Protein 2DSJ (pdb70)

Organism: Thermus thermophilus (strain ATCC 27634 / DSM 579 / HB8) (NCBI:txid300852)

Secondary structure (DSSP, 8-state):
--HHHHHHHHHTTPPPPHHHHHHHHHHHHTT-S-HHHHHHHHHHHHHH---HHHHHHHHHHHHTSSB----TTSSSBEEEEEESSS--STHHHHHHHHHTTT-BEEEE----BTTB--HHHHHTTSTT------HHHHHHHHHHTSEEEES-GGGBSHHHHHHHHHHHTTT----HHHHHHHHHHHHHHHT-SEEEEEEEESSSTT-B-HHHHHHHHHHHHHHHHHTT-EEEEEEEE-SS-SSSEEESHHHHHHHHHHHTT-S-HHHHHHHHHHHHHHHHHTT--THHHHHHHHTSHHHHHHHHHHHHTT--GGGGT-GGGS---EEEEEE-SS-EEEEEE-HHHHHHHHHHHTSS-SSTT----TT-EEEES--TT-EE-TTSEEEEEEE-SSSHHHHHHHHHHHEEEES---PPPSEEEE-/--HHHHHHHHHTTPPPPHHHHHHHHHHHHTT-S-HHHHHHHHHHHHHH---HHHHHHHHHHHHTSSB----TTSSSEEEEEEESSS--SHHHHHHHHHHTTT-EEEEEE----TT---HHHHHTTSTT------HHHHHHHHHHTSEEEEE--TTBSHHHHHHHHHHTTTT----HHHHHHHHHHHHHHHT-SEEEEEEE--SS-HHHHHHHHHHHHHHHHHHHHHHT-EEEEEEE--SS-SSSEEESHHHHHHHHHHHTT-S-HHHHHHHHHHHHHHHHHTT--THHHHHHHHHTHHHHHHHHHHHHTT--GGGGT-GGGS---EEEEEE-SS-EEEEEE-HHHHHHHHHHHTSS-SSTT----TT-EEEES--TT-EE-TT-EEEEEEESSSSHHHHHHHHHHHEEEES---PPPSEEEE-

Structure (mmCIF, N/CA/C/O backbone):
data_2DSJ
#
_entry.id   2DSJ
#
_cell.length_a   58.828
_cell.length_b   76.234
_cell.length_c   103.862
_cell.angle_alpha   90.00
_cell.angle_beta   91.26
_cell.angle_gamma   90.00
#
_symmetry.space_group_name_H-M   'P 1 21 1'
#
loop_
_entity.id
_entity.type
_entity.pdbx_description
1 polymer 'Pyrimidine-nucleoside (Thymidine) phosphorylase'
2 non-polymer 'CHLORIDE ION'
3 water water
#
loop_
_atom_site.group_PDB
_atom_site.id
_atom_site.type_symbol
_atom_site.label_atom_id
_atom_site.label_alt_id
_atom_site.label_comp_id
_atom_site.label_asym_id
_atom_site.label_entity_id
_atom_site.label_seq_id
_atom_site.pdbx_PDB_ins_code
_atom_site.Cartn_x
_atom_site.Cartn_y
_atom_site.Cartn_z
_atom_site.occupancy
_atom_site.B_iso_or_equiv
_atom_site.auth_seq_id
_atom_site.auth_comp_id
_atom_site.auth_asym_id
_atom_site.auth_atom_id
_atom_site.pdbx_PDB_model_num
ATOM 1 N N . MET A 1 1 ? 22.559 45.416 71.427 1.00 40.14 1 MET A N 1
ATOM 2 C CA . MET A 1 1 ? 23.288 44.562 72.405 1.00 39.02 1 MET A CA 1
ATOM 3 C C . MET A 1 1 ? 24.449 45.323 73.032 1.00 38.41 1 MET A C 1
ATOM 4 O O . MET A 1 1 ? 25.169 46.055 72.352 1.00 37.99 1 MET A O 1
ATOM 9 N N . ASN A 1 2 ? 24.618 45.146 74.339 1.00 36.31 2 ASN A N 1
ATOM 10 C CA . ASN A 1 2 ? 25.686 45.799 75.085 1.00 36.17 2 ASN A CA 1
ATOM 11 C C . ASN A 1 2 ? 27.035 45.230 74.634 1.00 33.17 2 ASN A C 1
ATOM 12 O O . ASN A 1 2 ? 27.139 44.041 74.342 1.00 32.60 2 ASN A O 1
ATOM 17 N N . PRO A 1 3 ? 28.077 46.077 74.558 1.00 31.30 3 PRO A N 1
ATOM 18 C CA . PRO A 1 3 ? 29.412 45.630 74.139 1.00 30.22 3 PRO A CA 1
ATOM 19 C C . PRO A 1 3 ? 29.937 44.447 74.956 1.00 29.24 3 PRO A C 1
ATOM 20 O O . PRO A 1 3 ? 30.483 43.497 74.401 1.00 27.22 3 PRO A O 1
ATOM 24 N N . VAL A 1 4 ? 29.772 44.506 76.274 1.00 27.10 4 VAL A N 1
ATOM 25 C CA . VAL A 1 4 ? 30.231 43.415 77.125 1.00 26.33 4 VAL A CA 1
ATOM 26 C C . VAL A 1 4 ? 29.461 42.141 76.783 1.00 25.54 4 VAL A C 1
ATOM 27 O O . VAL A 1 4 ? 30.017 41.042 76.805 1.00 23.39 4 VAL A O 1
ATOM 31 N N . ALA A 1 5 ? 28.180 42.294 76.460 1.00 25.09 5 ALA A N 1
ATOM 32 C CA . ALA A 1 5 ? 27.349 41.153 76.098 1.00 24.36 5 ALA A CA 1
ATOM 33 C C . ALA A 1 5 ? 27.804 40.584 74.757 1.00 24.45 5 ALA A C 1
ATOM 34 O O . ALA A 1 5 ? 27.781 39.373 74.544 1.00 24.45 5 ALA A O 1
ATOM 36 N N . PHE A 1 6 ? 28.216 41.468 73.854 1.00 23.81 6 PHE A N 1
ATOM 37 C CA . PHE A 1 6 ? 28.681 41.043 72.538 1.00 22.83 6 PHE A CA 1
ATOM 38 C C . PHE A 1 6 ? 29.963 40.217 72.695 1.00 20.04 6 PHE A C 1
ATOM 39 O O . PHE A 1 6 ? 30.096 39.137 72.110 1.00 20.68 6 PHE A O 1
ATOM 47 N N . ILE A 1 7 ? 30.900 40.727 73.490 1.00 20.48 7 ILE A N 1
ATOM 48 C CA . ILE A 1 7 ? 32.159 40.023 73.738 1.00 19.28 7 ILE A CA 1
ATOM 49 C C . ILE A 1 7 ? 31.862 38.652 74.358 1.00 20.16 7 ILE A C 1
ATOM 50 O O . ILE A 1 7 ? 32.368 37.626 73.898 1.00 18.12 7 ILE A O 1
ATOM 55 N N . ARG A 1 8 ? 31.034 38.638 75.401 1.00 21.26 8 ARG A N 1
ATOM 56 C CA . ARG A 1 8 ? 30.692 37.387 76.079 1.00 21.73 8 ARG A CA 1
ATOM 57 C C . ARG A 1 8 ? 30.083 36.359 75.143 1.00 22.61 8 ARG A C 1
ATOM 58 O O . ARG A 1 8 ? 30.380 35.169 75.237 1.00 23.24 8 ARG A O 1
ATOM 66 N N . GLU A 1 9 ? 29.221 36.817 74.242 1.00 23.15 9 GLU A N 1
ATOM 67 C CA . GLU A 1 9 ? 28.579 35.923 73.292 1.00 23.31 9 GLU A CA 1
ATOM 68 C C . GLU A 1 9 ? 29.629 35.124 72.519 1.00 21.75 9 GLU A C 1
ATOM 69 O O . GLU A 1 9 ? 29.522 33.909 72.386 1.00 21.16 9 GLU A O 1
ATOM 75 N N . LYS A 1 10 ? 30.655 35.804 72.020 1.00 21.25 10 LYS A N 1
ATOM 76 C CA . LYS A 1 10 ? 31.695 35.111 71.264 1.00 21.45 10 LYS A CA 1
ATOM 77 C C . LYS A 1 10 ? 32.595 34.297 72.198 1.00 19.39 10 LYS A C 1
ATOM 78 O O . LYS A 1 10 ? 33.022 33.202 71.849 1.00 21.01 10 LYS A O 1
ATOM 84 N N . ARG A 1 11 ? 32.859 34.824 73.391 1.00 20.29 11 ARG A N 1
ATOM 85 C CA . ARG A 1 11 ? 33.693 34.128 74.370 1.00 20.29 11 ARG A CA 1
ATOM 86 C C . ARG A 1 11 ? 33.135 32.729 74.607 1.00 21.52 11 ARG A C 1
ATOM 87 O O . ARG A 1 11 ? 33.886 31.767 74.801 1.00 21.27 11 ARG A O 1
ATOM 95 N N . GLU A 1 12 ? 31.809 32.622 74.586 1.00 24.46 12 GLU A N 1
ATOM 96 C CA . GLU A 1 12 ? 31.141 31.346 74.798 1.00 25.75 12 GLU A CA 1
ATOM 97 C C . GLU A 1 12 ? 30.978 30.522 73.525 1.00 27.16 12 GLU A C 1
ATOM 98 O O . GLU A 1 12 ? 30.309 29.487 73.526 1.00 28.78 12 GLU A O 1
ATOM 104 N N . GLY A 1 13 ? 31.597 30.985 72.442 1.00 25.11 13 GLY A N 1
ATOM 105 C CA . GLY A 1 13 ? 31.536 30.262 71.181 1.00 26.03 13 GLY A CA 1
ATOM 106 C C . GLY A 1 13 ? 30.221 30.325 70.429 1.00 27.11 13 GLY A C 1
ATOM 107 O O . GLY A 1 13 ? 29.937 29.456 69.605 1.00 26.47 13 GLY A O 1
ATOM 108 N N . LYS A 1 14 ? 29.417 31.345 70.699 1.00 26.00 14 LYS A N 1
ATOM 109 C CA . LYS A 1 14 ? 28.141 31.488 70.011 1.00 26.66 14 LYS A CA 1
ATOM 110 C C . LYS A 1 14 ? 28.326 32.275 68.719 1.00 27.08 14 LYS A C 1
ATOM 111 O O . LYS A 1 14 ? 29.312 32.991 68.550 1.00 25.28 14 LYS A O 1
ATOM 117 N N . LYS A 1 15 ? 27.374 32.125 67.808 1.00 26.95 15 LYS A N 1
ATOM 118 C CA . LYS A 1 15 ? 27.407 32.826 66.534 1.00 27.00 15 LYS A CA 1
ATOM 119 C C . LYS A 1 15 ? 26.675 34.153 66.706 1.00 27.25 15 LYS A C 1
ATOM 120 O O . LYS A 1 15 ? 25.599 34.199 67.302 1.00 29.65 15 LYS A O 1
ATOM 126 N N . HIS A 1 16 ? 27.266 35.231 66.197 1.00 27.28 16 HIS A N 1
ATOM 127 C CA . HIS A 1 16 ? 26.662 36.558 66.296 1.00 26.12 16 HIS A CA 1
ATOM 128 C C . HIS A 1 16 ? 25.562 36.758 65.264 1.00 28.43 16 HIS A C 1
ATOM 129 O O . HIS A 1 16 ? 25.467 36.019 64.280 1.00 27.88 16 HIS A O 1
ATOM 136 N N . ARG A 1 17 ? 24.743 37.776 65.508 1.00 30.44 17 ARG A N 1
ATOM 137 C CA . ARG A 1 17 ? 23.681 38.180 64.596 1.00 32.08 17 ARG A CA 1
ATOM 138 C C . ARG A 1 17 ? 24.384 39.273 63.804 1.00 31.47 17 ARG A C 1
ATOM 139 O O . ARG A 1 17 ? 25.105 40.087 64.384 1.00 30.06 17 ARG A O 1
ATOM 147 N N . ARG A 1 18 ? 24.196 39.303 62.490 1.00 31.97 18 ARG A N 1
ATOM 148 C CA . ARG A 1 18 ? 24.876 40.317 61.696 1.00 33.59 18 ARG A CA 1
ATOM 149 C C . ARG A 1 18 ? 24.562 41.733 62.178 1.00 32.37 18 ARG A C 1
ATOM 150 O O . ARG A 1 18 ? 25.419 42.613 62.124 1.00 32.41 18 ARG A O 1
ATOM 158 N N . GLU A 1 19 ? 23.342 41.947 62.663 1.00 34.03 19 GLU A N 1
ATOM 159 C CA . GLU A 1 19 ? 22.934 43.262 63.153 1.00 34.05 19 GLU A CA 1
ATOM 160 C C . GLU A 1 19 ? 23.805 43.717 64.326 1.00 32.49 19 GLU A C 1
ATOM 161 O O . GLU A 1 19 ? 24.217 44.878 64.395 1.00 31.78 19 GLU A O 1
ATOM 167 N N . ASP A 1 20 ? 24.081 42.802 65.249 1.00 30.02 20 ASP A N 1
ATOM 168 C CA . ASP A 1 20 ? 24.898 43.125 66.411 1.00 29.33 20 ASP A CA 1
ATOM 169 C C . ASP A 1 20 ? 26.371 43.275 66.051 1.00 27.31 20 ASP A C 1
ATOM 170 O O . ASP A 1 20 ? 27.063 44.131 66.594 1.00 24.23 20 ASP A O 1
ATOM 175 N N . LEU A 1 21 ? 26.845 42.435 65.136 1.00 27.42 21 LEU A N 1
ATOM 176 C CA . LEU A 1 21 ? 28.235 42.490 64.691 1.00 27.26 21 LEU A CA 1
ATOM 177 C C . LEU A 1 21 ? 28.538 43.852 64.070 1.00 27.45 21 LEU A C 1
ATOM 178 O O . LEU A 1 21 ? 29.541 44.487 64.391 1.00 28.31 21 LEU A O 1
ATOM 183 N N . GLU A 1 22 ? 27.657 44.309 63.188 1.00 29.85 22 GLU A N 1
ATOM 184 C CA . GLU A 1 22 ? 27.857 45.596 62.533 1.00 31.52 22 GLU A CA 1
ATOM 185 C C . GLU A 1 22 ? 27.810 46.757 63.524 1.00 29.15 22 GLU A C 1
ATOM 186 O O . GLU A 1 22 ? 28.628 47.676 63.459 1.00 30.61 22 GLU A O 1
ATOM 192 N N . ALA A 1 23 ? 26.861 46.708 64.448 1.00 29.53 23 ALA A N 1
ATOM 193 C CA . ALA A 1 23 ? 26.717 47.765 65.446 1.00 29.00 23 ALA A CA 1
ATOM 194 C C . ALA A 1 23 ? 27.976 47.903 66.300 1.00 29.38 23 ALA A C 1
ATOM 195 O O . ALA A 1 23 ? 28.444 49.013 66.568 1.00 28.69 23 ALA A O 1
ATOM 197 N N . PHE A 1 24 ? 28.516 46.764 66.725 1.00 27.83 24 PHE A N 1
ATOM 198 C CA . PHE A 1 24 ? 29.717 46.732 67.554 1.00 28.61 24 PHE A CA 1
ATOM 199 C C . PHE A 1 24 ? 30.917 47.330 66.824 1.00 28.81 24 PHE A C 1
ATOM 200 O O . PHE A 1 24 ? 31.583 48.229 67.335 1.00 28.69 24 PHE A O 1
ATOM 208 N N . LEU A 1 25 ? 31.181 46.825 65.623 1.00 30.06 25 LEU A N 1
ATOM 209 C CA . LEU A 1 25 ? 32.308 47.278 64.820 1.00 30.61 25 LEU A CA 1
ATOM 210 C C . LEU A 1 25 ? 32.211 48.732 64.376 1.00 29.27 25 LEU A C 1
ATOM 211 O O . LEU A 1 25 ? 33.210 49.447 64.376 1.00 31.06 25 LEU A O 1
ATOM 216 N N . LEU A 1 26 ? 31.019 49.168 63.994 1.00 29.91 26 LEU A N 1
ATOM 217 C CA . LEU A 1 26 ? 30.844 50.552 63.571 1.00 32.61 26 LEU A CA 1
ATOM 218 C C . LEU A 1 26 ? 30.943 51.477 64.786 1.00 32.24 26 LEU A C 1
ATOM 219 O O . LEU A 1 26 ? 31.317 52.644 64.659 1.00 34.68 26 LEU A O 1
ATOM 224 N N . GLY A 1 27 ? 30.617 50.952 65.963 1.00 32.11 27 GLY A N 1
ATOM 225 C CA . GLY A 1 27 ? 30.716 51.751 67.172 1.00 30.43 27 GLY A CA 1
ATOM 226 C C . GLY A 1 27 ? 32.186 52.022 67.405 1.00 30.22 27 GLY A C 1
ATOM 227 O O . GLY A 1 27 ? 32.588 53.101 67.834 1.00 30.51 27 GLY A O 1
ATOM 228 N N . TYR A 1 28 ? 32.998 51.017 67.108 1.00 28.57 28 TYR A N 1
ATOM 229 C CA . TYR A 1 28 ? 34.435 51.126 67.251 1.00 29.21 28 TYR A CA 1
ATOM 230 C C . TYR A 1 28 ? 34.957 52.149 66.245 1.00 29.33 28 TYR A C 1
ATOM 231 O O . TYR A 1 28 ? 35.838 52.951 66.552 1.00 29.51 28 TYR A O 1
ATOM 240 N N . LEU A 1 29 ? 34.399 52.116 65.041 1.00 31.52 29 LEU A N 1
ATOM 241 C CA . LEU A 1 29 ? 34.807 53.035 63.983 1.00 32.82 29 LEU A CA 1
ATOM 242 C C . LEU A 1 29 ? 34.604 54.492 64.391 1.00 34.10 29 LEU A C 1
ATOM 243 O O . LEU A 1 29 ? 35.449 55.344 64.116 1.00 34.22 29 LEU A O 1
ATOM 248 N N . ARG A 1 30 ? 33.482 54.767 65.051 1.00 36.97 30 ARG A N 1
ATOM 249 C CA . ARG A 1 30 ? 33.155 56.121 65.499 1.00 40.37 30 ARG A CA 1
ATOM 250 C C . ARG A 1 30 ? 33.731 56.427 66.881 1.00 41.05 30 ARG A C 1
ATOM 251 O O . ARG A 1 30 ? 33.428 57.463 67.476 1.00 41.08 30 ARG A O 1
ATOM 259 N N . ASP A 1 31 ? 34.559 55.518 67.386 1.00 41.89 31 ASP A N 1
ATOM 260 C CA . ASP A 1 31 ? 35.179 55.675 68.697 1.00 42.40 31 ASP A CA 1
ATOM 261 C C . ASP A 1 31 ? 34.157 55.728 69.829 1.00 41.21 31 ASP A C 1
ATOM 262 O O . ASP A 1 31 ? 34.317 56.480 70.792 1.00 41.84 31 ASP A O 1
ATOM 267 N N . GLU A 1 32 ? 33.107 54.922 69.704 1.00 39.91 32 GLU A N 1
ATOM 268 C CA . GLU A 1 32 ? 32.070 54.843 70.720 1.00 38.39 32 GLU A CA 1
ATOM 269 C C . GLU A 1 32 ? 32.380 53.623 71.586 1.00 36.84 32 GLU A C 1
ATOM 270 O O . GLU A 1 32 ? 31.951 53.533 72.735 1.00 35.81 32 GLU A O 1
ATOM 276 N N . VAL A 1 33 ? 33.127 52.684 71.010 1.00 34.25 33 VAL A N 1
ATOM 277 C CA . VAL A 1 33 ? 33.532 51.462 71.702 1.00 31.03 33 VAL A CA 1
ATOM 278 C C . VAL A 1 33 ? 35.047 51.532 71.892 1.00 30.70 33 VAL A C 1
ATOM 279 O O . VAL A 1 33 ? 35.796 51.727 70.928 1.00 29.97 33 VAL A O 1
ATOM 283 N N . PRO A 1 34 ? 35.520 51.376 73.141 1.00 29.08 34 PRO A N 1
ATOM 284 C CA . PRO A 1 34 ? 36.944 51.426 73.487 1.00 27.79 34 PRO A CA 1
ATOM 285 C C . PRO A 1 34 ? 37.773 50.319 72.852 1.00 25.88 34 PRO A C 1
ATOM 286 O O . PRO A 1 34 ? 37.274 49.218 72.622 1.00 24.56 34 PRO A O 1
ATOM 290 N N . ASP A 1 35 ? 39.044 50.610 72.590 1.00 25.23 35 ASP A N 1
ATOM 291 C CA . ASP A 1 35 ? 39.936 49.620 72.004 1.00 24.92 35 ASP A CA 1
ATOM 292 C C . ASP A 1 35 ? 40.064 48.366 72.868 1.00 24.81 35 ASP A C 1
ATOM 293 O O . ASP A 1 35 ? 40.275 47.274 72.343 1.00 22.44 35 ASP A O 1
ATOM 301 N N . TYR A 1 36 ? 39.945 48.509 74.188 1.00 23.81 36 TYR A N 1
ATOM 302 C CA . TYR A 1 36 ? 40.082 47.339 75.054 1.00 23.99 36 TYR A CA 1
ATOM 303 C C . TYR A 1 36 ? 38.898 46.371 74.977 1.00 22.10 36 TYR A C 1
ATOM 304 O O . TYR A 1 36 ? 39.037 45.186 75.290 1.00 22.81 36 TYR A O 1
ATOM 313 N N . GLN A 1 37 ? 37.732 46.851 74.562 1.00 21.21 37 GLN A N 1
ATOM 314 C CA . GLN A 1 37 ? 36.598 45.946 74.430 1.00 20.91 37 GLN A CA 1
ATOM 315 C C . GLN A 1 37 ? 36.704 45.256 73.074 1.00 20.50 37 GLN A C 1
ATOM 316 O O . GLN A 1 37 ? 36.337 44.094 72.925 1.00 19.67 37 GLN A O 1
ATOM 322 N N . VAL A 1 38 ? 37.222 45.971 72.083 1.00 20.22 38 VAL A N 1
ATOM 323 C CA . VAL A 1 38 ? 37.370 45.378 70.759 1.00 19.81 38 VAL A CA 1
ATOM 324 C C . VAL A 1 38 ? 38.488 44.337 70.768 1.00 17.84 38 VAL A C 1
ATOM 325 O O . VAL A 1 38 ? 38.381 43.310 70.103 1.00 19.59 38 VAL A O 1
ATOM 329 N N . SER A 1 39 ? 39.557 44.593 71.518 1.00 17.80 39 SER A N 1
ATOM 330 C CA . SER A 1 39 ? 40.662 43.635 71.575 1.00 18.52 39 SER A CA 1
ATOM 331 C C . SER A 1 39 ? 40.218 42.363 72.295 1.00 18.79 39 SER A C 1
ATOM 332 O O . SER A 1 39 ? 40.662 41.266 71.960 1.00 17.36 39 SER A O 1
ATOM 335 N N . ALA A 1 40 ? 39.352 42.514 73.292 1.00 18.84 40 ALA A N 1
ATOM 336 C CA . ALA A 1 40 ? 38.842 41.360 74.017 1.00 18.59 40 ALA A CA 1
ATOM 337 C C . ALA A 1 40 ? 37.998 40.543 73.045 1.00 18.85 40 ALA A C 1
ATOM 338 O O . ALA A 1 40 ? 38.085 39.313 73.020 1.00 17.38 40 ALA A O 1
ATOM 340 N N . TRP A 1 41 ? 37.177 41.221 72.243 1.00 18.02 41 TRP A N 1
ATOM 341 C CA . TRP A 1 41 ? 36.350 40.510 71.274 1.00 18.42 41 TRP A CA 1
ATOM 342 C C . TRP A 1 41 ? 37.222 39.833 70.218 1.00 18.16 41 TRP A C 1
ATOM 343 O O . TRP A 1 41 ? 36.957 38.698 69.822 1.00 18.48 41 TRP A O 1
ATOM 354 N N . LEU A 1 42 ? 38.253 40.531 69.755 1.00 18.00 42 LEU A N 1
ATOM 355 C CA . LEU A 1 42 ? 39.150 39.960 68.746 1.00 19.66 42 LEU A CA 1
ATOM 356 C C . LEU A 1 42 ? 39.808 38.678 69.248 1.00 17.93 42 LEU A C 1
ATOM 357 O O . LEU A 1 42 ? 39.961 37.719 68.495 1.00 16.68 42 LEU A O 1
ATOM 362 N N . MET A 1 43 ? 40.200 38.658 70.520 1.00 17.79 43 MET A N 1
ATOM 363 C CA . MET A 1 43 ? 40.834 37.470 71.079 1.00 16.80 43 MET A CA 1
ATOM 364 C C . MET A 1 43 ? 39.827 36.325 71.160 1.00 15.71 43 MET A C 1
ATOM 365 O O . MET A 1 43 ? 40.177 35.168 70.935 1.00 16.71 43 MET A O 1
ATOM 370 N N . ALA A 1 44 ? 38.580 36.649 71.489 1.00 15.89 44 ALA A N 1
ATOM 371 C CA . ALA A 1 44 ? 37.535 35.634 71.572 1.00 16.98 44 ALA A CA 1
ATOM 372 C C . ALA A 1 44 ? 37.240 35.104 70.165 1.00 18.84 44 ALA A C 1
ATOM 373 O O . ALA A 1 44 ? 37.075 33.902 69.968 1.00 19.02 44 ALA A O 1
ATOM 375 N N . ALA A 1 45 ? 37.181 36.004 69.186 1.00 17.35 45 ALA A N 1
ATOM 376 C CA . ALA A 1 45 ? 36.918 35.592 67.811 1.00 18.27 45 ALA A CA 1
ATOM 377 C C . ALA A 1 45 ? 38.071 34.724 67.310 1.00 18.00 45 ALA A C 1
ATOM 378 O O . ALA A 1 45 ? 37.864 33.736 66.608 1.00 18.83 45 ALA A O 1
ATOM 380 N N . PHE A 1 46 ? 39.287 35.103 67.682 1.00 17.95 46 PHE A N 1
ATOM 381 C CA . PHE A 1 46 ? 40.482 34.369 67.282 1.00 18.29 46 PHE A CA 1
ATOM 382 C C . PHE A 1 46 ? 40.437 32.948 67.841 1.00 19.46 46 PHE A C 1
ATOM 383 O O . PHE A 1 46 ? 40.692 31.978 67.125 1.00 18.65 46 PHE A O 1
ATOM 391 N N . LEU A 1 47 ? 40.093 32.831 69.120 1.00 18.54 47 LEU A N 1
ATOM 392 C CA . LEU A 1 47 ? 40.053 31.534 69.789 1.00 19.52 47 LEU A CA 1
ATOM 393 C C . LEU A 1 47 ? 38.791 30.687 69.632 1.00 21.22 47 LEU A C 1
ATOM 394 O O . LEU A 1 47 ? 38.877 29.458 69.618 1.00 20.80 47 LEU A O 1
ATOM 399 N N . ARG A 1 48 ? 37.626 31.323 69.531 1.00 18.79 48 ARG A N 1
ATOM 400 C CA . ARG A 1 48 ? 36.386 30.569 69.381 1.00 20.95 48 ARG A CA 1
ATOM 401 C C . ARG A 1 48 ? 35.959 30.515 67.920 1.00 22.09 48 ARG A C 1
ATOM 402 O O . ARG A 1 48 ? 35.064 29.758 67.558 1.00 22.97 48 ARG A O 1
ATOM 410 N N . GLY A 1 49 ? 36.603 31.333 67.091 1.00 22.23 49 GLY A N 1
ATOM 411 C CA . GLY A 1 49 ? 36.321 31.340 65.665 1.00 23.62 49 GLY A CA 1
ATOM 412 C C . GLY A 1 49 ? 35.092 32.067 65.153 1.00 23.42 49 GLY A C 1
ATOM 413 O O . GLY A 1 49 ? 34.202 32.455 65.912 1.00 22.42 49 GLY A O 1
ATOM 414 N N . LEU A 1 50 ? 35.065 32.255 63.837 1.00 22.08 50 LEU A N 1
ATOM 415 C CA . LEU A 1 50 ? 33.950 32.898 63.149 1.00 22.43 50 LEU A CA 1
ATOM 416 C C . LEU A 1 50 ? 33.597 31.933 62.022 1.00 23.00 50 LEU A C 1
ATOM 417 O O . LEU A 1 50 ? 34.497 31.431 61.347 1.00 23.53 50 LEU A O 1
ATOM 422 N N . ASP A 1 51 ? 32.313 31.655 61.816 1.00 24.45 51 ASP A N 1
ATOM 423 C CA . ASP A 1 51 ? 31.937 30.735 60.746 1.00 26.20 51 ASP A CA 1
ATOM 424 C C . ASP A 1 51 ? 31.870 31.474 59.407 1.00 26.18 51 ASP A C 1
ATOM 425 O O . ASP A 1 51 ? 32.044 32.692 59.361 1.00 24.46 51 ASP A O 1
ATOM 430 N N . PRO A 1 52 ? 31.645 30.746 58.296 1.00 27.73 52 PRO A N 1
ATOM 431 C CA . PRO A 1 52 ? 31.575 31.380 56.974 1.00 28.92 52 PRO A CA 1
ATOM 432 C C . PRO A 1 52 ? 30.667 32.604 56.883 1.00 27.80 52 PRO A C 1
ATOM 433 O O . PRO A 1 52 ? 31.029 33.608 56.270 1.00 28.83 52 PRO A O 1
ATOM 437 N N . GLU A 1 53 ? 29.481 32.517 57.475 1.00 27.65 53 GLU A N 1
ATOM 438 C CA . GLU A 1 53 ? 28.548 33.636 57.448 1.00 27.63 53 GLU A CA 1
ATOM 439 C C . GLU A 1 53 ? 29.097 34.827 58.223 1.00 25.32 53 GLU A C 1
ATOM 440 O O . GLU A 1 53 ? 29.126 35.940 57.710 1.00 24.74 53 GLU A O 1
ATOM 446 N N . GLU A 1 54 ? 29.533 34.595 59.459 1.00 23.04 54 GLU A N 1
ATOM 447 C CA . GLU A 1 54 ? 30.093 35.670 60.274 1.00 22.26 54 GLU A CA 1
ATOM 448 C C . GLU A 1 54 ? 31.281 36.322 59.574 1.00 21.45 54 GLU A C 1
ATOM 449 O O . GLU A 1 54 ? 31.447 37.540 59.617 1.00 19.94 54 GLU A O 1
ATOM 455 N N . THR A 1 55 ? 32.110 35.499 58.938 1.00 21.87 55 THR A N 1
ATOM 456 C CA . THR A 1 55 ? 33.289 35.991 58.235 1.00 22.25 55 THR A CA 1
ATOM 457 C C . THR A 1 55 ? 32.882 36.898 57.074 1.00 21.97 55 THR A C 1
ATOM 458 O O . THR A 1 55 ? 33.517 37.928 56.820 1.00 21.58 55 THR A O 1
ATOM 462 N N . LEU A 1 56 ? 31.819 36.517 56.376 1.00 22.28 56 LEU A N 1
ATOM 463 C CA . LEU A 1 56 ? 31.326 37.312 55.256 1.00 23.22 56 LEU A CA 1
ATOM 464 C C . LEU A 1 56 ? 30.760 38.642 55.755 1.00 22.65 56 LEU A C 1
ATOM 465 O O . LEU A 1 56 ? 31.027 39.696 55.181 1.00 23.23 56 LEU A O 1
ATOM 470 N N . TRP A 1 57 ? 29.980 38.595 56.831 1.00 23.90 57 TRP A N 1
ATOM 471 C CA . TRP A 1 57 ? 29.388 39.814 57.378 1.00 23.19 57 TRP A CA 1
ATOM 472 C C . TRP A 1 57 ? 30.462 40.782 57.834 1.00 23.36 57 TRP A C 1
ATOM 473 O O . TRP A 1 57 ? 30.352 41.992 57.625 1.00 24.65 57 TRP A O 1
ATOM 484 N N . LEU A 1 58 ? 31.503 40.250 58.465 1.00 21.29 58 LEU A N 1
ATOM 485 C CA . LEU A 1 58 ? 32.611 41.078 58.921 1.00 20.70 58 LEU A CA 1
ATOM 486 C C . LEU A 1 58 ? 33.259 41.751 57.711 1.00 20.31 58 LEU A C 1
ATOM 487 O O . LEU A 1 58 ? 33.533 42.954 57.723 1.00 19.60 58 LEU A O 1
ATOM 492 N N . THR A 1 59 ? 33.490 40.971 56.660 1.00 21.02 59 THR A N 1
ATOM 493 C CA . THR A 1 59 ? 34.107 41.501 55.446 1.00 21.47 59 THR A CA 1
ATOM 494 C C . THR A 1 59 ? 33.291 42.651 54.859 1.00 22.79 59 THR A C 1
ATOM 495 O O . THR A 1 59 ? 33.833 43.711 54.545 1.00 22.27 59 THR A O 1
ATOM 499 N N . GLU A 1 60 ? 31.989 42.435 54.711 1.00 24.68 60 GLU A N 1
ATOM 500 C CA . GLU A 1 60 ? 31.114 43.453 54.145 1.00 26.74 60 GLU A CA 1
ATOM 501 C C . GLU A 1 60 ? 31.013 44.715 54.995 1.00 27.79 60 GLU A C 1
ATOM 502 O O . GLU A 1 60 ? 31.036 45.823 54.461 1.00 25.59 60 GLU A O 1
ATOM 508 N N . THR A 1 61 ? 30.909 44.559 56.314 1.00 26.57 61 THR A N 1
ATOM 509 C CA . THR A 1 61 ? 30.827 45.727 57.183 1.00 27.37 61 THR A CA 1
ATOM 510 C C . THR A 1 61 ? 32.080 46.583 57.018 1.00 27.30 61 THR A C 1
ATOM 511 O O . THR A 1 61 ? 31.999 47.812 56.958 1.00 27.41 61 THR A O 1
ATOM 515 N N . MET A 1 62 ? 33.242 45.941 56.945 1.00 24.40 62 MET A N 1
ATOM 516 C CA . MET A 1 62 ? 34.483 46.686 56.775 1.00 24.62 62 MET A CA 1
ATOM 517 C C . MET A 1 62 ? 34.582 47.281 55.366 1.00 23.91 62 MET A C 1
ATOM 518 O O . MET A 1 62 ? 35.074 48.395 55.182 1.00 22.80 62 MET A O 1
ATOM 523 N N . ALA A 1 63 ? 34.109 46.536 54.375 1.00 24.84 63 ALA A N 1
ATOM 524 C CA . ALA A 1 63 ? 34.161 47.003 52.991 1.00 27.36 63 ALA A CA 1
ATOM 525 C C . ALA A 1 63 ? 33.374 48.301 52.780 1.00 29.45 63 ALA A C 1
ATOM 526 O O . ALA A 1 63 ? 33.760 49.141 51.969 1.00 30.76 63 ALA A O 1
ATOM 528 N N . ARG A 1 64 ? 32.282 48.464 53.518 1.00 32.33 64 ARG A N 1
ATOM 529 C CA . ARG A 1 64 ? 31.431 49.647 53.384 1.00 36.27 64 ARG A CA 1
ATOM 530 C C . ARG A 1 64 ? 31.741 50.790 54.348 1.00 37.26 64 ARG A C 1
ATOM 531 O O . ARG A 1 64 ? 31.045 51.806 54.351 1.00 37.73 64 ARG A O 1
ATOM 539 N N . SER A 1 65 ? 32.789 50.636 55.150 1.00 37.69 65 SER A N 1
ATOM 540 C CA . SER A 1 65 ? 33.153 51.656 56.131 1.00 37.19 65 SER A CA 1
ATOM 541 C C . SER A 1 65 ? 33.834 52.911 55.579 1.00 38.26 65 SER A C 1
ATOM 542 O O . SER A 1 65 ? 34.033 53.882 56.310 1.00 37.73 65 SER A O 1
ATOM 545 N N . GLY A 1 66 ? 34.196 52.905 54.300 1.00 37.88 66 GLY A N 1
ATOM 546 C CA . GLY A 1 66 ? 34.852 54.075 53.741 1.00 37.82 66 GLY A CA 1
ATOM 547 C C . GLY A 1 66 ? 34.587 54.299 52.266 1.00 37.41 66 GLY A C 1
ATOM 548 O O . GLY A 1 66 ? 33.437 54.319 51.825 1.00 35.18 66 GLY A O 1
ATOM 549 N N . LYS A 1 67 ? 35.663 54.476 51.504 1.00 37.82 67 LYS A N 1
ATOM 550 C CA . LYS A 1 67 ? 35.559 54.697 50.066 1.00 39.59 67 LYS A CA 1
ATOM 551 C C . LYS A 1 67 ? 35.209 53.393 49.347 1.00 39.00 67 LYS A C 1
ATOM 552 O O . LYS A 1 67 ? 35.778 52.338 49.636 1.00 38.89 67 LYS A O 1
ATOM 558 N N . VAL A 1 68 ? 34.267 53.473 48.412 1.00 38.57 68 VAL A N 1
ATOM 559 C CA . VAL A 1 68 ? 33.841 52.308 47.645 1.00 37.00 68 VAL A CA 1
ATOM 560 C C . VAL A 1 68 ? 33.793 52.667 46.160 1.00 36.83 68 VAL A C 1
ATOM 561 O O . VAL A 1 68 ? 33.196 53.670 45.769 1.00 35.20 68 VAL A O 1
ATOM 565 N N . LEU A 1 69 ? 34.430 51.843 45.337 1.00 33.52 69 LEU A N 1
ATOM 566 C CA . LEU A 1 69 ? 34.477 52.098 43.906 1.00 32.15 69 LEU A CA 1
ATOM 567 C C . LEU A 1 69 ? 33.492 51.253 43.110 1.00 31.17 69 LEU A C 1
ATOM 568 O O . LEU A 1 69 ? 33.263 50.082 43.417 1.00 30.06 69 LEU A O 1
ATOM 573 N N . ASP A 1 70 ? 32.911 51.859 42.080 1.00 29.96 70 ASP A N 1
ATOM 574 C CA . ASP A 1 70 ? 31.967 51.168 41.216 1.00 29.87 70 ASP A CA 1
ATOM 575 C C . ASP A 1 70 ? 32.596 51.087 39.824 1.00 28.85 70 ASP A C 1
ATOM 576 O O . ASP A 1 70 ? 32.677 52.088 39.109 1.00 27.90 70 ASP A O 1
ATOM 581 N N . LEU A 1 71 ? 33.057 49.896 39.457 1.00 27.62 71 LEU A N 1
ATOM 582 C CA . LEU A 1 71 ? 33.701 49.679 38.164 1.00 27.32 71 LEU A CA 1
ATOM 583 C C . LEU A 1 71 ? 32.802 48.902 37.207 1.00 28.28 71 LEU A C 1
ATOM 584 O O . LEU A 1 71 ? 33.272 48.372 36.200 1.00 29.45 71 LEU A O 1
ATOM 589 N N . SER A 1 72 ? 31.513 48.839 37.525 1.00 30.08 72 SER A N 1
ATOM 590 C CA . SER A 1 72 ? 30.545 48.105 36.715 1.00 32.75 72 SER A CA 1
ATOM 591 C C . SER A 1 72 ? 30.448 48.569 35.264 1.00 33.37 72 SER A C 1
ATOM 592 O O . SER A 1 72 ? 30.009 47.812 34.400 1.00 35.15 72 SER A O 1
ATOM 595 N N . GLY A 1 73 ? 30.857 49.803 34.991 1.00 33.54 73 GLY A N 1
ATOM 596 C CA . GLY A 1 73 ? 30.785 50.304 33.628 1.00 34.64 73 GLY A CA 1
ATOM 597 C C . GLY A 1 73 ? 32.047 50.069 32.819 1.00 33.64 73 GLY A C 1
ATOM 598 O O . GLY A 1 73 ? 32.126 50.457 31.653 1.00 34.34 73 GLY A O 1
ATOM 599 N N . LEU A 1 74 ? 33.033 49.426 33.437 1.00 30.72 74 LEU A N 1
ATOM 600 C CA . LEU A 1 74 ? 34.306 49.149 32.785 1.00 27.24 74 LEU A CA 1
ATOM 601 C C . LEU A 1 74 ? 34.427 47.683 32.382 1.00 25.86 74 LEU A C 1
ATOM 602 O O . LEU A 1 74 ? 33.873 46.796 33.036 1.00 24.77 74 LEU A O 1
ATOM 607 N N . PRO A 1 75 ? 35.163 47.410 31.295 1.00 24.43 75 PRO A N 1
ATOM 608 C CA . PRO A 1 75 ? 35.349 46.041 30.808 1.00 23.89 75 PRO A CA 1
ATOM 609 C C . PRO A 1 75 ? 36.247 45.161 31.668 1.00 22.82 75 PRO A C 1
ATOM 610 O O . PRO A 1 75 ? 37.352 45.557 32.042 1.00 22.55 75 PRO A O 1
ATOM 614 N N . HIS A 1 76 ? 35.748 43.966 31.970 1.00 21.65 76 HIS A N 1
ATOM 615 C CA . HIS A 1 76 ? 36.465 42.955 32.748 1.00 20.44 76 HIS A CA 1
ATOM 616 C C . HIS A 1 76 ? 37.381 43.505 33.843 1.00 18.35 76 HIS A C 1
ATOM 617 O O . HIS A 1 76 ? 38.601 43.366 33.758 1.00 18.45 76 HIS A O 1
ATOM 624 N N . PRO A 1 77 ? 36.808 44.132 34.882 1.00 19.97 77 PRO A N 1
ATOM 625 C CA . PRO A 1 77 ? 37.632 44.679 35.968 1.00 20.58 77 PRO A CA 1
ATOM 626 C C . PRO A 1 77 ? 38.186 43.577 36.872 1.00 20.38 77 PRO A C 1
ATOM 627 O O . PRO A 1 77 ? 37.428 42.834 37.503 1.00 19.95 77 PRO A O 1
ATOM 631 N N . VAL A 1 78 ? 39.512 43.479 36.924 1.00 19.48 78 VAL A N 1
ATOM 632 C CA . VAL A 1 78 ? 40.183 42.460 37.722 1.00 19.41 78 VAL A CA 1
ATOM 633 C C . VAL A 1 78 ? 41.163 43.082 38.713 1.00 19.48 78 VAL A C 1
ATOM 634 O O . VAL A 1 78 ? 41.504 44.258 38.618 1.00 17.34 78 VAL A O 1
ATOM 638 N N . ASP A 1 79 ? 41.611 42.277 39.668 1.00 21.83 79 ASP A N 1
ATOM 639 C CA . ASP A 1 79 ? 42.546 42.751 40.678 1.00 23.18 79 ASP A CA 1
ATOM 640 C C . ASP A 1 79 ? 43.392 41.559 41.130 1.00 23.22 79 ASP A C 1
ATOM 641 O O . ASP A 1 79 ? 43.012 40.408 40.930 1.00 20.27 79 ASP A O 1
ATOM 646 N N . LYS A 1 80 ? 44.545 41.844 41.721 1.00 24.98 80 LYS A N 1
ATOM 647 C CA . LYS A 1 80 ? 45.431 40.803 42.227 1.00 25.54 80 LYS A CA 1
ATOM 648 C C . LYS A 1 80 ? 45.887 41.275 43.594 1.00 27.55 80 LYS A C 1
ATOM 649 O O . LYS A 1 80 ? 46.163 42.462 43.783 1.00 28.35 80 LYS A O 1
ATOM 655 N N . HIS A 1 81 ? 45.957 40.356 44.548 1.00 26.88 81 HIS A N 1
ATOM 656 C CA . HIS A 1 81 ? 46.400 40.709 45.886 1.00 27.11 81 HIS A CA 1
ATOM 657 C C . HIS A 1 81 ? 47.308 39.614 46.423 1.00 26.89 81 HIS A C 1
ATOM 658 O O . HIS A 1 81 ? 47.119 38.438 46.121 1.00 22.21 81 HIS A O 1
ATOM 665 N N . SER A 1 82 ? 48.303 40.006 47.210 1.00 27.50 82 SER A N 1
ATOM 666 C CA . SER A 1 82 ? 49.242 39.042 47.770 1.00 31.19 82 SER A CA 1
ATOM 667 C C . SER A 1 82 ? 48.998 38.761 49.244 1.00 31.77 82 SER A C 1
ATOM 668 O O . SER A 1 82 ? 48.833 39.680 50.044 1.00 32.64 82 SER A O 1
ATOM 671 N N . SER A 1 83 ? 48.974 37.478 49.588 1.00 32.01 83 SER A N 1
ATOM 672 C CA . SER A 1 83 ? 48.790 37.040 50.966 1.00 33.76 83 SER A CA 1
ATOM 673 C C . SER A 1 83 ? 50.140 36.507 51.426 1.00 33.00 83 SER A C 1
ATOM 674 O O . SER A 1 83 ? 50.622 35.491 50.919 1.00 31.70 83 SER A O 1
ATOM 677 N N . GLY A 1 84 ? 50.750 37.194 52.383 1.00 32.73 84 GLY A N 1
ATOM 678 C CA . GLY A 1 84 ? 52.050 36.774 52.866 1.00 33.68 84 GLY A CA 1
ATOM 679 C C . GLY A 1 84 ? 53.140 37.388 52.009 1.00 33.60 84 GLY A C 1
ATOM 680 O O . GLY A 1 84 ? 52.856 38.218 51.143 1.00 32.64 84 GLY A O 1
ATOM 681 N N . GLY A 1 85 ? 54.385 36.987 52.243 1.00 33.35 85 GLY A N 1
ATOM 682 C CA . GLY A 1 85 ? 55.487 37.528 51.468 1.00 34.54 85 GLY A CA 1
ATOM 683 C C . GLY A 1 85 ? 55.960 38.875 51.981 1.00 35.57 85 GLY A C 1
ATOM 684 O O . GLY A 1 85 ? 55.505 39.347 53.025 1.00 34.09 85 GLY A O 1
ATOM 685 N N . VAL A 1 86 ? 56.868 39.500 51.239 1.00 36.85 86 VAL A N 1
ATOM 686 C CA . VAL A 1 86 ? 57.419 40.792 51.631 1.00 39.07 86 VAL A CA 1
ATOM 687 C C . VAL A 1 86 ? 57.153 41.898 50.614 1.00 39.78 86 VAL A C 1
ATOM 688 O O . VAL A 1 86 ? 57.908 42.870 50.532 1.00 40.01 86 VAL A O 1
ATOM 692 N N . GLY A 1 87 ? 56.077 41.745 49.845 1.00 40.10 87 GLY A N 1
ATOM 693 C CA . GLY A 1 87 ? 55.718 42.742 48.849 1.00 41.06 87 GLY A CA 1
ATOM 694 C C . GLY A 1 87 ? 56.607 42.733 47.620 1.00 41.84 87 GLY A C 1
ATOM 695 O O . GLY A 1 87 ? 57.523 43.551 47.508 1.00 42.41 87 GLY A O 1
ATOM 696 N N . ASP A 1 88 ? 56.331 41.819 46.691 1.00 40.53 88 ASP A N 1
ATOM 697 C CA . ASP A 1 88 ? 57.122 41.706 45.471 1.00 40.46 88 ASP A CA 1
ATOM 698 C C . ASP A 1 88 ? 56.617 42.585 44.328 1.00 37.93 88 ASP A C 1
ATOM 699 O O . ASP A 1 88 ? 55.581 43.241 44.439 1.00 38.82 88 ASP A O 1
ATOM 704 N N . LYS A 1 89 ? 57.361 42.580 43.227 1.00 35.49 89 LYS A N 1
ATOM 705 C CA . LYS A 1 89 ? 57.056 43.394 42.052 1.00 34.23 89 LYS A CA 1
ATOM 706 C C . LYS A 1 89 ? 56.164 42.729 41.003 1.00 34.12 89 LYS A C 1
ATOM 707 O O . LYS A 1 89 ? 55.920 43.315 39.947 1.00 33.85 89 LYS A O 1
ATOM 713 N N . VAL A 1 90 ? 55.676 41.523 41.280 1.00 32.08 90 VAL A N 1
ATOM 714 C CA . VAL A 1 90 ? 54.859 40.814 40.298 1.00 30.05 90 VAL A CA 1
ATOM 715 C C . VAL A 1 90 ? 53.709 41.633 39.704 1.00 28.10 90 VAL A C 1
ATOM 716 O O . VAL A 1 90 ? 53.377 41.473 38.528 1.00 25.71 90 VAL A O 1
ATOM 720 N N . SER A 1 91 ? 53.107 42.517 40.496 1.00 25.90 91 SER A N 1
ATOM 721 C CA . SER A 1 91 ? 52.003 43.330 39.992 1.00 26.66 91 SER A CA 1
ATOM 722 C C . SER A 1 91 ? 52.429 44.306 38.900 1.00 24.72 91 SER A C 1
ATOM 723 O O . SER A 1 91 ? 51.616 44.689 38.060 1.00 25.36 91 SER A O 1
ATOM 727 N N . LEU A 1 92 ? 53.694 44.713 38.916 1.00 24.08 92 LEU A N 1
ATOM 728 C CA . LEU A 1 92 ? 54.195 45.641 37.906 1.00 23.69 92 LEU A CA 1
ATOM 729 C C . LEU A 1 92 ? 54.242 44.974 36.537 1.00 22.66 92 LEU A C 1
ATOM 730 O O . LEU A 1 92 ? 54.418 45.642 35.520 1.00 22.39 92 LEU A O 1
ATOM 735 N N . VAL A 1 93 ? 54.092 43.652 36.520 1.00 21.07 93 VAL A N 1
ATOM 736 C CA . VAL A 1 93 ? 54.100 42.888 35.276 1.00 20.60 93 VAL A CA 1
ATOM 737 C C . VAL A 1 93 ? 52.699 42.349 34.994 1.00 19.59 93 VAL A C 1
ATOM 738 O O . VAL A 1 93 ? 52.231 42.380 33.855 1.00 18.68 93 VAL A O 1
ATOM 742 N N . VAL A 1 94 ? 52.025 41.867 36.038 1.00 18.17 94 VAL A N 1
ATOM 743 C CA . VAL A 1 94 ? 50.676 41.323 35.895 1.00 17.46 94 VAL A CA 1
ATOM 744 C C . VAL A 1 94 ? 49.685 42.395 35.444 1.00 16.48 94 VAL A C 1
ATOM 745 O O . VAL A 1 94 ? 48.845 42.142 34.583 1.00 17.39 94 VAL A O 1
ATOM 749 N N . GLY A 1 95 ? 49.787 43.587 36.025 1.00 16.95 95 GLY A N 1
ATOM 750 C CA . GLY A 1 95 ? 48.880 44.663 35.666 1.00 17.44 95 GLY A CA 1
ATOM 751 C C . GLY A 1 95 ? 48.898 44.931 34.168 1.00 17.93 95 GLY A C 1
ATOM 752 O O . GLY A 1 95 ? 47.857 44.906 33.518 1.00 18.17 95 GLY A O 1
ATOM 753 N N . PRO A 1 96 ? 50.076 45.215 33.601 1.00 18.23 96 PRO A N 1
ATOM 754 C CA . PRO A 1 96 ? 50.244 45.489 32.170 1.00 18.85 96 PRO A CA 1
ATOM 755 C C . PRO A 1 96 ? 49.754 44.335 31.300 1.00 18.64 96 PRO A C 1
ATOM 756 O O . PRO A 1 96 ? 49.112 44.547 30.275 1.00 18.67 96 PRO A O 1
ATOM 760 N N . ILE A 1 97 ? 50.054 43.108 31.709 1.00 18.10 97 ILE A N 1
ATOM 761 C CA . ILE A 1 97 ? 49.623 41.951 30.936 1.00 19.16 97 ILE A CA 1
ATOM 762 C C . ILE A 1 97 ? 48.099 41.863 30.859 1.00 18.97 97 ILE A C 1
ATOM 763 O O . ILE A 1 97 ? 47.538 41.660 29.782 1.00 18.95 97 ILE A O 1
ATOM 768 N N . LEU A 1 98 ? 47.425 42.023 31.994 1.00 18.72 98 LEU A N 1
ATOM 769 C CA . LEU A 1 98 ? 45.968 41.950 32.009 1.00 18.45 98 LEU A CA 1
ATOM 770 C C . LEU A 1 98 ? 45.320 43.110 31.259 1.00 20.10 98 LEU A C 1
ATOM 771 O O . LEU A 1 98 ? 44.363 42.909 30.516 1.00 20.21 98 LEU A O 1
ATOM 776 N N . ALA A 1 99 ? 45.839 44.321 31.444 1.00 19.98 99 ALA A N 1
ATOM 777 C CA . ALA A 1 99 ? 45.288 45.481 30.751 1.00 20.87 99 ALA A CA 1
ATOM 778 C C . ALA A 1 99 ? 45.438 45.305 29.237 1.00 22.86 99 ALA A C 1
ATOM 779 O O . ALA A 1 99 ? 44.591 45.744 28.463 1.00 23.98 99 ALA A O 1
ATOM 781 N N . ALA A 1 100 ? 46.522 44.661 28.821 1.00 22.80 100 ALA A N 1
ATOM 782 C CA . ALA A 1 100 ? 46.765 44.439 27.400 1.00 24.37 100 ALA A CA 1
ATOM 783 C C . ALA A 1 100 ? 46.001 43.217 26.899 1.00 25.61 100 ALA A C 1
ATOM 784 O O . ALA A 1 100 ? 46.081 42.859 25.722 1.00 25.64 100 ALA A O 1
ATOM 786 N N . SER A 1 101 ? 45.254 42.580 27.796 1.00 25.70 101 SER A N 1
ATOM 787 C CA . SER A 1 101 ? 44.482 41.396 27.442 1.00 26.01 101 SER A CA 1
ATOM 788 C C . SER A 1 101 ? 42.983 41.672 27.448 1.00 25.64 101 SER A C 1
ATOM 789 O O . SER A 1 101 ? 42.175 40.744 27.449 1.00 26.56 101 SER A O 1
ATOM 792 N N . GLY A 1 102 ? 42.613 42.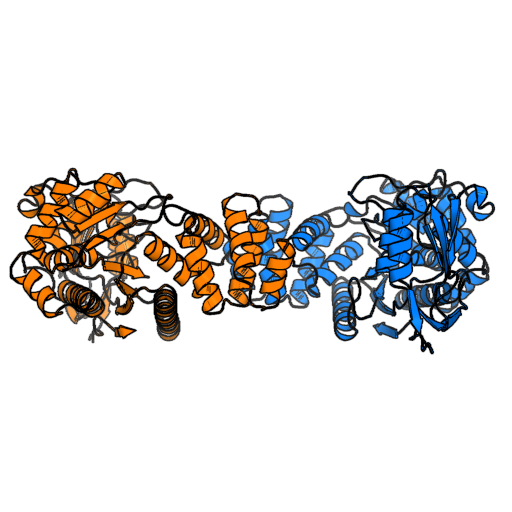948 27.470 1.00 24.80 102 GLY A N 1
ATOM 793 C CA . GLY A 1 102 ? 41.206 43.301 27.453 1.00 24.90 102 GLY A CA 1
ATOM 794 C C . GLY A 1 102 ? 40.566 43.521 28.810 1.00 25.72 102 GLY A C 1
ATOM 795 O O . GLY A 1 102 ? 39.361 43.746 28.901 1.00 27.12 102 GLY A O 1
ATOM 796 N N . CYS A 1 103 ? 41.363 43.455 29.869 1.00 23.91 103 CYS A N 1
ATOM 797 C CA . CYS A 1 103 ? 40.843 43.661 31.214 1.00 21.95 103 CYS A CA 1
ATOM 798 C C . CYS A 1 103 ? 41.144 45.068 31.704 1.00 21.39 103 CYS A C 1
ATOM 799 O O . CYS A 1 103 ? 41.985 45.774 31.147 1.00 22.45 103 CYS A O 1
ATOM 802 N N . THR A 1 104 ? 40.443 45.469 32.754 1.00 19.59 104 THR A N 1
ATOM 803 C CA . THR A 1 104 ? 40.672 46.761 33.374 1.00 19.67 104 THR A CA 1
ATOM 804 C C . THR A 1 104 ? 41.378 46.416 34.684 1.00 21.17 104 THR A C 1
ATOM 805 O O . THR A 1 104 ? 40.828 45.684 35.507 1.00 18.67 104 THR A O 1
ATOM 809 N N . PHE A 1 105 ? 42.604 46.904 34.850 1.00 19.82 105 PHE A N 1
ATOM 810 C CA . PHE A 1 105 ? 43.374 46.659 36.068 1.00 19.56 105 PHE A CA 1
ATOM 811 C C . PHE A 1 105 ? 43.508 48.013 36.750 1.00 19.60 105 PHE A C 1
ATOM 812 O O . PHE A 1 105 ? 44.494 48.719 36.565 1.00 20.06 105 PHE A O 1
ATOM 820 N N . ALA A 1 106 ? 42.489 48.381 37.516 1.00 22.16 106 ALA A N 1
ATOM 821 C CA . ALA A 1 106 ? 42.475 49.655 38.216 1.00 22.89 106 ALA A CA 1
A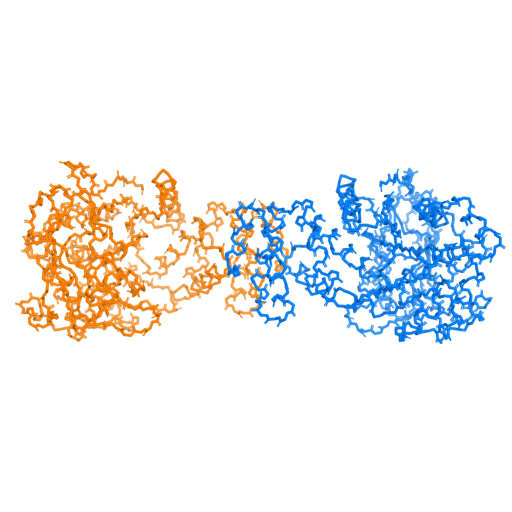TOM 822 C C . ALA A 1 106 ? 42.423 49.352 39.697 1.00 23.72 106 ALA A C 1
ATOM 823 O O . ALA A 1 106 ? 41.395 48.925 40.214 1.00 23.34 106 ALA A O 1
ATOM 825 N N . LYS A 1 107 ? 43.533 49.575 40.383 1.00 25.96 107 LYS A N 1
ATOM 826 C CA . LYS A 1 107 ? 43.576 49.276 41.802 1.00 28.60 107 LYS A CA 1
ATOM 827 C C . LYS A 1 107 ? 44.374 50.287 42.594 1.00 27.58 107 LYS A C 1
ATOM 828 O O . LYS A 1 107 ? 45.036 51.157 42.038 1.00 25.65 107 LYS A O 1
ATOM 834 N N . MET A 1 108 ? 44.300 50.148 43.910 1.00 28.80 108 MET A N 1
ATOM 835 C CA . MET A 1 108 ? 45.018 51.019 44.815 1.00 31.09 108 MET A CA 1
ATOM 836 C C . MET A 1 108 ? 46.049 50.157 45.533 1.00 30.69 108 MET A C 1
ATOM 837 O O . MET A 1 108 ? 45.724 49.093 46.060 1.00 30.24 108 MET A O 1
ATOM 842 N N . SER A 1 109 ? 47.297 50.608 45.525 1.00 30.51 109 SER A N 1
ATOM 843 C CA . SER A 1 109 ? 48.375 49.867 46.163 1.00 31.05 109 SER A CA 1
ATOM 844 C C . SER A 1 109 ? 48.862 50.564 47.422 1.00 30.60 109 SER A C 1
ATOM 845 O O . SER A 1 109 ? 48.623 51.755 47.619 1.00 28.97 109 SER A O 1
ATOM 848 N N . GLY A 1 110 ? 49.551 49.810 48.269 1.00 30.88 110 GLY A N 1
ATOM 849 C CA . GLY A 1 110 ? 50.052 50.372 49.506 1.00 31.79 110 GLY A CA 1
ATOM 850 C C . GLY A 1 110 ? 51.545 50.622 49.503 1.00 31.12 110 GLY A C 1
ATOM 851 O O . GLY A 1 110 ? 52.238 50.375 48.514 1.00 30.36 110 GLY A O 1
ATOM 852 N N . ARG A 1 111 ? 52.035 51.131 50.626 1.00 31.09 111 ARG A N 1
ATOM 853 C CA . ARG A 1 111 ? 53.450 51.420 50.785 1.00 30.68 111 ARG A CA 1
ATOM 854 C C . ARG A 1 111 ? 54.060 50.395 51.723 1.00 29.87 111 ARG A C 1
ATOM 855 O O . ARG A 1 111 ? 53.361 49.781 52.532 1.00 30.17 111 ARG A O 1
ATOM 863 N N . GLY A 1 112 ? 55.369 50.210 51.610 1.00 28.18 112 GLY A N 1
ATOM 864 C CA . GLY A 1 112 ? 56.039 49.251 52.462 1.00 28.12 112 GLY A CA 1
ATOM 865 C C . GLY A 1 112 ? 56.315 49.794 53.849 1.00 27.41 112 GLY A C 1
ATOM 866 O O . GLY A 1 112 ? 56.140 50.986 54.122 1.00 25.78 112 GLY A O 1
ATOM 867 N N . LEU A 1 113 ? 56.734 48.900 54.733 1.00 27.45 113 LEU A N 1
ATOM 868 C CA . LEU A 1 113 ? 57.072 49.259 56.101 1.00 27.69 113 LEU A CA 1
ATOM 869 C C . LEU A 1 113 ? 58.120 48.253 56.548 1.00 28.28 113 LEU A C 1
ATOM 870 O O . LEU A 1 113 ? 57.935 47.045 56.401 1.00 27.46 113 LEU A O 1
ATOM 875 N N . ALA A 1 114 ? 59.233 48.756 57.069 1.00 28.70 114 ALA A N 1
ATOM 876 C CA . ALA A 1 114 ? 60.313 47.894 57.523 1.00 29.45 114 ALA A CA 1
ATOM 877 C C . ALA A 1 114 ? 60.805 46.987 56.393 1.00 28.70 114 ALA A C 1
ATOM 878 O O . ALA A 1 114 ? 61.177 47.461 55.317 1.00 30.03 114 ALA A O 1
ATOM 880 N N . HIS A 1 115 ? 60.785 45.682 56.646 1.00 28.77 115 HIS A N 1
ATOM 881 C CA . HIS A 1 115 ? 61.245 44.678 55.690 1.00 29.21 115 HIS A CA 1
ATOM 882 C C . HIS A 1 115 ? 60.354 44.469 54.466 1.00 28.55 115 HIS A C 1
ATOM 883 O O . HIS A 1 115 ? 60.744 43.759 53.537 1.00 27.65 115 HIS A O 1
ATOM 890 N N . THR A 1 116 ? 59.163 45.059 54.460 1.00 28.18 116 THR A N 1
ATOM 891 C CA . THR A 1 116 ? 58.264 44.886 53.322 1.00 29.32 116 THR A CA 1
ATOM 892 C C . THR A 1 116 ? 58.306 46.069 52.362 1.00 29.05 116 THR A C 1
ATOM 893 O O . THR A 1 116 ? 58.466 47.217 52.778 1.00 30.15 116 THR A O 1
ATOM 897 N N . GLY A 1 117 ? 58.166 45.775 51.074 1.00 25.80 117 GLY A N 1
ATOM 898 C CA . GLY A 1 117 ? 58.175 46.819 50.067 1.00 25.25 117 GLY A CA 1
ATOM 899 C C . GLY A 1 117 ? 56.744 47.152 49.695 1.00 25.19 117 GLY A C 1
ATOM 900 O O . GLY A 1 117 ? 55.810 46.543 50.213 1.00 24.48 117 GLY A O 1
ATOM 901 N N . GLY A 1 118 ? 56.568 48.125 48.811 1.00 25.25 118 GLY A N 1
ATOM 902 C CA 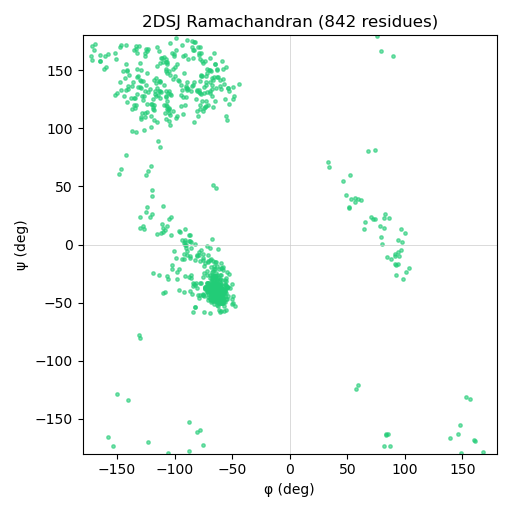. GLY A 1 118 ? 55.234 48.510 48.386 1.00 25.58 118 GLY A CA 1
ATOM 903 C C . GLY A 1 118 ? 55.279 48.973 46.947 1.00 24.10 118 GLY A C 1
ATOM 904 O O . GLY A 1 118 ? 56.213 49.665 46.555 1.00 23.42 118 GLY A O 1
ATOM 905 N N . THR A 1 119 ? 54.277 48.601 46.156 1.00 23.71 119 THR A N 1
ATOM 906 C CA . THR A 1 119 ? 54.250 48.992 44.751 1.00 22.96 119 THR A CA 1
ATOM 907 C C . THR A 1 119 ? 54.247 50.510 44.552 1.00 21.64 119 THR A C 1
ATOM 908 O O . THR A 1 119 ? 54.834 51.012 43.596 1.00 20.10 119 THR A O 1
ATOM 912 N N . ILE A 1 120 ? 53.598 51.243 45.450 1.00 20.04 120 ILE A N 1
ATOM 913 C CA . ILE A 1 120 ? 53.562 52.700 45.324 1.00 21.55 120 ILE A CA 1
ATOM 914 C C . ILE A 1 120 ? 54.964 53.285 45.486 1.00 20.32 120 ILE A C 1
ATOM 915 O O . ILE A 1 120 ? 55.347 54.215 44.776 1.00 21.07 120 ILE A O 1
ATOM 920 N N . ASP A 1 121 ? 55.725 52.737 46.425 1.00 21.24 121 ASP A N 1
ATOM 921 C CA . ASP A 1 121 ? 57.082 53.207 46.657 1.00 19.63 121 ASP A CA 1
ATOM 922 C C . ASP A 1 121 ? 57.954 52.913 45.445 1.00 20.59 121 ASP A C 1
ATOM 923 O O . ASP A 1 121 ? 58.755 53.746 45.024 1.00 20.36 121 ASP A O 1
ATOM 928 N N . LYS A 1 122 ? 57.785 51.724 44.877 1.00 18.61 122 LYS A N 1
ATOM 929 C CA . LYS A 1 122 ? 58.566 51.334 43.716 1.00 19.09 122 LYS A CA 1
ATOM 930 C C . LYS A 1 122 ? 58.299 52.284 42.553 1.00 18.99 122 LYS A C 1
ATOM 931 O O . LYS A 1 122 ? 59.229 52.771 41.915 1.00 18.84 122 LYS A O 1
ATOM 937 N N . LEU A 1 123 ? 57.028 52.567 42.298 1.00 18.61 123 LEU A N 1
ATOM 938 C CA . LEU A 1 123 ? 56.654 53.453 41.203 1.00 19.01 123 LEU A CA 1
ATOM 939 C C . LEU A 1 123 ? 57.070 54.913 41.399 1.00 19.68 123 LEU A C 1
ATOM 940 O O . LEU A 1 123 ? 57.263 55.639 40.424 1.00 19.49 123 LEU A O 1
ATOM 945 N N . GLU A 1 124 ? 57.211 55.354 42.643 1.00 20.63 124 GLU A N 1
ATOM 946 C CA . GLU A 1 124 ? 57.628 56.734 42.870 1.00 23.76 124 GLU A CA 1
ATOM 947 C C . GLU A 1 124 ? 59.103 56.909 42.510 1.00 25.69 124 GLU A C 1
ATOM 948 O O . GLU A 1 124 ? 59.647 58.012 42.591 1.00 25.73 124 GLU A O 1
ATOM 954 N N . SER A 1 125 ? 59.741 55.812 42.099 1.00 24.26 125 SER A N 1
ATOM 955 C CA . SER A 1 125 ? 61.1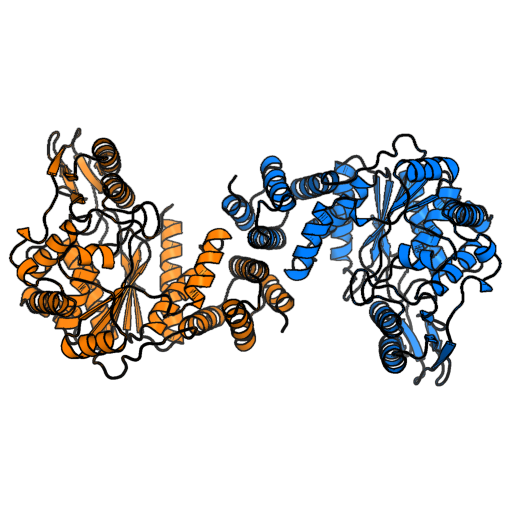40 55.838 41.672 1.00 25.61 125 SER A CA 1
ATOM 956 C C . SER A 1 125 ? 61.175 56.479 40.286 1.00 25.50 125 SER A C 1
ATOM 957 O O . SER A 1 125 ? 62.193 57.020 39.858 1.00 23.64 125 SER A O 1
ATOM 960 N N . VAL A 1 126 ? 60.044 56.398 39.590 1.00 27.29 126 VAL A N 1
ATOM 961 C CA . VAL A 1 126 ? 59.904 56.958 38.250 1.00 27.19 126 VAL A CA 1
ATOM 962 C C . VAL A 1 126 ? 59.704 58.466 38.350 1.00 29.78 126 VAL A C 1
ATOM 963 O O . VAL A 1 126 ? 58.739 58.936 38.954 1.00 29.09 126 VAL A O 1
ATOM 967 N N . PRO A 1 127 ? 60.617 59.247 37.753 1.00 30.98 127 PRO A N 1
ATOM 968 C CA . PRO A 1 127 ? 60.504 60.705 37.802 1.00 31.51 127 PRO A CA 1
ATOM 969 C C . PRO A 1 127 ? 59.173 61.230 37.265 1.00 30.34 127 PRO A C 1
ATOM 970 O O . PRO A 1 127 ? 58.773 60.920 36.141 1.00 29.98 127 PRO A O 1
ATOM 974 N N . GLY A 1 128 ? 58.484 62.010 38.091 1.00 30.70 128 GLY A N 1
ATOM 975 C CA . GLY A 1 128 ? 57.213 62.584 37.688 1.00 31.76 128 GLY A CA 1
ATOM 976 C C . GLY A 1 128 ? 55.978 61.773 38.039 1.00 31.37 128 GLY A C 1
ATOM 977 O O . GLY A 1 128 ? 54.897 62.336 38.192 1.00 31.14 128 GLY A O 1
ATOM 978 N N . TRP A 1 129 ? 56.130 60.458 38.173 1.00 30.73 129 TRP A N 1
ATOM 979 C CA . TRP A 1 129 ? 55.000 59.580 38.489 1.00 29.14 129 TRP A CA 1
ATOM 980 C C . TRP A 1 129 ? 54.321 59.911 39.817 1.00 30.09 129 TRP A C 1
ATOM 981 O O . TRP A 1 129 ? 54.985 60.149 40.825 1.00 29.76 129 TRP A O 1
ATOM 992 N N . ARG A 1 130 ? 52.992 59.904 39.815 1.00 29.93 130 ARG A N 1
ATOM 993 C CA . ARG A 1 130 ? 52.227 60.201 41.019 1.00 31.94 130 ARG A CA 1
ATOM 994 C C . ARG A 1 130 ? 51.056 59.237 41.199 1.00 31.32 130 ARG A C 1
ATOM 995 O O . ARG A 1 130 ? 50.339 58.928 40.246 1.00 30.43 130 ARG A O 1
ATOM 1003 N N . GLY A 1 131 ? 50.862 58.776 42.430 1.00 30.09 131 GLY A N 1
ATOM 1004 C CA . GLY A 1 131 ? 49.777 57.858 42.719 1.00 32.03 131 GLY A CA 1
ATOM 1005 C C . GLY A 1 131 ? 48.526 58.580 43.182 1.00 32.71 131 GLY A C 1
ATOM 1006 O O . GLY A 1 131 ? 47.450 57.987 43.262 1.00 30.99 131 GLY A O 1
ATOM 1007 N N . GLU A 1 132 ? 48.670 59.865 43.495 1.00 32.61 132 GLU A N 1
ATOM 1008 C CA . GLU A 1 132 ? 47.545 60.671 43.948 1.00 32.55 132 GLU A CA 1
ATOM 1009 C C . GLU A 1 132 ? 46.715 61.128 42.757 1.00 31.24 132 GLU A C 1
ATOM 1010 O O . GLU A 1 132 ? 47.255 61.605 41.758 1.00 30.27 132 GLU A O 1
ATOM 1016 N N . MET A 1 133 ? 45.400 60.969 42.867 1.00 31.13 133 MET A N 1
ATOM 1017 C CA . MET A 1 133 ? 44.485 61.381 41.813 1.00 30.91 133 MET A CA 1
ATOM 1018 C C . MET A 1 133 ? 43.065 61.422 42.362 1.00 31.63 133 MET A C 1
ATOM 1019 O O . MET A 1 133 ? 42.762 60.788 43.375 1.00 33.09 133 MET A O 1
ATOM 1024 N N . THR A 1 134 ? 42.199 62.181 41.699 1.00 32.23 134 THR A N 1
ATOM 1025 C CA . THR A 1 134 ? 40.812 62.292 42.130 1.00 33.56 134 THR A CA 1
ATOM 1026 C C . THR A 1 134 ? 40.035 61.059 41.685 1.00 33.72 134 THR A C 1
ATOM 1027 O O . THR A 1 134 ? 40.498 60.297 40.835 1.00 32.09 134 THR A O 1
ATOM 1031 N N . GLU A 1 135 ? 38.853 60.870 42.262 1.00 34.49 135 GLU A N 1
ATOM 1032 C CA . GLU A 1 135 ? 38.007 59.738 41.912 1.00 34.64 135 GLU A CA 1
ATOM 1033 C C . GLU A 1 135 ? 37.711 59.783 40.415 1.00 33.35 135 GLU A C 1
ATOM 1034 O O . GLU A 1 135 ? 37.681 58.752 39.745 1.00 32.21 135 GLU A O 1
ATOM 1040 N N . ALA A 1 136 ? 37.505 60.989 39.896 1.00 31.57 136 ALA A N 1
ATOM 1041 C CA . ALA A 1 136 ? 37.207 61.176 38.480 1.00 30.43 136 ALA A CA 1
ATOM 1042 C C . ALA A 1 136 ? 38.389 60.790 37.592 1.00 29.34 136 ALA A C 1
ATOM 1043 O O . ALA A 1 136 ? 38.213 60.134 36.565 1.00 29.19 136 ALA A O 1
ATOM 1045 N N . GLU A 1 137 ? 39.591 61.205 37.982 1.00 27.17 137 GLU A N 1
ATOM 1046 C CA . GLU A 1 137 ? 40.788 60.892 37.208 1.00 26.84 137 GLU A CA 1
ATOM 1047 C C . GLU A 1 137 ? 41.050 59.387 37.204 1.00 25.05 137 GLU A C 1
ATOM 1048 O O . GLU A 1 137 ? 41.486 58.827 36.199 1.00 25.05 137 GLU A O 1
ATOM 1054 N N . PHE A 1 138 ? 40.792 58.745 38.339 1.00 23.74 138 PHE A N 1
ATOM 1055 C CA . PHE A 1 138 ? 40.986 57.300 38.483 1.00 24.34 138 PHE A CA 1
ATOM 1056 C C . PHE A 1 138 ? 40.101 56.546 37.486 1.00 23.83 138 PHE A C 1
ATOM 1057 O O . PHE A 1 138 ? 40.568 55.665 36.765 1.00 22.94 138 PHE A O 1
ATOM 1065 N N . LEU A 1 139 ? 38.822 56.905 37.440 1.00 24.45 139 LEU A N 1
ATOM 1066 C CA . LEU A 1 139 ? 37.887 56.247 36.531 1.00 25.00 139 LEU A CA 1
ATOM 1067 C C . LEU A 1 139 ? 38.173 56.589 35.069 1.00 25.76 139 LEU A C 1
ATOM 1068 O O . LEU A 1 139 ? 38.000 55.748 34.182 1.00 24.04 139 LEU A O 1
ATOM 1073 N N . GLU A 1 140 ? 38.618 57.821 34.825 1.00 25.50 140 GLU A N 1
ATOM 1074 C CA . GLU A 1 140 ? 38.933 58.284 33.473 1.00 26.75 140 GLU A CA 1
ATOM 1075 C C . GLU A 1 140 ? 40.114 57.513 32.890 1.00 25.59 140 GLU A C 1
ATOM 1076 O O . GLU A 1 140 ? 40.081 57.084 31.735 1.00 24.59 140 GLU A O 1
ATOM 1082 N N . ARG A 1 141 ? 41.162 57.336 33.691 1.00 24.62 141 ARG A N 1
ATOM 1083 C CA . ARG A 1 141 ? 42.342 56.600 33.244 1.00 23.81 141 ARG A CA 1
ATOM 1084 C C . ARG A 1 141 ? 42.042 55.106 33.144 1.00 22.65 141 ARG A C 1
ATOM 1085 O O . ARG A 1 141 ? 42.588 54.406 32.287 1.00 21.83 141 ARG A O 1
ATOM 1093 N N . ALA A 1 142 ? 41.174 54.615 34.020 1.00 22.54 142 ALA A N 1
ATOM 1094 C CA . ALA A 1 142 ? 40.802 53.207 33.991 1.00 23.37 142 ALA A CA 1
ATOM 1095 C C . ALA A 1 142 ? 40.150 52.906 32.645 1.00 24.43 142 ALA A C 1
ATOM 1096 O O . ALA A 1 142 ? 40.400 51.869 32.033 1.00 24.48 142 ALA A O 1
ATOM 1098 N N . ARG A 1 143 ? 39.322 53.837 32.186 1.00 25.13 143 ARG A N 1
ATOM 1099 C CA . ARG A 1 143 ? 38.622 53.685 30.919 1.00 27.80 143 ARG A CA 1
ATOM 1100 C C . ARG A 1 143 ? 39.538 53.885 29.716 1.00 26.12 143 ARG A C 1
ATOM 1101 O O . ARG A 1 143 ? 39.499 53.106 28.765 1.00 26.53 143 ARG A O 1
ATOM 1109 N N . ARG A 1 144 ? 40.375 54.916 29.764 1.00 27.67 144 ARG A N 1
ATOM 1110 C CA . ARG A 1 144 ? 41.268 55.210 28.645 1.00 28.65 144 ARG A CA 1
ATOM 1111 C C . ARG A 1 144 ? 42.518 54.338 28.548 1.00 28.67 144 ARG A C 1
ATOM 1112 O O . ARG A 1 144 ? 42.863 53.856 27.466 1.00 27.83 144 ARG A O 1
ATOM 1120 N N . VAL A 1 145 ? 43.194 54.137 29.674 1.00 26.81 145 VAL A N 1
ATOM 1121 C CA . VAL A 1 145 ? 44.417 53.346 29.699 1.00 25.84 145 VAL A CA 1
ATOM 1122 C C . VAL A 1 145 ? 44.158 51.875 29.996 1.00 25.64 145 VAL A C 1
ATOM 1123 O O . VAL A 1 145 ? 44.770 50.997 29.384 1.00 25.90 145 VAL A O 1
ATOM 1127 N N . GLY A 1 146 ? 43.254 51.609 30.934 1.00 22.58 146 GLY A N 1
ATOM 1128 C CA . GLY A 1 146 ? 42.946 50.231 31.284 1.00 23.50 146 GLY A CA 1
ATOM 1129 C C . GLY A 1 146 ? 43.821 49.738 32.419 1.00 21.57 146 GLY A C 1
ATOM 1130 O O . GLY A 1 146 ? 43.610 48.650 32.957 1.00 21.00 146 GLY A O 1
ATOM 1131 N N . LEU A 1 147 ? 44.811 50.548 32.775 1.00 19.66 147 LEU A N 1
ATOM 1132 C CA . LEU A 1 147 ? 45.737 50.230 33.854 1.00 19.83 147 LEU A CA 1
ATOM 1133 C C . LEU A 1 147 ? 45.951 51.481 34.698 1.00 22.09 147 LEU A C 1
ATOM 1134 O O . LEU A 1 147 ? 46.464 52.488 34.202 1.00 21.54 147 LEU A O 1
ATOM 1139 N N . VAL A 1 148 ? 45.553 51.411 35.965 1.00 20.32 148 VAL A N 1
ATOM 1140 C CA . VAL A 1 148 ? 45.704 52.531 36.888 1.00 22.94 148 VAL A CA 1
ATOM 1141 C C . VAL A 1 148 ? 46.108 52.004 38.256 1.00 22.93 148 VAL A C 1
ATOM 1142 O O . VAL A 1 148 ? 45.535 51.032 38.750 1.00 24.07 148 VAL A O 1
ATOM 1146 N N . ILE A 1 149 ? 47.110 52.636 38.857 1.00 23.82 149 ILE A N 1
ATOM 1147 C CA . ILE A 1 149 ? 47.578 52.243 40.180 1.00 24.06 149 ILE A CA 1
ATOM 1148 C C . ILE A 1 149 ? 47.612 53.518 41.003 1.00 24.59 149 ILE A C 1
ATOM 1149 O O . ILE A 1 149 ? 48.461 54.385 40.792 1.00 23.93 149 ILE A O 1
ATOM 1154 N N . ALA A 1 150 ? 46.666 53.632 41.928 1.00 24.56 150 ALA A N 1
ATOM 1155 C CA . ALA A 1 150 ? 46.554 54.812 42.767 1.00 25.23 150 ALA A CA 1
ATOM 1156 C C . ALA A 1 150 ? 47.020 54.549 44.188 1.00 26.85 150 ALA A C 1
ATOM 1157 O O . ALA A 1 150 ? 47.018 53.412 44.659 1.00 24.75 150 ALA A O 1
ATOM 1159 N N . ALA A 1 151 ? 47.426 55.617 44.863 1.00 29.72 151 ALA A N 1
ATOM 1160 C CA . ALA A 1 151 ? 47.883 55.521 46.239 1.00 33.44 151 ALA A CA 1
ATOM 1161 C C . ALA A 1 151 ? 46.661 55.654 47.132 1.00 36.65 151 ALA A C 1
ATOM 1162 O O . ALA A 1 151 ? 45.546 55.326 46.721 1.00 36.98 151 ALA A O 1
ATOM 1164 N N . GLN A 1 152 ? 46.870 56.142 48.349 1.00 38.66 152 GLN A N 1
ATOM 1165 C CA . GLN A 1 152 ? 45.778 56.325 49.298 1.00 40.63 152 GLN A CA 1
ATOM 1166 C C . GLN A 1 152 ? 44.943 55.055 49.454 1.00 40.39 152 GLN A C 1
ATOM 1167 O O . GLN A 1 152 ? 43.735 55.116 49.678 1.00 38.47 152 GLN A O 1
ATOM 1173 N N . SER A 1 153 ? 45.596 53.905 49.324 1.00 40.87 153 SER A N 1
ATOM 1174 C CA . SER A 1 153 ? 44.918 52.627 49.476 1.00 41.57 153 SER A CA 1
ATOM 1175 C C . SER A 1 153 ? 44.137 52.581 50.793 1.00 42.63 153 SER A C 1
ATOM 1176 O O . SER A 1 153 ? 43.044 52.018 50.852 1.00 43.42 153 SER A O 1
ATOM 1179 N N . PRO A 1 154 ? 44.690 53.172 51.869 1.00 43.27 154 PRO A N 1
ATOM 1180 C CA . PRO A 1 154 ? 44.014 53.180 53.173 1.00 43.38 154 PRO A CA 1
ATOM 1181 C C . PRO A 1 154 ? 42.591 53.748 53.168 1.00 43.73 154 PRO A C 1
ATOM 1182 O O . PRO A 1 154 ? 41.792 53.433 54.054 1.00 43.51 154 PRO A O 1
ATOM 1186 N N . ASP A 1 155 ? 42.276 54.584 52.180 1.00 42.58 155 ASP A N 1
ATOM 1187 C CA . ASP A 1 155 ? 40.944 55.171 52.094 1.00 41.59 155 ASP A CA 1
ATOM 1188 C C . ASP A 1 155 ? 39.888 54.102 51.856 1.00 39.60 155 ASP A C 1
ATOM 1189 O O . ASP A 1 155 ? 38.690 54.345 52.015 1.00 37.51 155 ASP A O 1
ATOM 1194 N N . LEU A 1 156 ? 40.337 52.915 51.469 1.00 37.69 156 LEU A N 1
ATOM 1195 C CA . LEU A 1 156 ? 39.426 51.807 51.235 1.00 37.07 156 LEU A CA 1
ATOM 1196 C C . LEU A 1 156 ? 39.293 50.991 52.516 1.00 35.65 156 LEU A C 1
ATOM 1197 O O . LEU A 1 156 ? 40.295 50.567 53.099 1.00 36.65 156 LEU A O 1
ATOM 1202 N N . ALA A 1 157 ? 38.057 50.779 52.951 1.00 34.34 157 ALA A N 1
ATOM 1203 C CA . ALA A 1 157 ? 37.789 49.995 54.152 1.00 32.65 157 ALA A CA 1
ATOM 1204 C C . ALA A 1 157 ? 38.590 50.495 55.353 1.00 31.61 157 ALA A C 1
ATOM 1205 O O . ALA A 1 157 ? 39.388 49.758 55.938 1.00 31.55 157 ALA A O 1
ATOM 1207 N N . PRO A 1 158 ? 38.383 51.762 55.741 1.00 31.95 158 PRO A N 1
ATOM 1208 C CA . PRO A 1 158 ? 39.109 52.318 56.884 1.00 31.66 158 PRO A CA 1
ATOM 1209 C C . PRO A 1 158 ? 38.908 51.495 58.160 1.00 30.73 158 PRO A C 1
ATOM 1210 O O . PRO A 1 158 ? 39.799 51.429 59.007 1.00 32.24 158 PRO A O 1
ATOM 1214 N N . LEU A 1 159 ? 37.744 50.866 58.297 1.00 29.91 159 LEU A N 1
ATOM 1215 C CA . LEU A 1 159 ? 37.486 50.047 59.477 1.00 29.37 159 LEU A CA 1
ATOM 1216 C C . LEU A 1 159 ? 38.496 48.905 59.544 1.00 29.20 159 LEU A C 1
ATOM 1217 O O . LEU A 1 159 ? 38.927 48.510 60.627 1.00 27.40 159 LEU A O 1
ATOM 1222 N N . ASP A 1 160 ? 38.874 48.373 58.383 1.00 29.17 160 ASP A N 1
ATOM 1223 C CA . ASP A 1 160 ? 39.854 47.293 58.337 1.00 29.99 160 ASP A CA 1
ATOM 1224 C C . ASP A 1 160 ? 41.207 47.823 58.795 1.00 29.65 160 ASP A C 1
ATOM 1225 O O . ASP A 1 160 ? 41.914 47.169 59.558 1.00 30.28 160 ASP A O 1
ATOM 1230 N N . GLY A 1 161 ? 41.570 49.009 58.318 1.00 29.08 161 GLY A N 1
ATOM 1231 C CA . GLY A 1 161 ? 42.839 49.588 58.714 1.00 28.38 161 GLY A CA 1
ATOM 1232 C C . GLY A 1 161 ? 42.890 49.765 60.221 1.00 26.85 161 GLY A C 1
ATOM 1233 O O . GLY A 1 161 ? 43.903 49.485 60.856 1.00 28.22 161 GLY A O 1
ATOM 1234 N N . LYS A 1 162 ? 41.781 50.222 60.790 1.00 27.04 162 LYS A N 1
ATOM 1235 C CA . LYS A 1 162 ? 41.681 50.449 62.226 1.00 27.79 162 LYS A CA 1
ATOM 1236 C C . LYS A 1 162 ? 41.757 49.124 62.981 1.00 26.85 162 LYS A C 1
ATOM 1237 O O . LYS A 1 162 ? 42.505 48.994 63.952 1.00 25.77 162 LYS A O 1
ATOM 1243 N N . LEU A 1 163 ? 40.990 48.140 62.523 1.00 26.02 163 LEU A N 1
ATOM 1244 C CA . LEU A 1 163 ? 40.979 46.833 63.168 1.00 25.61 163 LEU A CA 1
ATOM 1245 C C . LEU A 1 163 ? 42.321 46.124 63.007 1.00 25.47 163 LEU A C 1
ATOM 1246 O O . LEU A 1 163 ? 42.774 45.431 63.922 1.00 23.93 163 LEU A O 1
ATOM 1251 N N . TYR A 1 164 ? 42.965 46.288 61.851 1.00 23.41 164 TYR A N 1
ATOM 1252 C CA . TYR A 1 164 ? 44.259 45.649 61.644 1.00 23.27 164 TYR A CA 1
ATOM 1253 C C . TYR A 1 164 ? 45.306 46.222 62.588 1.00 22.32 164 TYR A C 1
ATOM 1254 O O . TYR A 1 164 ? 46.116 45.486 63.145 1.00 22.28 164 TYR A O 1
ATOM 1263 N N . ALA A 1 165 ? 45.297 47.540 62.759 1.00 22.45 165 ALA A N 1
ATOM 1264 C CA . ALA A 1 165 ? 46.267 48.180 63.636 1.00 24.63 165 ALA A CA 1
ATOM 1265 C C . ALA A 1 165 ? 46.140 47.615 65.047 1.00 23.03 165 ALA A C 1
ATOM 1266 O O . ALA A 1 165 ? 47.143 47.414 65.732 1.00 23.57 165 ALA A O 1
ATOM 1268 N N . LEU A 1 166 ? 44.905 47.357 65.468 1.00 22.81 166 LEU A N 1
ATOM 1269 C CA . LEU A 1 166 ? 44.649 46.809 66.798 1.00 23.61 166 LEU A CA 1
ATOM 1270 C C . LEU A 1 166 ? 45.098 45.354 66.865 1.00 21.98 166 LEU A C 1
ATOM 1271 O O . LEU A 1 166 ? 45.748 44.945 67.820 1.00 22.11 166 LEU A O 1
ATOM 1276 N N . ARG A 1 167 ? 44.754 44.571 65.847 1.00 23.53 167 ARG A N 1
ATOM 1277 C CA . ARG A 1 167 ? 45.163 43.171 65.811 1.00 23.92 167 ARG A CA 1
ATOM 1278 C C . ARG A 1 167 ? 46.684 43.062 65.895 1.00 23.50 167 ARG A C 1
ATOM 1279 O O . ARG A 1 167 ? 47.218 42.181 66.564 1.00 23.83 167 ARG A O 1
ATOM 1287 N N . ASP A 1 168 ? 47.382 43.977 65.228 1.00 23.20 168 ASP A N 1
ATOM 1288 C CA . ASP A 1 168 ? 48.836 43.951 65.207 1.00 25.75 168 ASP A CA 1
ATOM 1289 C C . ASP A 1 168 ? 49.500 44.161 66.569 1.00 24.74 168 ASP A C 1
ATOM 1290 O O . ASP A 1 168 ? 50.627 43.720 66.779 1.00 27.11 168 ASP A O 1
ATOM 1295 N N . VAL A 1 169 ? 48.811 44.825 67.494 1.00 24.30 169 VAL A N 1
ATOM 1296 C CA . VAL A 1 169 ? 49.382 45.050 68.818 1.00 24.22 169 VAL A CA 1
ATOM 1297 C C . VAL A 1 169 ? 48.687 44.239 69.914 1.00 24.82 169 VAL A C 1
ATOM 1298 O O . VAL A 1 169 ? 48.925 44.460 71.102 1.00 24.35 169 VAL A O 1
ATOM 1302 N N . THR A 1 170 ? 47.840 43.293 69.516 1.00 24.40 170 THR A N 1
ATOM 1303 C CA . THR A 1 170 ? 47.133 42.454 70.488 1.00 24.34 170 THR A CA 1
ATOM 1304 C C . THR A 1 170 ? 47.256 40.970 70.150 1.00 23.24 170 THR A C 1
ATOM 1305 O O . THR A 1 170 ? 46.524 40.131 70.685 1.00 21.95 170 THR A O 1
ATOM 1309 N N . ALA A 1 171 ? 48.188 40.654 69.255 1.00 20.07 171 ALA A N 1
ATOM 1310 C CA . ALA A 1 171 ? 48.430 39.282 68.844 1.00 18.88 171 ALA A CA 1
ATOM 1311 C C . ALA A 1 171 ? 47.185 38.597 68.287 1.00 17.43 171 ALA A C 1
ATOM 1312 O O . ALA A 1 171 ? 46.931 37.427 68.577 1.00 19.73 171 ALA A O 1
ATOM 1314 N N . THR A 1 172 ? 46.394 39.322 67.504 1.00 19.26 172 THR A N 1
ATOM 1315 C CA . THR A 1 172 ? 45.206 38.729 66.899 1.00 18.67 172 THR A CA 1
ATOM 1316 C C . THR A 1 172 ? 45.238 38.893 65.384 1.00 21.04 172 THR A C 1
ATOM 1317 O O . THR A 1 172 ? 44.202 39.037 64.739 1.00 20.91 172 THR A O 1
ATOM 1321 N N . VAL A 1 173 ? 46.441 38.869 64.822 1.00 20.99 173 VAL A N 1
ATOM 1322 C CA . VAL A 1 173 ? 46.595 38.989 63.376 1.00 23.55 173 VAL A CA 1
ATOM 1323 C C . VAL A 1 173 ? 46.409 37.633 62.698 1.00 23.87 173 VAL A C 1
ATOM 1324 O O . VAL A 1 173 ? 45.526 37.461 61.859 1.00 24.73 173 VAL A O 1
ATOM 1328 N N . GLU A 1 174 ? 47.232 36.669 63.097 1.00 25.12 174 GLU A N 1
ATOM 1329 C CA . GLU A 1 174 ? 47.238 35.342 62.488 1.00 26.35 174 GLU A CA 1
ATOM 1330 C C . GLU A 1 174 ? 46.035 34.419 62.648 1.00 23.33 174 GLU A C 1
ATOM 1331 O O . GLU A 1 174 ? 46.182 33.260 63.022 1.00 23.96 174 GLU A O 1
ATOM 1337 N N . SER A 1 175 ? 44.853 34.932 62.340 1.00 22.52 175 SER A N 1
ATOM 1338 C CA . SER A 1 175 ? 43.622 34.152 62.399 1.00 22.13 175 SER A CA 1
ATOM 1339 C C . SER A 1 175 ? 43.067 34.132 60.979 1.00 21.06 175 SER A C 1
ATOM 1340 O O . SER A 1 175 ? 42.868 35.188 60.387 1.00 20.73 175 SER A O 1
ATOM 1343 N N . VAL A 1 176 ? 42.818 32.943 60.436 1.00 20.63 176 VAL A N 1
ATOM 1344 C CA . VAL A 1 176 ? 42.305 32.826 59.068 1.00 21.37 176 VAL A CA 1
ATOM 1345 C C . VAL A 1 176 ? 41.082 33.695 58.765 1.00 21.24 176 VAL A C 1
ATOM 1346 O O . VAL A 1 176 ? 41.071 34.419 57.768 1.00 19.65 176 VAL A O 1
ATOM 1350 N N . PRO A 1 177 ? 40.031 33.630 59.603 1.00 20.16 177 PRO A N 1
ATOM 1351 C CA . PRO A 1 177 ? 38.859 34.466 59.316 1.00 21.06 177 PRO A CA 1
ATOM 1352 C C . PRO A 1 177 ? 39.173 35.969 59.326 1.00 19.95 177 PRO A C 1
ATOM 1353 O O . PRO A 1 177 ? 38.624 36.733 58.529 1.00 20.09 177 PRO A O 1
ATOM 1357 N N . LEU A 1 178 ? 40.050 36.391 60.232 1.00 18.52 178 LEU A N 1
ATOM 1358 C CA . LEU A 1 178 ? 40.406 37.803 60.333 1.00 18.69 178 LEU A CA 1
ATOM 1359 C C . LEU A 1 178 ? 41.295 38.245 59.173 1.00 18.21 178 LEU A C 1
ATOM 1360 O O . LEU A 1 178 ? 41.162 39.365 58.666 1.00 19.60 178 LEU A O 1
ATOM 1365 N N . ILE A 1 179 ? 42.199 37.367 58.756 1.00 18.13 179 ILE A N 1
ATOM 1366 C CA . ILE A 1 179 ? 43.084 37.669 57.630 1.00 19.69 179 ILE A CA 1
ATOM 1367 C C . ILE A 1 179 ? 42.233 37.720 56.361 1.00 17.70 179 ILE A C 1
ATOM 1368 O O . ILE A 1 179 ? 42.319 38.665 55.578 1.00 19.47 179 ILE A O 1
ATOM 1373 N N . ALA A 1 180 ? 41.410 36.693 56.168 1.00 18.47 180 ALA A N 1
ATOM 1374 C CA . ALA A 1 180 ? 40.549 36.601 54.993 1.00 18.42 180 ALA A CA 1
ATOM 1375 C C . ALA A 1 180 ? 39.615 37.795 54.846 1.00 18.81 180 ALA A C 1
ATOM 1376 O O . ALA A 1 180 ? 39.532 38.398 53.776 1.00 17.69 180 ALA A O 1
ATOM 1378 N N . SER A 1 181 ? 38.900 38.132 55.916 1.00 18.54 181 SER A N 1
ATOM 1379 C CA . SER A 1 181 ? 37.981 39.260 55.861 1.00 20.08 181 SER A CA 1
ATOM 1380 C C . SER A 1 181 ? 38.723 40.578 55.625 1.00 20.52 181 SER A C 1
ATOM 1381 O O . SER A 1 181 ? 38.231 41.451 54.908 1.00 21.52 181 SER A O 1
ATOM 1384 N N . SER A 1 182 ? 39.910 40.718 56.207 1.00 20.47 182 SER A N 1
ATOM 1385 C CA . SER A 1 182 ? 40.706 41.936 56.031 1.00 21.49 182 SER A CA 1
ATOM 1386 C C . SER A 1 182 ? 41.055 42.123 54.547 1.00 21.84 182 SER A C 1
ATOM 1387 O O . SER A 1 182 ? 40.753 43.156 53.943 1.00 21.56 182 SER A O 1
ATOM 1390 N N . ILE A 1 183 ? 41.690 41.114 53.964 1.00 21.43 183 ILE A N 1
ATOM 1391 C CA . ILE A 1 183 ? 42.063 41.172 52.554 1.00 20.44 183 ILE A CA 1
ATOM 1392 C C . ILE A 1 183 ? 40.845 41.402 51.664 1.00 19.54 183 ILE A C 1
ATOM 1393 O O . ILE A 1 183 ? 40.820 42.329 50.851 1.00 19.59 183 ILE A O 1
ATOM 1398 N N . MET A 1 184 ? 39.824 40.567 51.822 1.00 17.79 184 MET A N 1
ATOM 1399 C CA . MET A 1 184 ? 38.643 40.688 50.982 1.00 18.39 184 MET A CA 1
ATOM 1400 C C . MET A 1 184 ? 37.845 41.971 51.171 1.00 19.57 184 MET A C 1
ATOM 1401 O O . MET A 1 184 ? 37.188 42.424 50.232 1.00 19.40 184 MET A O 1
ATOM 1406 N N . SER A 1 185 ? 37.902 42.575 52.361 1.00 19.16 185 SER A N 1
ATOM 1407 C CA . SER A 1 185 ? 37.161 43.816 52.580 1.00 21.08 185 SER A CA 1
ATOM 1408 C C . SER A 1 185 ? 37.704 44.904 51.653 1.00 21.31 185 SER A C 1
ATOM 1409 O O . SER A 1 185 ? 36.943 45.697 51.097 1.00 20.80 185 SER A O 1
ATOM 1412 N N . LYS A 1 186 ? 39.022 44.938 51.484 1.00 21.10 186 LYS A N 1
ATOM 1413 C CA . LYS A 1 186 ? 39.635 45.928 50.613 1.00 21.62 186 LYS A CA 1
ATOM 1414 C C . LYS A 1 186 ? 39.342 45.625 49.143 1.00 21.61 186 LYS A C 1
ATOM 1415 O O . LYS A 1 186 ? 39.183 46.541 48.336 1.00 21.65 186 LYS A O 1
ATOM 1421 N N . LYS A 1 187 ? 39.248 44.345 48.800 1.00 20.12 187 LYS A N 1
ATOM 1422 C CA . LYS A 1 187 ? 38.958 43.961 47.420 1.00 21.78 187 LYS A CA 1
ATOM 1423 C C . LYS A 1 187 ? 37.499 44.244 47.079 1.00 22.35 187 LYS A C 1
ATOM 1424 O O . LYS A 1 187 ? 37.183 44.646 45.955 1.00 20.16 187 LYS A O 1
ATOM 1430 N N . LEU A 1 188 ? 36.600 44.037 48.038 1.00 20.94 188 LEU A N 1
ATOM 1431 C CA . LEU A 1 188 ? 35.189 44.301 47.779 1.00 21.26 188 LEU A CA 1
ATOM 1432 C C . LEU A 1 188 ? 34.983 45.797 47.592 1.00 21.74 188 LEU A C 1
ATOM 1433 O O . LEU A 1 188 ? 34.211 46.222 46.733 1.00 22.12 188 LEU A O 1
ATOM 1438 N N . ALA A 1 189 ? 35.686 46.594 48.392 1.00 19.58 189 ALA A N 1
ATOM 1439 C CA . ALA A 1 189 ? 35.579 48.043 48.309 1.00 21.33 189 ALA A CA 1
ATOM 1440 C C . ALA A 1 189 ? 36.156 48.580 47.000 1.00 21.15 189 ALA A C 1
ATOM 1441 O O . ALA A 1 189 ? 35.649 49.558 46.458 1.00 24.10 189 ALA A O 1
ATOM 1443 N N . ALA A 1 190 ? 37.212 47.937 46.509 1.00 20.50 190 ALA A N 1
ATOM 1444 C CA . ALA A 1 190 ? 37.884 48.351 45.280 1.00 21.81 190 ALA A CA 1
ATOM 1445 C C . ALA A 1 190 ? 37.070 48.097 44.011 1.00 21.91 190 ALA A C 1
ATOM 1446 O O . ALA A 1 190 ? 37.412 48.602 42.943 1.00 24.31 190 ALA A O 1
ATOM 1448 N N . GLY A 1 191 ? 36.024 47.285 44.119 1.00 20.24 191 GLY A N 1
ATOM 1449 C CA . GLY A 1 191 ? 35.145 47.048 42.984 1.00 22.30 191 GLY A CA 1
ATOM 1450 C C . GLY A 1 191 ? 35.450 46.084 41.847 1.00 21.46 191 GLY A C 1
ATOM 1451 O O . GLY A 1 191 ? 34.636 45.976 40.927 1.00 22.22 191 GLY A O 1
ATOM 1452 N N . ALA A 1 192 ? 36.581 45.386 41.874 1.00 19.91 192 ALA A N 1
ATOM 1453 C CA . ALA A 1 192 ? 36.881 44.446 40.791 1.00 21.20 192 ALA A CA 1
ATOM 1454 C C . ALA A 1 192 ? 35.911 43.268 40.846 1.00 21.96 192 ALA A C 1
ATOM 1455 O O . ALA A 1 192 ? 35.440 42.898 41.920 1.00 21.11 192 ALA A O 1
ATOM 1457 N N . ARG A 1 193 ? 35.606 42.685 39.690 1.00 21.47 193 ARG A N 1
ATOM 1458 C CA . ARG A 1 193 ? 34.704 41.540 39.646 1.00 21.55 193 ARG A CA 1
ATOM 1459 C C . ARG A 1 193 ? 35.460 40.239 39.900 1.00 20.08 193 ARG A C 1
ATOM 1460 O O . ARG A 1 193 ? 34.977 39.363 40.619 1.00 21.54 193 ARG A O 1
ATOM 1468 N N . SER A 1 194 ? 36.638 40.110 39.296 1.00 19.44 194 SER A N 1
ATOM 1469 C CA . SER A 1 194 ? 37.457 38.914 39.466 1.00 18.75 194 SER A CA 1
ATOM 1470 C C . SER A 1 194 ? 38.728 39.263 40.219 1.00 19.61 194 SER A C 1
ATOM 1471 O O . SER A 1 194 ? 39.424 40.219 39.879 1.00 18.74 194 SER A O 1
ATOM 1474 N N . ILE A 1 195 ? 39.043 38.465 41.230 1.00 18.39 195 ILE A N 1
ATOM 1475 C CA . ILE A 1 195 ? 40.216 38.721 42.048 1.00 17.87 195 ILE A CA 1
ATOM 1476 C C . ILE A 1 195 ? 41.099 37.486 42.151 1.00 16.90 195 ILE A C 1
ATOM 1477 O O . ILE A 1 195 ? 40.620 36.406 42.480 1.00 16.39 195 ILE A O 1
ATOM 1482 N N . VAL A 1 196 ? 42.381 37.648 41.844 1.00 15.06 196 VAL A N 1
ATOM 1483 C CA . VAL A 1 196 ? 43.320 36.543 41.958 1.00 15.54 196 VAL A CA 1
ATOM 1484 C C . VAL A 1 196 ? 44.206 36.813 43.169 1.00 17.46 196 VAL A C 1
ATOM 1485 O O . VAL A 1 196 ? 44.729 37.917 43.346 1.00 17.98 196 VAL A O 1
ATOM 1491 N N . LEU A 1 197 ? 44.361 35.802 44.016 1.00 19.58 197 LEU A N 1
ATOM 1492 C CA . LEU A 1 197 ? 45.166 35.948 45.219 1.00 20.06 197 LEU A CA 1
ATOM 1493 C C . LEU A 1 197 ? 46.424 35.094 45.147 1.00 20.33 197 LEU A C 1
ATOM 1494 O O . LEU A 1 197 ? 46.370 33.918 44.795 1.00 20.80 197 LEU A O 1
ATOM 1499 N N . ASP A 1 198 ? 47.561 35.697 45.466 1.00 20.66 198 ASP A N 1
ATOM 1500 C CA . ASP A 1 198 ? 48.821 34.969 45.464 1.00 22.69 198 ASP A CA 1
ATOM 1501 C C . ASP A 1 198 ? 49.154 34.703 46.927 1.00 22.01 198 ASP A C 1
ATOM 1502 O O . ASP A 1 198 ? 49.450 35.633 47.676 1.00 20.98 198 ASP A O 1
ATOM 1507 N N . VAL A 1 199 ? 49.091 33.436 47.323 1.00 21.54 199 VAL A N 1
ATOM 1508 C CA . VAL A 1 199 ? 49.349 33.029 48.704 1.00 21.70 199 VAL A CA 1
ATOM 1509 C C . VAL A 1 199 ? 50.704 32.323 48.814 1.00 22.53 199 VAL A C 1
ATOM 1510 O O . VAL A 1 199 ? 50.906 31.262 48.218 1.00 22.27 199 VAL A O 1
ATOM 1514 N N . LYS A 1 200 ? 51.631 32.916 49.567 1.00 20.37 200 LYS A N 1
ATOM 1515 C CA . LYS A 1 200 ? 52.968 32.338 49.738 1.00 21.35 200 LYS A CA 1
ATOM 1516 C C . LYS A 1 200 ? 52.938 31.194 50.739 1.00 21.19 200 LYS A C 1
ATOM 1517 O O . LYS A 1 200 ? 52.425 31.346 51.851 1.00 20.13 200 LYS A O 1
ATOM 1523 N N . VAL A 1 201 ? 53.514 30.060 50.349 1.00 21.30 201 VAL A N 1
ATOM 1524 C CA . VAL A 1 201 ? 53.526 28.871 51.194 1.00 21.80 201 VAL A CA 1
ATOM 1525 C C . VAL A 1 201 ? 54.923 28.454 51.628 1.00 24.60 201 VAL A C 1
ATOM 1526 O O . VAL A 1 201 ? 55.848 28.399 50.817 1.00 23.86 201 VAL A O 1
ATOM 1530 N N . GLY A 1 202 ? 55.066 28.146 52.913 1.00 25.40 202 GLY A N 1
ATOM 1531 C CA . GLY A 1 202 ? 56.357 27.734 53.427 1.00 28.03 202 GLY A CA 1
ATOM 1532 C C . GLY A 1 202 ? 56.386 27.705 54.940 1.00 29.60 202 GLY A C 1
ATOM 1533 O O . GLY A 1 202 ? 55.380 27.982 55.594 1.00 28.09 202 GLY A O 1
ATOM 1534 N N . ARG A 1 203 ? 57.545 27.367 55.493 1.00 32.76 203 ARG A N 1
ATOM 1535 C CA . ARG A 1 203 ? 57.724 27.293 56.937 1.00 36.18 203 ARG A CA 1
ATOM 1536 C C . ARG A 1 203 ? 58.522 28.490 57.434 1.00 38.61 203 ARG A C 1
ATOM 1537 O O . ARG A 1 203 ? 59.732 28.576 57.222 1.00 39.34 203 ARG A O 1
ATOM 1545 N N . GLY A 1 204 ? 57.832 29.413 58.095 1.00 39.48 204 GLY A N 1
ATOM 1546 C CA . GLY A 1 204 ? 58.486 30.601 58.609 1.00 41.05 204 GLY A CA 1
ATOM 1547 C C . GLY A 1 204 ? 57.547 31.788 58.615 1.00 41.22 204 GLY A C 1
ATOM 1548 O O . GLY A 1 204 ? 56.382 31.672 58.230 1.00 42.54 204 GLY A O 1
ATOM 1549 N N . ALA A 1 205 ? 58.050 32.935 59.056 1.00 40.76 205 ALA A N 1
ATOM 1550 C CA . ALA A 1 205 ? 57.246 34.148 59.112 1.00 40.28 205 ALA A CA 1
ATOM 1551 C C . ALA A 1 205 ? 56.929 34.663 57.710 1.00 39.11 205 ALA A C 1
ATOM 1552 O O . ALA A 1 205 ? 57.701 34.459 56.771 1.00 38.74 205 ALA A O 1
ATOM 1554 N N . PHE A 1 206 ? 55.783 35.327 57.582 1.00 38.67 206 PHE A N 1
ATOM 1555 C CA . PHE A 1 206 ? 55.337 35.889 56.311 1.00 38.63 206 PHE A CA 1
ATOM 1556 C C . PHE A 1 206 ? 55.052 34.797 55.294 1.00 37.57 206 PHE A C 1
ATOM 1557 O O . PHE A 1 206 ? 55.002 35.038 54.086 1.00 38.13 206 PHE A O 1
ATOM 1565 N N . MET A 1 207 ? 54.865 33.590 55.814 1.00 35.86 207 MET A N 1
ATOM 1566 C CA . MET A 1 207 ? 54.548 32.418 55.014 1.00 35.47 207 MET A CA 1
ATOM 1567 C C . MET A 1 207 ? 53.538 31.584 55.784 1.00 32.23 207 MET A C 1
ATOM 1568 O O . MET A 1 207 ? 53.512 31.603 57.012 1.00 32.54 207 MET A O 1
ATOM 1573 N N . LYS A 1 208 ? 52.699 30.862 55.056 1.00 30.25 208 LYS A N 1
ATOM 1574 C CA . LYS A 1 208 ? 51.705 30.004 55.679 1.00 28.98 208 LYS A CA 1
ATOM 1575 C C . LYS A 1 208 ? 52.022 28.569 55.292 1.00 26.46 208 LYS A C 1
ATOM 1576 O O . LYS A 1 208 ? 52.473 28.313 54.177 1.00 26.49 208 LYS A O 1
ATOM 1582 N N . THR A 1 209 ? 51.809 27.635 56.211 1.00 25.20 209 THR A N 1
ATOM 1583 C CA . THR A 1 209 ? 52.051 26.233 55.897 1.00 25.72 209 THR A CA 1
ATOM 1584 C C . THR A 1 209 ? 51.015 25.873 54.835 1.00 24.41 209 THR A C 1
ATOM 1585 O O . THR A 1 209 ? 50.051 26.611 54.633 1.00 22.60 209 THR A O 1
ATOM 1589 N N . LEU A 1 210 ? 51.206 24.748 54.156 1.00 23.95 210 LEU A N 1
ATOM 1590 C CA . LEU A 1 210 ? 50.260 24.336 53.127 1.00 22.82 210 LEU A CA 1
ATOM 1591 C C . LEU A 1 210 ? 48.843 24.255 53.693 1.00 23.30 210 LEU A C 1
ATOM 1592 O O . LEU A 1 210 ? 47.899 24.764 53.094 1.00 20.57 210 LEU A O 1
ATOM 1597 N N . GLU A 1 211 ? 48.696 23.618 54.853 1.00 22.63 211 GLU A N 1
ATOM 1598 C CA . GLU A 1 211 ? 47.386 23.480 55.470 1.00 23.21 211 GLU A CA 1
ATOM 1599 C C . GLU A 1 211 ? 46.734 24.835 55.734 1.00 22.41 211 GLU A C 1
ATOM 1600 O O . GLU A 1 211 ? 45.555 25.027 55.444 1.00 20.81 211 GLU A O 1
ATOM 1606 N N . GLU A 1 212 ? 47.509 25.773 56.271 1.00 21.92 212 GLU A N 1
ATOM 1607 C CA . GLU A 1 212 ? 46.989 27.102 56.581 1.00 22.11 212 GLU A CA 1
ATOM 1608 C C . GLU A 1 212 ? 46.631 27.857 55.311 1.00 19.63 212 GLU A C 1
ATOM 1609 O O . GLU A 1 212 ? 45.592 28.507 55.244 1.00 19.68 212 GLU A O 1
ATOM 1615 N N . ALA A 1 213 ? 47.508 27.774 54.316 1.00 18.85 213 ALA A N 1
ATOM 1616 C CA . ALA A 1 213 ? 47.303 28.462 53.048 1.00 18.84 213 ALA A CA 1
ATOM 1617 C C . ALA A 1 213 ? 46.048 27.964 52.343 1.00 17.38 213 ALA A C 1
ATOM 1618 O O . ALA A 1 213 ? 45.297 28.753 51.790 1.00 14.84 213 ALA A O 1
ATOM 1620 N N . ARG A 1 214 ? 45.819 26.654 52.365 1.00 17.67 214 ARG A N 1
ATOM 1621 C CA . ARG A 1 214 ? 44.639 26.099 51.719 1.00 19.32 214 ARG A CA 1
ATOM 1622 C C . ARG A 1 214 ? 43.370 26.550 52.431 1.00 19.68 214 ARG A C 1
ATOM 1623 O O . ARG A 1 214 ? 42.350 26.827 51.793 1.00 18.98 214 ARG A O 1
ATOM 1631 N N . LEU A 1 215 ? 43.435 26.630 53.755 1.00 19.17 215 LEU A N 1
ATOM 1632 C CA . LEU A 1 215 ? 42.285 27.056 54.537 1.00 21.23 215 LEU A CA 1
ATOM 1633 C C . LEU A 1 215 ? 42.015 28.532 54.248 1.00 19.02 215 LEU A C 1
ATOM 1634 O O . LEU A 1 215 ? 40.870 28.944 54.068 1.00 19.52 215 LEU A O 1
ATOM 1639 N N . LEU A 1 216 ? 43.081 29.323 54.196 1.00 18.58 216 LEU A N 1
ATOM 1640 C CA . LEU A 1 216 ? 42.946 30.749 53.918 1.00 19.38 216 LEU A CA 1
ATOM 1641 C C . LEU A 1 216 ? 42.371 30.956 52.518 1.00 18.40 216 LEU A C 1
ATOM 1642 O O . LEU A 1 216 ? 41.465 31.772 52.324 1.00 16.55 216 LEU A O 1
ATOM 1647 N N . ALA A 1 217 ? 42.903 30.217 51.545 1.00 18.21 217 ALA A N 1
ATOM 1648 C CA . ALA A 1 217 ? 42.430 30.326 50.166 1.00 18.72 217 ALA A CA 1
ATOM 1649 C C . ALA A 1 217 ? 40.954 29.952 50.063 1.00 19.68 217 ALA A C 1
ATOM 1650 O O . ALA A 1 217 ? 40.168 30.650 49.427 1.00 18.91 217 ALA A O 1
ATOM 1652 N N . LYS A 1 218 ? 40.574 28.849 50.695 1.00 18.29 218 LYS A N 1
ATOM 1653 C CA . LYS A 1 218 ? 39.188 28.412 50.652 1.00 20.91 218 LYS A CA 1
ATOM 1654 C C . LYS A 1 218 ? 38.262 29.459 51.268 1.00 20.73 218 LYS A C 1
ATOM 1655 O O . LYS A 1 218 ? 37.164 29.701 50.770 1.00 19.88 218 LYS A O 1
ATOM 1661 N N . THR A 1 219 ? 38.715 30.074 52.355 1.00 20.22 219 THR A N 1
ATOM 1662 C CA . THR A 1 219 ? 37.927 31.081 53.053 1.00 19.62 219 THR A CA 1
ATOM 1663 C C . THR A 1 219 ? 37.729 32.358 52.240 1.00 20.03 219 THR A C 1
ATOM 1664 O O . THR A 1 219 ? 36.627 32.909 52.202 1.00 19.86 219 THR A O 1
ATOM 1668 N N . MET A 1 220 ? 38.787 32.831 51.591 1.00 18.12 220 MET A N 1
ATOM 1669 C CA . MET A 1 220 ? 38.679 34.047 50.791 1.00 19.29 220 MET A CA 1
ATOM 1670 C C . MET A 1 220 ? 37.809 33.806 49.562 1.00 19.87 220 MET A C 1
ATOM 1671 O O . MET A 1 220 ? 37.058 34.692 49.138 1.00 18.76 220 MET A O 1
ATOM 1676 N N . VAL A 1 221 ? 37.891 32.607 48.993 1.00 18.53 221 VAL A N 1
ATOM 1677 C CA . VAL A 1 221 ? 37.078 32.283 47.827 1.00 19.95 221 VAL A CA 1
ATOM 1678 C C . VAL A 1 221 ? 35.598 32.280 48.214 1.00 20.90 221 VAL A C 1
ATOM 1679 O O . VAL A 1 221 ? 34.750 32.802 47.483 1.00 21.12 221 VAL A O 1
ATOM 1683 N N . ALA A 1 222 ? 35.297 31.697 49.371 1.00 20.56 222 ALA A N 1
ATOM 1684 C CA . ALA A 1 222 ? 33.927 31.632 49.864 1.00 21.00 222 ALA A CA 1
ATOM 1685 C C . ALA A 1 222 ? 33.378 33.038 50.108 1.00 19.86 222 ALA A C 1
ATOM 1686 O O . ALA A 1 222 ? 32.224 33.319 49.785 1.00 20.69 222 ALA A O 1
ATOM 1688 N N . ILE A 1 223 ? 34.200 33.917 50.682 1.00 20.12 223 ILE A N 1
ATOM 1689 C CA . ILE A 1 223 ? 33.779 35.291 50.942 1.00 19.96 223 ILE A CA 1
ATOM 1690 C C . ILE A 1 223 ? 33.464 35.982 49.617 1.00 22.20 223 ILE A C 1
ATOM 1691 O O . ILE A 1 223 ? 32.412 36.599 49.467 1.00 20.38 223 ILE A O 1
ATOM 1696 N N . GLY A 1 224 ? 34.387 35.877 48.663 1.00 20.14 224 GLY A N 1
ATOM 1697 C CA . GLY A 1 224 ? 34.179 36.496 47.363 1.00 20.97 224 GLY A CA 1
ATOM 1698 C C . GLY A 1 224 ? 32.891 36.013 46.725 1.00 22.15 224 GLY A C 1
ATOM 1699 O O . GLY A 1 224 ? 32.069 36.816 46.274 1.00 20.97 224 GLY A O 1
ATOM 1700 N N . GLN A 1 225 ? 32.707 34.697 46.693 1.00 22.81 225 GLN A N 1
ATOM 1701 C CA . GLN A 1 225 ? 31.503 34.110 46.116 1.00 25.26 225 GLN A CA 1
ATOM 1702 C C . GLN A 1 225 ? 30.240 34.611 46.815 1.00 24.83 225 GLN A C 1
ATOM 1703 O O . GLN A 1 225 ? 29.236 34.906 46.167 1.00 25.47 225 GLN A O 1
ATOM 1709 N N . GLY A 1 226 ? 30.293 34.697 48.141 1.00 25.17 226 GLY A N 1
ATOM 1710 C CA . GLY A 1 226 ? 29.147 35.167 48.897 1.00 23.87 226 GLY A CA 1
ATOM 1711 C C . GLY A 1 226 ? 28.798 36.617 48.604 1.00 24.15 226 GLY A C 1
ATOM 1712 O O . GLY A 1 226 ? 27.667 37.043 48.841 1.00 24.01 226 GLY A O 1
ATOM 1713 N N . ALA A 1 227 ? 29.764 37.376 48.089 1.00 22.53 227 ALA A N 1
ATOM 1714 C CA . ALA A 1 227 ? 29.546 38.786 47.773 1.00 21.80 227 ALA A CA 1
ATOM 1715 C C . ALA A 1 227 ? 29.351 39.018 46.279 1.00 22.19 227 ALA A C 1
ATOM 1716 O O . ALA A 1 227 ? 29.306 40.161 45.822 1.00 22.13 227 ALA A O 1
ATOM 1718 N N . GLY A 1 228 ? 29.237 37.932 45.524 1.00 22.49 228 GLY A N 1
ATOM 1719 C CA . GLY A 1 228 ? 29.034 38.041 44.092 1.00 23.55 228 GLY A CA 1
ATOM 1720 C C . GLY A 1 228 ? 30.292 38.280 43.276 1.00 24.09 228 GLY A C 1
ATOM 1721 O O . GLY A 1 228 ? 30.207 38.660 42.106 1.00 24.82 228 GLY A O 1
ATOM 1722 N N . ARG A 1 229 ? 31.455 38.069 43.886 1.00 21.48 229 ARG A N 1
ATOM 1723 C CA . ARG A 1 229 ? 32.728 38.247 43.196 1.00 21.94 229 ARG A CA 1
ATOM 1724 C C . ARG A 1 229 ? 33.282 36.900 42.754 1.00 22.38 229 ARG A C 1
ATOM 1725 O O . ARG A 1 229 ? 32.867 35.860 43.253 1.00 23.90 229 ARG A O 1
ATOM 1733 N N . ARG A 1 230 ? 34.218 36.928 41.811 1.00 20.51 230 ARG A N 1
ATOM 1734 C CA . ARG A 1 230 ? 34.857 35.709 41.326 1.00 21.54 230 ARG A CA 1
ATOM 1735 C C . ARG A 1 230 ? 36.269 35.704 41.901 1.00 19.57 230 ARG A C 1
ATOM 1736 O O . ARG A 1 230 ? 37.032 36.645 41.693 1.00 19.36 230 ARG A O 1
ATOM 1744 N N . VAL A 1 231 ? 36.625 34.651 42.627 1.00 20.40 231 VAL A N 1
ATOM 1745 C CA . VAL A 1 231 ? 37.948 34.594 43.248 1.00 19.84 231 VAL A CA 1
ATOM 1746 C C . VAL A 1 231 ? 38.695 33.299 42.984 1.00 18.21 231 VAL A C 1
ATOM 1747 O O . VAL A 1 231 ? 38.108 32.221 42.980 1.00 18.86 231 VAL A O 1
ATOM 1751 N N . ARG A 1 232 ? 40.000 33.415 42.773 1.00 17.93 232 ARG A N 1
ATOM 1752 C CA . ARG A 1 232 ? 40.845 32.255 42.536 1.00 19.38 232 ARG A CA 1
ATOM 1753 C C . ARG A 1 232 ? 42.147 32.498 43.286 1.00 19.59 232 ARG A C 1
ATOM 1754 O O . ARG A 1 232 ? 42.689 33.598 43.258 1.00 19.64 232 ARG A O 1
ATOM 1762 N N . ALA A 1 233 ? 42.645 31.482 43.976 1.00 18.56 233 ALA A N 1
ATOM 1763 C CA . ALA A 1 233 ? 43.896 31.647 44.700 1.00 20.40 233 ALA A CA 1
ATOM 1764 C C . ALA A 1 233 ? 44.967 30.775 44.082 1.00 19.42 233 ALA A C 1
ATOM 1765 O O . ALA A 1 233 ? 44.703 29.648 43.667 1.00 22.51 233 ALA A O 1
ATOM 1767 N N . LEU A 1 234 ? 46.176 31.313 44.012 1.00 18.90 234 LEU A N 1
ATOM 1768 C CA . LEU A 1 234 ? 47.308 30.583 43.479 1.00 20.92 234 LEU A CA 1
ATOM 1769 C C . LEU A 1 234 ? 48.326 30.484 44.606 1.00 21.39 234 LEU A C 1
ATOM 1770 O O . LEU A 1 234 ? 48.809 31.507 45.104 1.00 20.79 234 LEU A O 1
ATOM 1775 N N . LEU A 1 235 ? 48.633 29.259 45.020 1.00 20.06 235 LEU A N 1
ATOM 1776 C CA . LEU A 1 235 ? 49.606 29.034 46.076 1.00 19.99 235 LEU A CA 1
ATOM 1777 C C . LEU A 1 235 ? 50.988 28.882 45.450 1.00 20.86 235 LEU A C 1
ATOM 1778 O O . LEU A 1 235 ? 51.182 28.080 44.536 1.00 21.30 235 LEU A O 1
ATOM 1783 N N . THR A 1 236 ? 51.944 29.669 45.933 1.00 20.88 236 THR A N 1
ATOM 1784 C CA . THR A 1 236 ? 53.305 29.622 45.413 1.00 22.50 236 THR A CA 1
ATOM 1785 C C . THR A 1 236 ? 54.341 29.493 46.532 1.00 22.60 236 THR A C 1
ATOM 1786 O O . THR A 1 236 ? 54.083 29.863 47.680 1.00 23.56 236 THR A O 1
ATOM 1790 N N . SER A 1 237 ? 55.512 28.962 46.194 1.00 22.51 237 SER A N 1
ATOM 1791 C CA . SER A 1 237 ? 56.584 28.799 47.172 1.00 23.69 237 SER A CA 1
ATOM 1792 C C . SER A 1 237 ? 57.380 30.096 47.281 1.00 24.99 237 SER A C 1
ATOM 1793 O O . SER A 1 237 ? 57.198 31.014 46.482 1.00 24.67 237 SER A O 1
ATOM 1797 N N . MET A 1 238 ? 58.260 30.174 48.272 1.00 25.38 238 MET A N 1
ATOM 1798 C CA . MET A 1 238 ? 59.076 31.364 48.451 1.00 27.49 238 MET A CA 1
ATOM 1799 C C . MET A 1 238 ? 60.438 31.004 49.038 1.00 26.70 238 MET A C 1
ATOM 1800 O O . MET A 1 238 ? 60.799 31.460 50.123 1.00 26.64 238 MET A O 1
ATOM 1805 N N . GLU A 1 239 ? 61.188 30.178 48.318 1.00 25.97 239 GLU A N 1
ATOM 1806 C CA . GLU A 1 239 ? 62.511 29.768 48.774 1.00 26.62 239 GLU A CA 1
ATOM 1807 C C . GLU A 1 239 ? 63.512 30.878 48.488 1.00 25.71 239 GLU A C 1
ATOM 1808 O O . GLU A 1 239 ? 64.674 30.804 48.887 1.00 25.43 239 GLU A O 1
ATOM 1814 N N . ALA A 1 240 ? 63.039 31.902 47.785 1.00 23.72 240 ALA A N 1
ATOM 1815 C CA . ALA A 1 240 ? 63.845 33.060 47.423 1.00 23.23 240 ALA A CA 1
ATOM 1816 C C . ALA A 1 240 ? 62.915 34.092 46.798 1.00 23.56 240 ALA A C 1
ATOM 1817 O O . ALA A 1 240 ? 61.799 33.768 46.395 1.00 23.50 240 ALA A O 1
ATOM 1819 N N . PRO A 1 241 ? 63.352 35.356 46.725 1.00 25.46 241 PRO A N 1
ATOM 1820 C CA . PRO A 1 241 ? 62.486 36.375 46.121 1.00 24.88 241 PRO A CA 1
ATOM 1821 C C . PRO A 1 241 ? 62.291 36.035 44.643 1.00 25.76 241 PRO A C 1
ATOM 1822 O O . PRO A 1 241 ? 63.124 35.349 44.058 1.00 22.88 241 PRO A O 1
ATOM 1826 N N . LEU A 1 242 ? 61.190 36.487 44.045 1.00 25.97 242 LEU A N 1
ATOM 1827 C CA . LEU A 1 242 ? 60.961 36.233 42.621 1.00 27.60 242 LEU A CA 1
ATOM 1828 C C . LEU A 1 242 ? 61.814 37.228 41.851 1.00 26.75 242 LEU A C 1
ATOM 1829 O O . LEU A 1 242 ? 61.790 38.424 42.134 1.00 27.94 242 LEU A O 1
ATOM 1834 N N . GLY A 1 243 ? 62.563 36.743 40.874 1.00 26.39 243 GLY A N 1
ATOM 1835 C CA . GLY A 1 243 ? 63.405 37.647 40.120 1.00 25.00 243 GLY A CA 1
ATOM 1836 C C . GLY A 1 243 ? 64.703 37.859 40.872 1.00 25.07 243 GLY A C 1
ATOM 1837 O O . GLY A 1 243 ? 65.026 37.101 41.789 1.00 25.57 243 GLY A O 1
ATOM 1838 N N . ARG A 1 244 ? 65.440 38.899 40.507 1.00 21.17 244 ARG A N 1
ATOM 1839 C CA . ARG A 1 244 ? 66.721 39.159 41.141 1.00 20.66 244 ARG A CA 1
ATOM 1840 C C . ARG A 1 244 ? 66.785 40.489 41.866 1.00 20.96 244 ARG A C 1
ATOM 1841 O O . ARG A 1 244 ? 67.576 40.657 42.792 1.00 20.13 244 ARG A O 1
ATOM 1849 N N . ALA A 1 245 ? 65.951 41.432 41.449 1.00 20.03 245 ALA A N 1
ATOM 1850 C CA . ALA A 1 245 ? 65.973 42.759 42.050 1.00 20.22 245 ALA A CA 1
ATOM 1851 C C . ALA A 1 245 ? 65.086 42.933 43.274 1.00 19.01 245 ALA A C 1
ATOM 1852 O O . ALA A 1 245 ? 63.925 42.520 43.283 1.00 17.41 245 ALA A O 1
ATOM 1854 N N . VAL A 1 246 ? 65.650 43.545 44.314 1.00 19.39 246 VAL A N 1
ATOM 1855 C CA . VAL A 1 246 ? 64.899 43.830 45.532 1.00 18.73 246 VAL A CA 1
ATOM 1856 C C . VAL A 1 246 ? 65.208 45.275 45.895 1.00 19.05 246 VAL A C 1
ATOM 1857 O O . VAL A 1 246 ? 66.363 45.645 46.112 1.00 18.13 246 VAL A O 1
ATOM 1861 N N . GLY A 1 247 ? 64.170 46.099 45.935 1.00 18.40 247 GLY A N 1
ATOM 1862 C CA . GLY A 1 247 ? 64.362 47.499 46.253 1.00 19.82 247 GLY A CA 1
ATOM 1863 C C . GLY A 1 247 ? 63.257 48.312 45.609 1.00 19.25 247 GLY A C 1
ATOM 1864 O O . GLY A 1 247 ? 62.085 47.962 45.713 1.00 20.06 247 GLY A O 1
ATOM 1865 N N . ASN A 1 248 ? 63.619 49.384 44.919 1.00 19.94 248 ASN A N 1
ATOM 1866 C CA . ASN A 1 248 ? 62.602 50.212 44.296 1.00 20.01 248 ASN A CA 1
ATOM 1867 C C . ASN A 1 248 ? 62.907 50.504 42.835 1.00 20.68 248 ASN A C 1
ATOM 1868 O O . ASN A 1 248 ? 62.345 49.849 41.955 1.00 21.02 248 ASN A O 1
ATOM 1873 N N . ALA A 1 249 ? 63.782 51.466 42.560 1.00 19.68 249 ALA A N 1
ATOM 1874 C CA . ALA A 1 249 ? 64.129 51.766 41.177 1.00 19.42 249 ALA A CA 1
ATOM 1875 C C . ALA A 1 249 ? 64.667 50.502 40.505 1.00 19.66 249 ALA A C 1
ATOM 1876 O O . ALA A 1 249 ? 64.402 50.249 39.331 1.00 21.82 249 ALA A O 1
ATOM 1878 N N . ILE A 1 250 ? 65.417 49.705 41.258 1.00 19.89 250 ILE A N 1
ATOM 1879 C CA . ILE A 1 250 ? 65.998 48.484 40.713 1.00 18.38 250 ILE A CA 1
ATOM 1880 C C . ILE A 1 250 ? 64.915 47.468 40.342 1.00 19.05 250 ILE A C 1
ATOM 1881 O O . ILE A 1 250 ? 65.083 46.688 39.399 1.00 18.96 250 ILE A O 1
ATOM 1886 N N . GLU A 1 251 ? 63.796 47.490 41.062 1.00 17.79 251 GLU A N 1
ATOM 1887 C CA . GLU A 1 251 ? 62.695 46.577 40.760 1.00 18.32 251 GLU A CA 1
ATOM 1888 C C . GLU A 1 251 ? 61.883 47.057 39.555 1.00 18.02 251 GLU A C 1
ATOM 1889 O O . GLU A 1 251 ? 61.353 46.246 38.795 1.00 18.27 251 GLU A O 1
ATOM 1895 N N . VAL A 1 252 ? 61.776 48.372 39.383 1.00 17.95 252 VAL A N 1
ATOM 1896 C CA . VAL A 1 252 ? 61.051 48.912 38.237 1.00 18.70 252 VAL A CA 1
ATOM 1897 C C . VAL A 1 252 ? 61.864 48.542 36.996 1.00 18.64 252 VAL A C 1
ATOM 1898 O O . VAL A 1 252 ? 61.305 48.156 35.973 1.00 20.64 252 VAL A O 1
ATOM 1902 N N . ARG A 1 253 ? 63.188 48.640 37.102 1.00 19.81 253 ARG A N 1
ATOM 1903 C CA . ARG A 1 253 ? 64.067 48.273 35.993 1.00 20.18 253 ARG A CA 1
ATOM 1904 C C . ARG A 1 253 ? 63.801 46.826 35.593 1.00 21.03 253 ARG A C 1
ATOM 1905 O O . ARG A 1 253 ? 63.640 46.513 34.411 1.00 21.57 253 ARG A O 1
ATOM 1913 N N . GLU A 1 254 ? 63.766 45.937 36.581 1.00 20.15 254 GLU A N 1
ATOM 1914 C CA . GLU A 1 254 ? 63.529 44.529 36.298 1.00 21.11 254 GLU A CA 1
ATOM 1915 C C . GLU A 1 254 ? 62.157 44.269 35.682 1.00 19.96 254 GLU A C 1
ATOM 1916 O O . GLU A 1 254 ? 62.034 43.453 34.770 1.00 21.80 254 GLU A O 1
ATOM 1922 N N . ALA A 1 255 ? 61.126 44.944 36.178 1.00 20.06 255 ALA A N 1
ATOM 1923 C CA . ALA A 1 255 ? 59.783 44.754 35.634 1.00 20.56 255 ALA A CA 1
ATOM 1924 C C . ALA A 1 255 ? 59.754 45.169 34.160 1.00 21.09 255 ALA A C 1
ATOM 1925 O O . ALA A 1 255 ? 59.101 44.527 33.333 1.00 21.14 255 ALA A O 1
ATOM 1927 N N . ILE A 1 256 ? 60.463 46.244 33.831 1.00 21.16 256 ILE A N 1
ATOM 1928 C CA . ILE A 1 256 ? 60.515 46.712 32.447 1.00 21.69 256 ILE A CA 1
ATOM 1929 C C . ILE A 1 256 ? 61.233 45.682 31.576 1.00 23.19 256 ILE A C 1
ATOM 1930 O O . ILE A 1 256 ? 60.787 45.369 30.472 1.00 24.04 256 ILE A O 1
ATOM 1935 N N . GLU A 1 257 ? 62.343 45.147 32.075 1.00 25.26 257 GLU A N 1
ATOM 1936 C CA . GLU A 1 257 ? 63.083 44.140 31.321 1.00 27.42 257 GLU A CA 1
ATOM 1937 C C . GLU A 1 257 ? 62.182 42.931 31.080 1.00 26.88 257 GLU A C 1
ATOM 1938 O O . GLU A 1 257 ? 62.206 42.331 30.005 1.00 25.65 257 GLU A O 1
ATOM 1944 N N . ALA A 1 258 ? 61.382 42.582 32.083 1.00 25.23 258 ALA A N 1
ATOM 1945 C CA . ALA A 1 258 ? 60.464 41.454 31.959 1.00 24.62 258 ALA A CA 1
ATOM 1946 C C . ALA A 1 258 ? 59.444 41.718 30.857 1.00 24.68 258 ALA A C 1
ATOM 1947 O O . ALA A 1 258 ? 59.143 40.835 30.057 1.00 26.10 258 ALA A O 1
ATOM 1949 N N . LEU A 1 259 ? 58.910 42.934 30.821 1.00 23.96 259 LEU A N 1
ATOM 1950 C CA . LEU A 1 259 ? 57.924 43.301 29.812 1.00 24.86 259 LEU A CA 1
ATOM 1951 C C . LEU A 1 259 ? 58.544 43.376 28.414 1.00 26.75 259 LEU A C 1
ATOM 1952 O O . LEU A 1 259 ? 57.835 43.322 27.409 1.00 26.62 259 LEU A O 1
ATOM 1957 N N . LYS A 1 260 ? 59.868 43.497 28.360 1.00 29.02 260 LYS A N 1
ATOM 1958 C CA . LYS A 1 260 ? 60.588 43.560 27.089 1.00 32.76 260 LYS A CA 1
ATOM 1959 C C . LYS A 1 260 ? 60.979 42.159 26.632 1.00 34.81 260 LYS A C 1
ATOM 1960 O O . LYS A 1 260 ? 61.548 41.986 25.554 1.00 36.27 260 LYS A O 1
ATOM 1966 N N . GLY A 1 261 ? 60.675 41.164 27.460 1.00 36.32 261 GLY A N 1
ATOM 1967 C CA . GLY A 1 261 ? 61.011 39.792 27.122 1.00 38.79 261 GLY A CA 1
ATOM 1968 C C . GLY A 1 261 ? 62.451 39.464 27.466 1.00 39.86 261 GLY A C 1
ATOM 1969 O O . GLY A 1 261 ? 63.060 38.584 26.860 1.00 40.83 261 GLY A O 1
ATOM 1970 N N . GLU A 1 262 ? 62.995 40.177 28.448 1.00 40.45 262 GLU A N 1
ATOM 1971 C CA . GLU A 1 262 ? 64.372 39.980 28.886 1.00 41.81 262 GLU A CA 1
ATOM 1972 C C . GLU A 1 262 ? 64.423 39.838 30.404 1.00 41.45 262 GLU A C 1
ATOM 1973 O O . GLU A 1 262 ? 65.455 40.091 31.024 1.00 42.30 262 GLU A O 1
ATOM 1979 N N . GLY A 1 263 ? 63.306 39.430 30.998 1.00 40.11 263 GLY A N 1
ATOM 1980 C CA . GLY A 1 263 ? 63.251 39.288 32.441 1.00 37.67 263 GLY A CA 1
ATOM 1981 C C . GLY A 1 263 ? 63.562 37.892 32.936 1.00 36.30 263 GLY A C 1
ATOM 1982 O O . GLY A 1 263 ? 63.690 36.959 32.139 1.00 37.06 263 GLY A O 1
ATOM 1983 N N . PRO A 1 264 ? 63.693 37.716 34.260 1.00 33.47 264 PRO A N 1
ATOM 1984 C CA . PRO A 1 264 ? 63.992 36.405 34.841 1.00 31.48 264 PRO A CA 1
ATOM 1985 C C . PRO A 1 264 ? 62.842 35.424 34.626 1.00 30.63 264 PRO A C 1
ATOM 1986 O O . PRO A 1 264 ? 61.669 35.804 34.665 1.00 27.96 264 PRO A O 1
ATOM 1990 N N . GLY A 1 265 ? 63.190 34.160 34.400 1.00 29.37 265 GLY A N 1
ATOM 1991 C CA . GLY A 1 265 ? 62.189 33.139 34.154 1.00 28.97 265 GLY A CA 1
ATOM 1992 C C . GLY A 1 265 ? 61.176 32.879 35.256 1.00 28.78 265 GLY A C 1
ATOM 1993 O O . GLY A 1 265 ? 59.996 32.656 34.968 1.00 27.85 265 GLY A O 1
ATOM 1994 N N . ASP A 1 266 ? 61.618 32.893 36.511 1.00 27.01 266 ASP A N 1
ATOM 1995 C CA . ASP A 1 266 ? 60.704 32.639 37.618 1.00 26.70 266 ASP A CA 1
ATOM 1996 C C . ASP A 1 266 ? 59.648 33.736 37.735 1.00 26.65 266 ASP A C 1
ATOM 1997 O O . ASP A 1 266 ? 58.462 33.445 37.907 1.00 25.54 266 ASP A O 1
ATOM 2002 N N . LEU A 1 267 ? 60.070 34.993 37.620 1.00 24.74 267 LEU A N 1
ATOM 2003 C CA . LEU A 1 267 ? 59.131 36.110 37.706 1.00 24.80 267 LEU A CA 1
ATOM 2004 C C . LEU A 1 267 ? 58.082 35.986 36.608 1.00 23.97 267 LEU A C 1
ATOM 2005 O O . LEU A 1 267 ? 56.887 36.152 36.847 1.00 23.14 267 LEU A O 1
ATOM 2010 N N . LEU A 1 268 ? 58.541 35.686 35.400 1.00 23.62 268 LEU A N 1
ATOM 2011 C CA . LEU A 1 268 ? 57.647 35.546 34.260 1.00 25.25 268 LEU A CA 1
ATOM 2012 C C . LEU A 1 268 ? 56.645 34.412 34.468 1.00 22.94 268 LEU A C 1
ATOM 2013 O O . LEU A 1 268 ? 55.459 34.560 34.178 1.00 21.68 268 LEU A O 1
ATOM 2018 N N . GLU A 1 269 ? 57.129 33.280 34.969 1.00 22.21 269 GLU A N 1
ATOM 2019 C CA . GLU A 1 269 ? 56.280 32.115 35.197 1.00 22.14 269 GLU A CA 1
ATOM 2020 C C . GLU A 1 269 ? 55.121 32.407 36.142 1.00 20.81 269 GLU A C 1
ATOM 2021 O O . GLU A 1 269 ? 53.978 32.049 35.861 1.00 18.20 269 GLU A O 1
ATOM 2027 N N . VAL A 1 270 ? 55.416 33.056 37.263 1.00 18.55 270 VAL A N 1
ATOM 2028 C CA . VAL A 1 270 ? 54.382 33.368 38.237 1.00 18.09 270 VAL A CA 1
ATOM 2029 C C . VAL A 1 270 ? 53.449 34.462 37.739 1.00 17.78 270 VAL A C 1
ATOM 2030 O O . VAL A 1 270 ? 52.235 34.391 37.942 1.00 16.26 270 VAL A O 1
ATOM 2034 N N . ALA A 1 271 ? 54.006 35.469 37.075 1.00 17.60 271 ALA A N 1
ATOM 2035 C CA . ALA A 1 271 ? 53.178 36.549 36.556 1.00 16.77 271 ALA A CA 1
ATOM 2036 C C . ALA A 1 271 ? 52.155 35.997 35.561 1.00 18.51 271 ALA A C 1
ATOM 2037 O O . ALA A 1 271 ? 50.978 36.343 35.625 1.00 19.27 271 ALA A O 1
ATOM 2039 N N . LEU A 1 272 ? 52.598 35.136 34.647 1.00 19.76 272 LEU A N 1
ATOM 2040 C CA . LEU A 1 272 ? 51.687 34.555 33.662 1.00 19.11 272 LEU A CA 1
ATOM 2041 C C . LEU A 1 272 ? 50.668 33.630 34.319 1.00 18.41 272 LEU A C 1
ATOM 2042 O O . LEU A 1 272 ? 49.507 33.596 33.924 1.00 17.39 272 LEU A O 1
ATOM 2047 N N . ALA A 1 273 ? 51.099 32.882 35.328 1.00 17.97 273 ALA A N 1
ATOM 2048 C CA . ALA A 1 273 ? 50.187 31.978 36.019 1.00 17.15 273 ALA A CA 1
ATOM 2049 C C . ALA A 1 273 ? 49.060 32.767 36.684 1.00 17.56 273 ALA A C 1
ATOM 2050 O O . ALA A 1 273 ? 47.894 32.368 36.629 1.00 17.81 273 ALA A O 1
ATOM 2052 N N . LEU A 1 274 ? 49.407 33.889 37.308 1.00 16.34 274 LEU A N 1
ATOM 2053 C CA . LEU A 1 274 ? 48.406 34.727 37.967 1.00 16.13 274 LEU A CA 1
ATOM 2054 C C . LEU A 1 274 ? 47.502 35.390 36.925 1.00 15.29 274 LEU A C 1
ATOM 2055 O O . LEU A 1 274 ? 46.280 35.414 37.071 1.00 15.09 274 LEU A O 1
ATOM 2060 N N . ALA A 1 275 ? 48.102 35.929 35.869 1.00 14.49 275 ALA A N 1
ATOM 2061 C CA . ALA A 1 275 ? 47.312 36.590 34.829 1.00 14.97 275 ALA A CA 1
ATOM 2062 C C . ALA A 1 275 ? 46.347 35.601 34.191 1.00 14.22 275 ALA A C 1
ATOM 2063 O O . ALA A 1 275 ? 45.194 35.926 33.943 1.00 15.16 275 ALA A O 1
ATOM 2065 N N . GLU A 1 276 ? 46.827 34.393 33.923 1.00 16.32 276 GLU A N 1
ATOM 2066 C CA . GLU A 1 276 ? 45.990 33.374 33.305 1.00 18.46 276 GLU A CA 1
ATOM 2067 C C . GLU A 1 276 ? 44.784 33.024 34.170 1.00 19.32 276 GLU A C 1
ATOM 2068 O O . GLU A 1 276 ? 43.692 32.806 33.651 1.00 16.79 276 GLU A O 1
ATOM 2074 N N . GLU A 1 277 ? 44.970 32.986 35.489 1.00 18.00 277 GLU A N 1
ATOM 2075 C CA . GLU A 1 277 ? 43.858 32.684 36.385 1.00 17.67 277 GLU A CA 1
ATOM 2076 C C . GLU A 1 277 ? 42.816 33.804 36.351 1.00 16.64 277 GLU A C 1
ATOM 2077 O O . GLU A 1 277 ? 41.615 33.543 36.424 1.00 18.02 277 GLU A O 1
ATOM 2083 N N . ALA A 1 278 ? 43.282 35.047 36.251 1.00 16.04 278 ALA A N 1
ATOM 2084 C CA . ALA A 1 278 ? 42.390 36.198 36.199 1.00 15.95 278 ALA A CA 1
ATOM 2085 C C . ALA A 1 278 ? 41.555 36.118 34.930 1.00 17.00 278 ALA A C 1
ATOM 2086 O O . ALA A 1 278 ? 40.341 36.343 34.948 1.00 16.66 278 ALA A O 1
ATOM 2088 N N . LEU A 1 279 ? 42.215 35.795 33.822 1.00 18.09 279 LEU A N 1
ATOM 2089 C CA . LEU A 1 279 ? 41.528 35.685 32.543 1.00 18.08 279 LEU A CA 1
ATOM 2090 C C . LEU A 1 279 ? 40.465 34.588 32.597 1.00 19.09 279 LEU A C 1
ATOM 2091 O O . LEU A 1 279 ? 39.340 34.787 32.146 1.00 18.70 279 LEU A O 1
ATOM 2096 N N . ARG A 1 280 ? 40.812 33.437 33.167 1.00 19.28 280 ARG A N 1
ATOM 2097 C CA . ARG A 1 280 ? 39.847 32.347 33.270 1.00 20.34 280 ARG A CA 1
ATOM 2098 C C . ARG A 1 280 ? 38.615 32.771 34.064 1.00 20.86 280 ARG A C 1
ATOM 2099 O O . ARG A 1 280 ? 37.499 32.411 33.706 1.00 20.97 280 ARG A O 1
ATOM 2107 N N . LEU A 1 281 ? 38.813 33.532 35.141 1.00 19.25 281 LEU A N 1
ATOM 2108 C CA . LEU A 1 281 ? 37.687 33.986 35.957 1.00 20.60 281 LEU A CA 1
ATOM 2109 C C . LEU A 1 281 ? 36.738 34.855 35.142 1.00 20.34 281 LEU A C 1
ATOM 2110 O O . LEU A 1 281 ? 35.520 34.808 35.324 1.00 20.12 281 LEU A O 1
ATOM 2115 N N . GLU A 1 282 ? 37.309 35.650 34.244 1.00 21.17 282 GLU A N 1
ATOM 2116 C CA . GLU A 1 282 ? 36.529 36.537 33.390 1.00 22.47 282 GLU A CA 1
ATOM 2117 C C . GLU A 1 282 ? 36.036 35.847 32.118 1.00 23.57 282 GLU A C 1
ATOM 2118 O O . GLU A 1 282 ? 35.407 36.477 31.268 1.00 25.62 282 GLU A O 1
ATOM 2124 N N . GLY A 1 283 ? 36.322 34.556 31.994 1.00 22.93 283 GLY A N 1
ATOM 2125 C CA . GLY A 1 283 ? 35.892 33.812 30.823 1.00 23.97 283 GLY A CA 1
ATOM 2126 C C . GLY A 1 283 ? 36.670 34.173 29.571 1.00 24.37 283 GLY A C 1
ATOM 2127 O O . GLY A 1 283 ? 36.192 33.964 28.452 1.00 25.09 283 GLY A O 1
ATOM 2128 N N . LEU A 1 284 ? 37.868 34.716 29.755 1.00 22.76 284 LEU A N 1
ATOM 2129 C CA . LEU A 1 284 ? 38.722 35.102 28.635 1.00 24.00 284 LEU A CA 1
ATOM 2130 C C . LEU A 1 284 ? 39.751 34.013 28.356 1.00 24.74 284 LEU A C 1
ATOM 2131 O O . LEU A 1 284 ? 40.091 33.228 29.245 1.00 23.06 284 LEU A O 1
ATOM 2136 N N . ASP A 1 285 ? 40.242 33.954 27.121 1.00 23.48 285 ASP A N 1
ATOM 2137 C CA . ASP A 1 285 ? 41.228 32.935 26.766 1.00 24.21 285 ASP A CA 1
ATOM 2138 C C . ASP A 1 285 ? 42.527 33.199 27.512 1.00 23.37 285 ASP A C 1
ATOM 2139 O O . ASP A 1 285 ? 43.156 34.239 27.330 1.00 20.77 285 ASP A O 1
ATOM 2144 N N . PRO A 1 286 ? 42.955 32.253 28.360 1.00 23.04 286 PRO A N 1
ATOM 2145 C CA . PRO A 1 286 ? 44.202 32.474 29.096 1.00 22.44 286 PRO A CA 1
ATOM 2146 C C . PRO A 1 286 ? 45.415 32.667 28.190 1.00 22.55 286 PRO A C 1
ATOM 2147 O O . PRO A 1 286 ? 46.427 33.224 28.609 1.00 21.19 286 PRO A O 1
ATOM 2151 N N . ALA A 1 287 ? 45.311 32.210 26.943 1.00 22.27 287 ALA A N 1
ATOM 2152 C CA . ALA A 1 287 ? 46.415 32.351 25.997 1.00 22.31 287 ALA A CA 1
ATOM 2153 C C . ALA A 1 287 ? 46.760 33.817 25.739 1.00 21.04 287 ALA A C 1
ATOM 2154 O O . ALA A 1 287 ? 47.864 34.129 25.295 1.00 24.44 287 ALA A O 1
ATOM 2156 N N . LEU A 1 288 ? 45.816 34.712 26.015 1.00 21.79 288 LEU A N 1
ATOM 2157 C CA . LEU A 1 288 ? 46.018 36.145 25.801 1.00 22.04 288 LEU A CA 1
ATOM 2158 C C . LEU A 1 288 ? 47.179 36.721 26.611 1.00 23.21 288 LEU A C 1
ATOM 2159 O O . LEU A 1 288 ? 47.831 37.677 26.185 1.00 23.15 288 LEU A O 1
ATOM 2164 N N . ALA A 1 289 ? 47.432 36.144 27.781 1.00 22.43 289 ALA A N 1
ATOM 2165 C CA . ALA A 1 289 ? 48.498 36.625 28.654 1.00 23.05 289 ALA A CA 1
ATOM 2166 C C . ALA A 1 289 ? 49.886 36.568 28.019 1.00 22.38 289 ALA A C 1
ATOM 2167 O O . ALA A 1 289 ? 50.570 37.584 27.917 1.00 22.19 289 ALA A O 1
ATOM 2169 N N . ARG A 1 290 ? 50.305 35.378 27.601 1.00 24.59 290 ARG A N 1
ATOM 2170 C CA . ARG A 1 290 ? 51.621 35.219 26.998 1.00 26.89 290 ARG A CA 1
ATOM 2171 C C . ARG A 1 290 ? 51.701 36.036 25.715 1.00 26.68 290 ARG A C 1
ATOM 2172 O O . ARG A 1 290 ? 52.751 36.578 25.383 1.00 27.13 290 ARG A O 1
ATOM 2180 N N . LYS A 1 291 ? 50.575 36.128 25.013 1.00 27.25 291 LYS A N 1
ATOM 2181 C CA . LYS A 1 291 ? 50.476 36.888 23.766 1.00 28.88 291 LYS A CA 1
ATOM 2182 C C . LYS A 1 291 ? 50.766 38.364 24.030 1.00 28.05 291 LYS A C 1
ATOM 2183 O O . LYS A 1 291 ? 51.567 38.986 23.330 1.00 26.44 291 LYS A O 1
ATOM 2189 N N . ALA A 1 292 ? 50.109 38.920 25.046 1.00 26.45 292 ALA A N 1
ATOM 2190 C CA . ALA A 1 292 ? 50.293 40.323 25.401 1.00 26.11 292 ALA A CA 1
ATOM 2191 C C . ALA A 1 292 ? 51.724 40.612 25.842 1.00 26.51 292 ALA A C 1
ATOM 2192 O O . ALA A 1 292 ? 52.263 41.684 25.569 1.00 26.06 292 ALA A O 1
ATOM 2194 N N . LEU A 1 293 ? 52.339 39.651 26.522 1.00 26.96 293 LEU A N 1
ATOM 2195 C CA . LEU A 1 293 ? 53.701 39.820 27.009 1.00 28.21 293 LEU A CA 1
ATOM 2196 C C . LEU A 1 293 ? 54.764 39.726 25.916 1.00 30.25 293 LEU A C 1
ATOM 2197 O O . LEU A 1 293 ? 55.544 40.657 25.717 1.00 30.14 293 LEU A O 1
ATOM 2202 N N . GLU A 1 294 ? 54.793 38.598 25.214 1.00 32.02 294 GLU A N 1
ATOM 2203 C CA . GLU A 1 294 ? 55.780 38.373 24.161 1.00 33.95 294 GLU A CA 1
ATOM 2204 C C . GLU A 1 294 ? 55.611 39.286 22.946 1.00 34.81 294 GLU A C 1
ATOM 2205 O O . GLU A 1 294 ? 56.566 39.517 22.202 1.00 35.04 294 GLU A O 1
ATOM 2211 N N . GLY A 1 295 ? 54.404 39.811 22.751 1.00 33.56 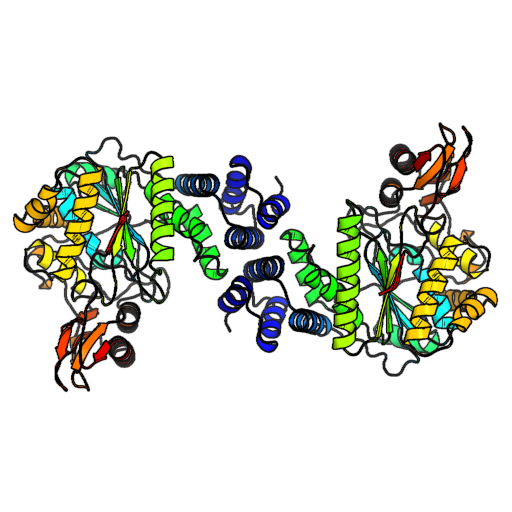295 GLY A N 1
ATOM 2212 C CA . GLY A 1 295 ? 54.149 40.682 21.616 1.00 32.65 295 GLY A CA 1
ATOM 2213 C C . GLY A 1 295 ? 54.465 42.148 21.846 1.00 31.44 295 GLY A C 1
ATOM 2214 O O . GLY A 1 295 ? 54.485 42.944 20.901 1.00 31.30 295 GLY A O 1
ATOM 2215 N N . GLY A 1 296 ? 54.703 42.516 23.101 1.00 28.72 296 GLY A N 1
ATOM 2216 C CA . GLY A 1 296 ? 55.023 43.896 23.417 1.00 26.13 296 GLY A CA 1
ATOM 2217 C C . GLY A 1 296 ? 53.832 44.748 23.813 1.00 24.14 296 GLY A C 1
ATOM 2218 O O . GLY A 1 296 ? 54.000 45.893 24.228 1.00 24.52 296 GLY A O 1
ATOM 2219 N N . ALA A 1 297 ? 52.628 44.200 23.697 1.00 23.41 297 ALA A N 1
ATOM 2220 C CA . ALA A 1 297 ? 51.431 44.952 24.050 1.00 22.41 297 ALA A CA 1
ATOM 2221 C C . ALA A 1 297 ? 51.427 45.310 25.537 1.00 21.39 297 ALA A C 1
ATOM 2222 O O . ALA A 1 297 ? 50.969 46.384 25.924 1.00 19.72 297 ALA A O 1
ATOM 2224 N N . ALA A 1 298 ? 51.946 44.412 26.370 1.00 21.60 298 ALA A N 1
ATOM 2225 C CA . ALA A 1 298 ? 51.984 44.667 27.812 1.00 20.98 298 ALA A CA 1
ATOM 2226 C C . ALA A 1 298 ? 52.922 45.833 28.124 1.00 21.30 298 ALA A C 1
ATOM 2227 O O . ALA A 1 298 ? 52.595 46.709 28.923 1.00 21.52 298 ALA A O 1
ATOM 2229 N N . LEU A 1 299 ? 54.089 45.843 27.487 1.00 22.79 299 LEU A N 1
ATOM 2230 C CA . LEU A 1 299 ? 55.054 46.918 27.698 1.00 23.47 299 LEU A CA 1
ATOM 2231 C C . LEU A 1 299 ? 54.425 48.244 27.283 1.00 24.22 299 LEU A C 1
ATOM 2232 O O . LEU A 1 299 ? 54.625 49.267 27.928 1.00 23.24 299 LEU A O 1
ATOM 2237 N N . GLU A 1 300 ? 53.656 48.212 26.198 1.00 26.61 300 GLU A N 1
ATOM 2238 C CA . GLU A 1 300 ? 52.992 49.404 25.686 1.00 26.50 300 GLU A CA 1
ATOM 2239 C C . GLU A 1 300 ? 52.008 49.946 26.720 1.00 27.04 300 GLU A C 1
ATOM 2240 O O . GLU A 1 300 ? 51.910 51.158 26.931 1.00 27.23 300 GLU A O 1
ATOM 2246 N N . LYS A 1 301 ? 51.281 49.045 27.374 1.00 24.51 301 LYS A N 1
ATOM 2247 C CA . LYS A 1 301 ? 50.320 49.451 28.392 1.00 24.29 301 LYS A CA 1
ATOM 2248 C C . LYS A 1 301 ? 51.034 50.054 29.594 1.00 22.20 301 LYS A C 1
ATOM 2249 O O . LYS A 1 301 ? 50.582 51.050 30.153 1.00 22.38 301 LYS A O 1
ATOM 2255 N N . PHE A 1 302 ? 52.149 49.448 29.988 1.00 21.39 302 PHE A N 1
ATOM 2256 C CA . PHE A 1 302 ? 52.914 49.942 31.125 1.00 22.61 302 PHE A CA 1
ATOM 2257 C C . PHE A 1 302 ? 53.402 51.361 30.853 1.00 23.61 302 PHE A C 1
ATOM 2258 O O . PHE A 1 302 ? 53.317 52.235 31.712 1.00 22.88 302 PHE A O 1
ATOM 2266 N N . ARG A 1 303 ? 53.918 51.576 29.647 1.00 24.97 303 ARG A N 1
ATOM 2267 C CA . ARG A 1 303 ? 54.428 52.882 29.247 1.00 27.25 303 ARG A CA 1
ATOM 2268 C C . ARG A 1 303 ? 53.324 53.944 29.265 1.00 26.97 303 ARG A C 1
ATOM 2269 O O . ARG A 1 303 ? 53.531 55.048 29.765 1.00 28.29 303 ARG A O 1
ATOM 2277 N N . ALA A 1 304 ? 52.155 53.603 28.726 1.00 25.97 304 ALA A N 1
ATOM 2278 C CA . ALA A 1 304 ? 51.019 54.527 28.685 1.00 25.49 304 ALA A CA 1
ATOM 2279 C C . ALA A 1 304 ? 50.520 54.850 30.090 1.00 24.88 304 ALA A C 1
ATOM 2280 O O . ALA A 1 304 ? 50.061 55.958 30.367 1.00 24.75 304 ALA A O 1
ATOM 2282 N N . PHE A 1 305 ? 50.598 53.859 30.969 1.00 23.01 305 PHE A N 1
ATOM 2283 C CA . PHE A 1 305 ? 50.183 54.008 32.360 1.00 22.99 305 PHE A CA 1
ATOM 2284 C C . PHE A 1 305 ? 51.112 54.980 33.087 1.00 22.59 305 PHE A C 1
ATOM 2285 O O . PHE A 1 305 ? 50.659 55.861 33.819 1.00 24.42 305 PHE A O 1
ATOM 2293 N N . LEU A 1 306 ? 52.415 54.816 32.889 1.00 24.68 306 LEU A N 1
ATOM 2294 C CA . LEU A 1 306 ? 53.387 55.703 33.527 1.00 26.48 306 LEU A CA 1
ATOM 2295 C C . LEU A 1 306 ? 53.166 57.138 33.066 1.00 27.44 306 LEU A C 1
ATOM 2296 O O . LEU A 1 306 ? 53.122 58.068 33.872 1.00 27.87 306 LEU A O 1
ATOM 2301 N N . GLU A 1 307 ? 53.027 57.299 31.756 1.00 27.71 307 GLU A N 1
ATOM 2302 C CA . GLU A 1 307 ? 52.827 58.605 31.146 1.00 30.84 307 GLU A CA 1
ATOM 2303 C C . GLU A 1 307 ? 51.539 59.262 31.624 1.00 29.53 307 GLU A C 1
ATOM 2304 O O . GLU A 1 307 ? 51.515 60.456 31.916 1.00 29.99 307 GLU A O 1
ATOM 2310 N N . ALA A 1 308 ? 50.471 58.476 31.718 1.00 28.03 308 ALA A N 1
ATOM 2311 C CA . ALA A 1 308 ? 49.180 58.990 32.161 1.00 28.33 308 ALA A CA 1
ATOM 2312 C C . ALA A 1 308 ? 49.204 59.501 33.598 1.00 27.53 308 ALA A C 1
ATOM 2313 O O . ALA A 1 308 ? 48.409 60.366 33.965 1.00 26.19 308 ALA A O 1
ATOM 2315 N N . GLN A 1 309 ? 50.109 58.979 34.417 1.00 27.20 309 GLN A N 1
ATOM 2316 C CA . GLN A 1 309 ? 50.162 59.426 35.802 1.00 28.17 309 GLN A CA 1
ATOM 2317 C C . GLN A 1 309 ? 51.331 60.369 36.104 1.00 28.52 309 GLN A C 1
ATOM 2318 O O . GLN A 1 309 ? 51.741 60.521 37.254 1.00 29.07 309 GLN A O 1
ATOM 2324 N N . GLY A 1 310 ? 51.854 61.010 35.061 1.00 31.22 310 GLY A N 1
ATOM 2325 C CA . GLY A 1 310 ? 52.937 61.966 35.236 1.00 32.55 310 GLY A CA 1
ATOM 2326 C C . GLY A 1 310 ? 54.355 61.454 35.068 1.00 34.44 310 GLY A C 1
ATOM 2327 O O . GLY A 1 310 ? 55.290 62.242 34.898 1.00 33.92 310 GLY A O 1
ATOM 2328 N N . GLY A 1 311 ? 54.525 60.139 35.118 1.00 34.17 311 GLY A N 1
ATOM 2329 C CA . GLY A 1 311 ? 55.851 59.569 34.974 1.00 34.94 311 GLY A CA 1
ATOM 2330 C C . GLY A 1 311 ? 56.479 59.833 33.620 1.00 35.46 311 GLY A C 1
ATOM 2331 O O . GLY A 1 311 ? 55.783 59.987 32.616 1.00 34.92 311 GLY A O 1
ATOM 2332 N N . ASP A 1 312 ? 57.805 59.889 33.593 1.00 36.58 312 ASP A N 1
ATOM 2333 C CA . ASP A 1 312 ? 58.535 60.119 32.356 1.00 38.08 312 ASP A CA 1
ATOM 2334 C C . ASP A 1 312 ? 58.608 58.806 31.581 1.00 39.02 312 ASP A C 1
ATOM 2335 O O . ASP A 1 312 ? 59.299 57.874 31.991 1.00 39.25 312 ASP A O 1
ATOM 2340 N N . PRO A 1 313 ? 57.900 58.717 30.445 1.00 40.33 313 PRO A N 1
ATOM 2341 C CA . PRO A 1 313 ? 57.908 57.493 29.636 1.00 40.70 313 PRO A CA 1
ATOM 2342 C C . PRO A 1 313 ? 59.294 57.098 29.129 1.00 40.72 313 PRO A C 1
ATOM 2343 O O . PRO A 1 313 ? 59.502 55.965 28.698 1.00 41.52 313 PRO A O 1
ATOM 2347 N N . ARG A 1 314 ? 60.233 58.038 29.183 1.00 41.22 314 ARG A N 1
ATOM 2348 C CA . ARG A 1 314 ? 61.602 57.793 28.736 1.00 41.19 314 ARG A CA 1
ATOM 2349 C C . ARG A 1 314 ? 62.280 56.740 29.615 1.00 39.65 314 ARG A C 1
ATOM 2350 O O . ARG A 1 314 ? 63.190 56.041 29.168 1.00 40.04 314 ARG A O 1
ATOM 2358 N N . ALA A 1 315 ? 61.835 56.634 30.865 1.00 38.65 315 ALA A N 1
ATOM 2359 C CA . ALA A 1 315 ? 62.402 55.673 31.807 1.00 37.05 315 ALA A CA 1
ATOM 2360 C C . ALA A 1 315 ? 62.349 54.251 31.260 1.00 36.97 315 ALA A C 1
ATOM 2361 O O . ALA A 1 315 ? 63.189 53.412 31.592 1.00 36.78 315 ALA A O 1
ATOM 2363 N N . VAL A 1 316 ? 61.357 53.980 30.419 1.00 37.45 316 VAL A N 1
ATOM 2364 C CA . VAL A 1 316 ? 61.204 52.660 29.829 1.00 38.24 316 VAL A CA 1
ATOM 2365 C C . VAL A 1 316 ? 62.386 52.306 28.930 1.00 39.26 316 VAL A C 1
ATOM 2366 O O . VAL A 1 316 ? 62.815 51.156 28.885 1.00 38.69 316 VAL A O 1
ATOM 2370 N N . GLU A 1 317 ? 62.916 53.298 28.221 1.00 40.61 317 GLU A N 1
ATOM 2371 C CA . GLU A 1 317 ? 64.042 53.064 27.321 1.00 42.08 317 GLU A CA 1
ATOM 2372 C C . GLU A 1 317 ? 65.400 53.420 27.925 1.00 41.36 317 GLU A C 1
ATOM 2373 O O . GLU A 1 317 ? 66.414 52.817 27.577 1.00 42.53 317 GLU A O 1
ATOM 2379 N N . ASP A 1 318 ? 65.418 54.396 28.827 1.00 40.36 318 ASP A N 1
ATOM 2380 C CA . ASP A 1 318 ? 66.665 54.836 29.443 1.00 39.16 318 ASP A CA 1
ATOM 2381 C C . ASP A 1 318 ? 66.691 54.699 30.964 1.00 36.81 318 ASP A C 1
ATOM 2382 O O . ASP A 1 318 ? 66.145 55.534 31.683 1.00 34.38 318 ASP A O 1
ATOM 2387 N N . PHE A 1 319 ? 67.349 53.648 31.446 1.00 35.70 319 PHE A N 1
ATOM 2388 C CA . PHE A 1 319 ? 67.441 53.395 32.879 1.00 35.56 319 PHE A CA 1
ATOM 2389 C C . PHE A 1 319 ? 68.265 54.436 33.624 1.00 36.10 319 PHE A C 1
ATOM 2390 O O . PHE A 1 319 ? 68.500 54.319 34.827 1.00 35.92 319 PHE A O 1
ATOM 2398 N N . SER A 1 320 ? 68.701 55.458 32.899 1.00 36.60 320 SER A N 1
ATOM 2399 C CA . SER A 1 320 ? 69.457 56.546 33.497 1.00 36.86 320 SER A CA 1
ATOM 2400 C C . SER A 1 320 ? 68.488 57.321 34.388 1.00 35.72 320 SER A C 1
ATOM 2401 O O . SER A 1 320 ? 68.889 57.962 35.357 1.00 35.13 320 SER A O 1
ATOM 2404 N N . LEU A 1 321 ? 67.204 57.242 34.046 1.00 35.67 321 LEU A N 1
ATOM 2405 C CA . LEU A 1 321 ? 66.148 57.923 34.791 1.00 34.58 321 LEU A CA 1
ATOM 2406 C C . LEU A 1 321 ? 65.735 57.153 36.048 1.00 32.37 321 LEU A C 1
ATOM 2407 O O . LEU A 1 321 ? 64.979 57.661 36.877 1.00 30.72 321 LEU A O 1
ATOM 2412 N N . LEU A 1 322 ? 66.237 55.926 36.176 1.00 30.68 322 LEU A N 1
ATOM 2413 C CA . LEU A 1 322 ? 65.965 55.070 37.335 1.00 28.42 322 LEU A CA 1
ATOM 2414 C C . LEU A 1 322 ? 67.339 54.715 37.911 1.00 27.80 322 LEU A C 1
ATOM 2415 O O . LEU A 1 322 ? 67.737 53.549 37.936 1.00 25.89 322 LEU A O 1
ATOM 2420 N N . PRO A 1 323 ? 68.079 55.729 38.388 1.00 28.06 323 PRO A N 1
ATOM 2421 C CA . PRO A 1 323 ? 69.420 55.569 38.960 1.00 27.03 323 PRO A CA 1
ATOM 2422 C C . PRO A 1 323 ? 69.550 54.722 40.218 1.00 27.33 323 PRO A C 1
ATOM 2423 O O . PRO A 1 323 ? 68.686 54.743 41.096 1.00 27.42 323 PRO A O 1
ATOM 2427 N N . LEU A 1 324 ? 70.657 53.991 40.294 1.00 26.92 324 LEU A N 1
ATOM 2428 C CA . LEU A 1 324 ? 70.957 53.146 41.439 1.00 27.73 324 LEU A CA 1
ATOM 2429 C C . LEU A 1 324 ? 72.154 53.748 42.179 1.00 28.05 324 LEU A C 1
ATOM 2430 O O . LEU A 1 324 ? 72.901 54.549 41.612 1.00 28.83 324 LEU A O 1
ATOM 2435 N N . ALA A 1 325 ? 72.331 53.360 43.438 1.00 27.29 325 ALA A N 1
ATOM 2436 C CA . ALA A 1 325 ? 73.429 53.864 44.258 1.00 28.57 325 ALA A CA 1
ATOM 2437 C C . ALA A 1 325 ? 74.765 53.190 43.931 1.00 28.50 325 ALA A C 1
ATOM 2438 O O . ALA A 1 325 ? 74.937 52.631 42.850 1.00 29.07 325 ALA A O 1
ATOM 2440 N N . GLU A 1 326 ? 75.704 53.255 44.871 1.00 30.21 326 GLU A N 1
ATOM 2441 C CA . GLU A 1 326 ? 77.030 52.664 44.697 1.00 33.02 326 GLU A CA 1
ATOM 2442 C C . GLU A 1 326 ? 76.988 51.146 44.820 1.00 31.94 326 GLU A C 1
ATOM 2443 O O . GLU A 1 326 ? 76.449 50.608 45.785 1.00 30.42 326 GLU A O 1
ATOM 2449 N N . GLU A 1 327 ? 77.593 50.469 43.851 1.00 32.82 327 GLU A N 1
ATOM 2450 C CA . GLU A 1 327 ? 77.615 49.010 43.809 1.00 33.11 327 GLU A CA 1
ATOM 2451 C C . GLU A 1 327 ? 78.741 48.356 44.613 1.00 33.30 327 GLU A C 1
ATOM 2452 O O . GLU A 1 327 ? 79.905 48.742 44.506 1.00 33.89 327 GLU A O 1
ATOM 2458 N N . HIS A 1 328 ? 78.378 47.356 45.414 1.00 32.65 328 HIS A N 1
ATOM 2459 C CA . HIS A 1 328 ? 79.329 46.614 46.240 1.00 32.10 328 HIS A CA 1
ATOM 2460 C C . HIS A 1 328 ? 79.030 45.122 46.113 1.00 31.81 328 HIS A C 1
ATOM 2461 O O . HIS A 1 328 ? 77.899 44.688 46.336 1.00 30.33 328 HIS A O 1
ATOM 2468 N N . PRO A 1 329 ? 80.041 44.313 45.761 1.00 30.84 329 PRO A N 1
ATOM 2469 C CA . PRO A 1 329 ? 79.828 42.870 45.613 1.00 29.85 329 PRO A CA 1
ATOM 2470 C C . PRO A 1 329 ? 79.787 42.082 46.920 1.00 28.72 329 PRO A C 1
ATOM 2471 O O . PRO A 1 329 ? 80.635 42.261 47.791 1.00 28.64 329 PRO A O 1
ATOM 2475 N N . LEU A 1 330 ? 78.788 41.213 47.051 1.00 28.23 330 LEU A N 1
ATOM 2476 C CA . LEU A 1 330 ? 78.670 40.349 48.220 1.00 28.37 330 LEU A CA 1
ATOM 2477 C C . LEU A 1 330 ? 79.280 39.032 47.759 1.00 28.70 330 LEU A C 1
ATOM 2478 O O . LEU A 1 330 ? 78.700 38.336 46.924 1.00 28.46 330 LEU A O 1
ATOM 2483 N N . ARG A 1 331 ? 80.441 38.690 48.299 1.00 27.80 331 ARG A N 1
ATOM 2484 C CA . ARG A 1 331 ? 81.122 37.467 47.895 1.00 28.91 331 ARG A CA 1
ATOM 2485 C C . ARG A 1 331 ? 80.873 36.271 48.798 1.00 28.84 331 ARG A C 1
ATOM 2486 O O . ARG A 1 331 ? 80.828 36.395 50.020 1.00 30.19 331 ARG A O 1
ATOM 2494 N N . ALA A 1 332 ? 80.720 35.107 48.176 1.00 31.21 332 ALA A N 1
ATOM 2495 C CA . ALA A 1 332 ? 80.485 33.873 48.909 1.00 32.95 332 ALA A CA 1
ATOM 2496 C C . ALA A 1 332 ? 81.749 33.497 49.662 1.00 35.86 332 ALA A C 1
ATOM 2497 O O . ALA A 1 332 ? 82.856 33.648 49.146 1.00 33.78 332 ALA A O 1
ATOM 2499 N N . GLU A 1 333 ? 81.580 33.013 50.887 1.00 38.85 333 GLU A N 1
ATOM 2500 C CA . GLU A 1 333 ? 82.714 32.615 51.707 1.00 43.00 333 GLU A CA 1
ATOM 2501 C C . GLU A 1 333 ? 82.694 31.105 51.869 1.00 45.44 333 GLU A C 1
ATOM 2502 O O . GLU A 1 333 ? 83.336 30.555 52.764 1.00 45.54 333 GLU A O 1
ATOM 2508 N N . ARG A 1 334 ? 81.952 30.440 50.989 1.00 48.56 334 ARG A N 1
ATOM 2509 C CA . ARG A 1 334 ? 81.823 28.991 51.036 1.00 51.15 334 ARG A CA 1
ATOM 2510 C C . ARG A 1 334 ? 81.665 28.406 49.639 1.00 51.94 334 ARG A C 1
ATOM 2511 O O . ARG A 1 334 ? 81.477 29.133 48.661 1.00 52.37 334 ARG A O 1
ATOM 2519 N N . GLU A 1 335 ? 81.749 27.083 49.558 1.00 52.36 335 GLU A N 1
ATOM 2520 C CA . GLU A 1 335 ? 81.588 26.375 48.297 1.00 52.51 335 GLU A CA 1
ATOM 2521 C C . GLU A 1 335 ? 80.231 25.694 48.411 1.00 50.95 335 GLU A C 1
ATOM 2522 O O . GLU A 1 335 ? 79.791 25.371 49.518 1.00 50.76 335 GLU A O 1
ATOM 2528 N N . GLY A 1 336 ? 79.562 25.477 47.284 1.00 49.06 336 GLY A N 1
ATOM 2529 C CA . GLY A 1 336 ? 78.276 24.810 47.346 1.00 46.73 336 GLY A CA 1
ATOM 2530 C C . GLY A 1 336 ? 77.237 25.239 46.331 1.00 44.84 336 GLY A C 1
ATOM 2531 O O . GLY A 1 336 ? 77.547 25.864 45.316 1.00 44.48 336 GLY A O 1
ATOM 2532 N N . VAL A 1 337 ? 75.991 24.882 46.621 1.00 42.68 337 VAL A N 1
ATOM 2533 C CA . VAL A 1 337 ? 74.860 25.208 45.762 1.00 40.73 337 VAL A CA 1
ATOM 2534 C C . VAL A 1 337 ? 73.846 25.987 46.590 1.00 39.07 337 VAL A C 1
ATOM 2535 O O . VAL A 1 337 ? 73.500 25.578 47.700 1.00 39.90 337 VAL A O 1
ATOM 2539 N N . VAL A 1 338 ? 73.370 27.106 46.056 1.00 37.75 338 VAL A N 1
ATOM 2540 C CA . VAL A 1 338 ? 72.385 27.909 46.771 1.00 36.96 338 VAL A CA 1
ATOM 2541 C C . VAL A 1 338 ? 71.089 27.117 46.921 1.00 36.56 338 VAL A C 1
ATOM 2542 O O . VAL A 1 338 ? 70.517 26.650 45.936 1.00 37.85 338 VAL A O 1
ATOM 2546 N N . ARG A 1 339 ? 70.636 26.953 48.158 1.00 35.52 339 ARG A N 1
ATOM 2547 C CA . ARG A 1 339 ? 69.403 26.225 48.423 1.00 35.72 339 ARG A CA 1
ATOM 2548 C C . ARG A 1 339 ? 68.282 27.183 48.806 1.00 34.53 339 ARG A C 1
ATOM 2549 O O . ARG A 1 339 ? 67.104 26.894 48.589 1.00 32.60 339 ARG A O 1
ATOM 2557 N N . GLU A 1 340 ? 68.650 28.332 49.363 1.00 32.55 340 GLU A N 1
ATOM 2558 C CA . GLU A 1 340 ? 67.651 29.303 49.781 1.00 31.70 340 GLU A CA 1
ATOM 2559 C C . GLU A 1 340 ? 68.191 30.719 49.924 1.00 29.14 340 GLU A C 1
ATOM 2560 O O . GLU A 1 340 ? 69.375 30.921 50.162 1.00 27.86 340 GLU A O 1
ATOM 2566 N N . VAL A 1 341 ? 67.303 31.692 49.743 1.00 26.66 341 VAL A N 1
ATOM 2567 C CA . VAL A 1 341 ? 67.630 33.102 49.909 1.00 24.46 341 VAL A CA 1
ATOM 2568 C C . VAL A 1 341 ? 66.429 33.662 50.663 1.00 24.00 341 VAL A C 1
ATOM 2569 O O . VAL A 1 341 ? 65.386 33.954 50.078 1.00 23.14 341 VAL A O 1
ATOM 2573 N N . ASP A 1 342 ? 66.579 33.764 51.977 1.00 23.54 342 ASP A N 1
ATOM 2574 C CA . ASP A 1 342 ? 65.527 34.253 52.859 1.00 24.58 342 ASP A CA 1
ATOM 2575 C C . ASP A 1 342 ? 65.041 35.635 52.421 1.00 22.31 342 ASP A C 1
ATOM 2576 O O . ASP A 1 342 ? 65.765 36.617 52.557 1.00 22.05 342 ASP A O 1
ATOM 2581 N N . ALA A 1 343 ? 63.812 35.710 51.911 1.00 22.14 343 ALA A N 1
ATOM 2582 C CA . ALA A 1 343 ? 63.250 36.981 51.448 1.00 21.55 343 ALA A CA 1
ATOM 2583 C C . ALA A 1 343 ? 63.137 38.007 52.572 1.00 21.56 343 ALA A C 1
ATOM 2584 O O . ALA A 1 343 ? 63.360 39.205 52.367 1.00 21.30 343 ALA A O 1
ATOM 2586 N N . TYR A 1 344 ? 62.782 37.533 53.758 1.00 21.81 344 TYR A N 1
ATOM 2587 C CA . TYR A 1 344 ? 62.658 38.394 54.925 1.00 23.09 344 TYR A CA 1
ATOM 2588 C C . TYR A 1 344 ? 63.984 39.095 55.207 1.00 22.00 344 TYR A C 1
ATOM 2589 O O . TYR A 1 344 ? 64.030 40.313 55.390 1.00 20.82 344 TYR A O 1
ATOM 2598 N N . LYS A 1 345 ? 65.066 38.320 55.233 1.00 21.73 345 LYS A N 1
ATOM 2599 C CA . LYS A 1 345 ? 66.389 38.874 55.495 1.00 21.83 345 LYS A CA 1
ATOM 2600 C C . LYS A 1 345 ? 66.859 39.823 54.388 1.00 21.76 345 LYS A C 1
ATOM 2601 O O . LYS A 1 345 ? 67.556 40.802 54.666 1.00 23.23 345 LYS A O 1
ATOM 2607 N N . VAL A 1 346 ? 66.496 39.543 53.138 1.00 19.18 346 VAL A N 1
ATOM 2608 C CA . VAL A 1 346 ? 66.886 40.441 52.055 1.00 18.13 346 VAL A CA 1
ATOM 2609 C C . VAL A 1 346 ? 66.157 41.773 52.275 1.00 19.11 346 VAL A C 1
ATOM 2610 O O . VAL A 1 346 ? 66.712 42.847 52.031 1.00 18.49 346 VAL A O 1
ATOM 2614 N N . GLY A 1 347 ? 64.920 41.691 52.754 1.00 18.92 347 GLY A N 1
ATOM 2615 C CA . GLY A 1 347 ? 64.148 42.894 53.026 1.00 21.68 347 GLY A CA 1
ATOM 2616 C C . GLY A 1 347 ? 64.770 43.693 54.160 1.00 21.96 347 GLY A C 1
ATOM 2617 O O . GLY A 1 347 ? 64.770 44.928 54.138 1.00 20.99 347 GLY A O 1
ATOM 2618 N N . LEU A 1 348 ? 65.301 42.991 55.157 1.00 21.99 348 LEU A N 1
ATOM 2619 C CA . LEU A 1 348 ? 65.946 43.654 56.285 1.00 21.97 348 LEU A CA 1
ATOM 2620 C C . LEU A 1 348 ? 67.200 44.358 55.791 1.00 22.80 348 LEU A C 1
ATOM 2621 O O . LEU A 1 348 ? 67.582 45.408 56.310 1.00 21.74 348 LEU A O 1
ATOM 2626 N N . ALA A 1 349 ? 67.846 43.770 54.787 1.00 22.33 349 ALA A N 1
ATOM 2627 C CA . ALA A 1 349 ? 69.049 44.363 54.215 1.00 22.40 349 ALA A CA 1
ATOM 2628 C C . ALA A 1 349 ? 68.671 45.657 53.501 1.00 22.05 349 ALA A C 1
ATOM 2629 O O . ALA A 1 349 ? 69.295 46.700 53.709 1.00 22.03 349 ALA A O 1
ATOM 2631 N N . VAL A 1 350 ? 67.639 45.591 52.666 1.00 19.63 350 VAL A N 1
ATOM 2632 C CA . VAL A 1 350 ? 67.187 46.772 51.936 1.00 21.15 350 VAL A CA 1
ATOM 2633 C C . VAL A 1 350 ? 66.799 47.879 52.914 1.00 20.79 350 VAL A C 1
ATOM 2634 O O . VAL A 1 350 ? 67.099 49.049 52.692 1.00 22.69 350 VAL A O 1
ATOM 2638 N N . LEU A 1 351 ? 66.143 47.498 54.003 1.00 21.89 351 LEU A N 1
ATOM 2639 C CA . LEU A 1 351 ? 65.729 48.456 55.024 1.00 22.75 351 LEU A CA 1
ATOM 2640 C C . LEU A 1 351 ? 66.954 49.155 55.616 1.00 22.56 351 LEU A C 1
ATOM 2641 O O . LEU A 1 351 ? 66.980 50.376 55.751 1.00 22.83 351 LEU A O 1
ATOM 2646 N N . ALA A 1 352 ? 67.971 48.373 55.959 1.00 22.32 352 ALA A N 1
ATOM 2647 C CA . ALA A 1 352 ? 69.193 48.926 56.532 1.00 23.22 352 ALA A CA 1
ATOM 2648 C C . ALA A 1 352 ? 69.858 49.914 55.577 1.00 23.54 352 ALA A C 1
ATOM 2649 O O . ALA A 1 352 ? 70.451 50.901 56.012 1.00 26.25 352 ALA A O 1
ATOM 2651 N N . LEU A 1 353 ? 69.751 49.656 54.277 1.00 21.79 353 LEU A N 1
ATOM 2652 C CA . LEU A 1 353 ? 70.351 50.528 53.273 1.00 22.80 353 LEU A CA 1
ATOM 2653 C C . LEU A 1 353 ? 69.567 51.823 53.086 1.00 22.51 353 LEU A C 1
ATOM 2654 O O . LEU A 1 353 ? 70.044 52.750 52.433 1.00 24.24 353 LEU A O 1
ATOM 2659 N N . GLY A 1 354 ? 68.366 51.876 53.652 1.00 24.52 354 GLY A N 1
ATOM 2660 C CA . GLY A 1 354 ? 67.537 53.064 53.526 1.00 23.84 354 GLY A CA 1
ATOM 2661 C C . GLY A 1 354 ? 66.513 52.954 52.410 1.00 25.04 354 GLY A C 1
ATOM 2662 O O . GLY A 1 354 ? 65.903 53.955 52.017 1.00 25.02 354 GLY A O 1
ATOM 2663 N N . GLY A 1 355 ? 66.324 51.738 51.902 1.00 23.75 355 GLY A N 1
ATOM 2664 C CA . GLY A 1 355 ? 65.365 51.509 50.835 1.00 22.39 355 GLY A CA 1
ATOM 2665 C C . GLY A 1 355 ? 63.995 51.157 51.384 1.00 22.35 355 GLY A C 1
ATOM 2666 O O . GLY A 1 355 ? 63.052 50.913 50.629 1.00 23.47 355 GLY A O 1
ATOM 2667 N N . GLY A 1 356 ? 63.899 51.113 52.708 1.00 22.53 356 GLY A N 1
ATOM 2668 C CA . GLY A 1 356 ? 62.644 50.814 53.375 1.00 22.96 356 GLY A CA 1
ATOM 2669 C C . GLY A 1 356 ? 62.425 51.869 54.445 1.00 25.47 356 GLY A C 1
ATOM 2670 O O . GLY A 1 356 ? 63.328 52.661 54.715 1.00 24.79 356 GLY A O 1
ATOM 2671 N N . ARG A 1 357 ? 61.241 51.902 55.050 1.00 26.07 357 ARG A N 1
ATOM 2672 C CA . ARG A 1 357 ? 60.976 52.894 56.091 1.00 27.23 357 ARG A CA 1
ATOM 2673 C C . ARG A 1 357 ? 60.724 52.231 57.437 1.00 28.04 357 ARG A C 1
ATOM 2674 O O . ARG A 1 357 ? 60.051 51.206 57.518 1.00 28.70 357 ARG A O 1
ATOM 2682 N N . LYS A 1 358 ? 61.281 52.813 58.494 1.00 30.51 358 LYS A N 1
ATOM 2683 C CA . LYS A 1 358 ? 61.091 52.276 59.838 1.00 32.63 358 LYS A CA 1
ATOM 2684 C C . LYS A 1 358 ? 59.806 52.812 60.461 1.00 33.14 358 LYS A C 1
ATOM 2685 O O . LYS A 1 358 ? 59.202 52.165 61.317 1.00 32.98 358 LYS A O 1
ATOM 2691 N N . ARG A 1 359 ? 59.385 53.993 60.017 1.00 32.68 359 ARG A N 1
ATOM 2692 C CA . ARG A 1 359 ? 58.166 54.617 60.529 1.00 32.76 359 ARG A CA 1
ATOM 2693 C C . ARG A 1 359 ? 57.232 54.998 59.386 1.00 31.31 359 ARG A C 1
ATOM 2694 O O . ARG A 1 359 ? 57.680 55.472 58.341 1.00 29.66 359 ARG A O 1
ATOM 2702 N N . LYS A 1 360 ? 55.932 54.798 59.584 1.00 32.03 360 LYS A N 1
ATOM 2703 C CA . LYS A 1 360 ? 54.961 55.152 58.554 1.00 33.57 360 LYS A CA 1
ATOM 2704 C C . LYS A 1 360 ? 55.095 56.623 58.192 1.00 33.00 360 LYS A C 1
ATOM 2705 O O . LYS A 1 360 ? 55.270 57.471 59.069 1.00 33.03 360 LYS A O 1
ATOM 2711 N N . GLY A 1 361 ? 55.023 56.923 56.899 1.00 30.78 361 GLY A N 1
ATOM 2712 C CA . GLY A 1 361 ? 55.117 58.304 56.461 1.00 30.28 361 GLY A CA 1
ATOM 2713 C C . GLY A 1 361 ? 56.499 58.816 56.102 1.00 29.49 361 GLY A C 1
ATOM 2714 O O . GLY A 1 361 ? 56.618 59.842 55.432 1.00 30.07 361 GLY A O 1
ATOM 2715 N N . GLU A 1 362 ? 57.547 58.127 56.545 1.00 27.19 362 GLU A N 1
ATOM 2716 C CA . GLU A 1 362 ? 58.912 58.552 56.236 1.00 27.56 362 GLU A CA 1
ATOM 2717 C C . GLU A 1 362 ? 59.251 58.281 54.778 1.00 26.14 362 GLU A C 1
ATOM 2718 O O . GLU A 1 362 ? 58.810 57.282 54.205 1.00 25.08 362 GLU A O 1
ATOM 2724 N N . PRO A 1 363 ? 60.048 59.164 54.157 1.00 24.41 363 PRO A N 1
ATOM 2725 C CA . PRO A 1 363 ? 60.414 58.939 52.758 1.00 23.38 363 PRO A CA 1
ATOM 2726 C C . PRO A 1 363 ? 61.516 57.882 52.732 1.00 23.49 363 PRO A C 1
ATOM 2727 O O . PRO A 1 363 ? 62.057 57.521 53.783 1.00 22.47 363 PRO A O 1
ATOM 2731 N N . ILE A 1 364 ? 61.845 57.387 51.544 1.00 22.25 364 ILE A N 1
ATOM 2732 C CA . ILE A 1 364 ? 62.890 56.378 51.411 1.00 22.44 364 ILE A CA 1
ATOM 2733 C C . ILE A 1 364 ? 63.820 56.699 50.250 1.00 21.52 364 ILE A C 1
ATOM 2734 O O . ILE A 1 364 ? 63.525 57.566 49.422 1.00 21.75 364 ILE A O 1
ATOM 2739 N N . ASP A 1 365 ? 64.947 55.995 50.203 1.00 20.16 365 ASP A N 1
ATOM 2740 C CA . ASP A 1 365 ? 65.934 56.160 49.140 1.00 21.82 365 ASP A CA 1
ATOM 2741 C C . ASP A 1 365 ? 65.573 55.117 48.082 1.00 21.85 365 ASP A C 1
ATOM 2742 O O . ASP A 1 365 ? 65.710 53.916 48.323 1.00 22.13 365 ASP A O 1
ATOM 2747 N N . HIS A 1 366 ? 65.126 55.570 46.915 1.00 20.92 366 HIS A N 1
ATOM 2748 C CA . HIS A 1 366 ? 64.716 54.654 45.855 1.00 22.17 366 HIS A CA 1
ATOM 2749 C C . HIS A 1 366 ? 65.860 54.037 45.051 1.00 21.87 366 HIS A C 1
ATOM 2750 O O . HIS A 1 366 ? 65.638 53.123 44.257 1.00 21.65 366 HIS A O 1
ATOM 2757 N N . GLY A 1 367 ? 67.080 54.521 45.269 1.00 22.01 367 GLY A N 1
ATOM 2758 C CA . GLY A 1 367 ? 68.218 54.024 44.514 1.00 22.48 367 GLY A CA 1
ATOM 2759 C C . GLY A 1 367 ? 69.009 52.867 45.099 1.00 22.40 367 GLY A C 1
ATOM 2760 O O . GLY A 1 367 ? 69.839 52.281 44.399 1.00 21.96 367 GLY A O 1
ATOM 2761 N N . VAL A 1 368 ? 68.773 52.543 46.366 1.00 21.15 368 VAL A N 1
ATOM 2762 C CA . VAL A 1 368 ? 69.487 51.444 47.011 1.00 20.69 368 VAL A CA 1
ATOM 2763 C C . VAL A 1 368 ? 68.726 50.133 46.852 1.00 20.90 368 VAL A C 1
ATOM 2764 O O . VAL A 1 368 ? 67.540 50.127 46.539 1.00 20.00 368 VAL A O 1
ATOM 2768 N N . GLY A 1 369 ? 69.414 49.020 47.074 1.00 20.36 369 GLY A N 1
ATOM 2769 C CA . GLY A 1 369 ? 68.765 47.733 46.930 1.00 20.81 369 GLY A CA 1
ATOM 2770 C C . GLY A 1 369 ? 69.751 46.601 46.739 1.00 20.92 369 GLY A C 1
ATOM 2771 O O . GLY A 1 369 ? 70.958 46.776 46.914 1.00 18.61 369 GLY A O 1
ATOM 2772 N N . VAL A 1 370 ? 69.229 45.440 46.364 1.00 20.97 370 VAL A N 1
ATOM 2773 C CA . VAL A 1 370 ? 70.048 44.254 46.165 1.00 20.39 370 VAL A CA 1
ATOM 2774 C C . VAL A 1 370 ? 69.709 43.595 44.841 1.00 21.21 370 VAL A C 1
ATOM 2775 O O . VAL A 1 370 ? 68.559 43.620 44.411 1.00 20.13 370 VAL A O 1
ATOM 2779 N N . TYR A 1 371 ? 70.716 43.021 44.189 1.00 21.99 371 TYR A N 1
ATOM 2780 C CA . TYR A 1 371 ? 70.502 42.305 42.938 1.00 20.65 371 TYR A CA 1
ATOM 2781 C C . TYR A 1 371 ? 71.105 40.935 43.180 1.00 21.81 371 TYR A C 1
ATOM 2782 O O . TYR A 1 371 ? 72.322 40.804 43.365 1.00 21.53 371 TYR A O 1
ATOM 2791 N N . LEU A 1 372 ? 70.250 39.919 43.201 1.00 19.83 372 LEU A N 1
ATOM 2792 C CA . LEU A 1 372 ? 70.688 38.553 43.458 1.00 23.20 372 LEU A CA 1
ATOM 2793 C C . LEU A 1 372 ? 71.262 37.909 42.206 1.00 24.44 372 LEU A C 1
ATOM 2794 O O . LEU A 1 372 ? 70.547 37.688 41.232 1.00 25.01 372 LEU A O 1
ATOM 2799 N N . LEU A 1 373 ? 72.554 37.602 42.242 1.00 26.30 373 LEU A N 1
ATOM 2800 C CA . LEU A 1 373 ? 73.218 36.982 41.101 1.00 27.89 373 LEU A CA 1
ATOM 2801 C C . LEU A 1 373 ? 73.098 35.462 41.160 1.00 28.81 373 LEU A C 1
ATOM 2802 O O . LEU A 1 373 ? 73.109 34.788 40.129 1.00 30.28 373 LEU A O 1
ATOM 2807 N N . LYS A 1 374 ? 72.978 34.931 42.372 1.00 29.95 374 LYS A N 1
ATOM 2808 C CA . LYS A 1 374 ? 72.852 33.494 42.576 1.00 31.46 374 LYS A CA 1
ATOM 2809 C C . LYS A 1 374 ? 71.530 33.172 43.267 1.00 32.01 374 LYS A C 1
ATOM 2810 O O . LYS A 1 374 ? 71.259 33.659 44.366 1.00 31.21 374 LYS A O 1
ATOM 2816 N N . LYS A 1 375 ? 70.712 32.355 42.607 1.00 31.99 375 LYS A N 1
ATOM 2817 C CA . LYS A 1 375 ? 69.412 31.948 43.131 1.00 32.98 375 LYS A CA 1
ATOM 2818 C C . LYS A 1 375 ? 69.454 30.448 43.426 1.00 34.02 375 LYS A C 1
ATOM 2819 O O . LYS A 1 375 ? 70.374 29.752 42.993 1.00 33.60 375 LYS A O 1
ATOM 2825 N N . PRO A 1 376 ? 68.463 29.932 44.172 1.00 34.62 376 PRO A N 1
ATOM 2826 C CA . PRO A 1 376 ? 68.448 28.501 44.485 1.00 34.69 376 PRO A CA 1
ATOM 2827 C C . PRO A 1 376 ? 68.773 27.644 43.263 1.00 35.95 376 PRO A C 1
ATOM 2828 O O . PRO A 1 376 ? 68.306 27.918 42.156 1.00 34.54 376 PRO A O 1
ATOM 2832 N N . GLY A 1 377 ? 69.591 26.618 43.473 1.00 37.44 377 GLY A N 1
ATOM 2833 C CA . GLY A 1 377 ? 69.974 25.742 42.383 1.00 39.88 377 GLY A CA 1
ATOM 2834 C C . GLY A 1 377 ? 71.333 26.087 41.800 1.00 40.78 377 GLY A C 1
ATOM 2835 O O . GLY A 1 377 ? 72.036 25.208 41.303 1.00 41.09 377 GLY A O 1
ATOM 2836 N N . ASP A 1 378 ? 71.710 27.361 41.867 1.00 41.06 378 ASP A N 1
ATOM 2837 C CA . ASP A 1 378 ? 72.991 27.808 41.325 1.00 41.78 378 ASP A CA 1
ATOM 2838 C C . ASP A 1 378 ? 74.196 27.371 42.145 1.00 41.48 378 ASP A C 1
ATOM 2839 O O . ASP A 1 378 ? 74.166 27.377 43.377 1.00 40.09 378 ASP A O 1
ATOM 2844 N N . ARG A 1 379 ? 75.256 26.987 41.442 1.00 42.38 379 ARG A N 1
ATOM 2845 C CA . ARG A 1 379 ? 76.490 26.570 42.089 1.00 43.68 379 ARG A CA 1
ATOM 2846 C C . ARG A 1 379 ? 77.336 27.821 42.257 1.00 43.40 379 ARG A C 1
ATOM 2847 O O . ARG A 1 379 ? 77.430 28.642 41.343 1.00 41.57 379 ARG A O 1
ATOM 2855 N N . VAL A 1 380 ? 77.944 27.971 43.425 1.00 42.92 380 VAL A N 1
ATOM 2856 C CA . VAL A 1 380 ? 78.774 29.138 43.673 1.00 45.02 380 VAL A CA 1
ATOM 2857 C C . VAL A 1 380 ? 80.118 28.743 44.271 1.00 45.29 380 VAL A C 1
ATOM 2858 O O . VAL A 1 380 ? 80.196 27.901 45.171 1.00 45.18 380 VAL A O 1
ATOM 2862 N N . GLU A 1 381 ? 81.178 29.352 43.755 1.00 45.24 381 GLU A N 1
ATOM 2863 C CA . GLU A 1 381 ? 82.519 29.076 44.242 1.00 45.32 381 GLU A CA 1
ATOM 2864 C C . GLU A 1 381 ? 82.935 30.182 45.207 1.00 43.19 381 GLU A C 1
ATOM 2865 O O . GLU A 1 381 ? 82.463 31.314 45.111 1.00 42.57 381 GLU A O 1
ATOM 2871 N N . ARG A 1 382 ? 83.816 29.845 46.138 1.00 40.48 382 ARG A N 1
ATOM 2872 C CA . ARG A 1 382 ? 84.290 30.804 47.125 1.00 38.25 382 ARG A CA 1
ATOM 2873 C C . ARG A 1 382 ? 84.844 32.062 46.450 1.00 36.47 382 ARG A C 1
ATOM 2874 O O . ARG A 1 382 ? 85.591 31.977 45.474 1.00 36.52 382 ARG A O 1
ATOM 2882 N N . GLY A 1 383 ? 84.458 33.226 46.965 1.00 33.84 383 GLY A N 1
ATOM 2883 C CA . GLY A 1 383 ? 84.928 34.481 46.403 1.00 32.09 383 GLY A CA 1
ATOM 2884 C C . GLY A 1 383 ? 84.071 35.008 45.267 1.00 32.06 383 GLY A C 1
ATOM 2885 O O . GLY A 1 383 ? 84.217 36.159 44.848 1.00 30.98 383 GLY A O 1
ATOM 2886 N N . GLU A 1 384 ? 83.176 34.165 44.763 1.00 32.34 384 GLU A N 1
ATOM 2887 C CA . GLU A 1 384 ? 82.290 34.551 43.672 1.00 32.69 384 GLU A CA 1
ATOM 2888 C C . GLU A 1 384 ? 81.174 35.437 44.226 1.00 30.33 384 GLU A C 1
ATOM 2889 O O . GLU A 1 384 ? 80.732 35.258 45.360 1.00 29.33 384 GLU A O 1
ATOM 2895 N N . ALA A 1 385 ? 80.733 36.400 43.425 1.00 28.57 385 ALA A N 1
ATOM 2896 C CA . ALA A 1 385 ? 79.686 37.321 43.852 1.00 28.70 385 ALA A CA 1
ATOM 2897 C C . ALA A 1 385 ? 78.315 36.661 43.944 1.00 26.59 385 ALA A C 1
ATOM 2898 O O . ALA A 1 385 ? 77.799 36.148 42.956 1.00 28.79 385 ALA A O 1
ATOM 2900 N N . LEU A 1 386 ? 77.741 36.676 45.143 1.00 25.93 386 LEU A N 1
ATOM 2901 C CA . LEU A 1 386 ? 76.410 36.116 45.373 1.00 25.26 386 LEU A CA 1
ATOM 2902 C C . LEU A 1 386 ? 75.362 37.117 44.926 1.00 25.32 386 LEU A C 1
ATOM 2903 O O . LEU A 1 386 ? 74.299 36.793 44.420 1.00 24.57 386 LEU A O 1
ATOM 2908 N N . ALA A 1 387 ? 75.694 38.396 45.198 1.00 25.55 387 ALA A N 1
ATOM 2909 C CA . ALA A 1 387 ? 74.764 39.478 44.937 1.00 25.07 387 ALA A CA 1
ATOM 2910 C C . ALA A 1 387 ? 75.508 40.799 44.790 1.00 25.87 387 ALA A C 1
ATOM 2911 O O . ALA A 1 387 ? 76.678 40.931 45.122 1.00 25.07 387 ALA A O 1
ATOM 2913 N N . LEU A 1 388 ? 74.800 41.783 44.220 1.00 25.14 388 LEU A N 1
ATOM 2914 C CA . LEU A 1 388 ? 75.331 43.130 44.200 1.00 25.49 388 LEU A CA 1
ATOM 2915 C C . LEU A 1 388 ? 74.493 44.012 45.102 1.00 26.25 388 LEU A C 1
ATOM 2916 O O . LEU A 1 388 ? 73.272 43.989 45.048 1.00 24.30 388 LEU A O 1
ATOM 2921 N N . VAL A 1 389 ? 75.155 44.762 45.972 1.00 25.02 389 VAL A N 1
ATOM 2922 C CA . VAL A 1 389 ? 74.469 45.632 46.910 1.00 25.28 389 VAL A CA 1
ATOM 2923 C C . VAL A 1 389 ? 74.659 47.082 46.489 1.00 26.63 389 VAL A C 1
ATOM 2924 O O . VAL A 1 389 ? 75.783 47.531 46.277 1.00 27.16 389 VAL A O 1
ATOM 2928 N N . TYR A 1 390 ? 73.553 47.805 46.351 1.00 24.78 390 TYR A N 1
ATOM 2929 C CA . TYR A 1 390 ? 73.604 49.210 45.966 1.00 24.76 390 TYR A CA 1
ATOM 2930 C C . TYR A 1 390 ? 73.318 50.003 47.228 1.00 24.32 390 TYR A C 1
ATOM 2931 O O . TYR A 1 390 ? 72.214 49.953 47.776 1.00 23.56 390 TYR A O 1
ATOM 2940 N N . HIS A 1 391 ? 74.331 50.732 47.686 1.00 24.46 391 HIS A N 1
ATOM 2941 C CA . HIS A 1 391 ? 74.243 51.492 48.923 1.00 25.07 391 HIS A CA 1
ATOM 2942 C C . HIS A 1 391 ? 74.589 52.970 48.774 1.00 25.34 391 HIS A C 1
ATOM 2943 O O . HIS A 1 391 ? 75.184 53.398 47.782 1.00 23.69 391 HIS A O 1
ATOM 2950 N N . ARG A 1 392 ? 74.213 53.730 49.794 1.00 27.30 392 ARG A N 1
ATOM 2951 C CA . ARG A 1 392 ? 74.461 55.165 49.853 1.00 30.45 392 ARG A CA 1
ATOM 2952 C C . ARG A 1 392 ? 75.330 55.387 51.093 1.00 33.73 392 ARG A C 1
ATOM 2953 O O . ARG A 1 392 ? 75.122 56.327 51.859 1.00 34.07 392 ARG A O 1
ATOM 2961 N N . ARG A 1 393 ? 76.299 54.494 51.283 1.00 35.23 393 ARG A N 1
ATOM 2962 C CA . ARG A 1 393 ? 77.208 54.555 52.421 1.00 38.01 393 ARG A CA 1
ATOM 2963 C C . ARG A 1 393 ? 76.468 54.734 53.740 1.00 38.87 393 ARG A C 1
ATOM 2964 O O . ARG A 1 393 ? 76.877 55.512 54.601 1.00 40.39 393 ARG A O 1
ATOM 2972 N N . ARG A 1 394 ? 75.368 54.002 53.881 1.00 38.80 394 ARG A N 1
ATOM 2973 C CA . ARG A 1 394 ? 74.552 54.031 55.087 1.00 39.21 394 ARG A CA 1
ATOM 2974 C C . ARG A 1 394 ? 74.146 52.597 55.431 1.00 37.60 394 ARG A C 1
ATOM 2975 O O . ARG A 1 394 ? 73.598 51.885 54.592 1.00 37.12 394 ARG A O 1
ATOM 2983 N N . GLY A 1 395 ? 74.436 52.177 56.658 1.00 36.43 395 GLY A N 1
ATOM 2984 C CA . GLY A 1 395 ? 74.087 50.835 57.101 1.00 35.12 395 GLY A CA 1
ATOM 2985 C C . GLY A 1 395 ? 74.527 49.683 56.212 1.00 33.93 395 GLY A C 1
ATOM 2986 O O . GLY A 1 395 ? 73.852 48.656 56.155 1.00 33.81 395 GLY A O 1
ATOM 2987 N N . LEU A 1 396 ? 75.656 49.835 55.526 1.00 33.82 396 LEU A N 1
ATOM 2988 C CA . LEU A 1 396 ? 76.150 48.780 54.646 1.00 34.41 396 LEU A CA 1
ATOM 2989 C C . LEU A 1 396 ? 76.578 47.533 55.418 1.00 35.74 396 LEU A C 1
ATOM 2990 O O . LEU A 1 396 ? 76.336 46.406 54.975 1.00 33.60 396 LEU A O 1
ATOM 2995 N N . GLU A 1 397 ? 77.212 47.731 56.570 1.00 36.48 397 GLU A N 1
ATOM 2996 C CA . GLU A 1 397 ? 77.661 46.604 57.381 1.00 38.02 397 GLU A CA 1
ATOM 2997 C C . GLU A 1 397 ? 76.481 45.750 57.832 1.00 37.58 397 GLU A C 1
ATOM 2998 O O . GLU A 1 397 ? 76.528 44.521 57.746 1.00 37.41 397 GLU A O 1
ATOM 3004 N N . GLU A 1 398 ? 75.424 46.395 58.313 1.00 36.57 398 GLU A N 1
ATOM 3005 C CA . GLU A 1 398 ? 74.251 45.656 58.757 1.00 36.57 398 GLU A CA 1
ATOM 3006 C C . GLU A 1 398 ? 73.606 44.941 57.574 1.00 34.12 398 GLU A C 1
ATOM 3007 O O . GLU A 1 398 ? 73.213 43.782 57.682 1.00 34.15 398 GLU A O 1
ATOM 3013 N N . ALA A 1 399 ? 73.503 45.639 56.447 1.00 31.87 399 ALA A N 1
ATOM 3014 C CA . ALA A 1 399 ? 72.901 45.074 55.242 1.00 31.11 399 ALA A CA 1
ATOM 3015 C C . ALA A 1 399 ? 73.632 43.813 54.778 1.00 31.80 399 ALA A C 1
ATOM 3016 O O . ALA A 1 399 ? 73.002 42.806 54.450 1.00 29.28 399 ALA A O 1
ATOM 3018 N N . LEU A 1 400 ? 74.960 43.875 54.748 1.00 31.63 400 LEU A N 1
ATOM 3019 C CA . LEU A 1 400 ? 75.768 42.734 54.332 1.00 31.40 400 LEU A CA 1
ATOM 3020 C C . LEU A 1 400 ? 75.574 41.588 55.319 1.00 30.58 400 LEU A C 1
ATOM 3021 O O . LEU A 1 400 ? 75.583 40.420 54.933 1.00 30.20 400 LEU A O 1
ATOM 3026 N N . GLY A 1 401 ? 75.393 41.928 56.592 1.00 29.61 401 GLY A N 1
ATOM 3027 C CA . GLY A 1 401 ? 75.174 40.910 57.604 1.00 28.53 401 GLY A CA 1
ATOM 3028 C C . GLY A 1 401 ? 73.877 40.160 57.336 1.00 28.10 401 GLY A C 1
ATOM 3029 O O . GLY A 1 401 ? 73.841 38.928 57.352 1.00 25.36 401 GLY A O 1
ATOM 3030 N N . HIS A 1 402 ? 72.805 40.906 57.087 1.00 26.57 402 HIS A N 1
ATOM 3031 C CA . HIS A 1 402 ? 71.506 40.301 56.801 1.00 26.31 402 HIS A CA 1
ATOM 3032 C C . HIS A 1 402 ? 71.539 39.497 55.501 1.00 24.34 402 HIS A C 1
ATOM 3033 O O . HIS A 1 402 ? 70.992 38.398 55.426 1.00 24.61 402 HIS A O 1
ATOM 3040 N N . LEU A 1 403 ? 72.182 40.042 54.478 1.00 24.32 403 LEU A N 1
ATOM 3041 C CA . LEU A 1 403 ? 72.230 39.361 53.191 1.00 26.05 403 LEU A CA 1
ATOM 3042 C C . LEU A 1 403 ? 72.980 38.034 53.294 1.00 27.83 403 LEU A C 1
ATOM 3043 O O . LEU A 1 403 ? 72.571 37.036 52.703 1.00 26.36 403 LEU A O 1
ATOM 3048 N N . ARG A 1 404 ? 74.071 38.016 54.053 1.00 28.05 404 ARG A N 1
ATOM 3049 C CA . ARG A 1 404 ? 74.827 36.781 54.231 1.00 31.01 404 ARG A CA 1
ATOM 3050 C C . ARG A 1 404 ? 73.970 35.751 54.958 1.00 30.33 404 ARG A C 1
ATOM 3051 O O . ARG A 1 404 ? 73.968 34.576 54.593 1.00 31.09 404 ARG A O 1
ATOM 3059 N N . GLU A 1 405 ? 73.242 36.194 55.980 1.00 29.54 405 GLU A N 1
ATOM 3060 C CA . GLU A 1 405 ? 72.371 35.302 56.746 1.00 31.05 405 GLU A CA 1
ATOM 3061 C C . GLU A 1 405 ? 71.248 34.753 55.868 1.00 29.81 405 GLU A C 1
ATOM 3062 O O . GLU A 1 405 ? 70.804 33.619 56.048 1.00 28.59 405 GLU A O 1
ATOM 3068 N N . ALA A 1 406 ? 70.786 35.567 54.925 1.00 27.89 406 ALA A N 1
ATOM 3069 C CA . ALA A 1 406 ? 69.711 35.155 54.028 1.00 26.54 406 ALA A CA 1
ATOM 3070 C C . ALA A 1 406 ? 70.111 33.967 53.157 1.00 25.94 406 ALA A C 1
ATOM 3071 O O . ALA A 1 406 ? 69.293 33.091 52.879 1.00 24.68 406 ALA A O 1
ATOM 3073 N N . TYR A 1 407 ? 71.368 33.939 52.726 1.00 25.63 407 TYR A N 1
ATOM 3074 C CA . TYR A 1 407 ? 71.851 32.858 51.873 1.00 27.40 407 TYR A CA 1
ATOM 3075 C C . TYR A 1 407 ? 72.136 31.553 52.601 1.00 30.00 407 TYR A C 1
ATOM 3076 O O . TYR A 1 407 ? 72.837 31.527 53.612 1.00 29.16 407 TYR A O 1
ATOM 3085 N N . ALA A 1 408 ? 71.581 30.469 52.066 1.00 32.18 408 ALA A N 1
ATOM 3086 C CA . ALA A 1 408 ? 71.770 29.136 52.622 1.00 35.63 408 ALA A CA 1
ATOM 3087 C C . ALA A 1 408 ? 72.325 28.252 51.514 1.00 38.55 408 ALA A C 1
ATOM 3088 O O . ALA A 1 408 ? 71.650 28.000 50.516 1.00 37.14 408 ALA A O 1
ATOM 3090 N N . LEU A 1 409 ? 73.561 27.795 51.687 1.00 41.93 409 LEU A N 1
ATOM 3091 C CA . LEU A 1 409 ? 74.286 26.970 50.729 1.00 45.00 409 LEU A CA 1
ATOM 3092 C C . LEU A 1 409 ? 74.379 25.516 51.196 1.00 46.51 409 LEU A C 1
ATOM 3093 O O . LEU A 1 409 ? 74.326 25.213 52.381 1.00 47.12 409 LEU A O 1
ATOM 3098 N N . GLY A 1 410 ? 74.584 24.599 50.257 1.00 48.40 410 GLY A N 1
ATOM 3099 C CA . GLY A 1 410 ? 74.760 23.201 50.603 1.00 50.43 410 GLY A CA 1
ATOM 3100 C C . GLY A 1 410 ? 75.495 22.465 49.502 1.00 50.75 410 GLY A C 1
ATOM 3101 O O . GLY A 1 410 ? 76.084 23.091 48.622 1.00 50.47 410 GLY A O 1
ATOM 3102 N N . GLU A 1 411 ? 75.461 21.136 49.547 1.00 51.47 411 GLU A N 1
ATOM 3103 C CA . GLU A 1 411 ? 76.132 20.323 48.538 1.00 52.49 411 GLU A CA 1
ATOM 3104 C C . GLU A 1 411 ? 75.208 20.120 47.342 1.00 52.34 411 GLU A C 1
ATOM 3105 O O . GLU A 1 411 ? 75.662 19.961 46.208 1.00 52.25 411 GLU A O 1
ATOM 3111 N N . GLU A 1 412 ? 73.905 20.139 47.604 1.00 52.73 412 GLU A N 1
ATOM 3112 C CA . GLU A 1 412 ? 72.911 19.922 46.559 1.00 52.59 412 GLU A CA 1
ATOM 3113 C C . GLU A 1 412 ? 71.682 20.812 46.743 1.00 51.19 412 GLU A C 1
ATOM 3114 O O . GLU A 1 412 ? 71.379 21.247 47.855 1.00 49.69 412 GLU A O 1
ATOM 3120 N N . ALA A 1 413 ? 70.976 21.079 45.647 1.00 49.88 413 ALA A N 1
ATOM 3121 C CA . ALA A 1 413 ? 69.778 21.910 45.696 1.00 49.54 413 ALA A CA 1
ATOM 3122 C C . ALA A 1 413 ? 68.624 21.296 44.909 1.00 48.92 413 ALA A C 1
ATOM 3123 O O . ALA A 1 413 ? 68.763 20.969 43.729 1.00 48.61 413 ALA A O 1
ATOM 3125 N N . HIS A 1 414 ? 67.484 21.145 45.578 1.00 49.06 414 HIS A N 1
ATOM 3126 C CA . HIS A 1 414 ? 66.286 20.580 44.964 1.00 48.67 414 HIS A CA 1
ATOM 3127 C C . HIS A 1 414 ? 65.185 21.636 45.054 1.00 46.43 414 HIS A C 1
ATOM 3128 O O . HIS A 1 414 ? 64.197 21.459 45.772 1.00 45.94 414 HIS A O 1
ATOM 3135 N N . PRO A 1 415 ? 65.346 22.753 44.322 1.00 44.48 415 PRO A N 1
ATOM 3136 C CA . PRO A 1 415 ? 64.357 23.838 44.334 1.00 42.85 415 PRO A CA 1
ATOM 3137 C C . PRO A 1 415 ? 62.931 23.355 44.109 1.00 41.19 415 PRO A C 1
ATOM 3138 O O . PRO A 1 415 ? 62.638 22.676 43.124 1.00 41.35 415 PRO A O 1
ATOM 3142 N N . ALA A 1 416 ? 62.052 23.708 45.039 1.00 38.44 416 ALA A N 1
ATOM 3143 C CA . ALA A 1 416 ? 60.650 23.321 44.973 1.00 36.58 416 ALA A CA 1
ATOM 3144 C C . ALA A 1 416 ? 59.927 24.036 43.838 1.00 34.10 416 ALA A C 1
ATOM 3145 O O . ALA A 1 416 ? 60.392 25.063 43.338 1.00 33.04 416 ALA A O 1
ATOM 3147 N N . PRO A 1 417 ? 58.777 23.492 43.408 1.00 32.84 417 PRO A N 1
ATOM 3148 C CA . PRO A 1 417 ? 58.012 24.115 42.326 1.00 31.45 417 PRO A CA 1
ATOM 3149 C C . PRO A 1 417 ? 57.639 25.543 42.717 1.00 30.55 417 PRO A C 1
ATOM 3150 O O . PRO A 1 417 ? 57.327 25.819 43.879 1.00 28.94 417 PRO A O 1
ATOM 3154 N N . LEU A 1 418 ? 57.678 26.448 41.750 1.00 29.92 418 LEU A N 1
ATOM 3155 C CA . LEU A 1 418 ? 57.341 27.839 42.008 1.00 30.33 418 LEU A CA 1
ATOM 3156 C C . LEU A 1 418 ? 55.839 27.968 42.262 1.00 28.98 418 LEU A C 1
ATOM 3157 O O . LEU A 1 418 ? 55.416 28.617 43.222 1.00 28.75 418 LEU A O 1
ATOM 3162 N N . VAL A 1 419 ? 55.038 27.349 41.398 1.00 28.24 419 VAL A N 1
ATOM 3163 C CA . VAL A 1 419 ? 53.584 27.377 41.538 1.00 27.43 419 VAL A CA 1
ATOM 3164 C C . VAL A 1 419 ? 53.126 26.012 42.053 1.00 26.52 419 VAL A C 1
ATOM 3165 O O . VAL A 1 419 ? 53.313 24.992 41.390 1.00 26.70 419 VAL A O 1
ATOM 3169 N N . LEU A 1 420 ? 52.525 25.996 43.236 1.00 24.02 420 LEU A N 1
ATOM 3170 C CA . LEU A 1 420 ? 52.073 24.747 43.841 1.00 24.53 420 LEU A CA 1
ATOM 3171 C C . LEU A 1 420 ? 50.722 24.253 43.352 1.00 25.46 420 LEU A C 1
ATOM 3172 O O . LEU A 1 420 ? 50.597 23.107 42.914 1.00 25.38 420 LEU A O 1
ATOM 3177 N N . GLU A 1 421 ? 49.712 25.112 43.434 1.00 24.59 421 GLU A N 1
ATOM 3178 C CA . GLU A 1 421 ? 48.366 24.739 43.016 1.00 25.59 421 GLU A CA 1
ATOM 3179 C C . GLU A 1 421 ? 47.447 25.952 42.969 1.00 25.69 421 GLU A C 1
ATOM 3180 O O . GLU A 1 421 ? 47.786 27.025 43.475 1.00 23.57 421 GLU A O 1
ATOM 3186 N N . ALA A 1 422 ? 46.280 25.770 42.358 1.00 25.60 422 ALA A N 1
ATOM 3187 C CA . ALA A 1 422 ? 45.284 26.832 42.252 1.00 25.66 422 ALA A CA 1
ATOM 3188 C C . ALA A 1 422 ? 44.018 26.390 42.989 1.00 26.50 422 ALA A C 1
ATOM 3189 O O . ALA A 1 422 ? 43.638 25.222 42.935 1.00 27.59 422 ALA A O 1
ATOM 3191 N N . ILE A 1 423 ? 43.370 27.321 43.681 1.00 26.33 423 ILE A N 1
ATOM 3192 C CA . ILE A 1 423 ? 42.157 27.008 44.429 1.00 28.99 423 ILE A CA 1
ATOM 3193 C C . ILE A 1 423 ? 41.041 28.020 44.157 1.00 29.88 423 ILE A C 1
ATOM 3194 O O . ILE A 1 423 ? 41.328 29.233 44.181 1.00 28.42 423 ILE A O 1
ATOM 3200 N N . MET B 1 1 ? 60.071 39.917 77.870 1.00 37.72 1 MET B N 1
ATOM 3201 C CA . MET B 1 1 ? 59.555 39.831 76.477 1.00 36.94 1 MET B CA 1
ATOM 3202 C C . MET B 1 1 ? 58.557 40.959 76.245 1.00 35.91 1 MET B C 1
ATOM 3203 O O . MET B 1 1 ? 57.960 41.472 77.194 1.00 34.83 1 MET B O 1
ATOM 3208 N N . ASN B 1 2 ? 58.387 41.355 74.988 1.00 35.39 2 ASN B N 1
ATOM 3209 C CA . ASN B 1 2 ? 57.457 42.426 74.657 1.00 34.54 2 ASN B CA 1
ATOM 3210 C C . ASN B 1 2 ? 56.030 41.988 74.973 1.00 32.25 2 ASN B C 1
ATOM 3211 O O . ASN B 1 2 ? 55.732 40.795 75.009 1.00 31.24 2 ASN B O 1
ATOM 3216 N N . PRO B 1 3 ? 55.133 42.955 75.216 1.00 30.48 3 PRO B N 1
ATOM 3217 C CA . PRO B 1 3 ? 53.726 42.699 75.537 1.00 29.77 3 PRO B CA 1
ATOM 3218 C C . PRO B 1 3 ? 52.983 41.845 74.516 1.00 28.09 3 PRO B C 1
ATOM 3219 O O . PRO B 1 3 ? 52.198 40.973 74.888 1.00 25.51 3 PRO B O 1
ATOM 3223 N N . VAL B 1 4 ? 53.224 42.096 73.232 1.00 25.62 4 VAL B N 1
ATOM 3224 C CA . VAL B 1 4 ? 52.554 41.334 72.181 1.00 25.21 4 VAL B CA 1
ATOM 3225 C C . VAL B 1 4 ? 52.938 39.854 72.220 1.00 23.53 4 VAL B C 1
ATOM 3226 O O . VAL B 1 4 ? 52.099 38.982 71.984 1.00 23.54 4 VAL B O 1
ATOM 3230 N N . ALA B 1 5 ? 54.202 39.575 72.527 1.00 22.14 5 ALA B N 1
ATOM 3231 C CA . ALA B 1 5 ? 54.692 38.201 72.607 1.00 22.62 5 ALA B CA 1
ATOM 3232 C C . ALA B 1 5 ? 54.119 37.516 73.845 1.00 22.40 5 ALA B C 1
ATOM 3233 O O . ALA B 1 5 ? 53.882 36.306 73.846 1.00 21.49 5 ALA B O 1
ATOM 3235 N N . PHE B 1 6 ? 53.911 38.294 74.904 1.00 22.08 6 PHE B N 1
ATOM 3236 C CA . PHE B 1 6 ? 53.348 37.750 76.136 1.00 20.54 6 PHE B CA 1
ATOM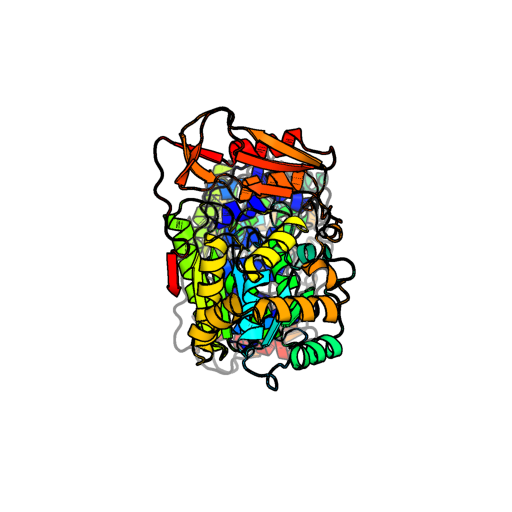 3237 C C . PHE B 1 6 ? 51.913 37.312 75.855 1.00 18.82 6 PHE B C 1
ATOM 3238 O O . PHE B 1 6 ? 51.512 36.204 76.218 1.00 20.12 6 PHE B O 1
ATOM 3246 N N . ILE B 1 7 ? 51.139 38.188 75.218 1.00 18.24 7 ILE B N 1
ATOM 3247 C CA . ILE B 1 7 ? 49.756 37.871 74.872 1.00 18.69 7 ILE B CA 1
ATOM 3248 C C . ILE B 1 7 ? 49.733 36.637 73.966 1.00 18.73 7 ILE B C 1
ATOM 3249 O O . ILE B 1 7 ? 48.989 35.688 74.207 1.00 16.57 7 ILE B O 1
ATOM 3254 N N . ARG B 1 8 ? 50.545 36.661 72.911 1.00 18.93 8 ARG B N 1
ATOM 3255 C CA . ARG B 1 8 ? 50.589 35.541 71.974 1.00 19.95 8 ARG B CA 1
ATOM 3256 C C . ARG B 1 8 ? 50.889 34.223 72.679 1.00 19.86 8 ARG B C 1
ATOM 3257 O O . ARG B 1 8 ? 50.332 33.180 72.335 1.00 20.04 8 ARG B O 1
ATOM 3265 N N . GLU B 1 9 ? 51.770 34.278 73.670 1.00 21.41 9 GLU B N 1
ATOM 3266 C CA . GLU B 1 9 ? 52.149 33.097 74.432 1.00 23.30 9 GLU B CA 1
ATOM 3267 C C . GLU B 1 9 ? 50.940 32.436 75.106 1.00 22.17 9 GLU B C 1
ATOM 3268 O O . GLU B 1 9 ? 50.782 31.219 75.044 1.00 22.03 9 GLU B O 1
ATOM 3274 N N . LYS B 1 10 ? 50.087 33.235 75.744 1.00 20.82 10 LYS B N 1
ATOM 3275 C CA . LYS B 1 10 ? 48.905 32.682 76.406 1.00 19.95 10 LYS B CA 1
ATOM 3276 C C . LYS B 1 10 ? 47.869 32.265 75.361 1.00 19.13 10 LYS B C 1
ATOM 3277 O O . LYS B 1 10 ? 47.184 31.256 75.517 1.00 19.53 10 LYS B O 1
ATOM 3283 N N . ARG B 1 11 ? 47.763 33.048 74.293 1.00 18.84 11 ARG B N 1
ATOM 3284 C CA . ARG B 1 11 ? 46.837 32.750 73.206 1.00 19.91 11 ARG B CA 1
ATOM 3285 C C . ARG B 1 11 ? 47.109 31.341 72.670 1.00 21.88 11 ARG B C 1
ATOM 3286 O O . ARG B 1 11 ? 46.192 30.630 72.257 1.00 19.06 11 ARG B O 1
ATOM 3294 N N . GLU B 1 12 ? 48.378 30.945 72.673 1.00 22.88 12 GLU B N 1
ATOM 3295 C CA . GLU B 1 12 ? 48.757 29.627 72.173 1.00 24.22 12 GLU B CA 1
ATOM 3296 C C . GLU B 1 12 ? 48.641 28.524 73.219 1.00 24.37 12 GLU B C 1
ATOM 3297 O O . GLU B 1 12 ? 48.956 27.364 72.947 1.00 24.89 12 GLU B O 1
ATOM 3303 N N . GLY B 1 13 ? 48.178 28.890 74.410 1.00 23.01 13 GLY B N 1
ATOM 3304 C CA . GLY B 1 13 ? 48.007 27.915 75.474 1.00 23.11 13 GLY B CA 1
ATOM 3305 C C . GLY B 1 13 ? 49.284 27.533 76.191 1.00 23.55 13 GLY B C 1
ATOM 3306 O O . GLY B 1 13 ? 49.331 26.526 76.895 1.00 25.26 13 GLY B O 1
ATOM 3307 N N . LYS B 1 14 ? 50.324 28.337 76.020 1.00 23.06 14 LYS B N 1
ATOM 3308 C CA . LYS B 1 14 ? 51.598 28.073 76.671 1.00 24.63 14 LYS B CA 1
ATOM 3309 C C . LYS B 1 14 ? 51.605 28.622 78.095 1.00 24.65 14 LYS B C 1
ATOM 3310 O O . LYS B 1 14 ? 50.796 29.480 78.446 1.00 23.62 14 LYS B O 1
ATOM 3316 N N . LYS B 1 15 ? 52.519 28.112 78.911 1.00 24.59 15 LYS B N 1
ATOM 3317 C CA . LYS B 1 15 ? 52.644 28.543 80.297 1.00 25.27 15 LYS B CA 1
ATOM 3318 C C . LYS B 1 15 ? 53.677 29.663 80.409 1.00 24.94 15 LYS B C 1
ATOM 3319 O O . LYS B 1 15 ? 54.767 29.565 79.849 1.00 27.52 15 LYS B O 1
ATOM 3325 N N . HIS B 1 16 ? 53.331 30.726 81.129 1.00 22.45 16 HIS B N 1
ATOM 3326 C CA . HIS B 1 16 ? 54.233 31.866 81.298 1.00 22.49 16 HIS B CA 1
ATOM 3327 C C . HIS B 1 16 ? 55.365 31.596 82.277 1.00 21.90 16 HIS B C 1
ATOM 3328 O O . HIS B 1 16 ? 55.256 30.737 83.145 1.00 22.17 16 HIS B O 1
ATOM 3335 N N . ARG B 1 17 ? 56.451 32.346 82.129 1.00 25.07 17 ARG B N 1
ATOM 3336 C CA . ARG B 1 17 ? 57.574 32.250 83.050 1.00 27.20 17 ARG B CA 1
ATOM 3337 C C . ARG B 1 17 ? 57.177 33.274 84.108 1.00 25.72 17 ARG B C 1
ATOM 3338 O O . ARG B 1 17 ? 56.659 34.335 83.771 1.00 24.59 17 ARG B O 1
ATOM 3346 N N . ARG B 1 18 ? 57.400 32.962 85.379 1.00 25.50 18 ARG B N 1
ATOM 3347 C CA . ARG B 1 18 ? 57.018 33.882 86.447 1.00 26.04 18 ARG B CA 1
ATOM 3348 C C . ARG B 1 18 ? 57.447 35.330 86.205 1.00 27.20 18 ARG B C 1
ATOM 3349 O O . ARG B 1 18 ? 56.628 36.253 86.272 1.00 25.20 18 ARG B O 1
ATOM 3357 N N . GLU B 1 19 ? 58.731 35.526 85.922 1.00 27.73 19 GLU B N 1
ATOM 3358 C CA . GLU B 1 19 ? 59.269 36.860 85.682 1.00 29.09 19 GLU B CA 1
ATOM 3359 C C . GLU B 1 19 ? 58.545 37.641 84.588 1.00 27.04 19 GLU B C 1
ATOM 3360 O O . GLU B 1 19 ? 58.376 38.857 84.702 1.00 26.38 19 GLU B O 1
ATOM 3366 N N . ASP B 1 20 ? 58.115 36.959 83.530 1.00 26.60 20 ASP B N 1
ATOM 3367 C CA . ASP B 1 20 ? 57.411 37.643 82.447 1.00 26.55 20 ASP B CA 1
ATOM 3368 C C . ASP B 1 20 ? 56.000 38.061 82.863 1.00 25.24 20 ASP B C 1
ATOM 3369 O O . ASP B 1 20 ? 55.524 39.129 82.486 1.00 24.48 20 ASP B O 1
ATOM 3374 N N . LEU B 1 21 ? 55.332 37.214 83.635 1.00 25.40 21 LEU B N 1
ATOM 3375 C CA . LEU B 1 21 ? 53.986 37.529 84.105 1.00 25.23 21 LEU B CA 1
ATOM 3376 C C . LEU B 1 21 ? 54.050 38.739 85.038 1.00 24.65 21 LEU B C 1
ATOM 3377 O O . LEU B 1 21 ? 53.204 39.627 84.982 1.00 22.34 21 LEU B O 1
ATOM 3382 N N . GLU B 1 22 ? 55.065 38.771 85.896 1.00 25.93 22 GLU B N 1
ATOM 3383 C CA . GLU B 1 22 ? 55.230 39.885 86.823 1.00 28.34 22 GLU B CA 1
ATOM 3384 C C . GLU B 1 22 ? 55.524 41.172 86.049 1.00 27.23 22 GLU B C 1
ATOM 3385 O O . GLU B 1 22 ? 54.926 42.212 86.313 1.00 28.04 22 GLU B O 1
ATOM 3391 N N . ALA B 1 23 ? 56.430 41.091 85.079 1.00 26.87 23 ALA B N 1
ATOM 3392 C CA . ALA B 1 23 ? 56.808 42.258 84.281 1.00 26.41 23 ALA B CA 1
ATOM 3393 C C . ALA B 1 23 ? 55.633 42.850 83.508 1.00 25.20 23 ALA B C 1
ATOM 3394 O O . ALA B 1 23 ? 55.471 44.067 83.446 1.00 24.28 23 ALA B O 1
ATOM 3396 N N . PHE B 1 24 ? 54.817 41.982 82.919 1.00 24.35 24 PHE B N 1
ATOM 3397 C CA . PHE B 1 24 ? 53.654 42.412 82.149 1.00 23.50 24 PHE B CA 1
ATOM 3398 C C . PHE B 1 24 ? 52.632 43.132 83.028 1.00 24.04 24 PHE B C 1
ATOM 3399 O O . PHE B 1 24 ? 52.151 44.214 82.684 1.00 23.62 24 PHE B O 1
ATOM 3407 N N . LEU B 1 25 ? 52.297 42.523 84.162 1.00 23.90 25 LEU B N 1
ATOM 3408 C CA . LEU B 1 25 ? 51.318 43.099 85.076 1.00 25.55 25 LEU B CA 1
ATOM 3409 C C . LEU B 1 25 ? 51.810 44.343 85.811 1.00 25.60 25 LEU B C 1
ATOM 3410 O O . LEU B 1 25 ? 51.066 45.313 85.956 1.00 25.23 25 LEU B O 1
ATOM 3415 N N . LEU B 1 26 ? 53.048 44.319 86.292 1.00 27.50 26 LEU B N 1
ATOM 3416 C CA . LEU B 1 26 ? 53.573 45.487 86.986 1.00 30.16 26 LEU B CA 1
ATOM 3417 C C . LEU B 1 26 ? 53.671 46.626 85.976 1.00 30.48 26 LEU B C 1
ATOM 3418 O O . LEU B 1 26 ? 53.502 47.799 86.321 1.00 30.78 26 LEU B O 1
ATOM 3423 N N . GLY B 1 27 ? 53.919 46.265 84.719 1.00 29.47 27 GLY B N 1
ATOM 3424 C CA . GLY B 1 27 ? 54.000 47.260 83.666 1.00 28.01 27 GLY B CA 1
ATOM 3425 C C . GLY B 1 27 ? 52.634 47.886 83.472 1.00 27.21 27 GLY B C 1
ATOM 3426 O O . GLY B 1 27 ? 52.518 49.073 83.181 1.00 27.66 27 GLY B O 1
ATOM 3427 N N . TYR B 1 28 ? 51.589 47.082 83.646 1.00 26.38 28 TYR B N 1
ATOM 3428 C CA . TYR B 1 28 ? 50.218 47.557 83.501 1.00 24.58 28 TYR B CA 1
ATOM 3429 C C . TYR B 1 28 ? 49.847 48.465 84.674 1.00 25.67 28 TYR B C 1
ATOM 3430 O O . TYR B 1 28 ? 49.188 49.488 84.498 1.00 25.44 28 TYR B O 1
ATOM 3439 N N . LEU B 1 29 ? 50.271 48.079 85.872 1.00 24.83 29 LEU B N 1
ATOM 3440 C CA . LEU B 1 29 ? 49.983 48.869 87.062 1.00 27.13 29 LEU B CA 1
ATOM 3441 C C . LEU B 1 29 ? 50.604 50.260 86.930 1.00 28.23 29 LEU B C 1
ATOM 3442 O O . LEU B 1 29 ? 50.038 51.248 87.399 1.00 29.60 29 LEU B O 1
ATOM 3447 N N . ARG B 1 30 ? 51.765 50.329 86.290 1.00 29.87 30 ARG B N 1
ATOM 3448 C CA . ARG B 1 30 ? 52.464 51.599 86.111 1.00 33.02 30 ARG B CA 1
ATOM 3449 C C . ARG B 1 30 ? 52.082 52.316 84.821 1.00 34.25 30 ARG B C 1
ATOM 3450 O O . ARG B 1 30 ? 52.749 53.267 84.414 1.00 33.48 30 ARG B O 1
ATOM 3458 N N . ASP B 1 31 ? 51.003 51.860 84.191 1.00 34.98 31 ASP B N 1
ATOM 3459 C CA . ASP B 1 31 ? 50.511 52.439 82.942 1.00 36.77 31 ASP B CA 1
ATOM 3460 C C . ASP B 1 31 ? 51.539 52.454 81.816 1.00 36.38 31 ASP B C 1
ATOM 3461 O O . ASP B 1 31 ? 51.592 53.394 81.027 1.00 38.18 31 ASP B O 1
ATOM 3466 N N . GLU B 1 32 ? 52.353 51.410 81.742 1.00 36.07 32 GLU B N 1
ATOM 3467 C CA . GLU B 1 32 ? 53.354 51.304 80.691 1.00 34.90 32 GLU B CA 1
ATOM 3468 C C . GLU B 1 32 ? 52.819 50.325 79.645 1.00 34.58 32 GLU B C 1
ATOM 3469 O O . GLU B 1 32 ? 53.294 50.278 78.509 1.00 33.94 32 GLU B O 1
ATOM 3475 N N . VAL B 1 33 ? 51.820 49.544 80.048 1.00 32.18 33 VAL B N 1
ATOM 3476 C CA . VAL B 1 33 ? 51.173 48.573 79.167 1.00 29.18 33 VAL B CA 1
ATOM 3477 C C . VAL B 1 33 ? 49.711 48.997 79.043 1.00 28.39 33 VAL B C 1
ATOM 3478 O O . VAL B 1 33 ? 48.991 49.072 80.039 1.00 27.50 33 VAL B O 1
ATOM 3482 N N . PRO B 1 34 ? 49.257 49.287 77.813 1.00 28.42 34 PRO B N 1
ATOM 3483 C CA . PRO B 1 34 ? 47.886 49.718 77.509 1.00 28.21 34 PRO B CA 1
ATOM 3484 C C . PRO B 1 34 ? 46.796 48.737 77.945 1.00 27.56 34 PRO B C 1
ATOM 3485 O O . PRO B 1 34 ? 47.016 47.527 77.985 1.00 25.25 34 PRO B O 1
ATOM 3489 N N . ASP B 1 35 ? 45.617 49.269 78.257 1.00 27.39 35 ASP B N 1
ATOM 3490 C CA . ASP B 1 35 ? 44.498 48.435 78.674 1.00 27.07 35 ASP B CA 1
ATOM 3491 C C . ASP B 1 35 ? 44.076 47.429 77.608 1.00 26.06 35 ASP B C 1
ATOM 3492 O O . ASP B 1 35 ? 43.711 46.300 77.939 1.00 21.90 35 ASP B O 1
ATOM 3497 N N . TYR B 1 36 ? 44.122 47.825 76.336 1.00 22.48 36 TYR B N 1
ATOM 3498 C CA . TYR B 1 36 ? 43.722 46.909 75.271 1.00 22.23 36 TYR B CA 1
ATOM 3499 C C . TYR B 1 36 ? 44.648 45.697 75.121 1.00 21.03 36 TYR B C 1
ATOM 3500 O O . TYR B 1 36 ? 44.244 44.675 74.566 1.00 21.62 36 TYR B O 1
ATOM 3509 N N . GLN B 1 37 ? 45.883 45.794 75.606 1.00 20.09 37 GLN B N 1
ATOM 3510 C CA . GLN B 1 37 ? 46.779 44.645 75.525 1.00 20.13 37 GLN B CA 1
ATOM 3511 C C . GLN B 1 37 ? 46.496 43.730 76.713 1.00 19.80 37 GLN B C 1
ATOM 3512 O O . GLN B 1 37 ? 46.555 42.507 76.601 1.00 19.41 37 GLN B O 1
ATOM 3518 N N . VAL B 1 38 ? 46.176 44.332 77.853 1.00 19.50 38 VAL B N 1
ATOM 3519 C CA . VAL B 1 38 ? 45.868 43.552 79.047 1.00 18.18 38 VAL B CA 1
ATOM 3520 C C . VAL B 1 38 ? 44.530 42.818 78.904 1.00 17.09 38 VAL B C 1
ATOM 3521 O O . VAL B 1 38 ? 44.380 41.695 79.397 1.00 17.55 38 VAL B O 1
ATOM 3525 N N . SER B 1 39 ? 43.559 43.431 78.232 1.00 17.48 39 SER B N 1
ATOM 3526 C CA . SER B 1 39 ? 42.268 42.773 78.050 1.00 17.48 39 SER B CA 1
ATOM 3527 C C . SER B 1 39 ? 42.401 41.624 77.057 1.00 18.44 39 SER B C 1
ATOM 3528 O O . SER B 1 39 ? 41.709 40.607 77.170 1.00 17.54 39 SER B O 1
ATOM 3531 N N . ALA B 1 40 ? 43.290 41.790 76.081 1.00 17.97 40 ALA B N 1
ATOM 3532 C CA . ALA B 1 40 ? 43.523 40.741 75.095 1.00 17.10 40 ALA B CA 1
ATOM 3533 C C . ALA B 1 40 ? 44.121 39.553 75.842 1.00 17.68 40 ALA B C 1
ATOM 3534 O O . ALA B 1 40 ? 43.739 38.405 75.614 1.00 15.89 40 ALA B O 1
ATOM 3536 N N . TRP B 1 41 ? 45.056 39.832 76.747 1.00 16.35 41 TRP B N 1
ATOM 3537 C CA . TRP B 1 41 ? 45.672 38.770 77.538 1.00 16.55 41 TRP B CA 1
ATOM 3538 C C . TRP B 1 41 ? 44.636 38.143 78.477 1.00 17.60 41 TRP B C 1
ATOM 3539 O O . TRP B 1 41 ? 44.596 36.929 78.635 1.00 16.55 41 TRP B O 1
ATOM 3550 N N . LEU B 1 42 ? 43.804 38.974 79.104 1.00 17.21 42 LEU B N 1
ATOM 3551 C CA . LEU B 1 42 ? 42.779 38.461 80.015 1.00 18.73 42 LEU B CA 1
ATOM 3552 C C . LEU B 1 42 ? 41.867 37.467 79.304 1.00 18.28 42 LEU B C 1
ATOM 3553 O O . LEU B 1 42 ? 41.520 36.424 79.859 1.00 18.19 42 LEU B O 1
ATOM 3558 N N . MET B 1 43 ? 41.491 37.782 78.070 1.00 16.85 43 MET B N 1
ATOM 3559 C CA . MET B 1 43 ? 40.624 36.891 77.311 1.00 15.90 43 MET B CA 1
ATOM 3560 C C . MET B 1 43 ? 41.362 35.600 76.957 1.00 16.15 43 MET B C 1
ATOM 3561 O O . MET B 1 43 ? 40.769 34.513 76.953 1.00 16.07 43 MET B O 1
ATOM 3566 N N . ALA B 1 44 ? 42.650 35.712 76.653 1.00 14.64 44 ALA B N 1
ATOM 3567 C CA . ALA B 1 44 ? 43.446 34.527 76.336 1.00 17.34 44 ALA B CA 1
ATOM 3568 C C . ALA B 1 44 ? 43.544 33.645 77.585 1.00 17.82 44 ALA B C 1
ATOM 3569 O O . ALA B 1 44 ? 43.400 32.423 77.504 1.00 18.25 44 ALA B O 1
ATOM 3571 N N . ALA B 1 45 ? 43.781 34.264 78.741 1.00 16.54 45 ALA B N 1
ATOM 3572 C CA . ALA B 1 45 ? 43.885 33.503 79.989 1.00 16.51 45 ALA B CA 1
ATOM 3573 C C . ALA B 1 45 ? 42.546 32.845 80.316 1.00 17.11 45 ALA B C 1
ATOM 3574 O O . ALA B 1 45 ? 42.495 31.714 80.804 1.00 16.19 45 ALA B O 1
ATOM 3576 N N . PHE B 1 46 ? 41.465 33.567 80.046 1.00 14.98 46 PHE B N 1
ATOM 3577 C CA . PHE B 1 46 ? 40.121 33.074 80.307 1.00 17.03 46 PHE B CA 1
ATOM 3578 C C . PHE B 1 46 ? 39.853 31.816 79.484 1.00 19.38 46 PHE B C 1
ATOM 3579 O O . PHE B 1 46 ? 39.416 30.797 80.019 1.00 19.20 46 PHE B O 1
ATOM 3587 N N . LEU B 1 47 ? 40.135 31.890 78.185 1.00 16.95 47 LEU B N 1
ATOM 3588 C CA . LEU B 1 47 ? 39.884 30.771 77.281 1.00 18.94 47 LEU B CA 1
ATOM 3589 C C . LEU B 1 47 ? 40.931 29.657 77.241 1.00 19.77 47 LEU B C 1
ATOM 3590 O O . LEU B 1 47 ? 40.575 28.498 77.031 1.00 21.65 47 LEU B O 1
ATOM 3595 N N . ARG B 1 48 ? 42.208 29.989 77.425 1.00 18.67 48 ARG B N 1
ATOM 3596 C CA . ARG B 1 48 ? 43.254 28.963 77.390 1.00 20.19 48 ARG B CA 1
ATOM 3597 C C . ARG B 1 48 ? 43.620 28.472 78.786 1.00 21.08 48 ARG B C 1
ATOM 3598 O O . ARG B 1 48 ? 44.183 27.388 78.943 1.00 21.59 48 ARG B O 1
ATOM 3606 N N . GLY B 1 49 ? 43.311 29.278 79.796 1.00 21.51 49 GLY B N 1
ATOM 3607 C CA . GLY B 1 49 ? 43.585 28.880 81.166 1.00 20.74 49 GLY B CA 1
ATOM 3608 C C . GLY B 1 49 ? 44.925 29.236 81.780 1.00 20.34 49 GLY B C 1
ATOM 3609 O O . GLY B 1 49 ? 45.895 29.575 81.099 1.00 21.12 49 GLY B O 1
ATOM 3610 N N . LEU B 1 50 ? 44.953 29.169 83.106 1.00 20.66 50 LEU B N 1
ATOM 3611 C CA . LEU B 1 50 ? 46.144 29.433 83.891 1.00 19.70 50 LEU B CA 1
ATOM 3612 C C . LEU B 1 50 ? 46.297 28.193 84.751 1.00 20.78 50 LEU B C 1
ATOM 3613 O O . LEU B 1 50 ? 45.324 27.741 85.348 1.00 21.93 50 LEU B O 1
ATOM 3618 N N . ASP B 1 51 ? 47.499 27.633 84.811 1.00 21.14 51 ASP B N 1
ATOM 3619 C CA . ASP B 1 51 ? 47.702 26.437 85.618 1.00 23.07 51 ASP B CA 1
ATOM 3620 C C . ASP B 1 51 ? 47.905 26.840 87.082 1.00 22.04 51 ASP B C 1
ATOM 3621 O O . ASP B 1 51 ? 47.965 28.028 87.397 1.00 22.30 51 ASP B O 1
ATOM 3626 N N . PRO B 1 52 ? 47.988 25.863 87.999 1.00 23.38 52 PRO B N 1
ATOM 3627 C CA . PRO B 1 52 ? 48.176 26.191 89.418 1.00 22.41 52 PRO B CA 1
ATOM 3628 C C . PRO B 1 52 ? 49.307 27.172 89.750 1.00 21.91 52 PRO B C 1
ATOM 3629 O O . PRO B 1 52 ? 49.100 28.106 90.519 1.00 21.56 52 PRO B O 1
ATOM 3633 N N . GLU B 1 53 ? 50.497 26.970 89.189 1.00 22.00 53 GLU B N 1
ATOM 3634 C CA . GLU B 1 53 ? 51.601 27.889 89.462 1.00 22.46 53 GLU B CA 1
ATOM 3635 C C . GLU B 1 53 ? 51.316 29.288 88.918 1.00 19.48 53 GLU B C 1
ATOM 3636 O O . GLU B 1 53 ? 51.551 30.278 89.604 1.00 20.83 53 GLU B O 1
ATOM 3642 N N . GLU B 1 54 ? 50.818 29.375 87.687 1.00 19.31 54 GLU B N 1
ATOM 3643 C CA . GLU B 1 54 ? 50.494 30.679 87.100 1.00 19.83 54 GLU B CA 1
ATOM 3644 C C . GLU B 1 54 ? 49.465 31.394 87.970 1.00 18.21 54 GLU B C 1
ATOM 3645 O O . GLU B 1 54 ? 49.570 32.590 88.217 1.00 18.20 54 GLU B O 1
ATOM 3651 N N . THR B 1 55 ? 48.467 30.649 88.431 1.00 16.52 55 THR B N 1
ATOM 3652 C CA . THR B 1 55 ? 47.430 31.218 89.281 1.00 18.51 55 THR B CA 1
ATOM 3653 C C . THR B 1 55 ? 48.069 31.744 90.566 1.00 17.52 55 THR B C 1
ATOM 3654 O O . THR B 1 55 ? 47.729 32.822 91.047 1.00 17.51 55 THR B O 1
ATOM 3658 N N . LEU B 1 56 ? 49.015 30.989 91.109 1.00 18.07 56 LEU B N 1
ATOM 3659 C CA . LEU B 1 56 ? 49.696 31.404 92.332 1.00 19.15 56 LEU B CA 1
ATOM 3660 C C . LEU B 1 56 ? 50.517 32.668 92.093 1.00 19.48 56 LEU B C 1
ATOM 3661 O O . LEU B 1 56 ? 50.456 33.625 92.870 1.00 17.92 56 LEU B O 1
ATOM 3666 N N . TRP B 1 57 ? 51.286 32.670 91.010 1.00 18.91 57 TRP B N 1
ATOM 3667 C CA . TRP B 1 57 ? 52.122 33.819 90.689 1.00 19.11 57 TRP B CA 1
ATOM 3668 C C . TRP B 1 57 ? 51.285 35.071 90.452 1.00 17.85 57 TRP B C 1
ATOM 3669 O O . TRP B 1 57 ? 51.688 36.167 90.834 1.00 16.74 57 TRP B O 1
ATOM 3680 N N . LEU B 1 58 ? 50.127 34.908 89.821 1.00 17.55 58 LEU B N 1
ATOM 3681 C CA . LEU B 1 58 ? 49.245 36.041 89.564 1.00 17.62 58 LEU B CA 1
ATOM 3682 C C . LEU B 1 58 ? 48.785 36.593 90.908 1.00 17.80 58 LEU B C 1
ATOM 3683 O O . LEU B 1 58 ? 48.785 37.806 91.136 1.00 17.08 58 LEU B O 1
ATOM 3688 N N . THR B 1 59 ? 48.401 35.687 91.799 1.00 16.82 59 THR B N 1
ATOM 3689 C CA . THR B 1 59 ? 47.949 36.076 93.129 1.00 17.35 59 THR B CA 1
ATOM 3690 C C . THR B 1 59 ? 49.047 36.833 93.869 1.00 17.28 59 THR B C 1
ATOM 3691 O O . THR B 1 59 ? 48.801 37.909 94.418 1.00 17.74 59 THR B O 1
ATOM 3695 N N . GLU B 1 60 ? 50.252 36.263 93.889 1.00 18.67 60 GLU B N 1
ATOM 3696 C CA . GLU B 1 60 ? 51.388 36.870 94.586 1.00 20.04 60 GLU B CA 1
ATOM 3697 C C . GLU B 1 60 ? 51.755 38.237 94.024 1.00 21.35 60 GLU B C 1
ATOM 3698 O O . GLU B 1 60 ? 52.098 39.149 94.776 1.00 20.85 60 GLU B O 1
ATOM 3704 N N . THR B 1 61 ? 51.691 38.368 92.702 1.00 21.50 61 THR B N 1
ATOM 3705 C CA . THR B 1 61 ? 52.012 39.622 92.028 1.00 22.10 61 THR B CA 1
ATOM 3706 C C . THR B 1 61 ? 51.042 40.724 92.424 1.00 21.07 61 THR B C 1
ATOM 3707 O O . THR B 1 61 ? 51.448 41.862 92.675 1.00 21.40 61 THR B O 1
ATOM 3711 N N . MET B 1 62 ? 49.757 40.396 92.475 1.00 19.24 62 MET B N 1
ATOM 3712 C CA . MET B 1 62 ? 48.765 41.386 92.857 1.00 19.74 62 MET B CA 1
ATOM 3713 C C . MET B 1 62 ? 48.852 41.678 94.352 1.00 19.93 62 MET B C 1
ATOM 3714 O O . MET B 1 62 ? 48.686 42.819 94.777 1.00 20.07 62 MET B O 1
ATOM 3719 N N . ALA B 1 63 ? 49.143 40.650 95.143 1.00 20.67 63 ALA B N 1
ATOM 3720 C CA . ALA B 1 63 ? 49.240 40.805 96.595 1.00 22.14 63 ALA B CA 1
ATOM 3721 C C . ALA B 1 63 ? 50.323 41.790 97.028 1.00 24.09 63 ALA B C 1
ATOM 3722 O O . ALA B 1 63 ? 50.122 42.575 97.958 1.00 24.10 63 ALA B O 1
ATOM 3724 N N . ARG B 1 64 ? 51.473 41.752 96.364 1.00 23.66 64 ARG B N 1
ATOM 3725 C CA . ARG B 1 64 ? 52.558 42.649 96.733 1.00 25.82 64 ARG B CA 1
ATOM 3726 C C . ARG B 1 64 ? 52.641 43.920 95.893 1.00 25.89 64 ARG B C 1
ATOM 3727 O O . ARG B 1 64 ? 53.631 44.649 95.977 1.00 24.56 64 ARG B O 1
ATOM 3735 N N . SER B 1 65 ? 51.610 44.203 95.102 1.00 23.80 65 SER B N 1
ATOM 3736 C CA . SER B 1 65 ? 51.625 45.397 94.259 1.00 24.42 65 SER B CA 1
ATOM 3737 C C . SER B 1 65 ? 51.487 46.697 95.057 1.00 24.74 65 SER B C 1
ATOM 3738 O O . SER B 1 65 ? 51.743 47.782 94.534 1.00 23.00 65 SER B O 1
ATOM 3741 N N . GLY B 1 66 ? 51.093 46.580 96.322 1.00 22.63 66 GLY B N 1
ATOM 3742 C CA . GLY B 1 66 ? 50.943 47.754 97.168 1.00 24.99 66 GLY B CA 1
ATOM 3743 C C . GLY B 1 66 ? 51.435 47.489 98.581 1.00 26.13 66 GLY B C 1
ATOM 3744 O O . GLY B 1 66 ? 52.510 46.929 98.777 1.00 27.14 66 GLY B O 1
ATOM 3745 N N . LYS B 1 67 ? 50.645 47.897 99.568 1.00 28.31 67 LYS B N 1
ATOM 3746 C CA . LYS B 1 67 ? 50.991 47.688 100.969 1.00 29.95 67 LYS B CA 1
ATOM 3747 C C . LYS B 1 67 ? 50.723 46.243 101.383 1.00 29.04 67 LYS B C 1
ATOM 3748 O O . LYS B 1 67 ? 49.772 45.616 100.911 1.00 27.61 67 LYS B O 1
ATOM 3754 N N . VAL B 1 68 ? 51.568 45.723 102.265 1.00 27.54 68 VAL B N 1
ATOM 3755 C CA . VAL B 1 68 ? 51.418 44.367 102.772 1.00 28.50 68 VAL B CA 1
ATOM 3756 C C . VAL B 1 68 ? 51.480 44.428 104.294 1.00 29.51 68 VAL B C 1
ATOM 3757 O O . VAL B 1 68 ? 52.533 44.699 104.869 1.00 30.85 68 VAL B O 1
ATOM 3761 N N . LEU B 1 69 ? 50.344 44.184 104.937 1.00 27.79 69 LEU B N 1
ATOM 3762 C CA . LEU B 1 69 ? 50.256 44.233 106.391 1.00 27.97 69 LEU B CA 1
ATOM 3763 C C . LEU B 1 69 ? 51.041 43.126 107.073 1.00 28.15 69 LEU B C 1
ATOM 3764 O O . LEU B 1 69 ? 51.003 41.973 106.653 1.00 26.64 69 LEU B O 1
ATOM 3769 N N . ASP B 1 70 ? 51.749 43.487 108.135 1.00 28.18 70 ASP B N 1
ATOM 3770 C CA . ASP B 1 70 ? 52.539 42.524 108.887 1.00 28.48 70 ASP B CA 1
ATOM 3771 C C . ASP B 1 70 ? 51.884 42.219 110.231 1.00 27.52 70 ASP B C 1
ATOM 3772 O O . ASP B 1 70 ? 51.881 43.056 111.129 1.00 26.15 70 ASP B O 1
ATOM 3777 N N . LEU B 1 71 ? 51.327 41.017 110.355 1.00 26.86 71 LEU B N 1
ATOM 3778 C CA . LEU B 1 71 ? 50.664 40.595 111.589 1.00 28.63 71 LEU B CA 1
ATOM 3779 C C . LEU B 1 71 ? 51.450 39.482 112.287 1.00 29.68 71 LEU B C 1
ATOM 3780 O O . LEU B 1 71 ? 50.965 38.880 113.246 1.00 30.02 71 LEU B O 1
ATOM 3785 N N . SER B 1 72 ? 52.661 39.218 111.807 1.00 31.28 72 SER B N 1
ATOM 3786 C CA . SER B 1 72 ? 53.499 38.152 112.361 1.00 30.97 72 SER B CA 1
ATOM 3787 C C . SER B 1 72 ? 53.731 38.179 113.878 1.00 31.82 72 SER B C 1
ATOM 3788 O O . SER B 1 72 ? 53.983 37.132 114.487 1.00 32.32 72 SER B O 1
ATOM 3791 N N . GLY B 1 73 ? 53.640 39.355 114.491 1.00 30.31 73 GLY B N 1
ATOM 3792 C CA . GLY B 1 73 ? 53.859 39.447 115.925 1.00 31.24 73 GLY B CA 1
ATOM 3793 C C . GLY B 1 73 ? 52.616 39.249 116.777 1.00 31.06 73 GLY B C 1
ATOM 3794 O O . GLY B 1 73 ? 52.703 39.133 118.002 1.00 33.30 73 GLY B O 1
ATOM 3795 N N . LEU B 1 74 ? 51.458 39.202 116.128 1.00 29.04 74 LEU B N 1
ATOM 3796 C CA . LEU B 1 74 ? 50.186 39.030 116.820 1.00 26.18 74 LEU B CA 1
ATOM 3797 C C . LEU B 1 74 ? 49.806 37.557 116.929 1.00 24.86 74 LEU B C 1
ATOM 3798 O O . LEU B 1 74 ? 50.113 36.759 116.044 1.00 23.57 74 LEU B O 1
ATOM 3803 N N . PRO B 1 75 ? 49.117 37.180 118.015 1.00 24.05 75 PRO B N 1
ATOM 3804 C CA . PRO B 1 75 ? 48.713 35.786 118.206 1.00 23.67 75 PRO B CA 1
ATOM 3805 C C . PRO B 1 75 ? 47.632 35.290 117.248 1.00 21.86 75 PRO B C 1
ATOM 3806 O O . PRO B 1 75 ? 46.628 35.960 117.034 1.00 22.18 75 PRO B O 1
ATOM 3810 N N . HIS B 1 76 ? 47.872 34.116 116.673 1.00 21.63 76 HIS B N 1
ATOM 3811 C CA . HIS B 1 76 ? 46.943 33.446 115.768 1.00 20.82 76 HIS B CA 1
ATOM 3812 C C . HIS B 1 76 ? 46.086 34.363 114.882 1.00 19.70 76 HIS B C 1
ATOM 3813 O O . HIS B 1 76 ? 44.879 34.468 115.085 1.00 18.17 76 HIS B O 1
ATOM 3820 N N . PRO B 1 77 ? 46.699 35.028 113.887 1.00 19.87 77 PRO B N 1
ATOM 3821 C CA . PRO B 1 77 ? 45.947 35.923 112.996 1.00 19.23 77 PRO B CA 1
ATOM 3822 C C . PRO B 1 77 ? 45.075 35.113 112.044 1.00 18.49 77 PRO B C 1
ATOM 3823 O O . PRO B 1 77 ? 45.578 34.269 111.302 1.00 18.16 77 PRO B O 1
ATOM 3827 N N . VAL B 1 78 ? 43.773 35.382 112.051 1.00 16.89 78 VAL B N 1
ATOM 3828 C CA . VAL B 1 78 ? 42.856 34.652 111.187 1.00 16.43 78 VAL B CA 1
ATOM 3829 C C . VAL B 1 78 ? 41.916 35.602 110.470 1.00 17.21 78 VAL B C 1
ATOM 3830 O O . VAL B 1 78 ? 41.881 36.792 110.759 1.00 17.15 78 VAL B O 1
ATOM 3834 N N . ASP B 1 79 ? 41.165 35.062 109.521 1.00 18.34 79 ASP B N 1
ATOM 3835 C CA . ASP B 1 79 ? 40.186 35.852 108.798 1.00 20.99 79 ASP B CA 1
ATOM 3836 C C . ASP B 1 79 ? 39.172 34.932 108.139 1.00 21.59 79 ASP B C 1
ATOM 3837 O O . ASP B 1 79 ? 39.405 33.730 107.998 1.00 20.14 79 ASP B O 1
ATOM 3842 N N . LYS B 1 80 ? 38.037 35.510 107.766 1.00 22.62 80 LYS B N 1
ATOM 3843 C CA . LYS B 1 80 ? 36.959 34.789 107.104 1.00 24.21 80 LYS B CA 1
ATOM 3844 C C . LYS B 1 80 ? 36.589 35.602 105.875 1.00 26.20 80 LYS B C 1
ATOM 3845 O O . LYS B 1 80 ? 36.490 36.830 105.949 1.00 29.47 80 LYS B O 1
ATOM 3851 N N . HIS B 1 81 ? 36.412 34.935 104.740 1.00 25.19 81 HIS B N 1
ATOM 3852 C CA . HIS B 1 81 ? 36.012 35.633 103.530 1.00 24.24 81 HIS B CA 1
ATOM 3853 C C . HIS B 1 81 ? 34.750 34.997 102.970 1.00 24.19 81 HIS B C 1
ATOM 3854 O O . HIS B 1 81 ? 34.627 33.772 102.941 1.00 19.35 81 HIS B O 1
ATOM 3861 N N . SER B 1 82 ? 33.815 35.836 102.535 1.00 23.26 82 SER B N 1
ATOM 3862 C CA . SER B 1 82 ? 32.556 35.361 101.966 1.00 27.42 82 SER B CA 1
ATOM 3863 C C . SER B 1 82 ? 32.512 35.507 100.449 1.00 29.51 82 SER B C 1
ATOM 3864 O O . SER B 1 82 ? 32.554 36.619 99.924 1.00 30.21 82 SER B O 1
ATOM 3867 N N . SER B 1 83 ? 32.425 34.376 99.753 1.00 29.65 83 SER B N 1
ATOM 3868 C CA . SER B 1 83 ? 32.358 34.361 98.295 1.00 31.35 83 SER B CA 1
ATOM 3869 C C . SER B 1 83 ? 30.935 34.030 97.859 1.00 32.19 83 SER B C 1
ATOM 3870 O O . SER B 1 83 ? 30.346 33.059 98.332 1.00 31.25 83 SER B O 1
ATOM 3873 N N . GLY B 1 84 ? 30.389 34.832 96.951 1.00 32.37 84 GLY B N 1
ATOM 3874 C CA . GLY B 1 84 ? 29.032 34.599 96.492 1.00 33.33 84 GLY B CA 1
ATOM 3875 C C . GLY B 1 84 ? 28.055 35.055 97.560 1.00 33.46 84 GLY B C 1
ATOM 3876 O O . GLY B 1 84 ? 28.472 35.532 98.616 1.00 33.32 84 GLY B O 1
ATOM 3877 N N . GLY B 1 85 ? 26.761 34.915 97.296 1.00 31.92 85 GLY B N 1
ATOM 3878 C CA . GLY B 1 85 ? 25.774 35.335 98.274 1.00 32.74 85 GLY B CA 1
ATOM 3879 C C . GLY B 1 85 ? 25.432 36.813 98.189 1.00 32.96 85 GLY B C 1
ATOM 3880 O O . GLY B 1 85 ? 25.729 37.473 97.192 1.00 32.50 85 GLY B O 1
ATOM 3881 N N . VAL B 1 86 ? 24.823 37.342 99.248 1.00 31.47 86 VAL B N 1
ATOM 3882 C CA . VAL B 1 86 ? 24.416 38.741 99.268 1.00 32.02 86 VAL B CA 1
ATOM 3883 C C . VAL B 1 86 ? 25.029 39.557 100.402 1.00 32.61 86 VAL B C 1
ATOM 3884 O O . VAL B 1 86 ? 24.482 40.592 100.792 1.00 30.79 86 VAL B O 1
ATOM 3888 N N . GLY B 1 87 ? 26.166 39.096 100.917 1.00 33.29 87 GLY B N 1
ATOM 3889 C CA . GLY B 1 87 ? 26.837 39.797 102.002 1.00 33.40 87 GLY B CA 1
ATOM 3890 C C . GLY B 1 87 ? 26.073 39.756 103.316 1.00 33.94 87 GLY B C 1
ATOM 3891 O O . GLY B 1 87 ? 25.403 40.733 103.671 1.00 33.52 87 GLY B O 1
ATOM 3892 N N . ASP B 1 88 ? 26.178 38.642 104.045 1.00 32.08 88 ASP B N 1
ATOM 3893 C CA . ASP B 1 88 ? 25.470 38.498 105.321 1.00 32.07 88 ASP B CA 1
ATOM 3894 C C . ASP B 1 88 ? 26.215 39.034 106.544 1.00 30.02 88 ASP B C 1
ATOM 3895 O O . ASP B 1 88 ? 27.314 39.573 106.435 1.00 29.56 88 ASP B O 1
ATOM 3900 N N . LYS B 1 89 ? 25.603 38.863 107.711 1.00 28.50 89 LYS B N 1
ATOM 3901 C CA . LYS B 1 89 ? 26.160 39.363 108.963 1.00 27.99 89 LYS B CA 1
ATOM 3902 C C . LYS B 1 89 ? 26.986 38.351 109.758 1.00 26.95 89 LYS B C 1
ATOM 3903 O O . LYS B 1 89 ? 27.331 38.624 110.907 1.00 27.78 89 LYS B O 1
ATOM 3909 N N . VAL B 1 90 ? 27.315 37.200 109.172 1.00 26.20 90 VAL B N 1
ATOM 3910 C CA . VAL B 1 90 ? 28.071 36.196 109.925 1.00 24.17 90 VAL B CA 1
ATOM 3911 C C . VAL B 1 90 ? 29.354 36.734 110.546 1.00 22.55 90 VAL B C 1
ATOM 3912 O O . VAL B 1 90 ? 29.714 36.332 111.646 1.00 19.73 90 VAL B O 1
ATOM 3916 N N . SER B 1 91 ? 30.042 37.642 109.856 1.00 22.40 91 SER B N 1
ATOM 3917 C CA . SER B 1 91 ? 31.280 38.194 110.395 1.00 24.66 91 SER B CA 1
ATOM 3918 C C . SER B 1 91 ? 31.080 38.976 111.685 1.00 22.71 91 SER B C 1
ATOM 3919 O O . SER B 1 91 ? 31.977 39.014 112.527 1.00 25.12 91 SER B O 1
ATOM 3922 N N . LEU B 1 92 ? 29.916 39.602 111.837 1.00 20.41 92 LEU B N 1
ATOM 3923 C CA . LEU B 1 92 ? 29.622 40.365 113.047 1.00 20.74 92 LEU B CA 1
ATOM 3924 C C . LEU B 1 92 ? 29.602 39.446 114.259 1.00 20.44 92 LEU B C 1
ATOM 3925 O O . LEU B 1 92 ? 29.706 39.904 115.397 1.00 20.68 92 LEU B O 1
ATOM 3930 N N . VAL B 1 93 ? 29.465 38.147 114.011 1.00 18.97 93 VAL B N 1
ATOM 3931 C CA . VAL B 1 93 ? 29.435 37.167 115.089 1.00 17.48 93 VAL B CA 1
ATOM 3932 C C . VAL B 1 93 ? 30.719 36.334 115.113 1.00 18.11 93 VAL B C 1
ATOM 3933 O O . VAL B 1 93 ? 31.273 36.068 116.181 1.00 15.78 93 VAL B O 1
ATOM 3937 N N . VAL B 1 94 ? 31.210 35.950 113.936 1.00 16.57 94 VAL B N 1
ATOM 3938 C CA . VAL B 1 94 ? 32.423 35.142 113.858 1.00 15.79 94 VAL B CA 1
ATOM 3939 C C . VAL B 1 94 ? 33.649 35.891 114.380 1.00 16.19 94 VAL B C 1
ATOM 3940 O O . VAL B 1 94 ? 34.479 35.312 115.080 1.00 16.63 94 VAL B O 1
ATOM 3944 N N . GLY B 1 95 ? 33.760 37.171 114.035 1.00 15.74 95 GLY B N 1
ATOM 3945 C CA . GLY B 1 95 ? 34.901 37.963 114.472 1.00 15.83 95 GLY B CA 1
ATOM 3946 C C . GLY B 1 95 ? 35.035 37.980 115.984 1.00 16.07 95 GLY B C 1
ATOM 3947 O O . GLY B 1 95 ? 36.077 37.611 116.523 1.00 16.12 95 GLY B O 1
ATOM 3948 N N . PRO B 1 96 ? 33.988 38.421 116.694 1.00 16.09 96 PRO B N 1
ATOM 3949 C CA . PRO B 1 96 ? 33.963 38.492 118.159 1.00 15.40 96 PRO B CA 1
ATOM 3950 C C . PRO B 1 96 ? 34.244 37.131 118.802 1.00 17.45 96 PRO B C 1
ATOM 3951 O O . PRO B 1 96 ? 34.946 37.045 119.811 1.00 17.94 96 PRO B O 1
ATOM 3955 N N . ILE B 1 97 ? 33.685 36.073 118.223 1.00 16.43 97 ILE B N 1
ATOM 3956 C CA . ILE B 1 97 ? 33.899 34.727 118.753 1.00 16.98 97 ILE B CA 1
ATOM 3957 C C . ILE B 1 97 ? 35.371 34.335 118.684 1.00 16.19 97 ILE B C 1
ATOM 3958 O O . ILE B 1 97 ? 35.957 33.888 119.679 1.00 16.55 97 ILE B O 1
ATOM 3963 N N . LEU B 1 98 ? 35.979 34.512 117.517 1.00 15.42 98 LEU B N 1
ATOM 3964 C CA . LEU B 1 98 ? 37.387 34.164 117.350 1.00 16.36 98 LEU B CA 1
ATOM 3965 C C . LEU B 1 98 ? 38.313 35.051 118.175 1.00 17.89 98 LEU B C 1
ATOM 3966 O O . LEU B 1 98 ? 39.287 34.569 118.754 1.00 20.07 98 LEU B O 1
ATOM 3971 N N . ALA B 1 99 ? 38.021 36.348 118.222 1.00 17.33 99 ALA B N 1
ATOM 3972 C CA . ALA B 1 99 ? 38.849 37.265 119.000 1.00 18.18 99 ALA B CA 1
ATOM 3973 C C . ALA B 1 99 ? 38.765 36.897 120.486 1.00 20.21 99 ALA B C 1
ATOM 3974 O O . ALA B 1 99 ? 39.704 37.138 121.251 1.00 20.64 99 ALA B O 1
ATOM 3976 N N . ALA B 1 100 ? 37.647 36.297 120.885 1.00 19.73 100 ALA B N 1
ATOM 3977 C CA . ALA B 1 100 ? 37.455 35.897 122.276 1.00 21.36 100 ALA B CA 1
ATOM 3978 C C . ALA B 1 100 ? 37.955 34.476 122.530 1.00 23.83 100 ALA B C 1
ATOM 3979 O O . ALA B 1 100 ? 37.874 33.977 123.654 1.00 27.23 100 ALA B O 1
ATOM 3981 N N . SER B 1 101 ? 38.468 33.826 121.488 1.00 23.74 101 SER B N 1
ATOM 3982 C CA . SER B 1 101 ? 38.996 32.470 121.605 1.00 26.13 101 SER B CA 1
ATOM 3983 C C . SER B 1 101 ? 40.521 32.470 121.505 1.00 27.11 101 SER B C 1
ATOM 3984 O O . SER B 1 101 ? 41.137 31.417 121.332 1.00 30.76 101 SER B O 1
ATOM 3987 N N . GLY B 1 102 ? 41.123 33.653 121.591 1.00 25.62 102 GLY B N 1
ATOM 3988 C CA . GLY B 1 102 ? 42.571 33.752 121.531 1.00 26.34 102 GLY B CA 1
ATOM 3989 C C . GLY B 1 102 ? 43.177 34.097 120.179 1.00 26.68 102 GLY B C 1
ATOM 3990 O O . GLY B 1 102 ? 44.402 34.159 120.049 1.00 27.30 102 GLY B O 1
ATOM 3991 N N . CYS B 1 103 ? 42.338 34.320 119.173 1.00 23.44 103 CYS B N 1
ATOM 3992 C CA . CYS B 1 103 ? 42.835 34.661 117.843 1.00 21.40 103 CYS B CA 1
ATOM 3993 C C . CYS B 1 103 ? 42.780 36.162 117.623 1.00 20.78 103 CYS B C 1
ATOM 3994 O O . CYS B 1 103 ? 42.152 36.893 118.380 1.00 22.08 103 CYS B O 1
ATOM 3997 N N . THR B 1 104 ? 43.446 36.610 116.568 1.00 19.95 104 THR B N 1
ATOM 3998 C CA . THR B 1 104 ? 43.422 38.011 116.191 1.00 18.78 104 THR B CA 1
ATOM 3999 C C . THR B 1 104 ? 42.596 38.046 114.906 1.00 17.77 104 THR B C 1
ATOM 4000 O O . THR B 1 104 ? 42.945 37.390 113.928 1.00 16.80 104 THR B O 1
ATOM 4004 N N . PHE B 1 105 ? 41.491 38.787 114.924 1.00 14.66 105 PHE B N 1
ATOM 4005 C CA . PHE B 1 105 ? 40.632 38.899 113.750 1.00 16.27 105 PHE B CA 1
ATOM 4006 C C . PHE B 1 105 ? 40.734 40.360 113.326 1.00 15.09 105 PHE B C 1
ATOM 4007 O O . PHE B 1 105 ? 39.972 41.206 113.788 1.00 15.31 105 PHE B O 1
ATOM 4015 N N . ALA B 1 106 ? 41.719 40.643 112.480 1.00 17.01 106 ALA B N 1
ATOM 4016 C CA . ALA B 1 106 ? 41.977 41.991 111.977 1.00 17.69 106 ALA B CA 1
ATOM 4017 C C . ALA B 1 106 ? 41.852 41.916 110.464 1.00 19.16 106 ALA B C 1
ATOM 4018 O O . ALA B 1 106 ? 42.699 41.319 109.807 1.00 20.50 106 ALA B O 1
ATOM 4020 N N . LYS B 1 107 ? 40.809 42.529 109.907 1.00 18.55 107 LYS B N 1
ATOM 4021 C CA . LYS B 1 107 ? 40.595 42.438 108.467 1.00 20.40 107 LYS B CA 1
ATOM 4022 C C . LYS B 1 107 ? 39.977 43.675 107.833 1.00 20.61 107 LYS B C 1
ATOM 4023 O O . LYS B 1 107 ? 39.536 44.591 108.529 1.00 17.07 107 LYS B O 1
ATOM 4029 N N . MET B 1 108 ? 39.934 43.665 106.500 1.00 19.46 108 MET B N 1
ATOM 4030 C CA . MET B 1 108 ? 39.368 44.756 105.714 1.00 22.41 108 MET B CA 1
ATOM 4031 C C . MET B 1 108 ? 38.034 44.301 105.140 1.00 22.82 108 MET B C 1
ATOM 4032 O O . MET B 1 108 ? 37.955 43.252 104.502 1.00 22.22 108 MET B O 1
ATOM 4037 N N . SER B 1 109 ? 36.985 45.084 105.361 1.00 21.32 109 SER B N 1
ATOM 4038 C CA . SER B 1 109 ? 35.671 44.721 104.845 1.00 22.34 109 SER B CA 1
ATOM 4039 C C . SER B 1 109 ? 35.224 45.741 103.814 1.00 22.18 109 SER B C 1
ATOM 4040 O O . SER B 1 109 ? 35.846 46.792 103.660 1.00 22.14 109 SER B O 1
ATOM 4043 N N . GLY B 1 110 ? 34.140 45.437 103.113 1.00 22.52 110 GLY B N 1
ATOM 4044 C CA . GLY B 1 110 ? 33.683 46.348 102.085 1.00 23.54 110 GLY B CA 1
ATOM 4045 C C . GLY B 1 110 ? 32.264 46.838 102.238 1.00 23.33 110 GLY B C 1
ATOM 4046 O O . GLY B 1 110 ? 31.614 46.644 103.267 1.00 20.31 110 GLY B O 1
ATOM 4047 N N . ARG B 1 111 ? 31.782 47.494 101.191 1.00 24.28 111 ARG B N 1
ATOM 4048 C CA . ARG B 1 111 ? 30.431 48.019 101.196 1.00 23.68 111 ARG B CA 1
ATOM 4049 C C . ARG B 1 111 ? 29.556 47.259 100.228 1.00 23.21 111 ARG B C 1
ATOM 4050 O O . ARG B 1 111 ? 30.047 46.581 99.320 1.00 22.95 111 ARG B O 1
ATOM 4058 N N . GLY B 1 112 ? 28.251 47.363 100.430 1.00 21.78 112 GLY B N 1
ATOM 4059 C CA . GLY B 1 112 ? 27.335 46.669 99.556 1.00 21.41 112 GLY B CA 1
ATOM 4060 C C . GLY B 1 112 ? 27.083 47.471 98.299 1.00 21.72 112 GLY B C 1
ATOM 4061 O O . GLY B 1 112 ? 27.457 48.642 98.200 1.00 19.72 112 GLY B O 1
ATOM 4062 N N . LEU B 1 113 ? 26.465 46.815 97.329 1.00 21.88 113 LEU B N 1
ATOM 4063 C CA . LEU B 1 113 ? 26.112 47.445 96.070 1.00 22.12 113 LEU B CA 1
ATOM 4064 C C . LEU B 1 113 ? 24.862 46.738 95.575 1.00 22.29 113 LEU B C 1
ATOM 4065 O O . LEU B 1 113 ? 24.804 45.505 95.554 1.00 22.49 113 LEU B O 1
ATOM 4070 N N . ALA B 1 114 ? 23.856 47.525 95.211 1.00 21.91 114 ALA B N 1
ATOM 4071 C CA . ALA B 1 114 ? 22.589 46.991 94.724 1.00 23.72 114 ALA B CA 1
ATOM 4072 C C . ALA B 1 114 ? 21.920 46.092 95.767 1.00 22.92 114 ALA B C 1
ATOM 4073 O O . ALA B 1 114 ? 21.636 46.526 96.887 1.00 24.07 114 ALA B O 1
ATOM 4075 N N . HIS B 1 115 ? 21.685 44.837 95.397 1.00 21.55 115 HIS B N 1
ATOM 4076 C CA . HIS B 1 115 ? 21.036 43.872 96.279 1.00 21.98 115 HIS B CA 1
ATOM 4077 C C . HIS B 1 115 ? 21.935 43.295 97.374 1.00 20.78 115 HIS B C 1
ATOM 4078 O O . HIS B 1 115 ? 21.463 42.521 98.209 1.00 18.28 115 HIS B O 1
ATOM 4085 N N . THR B 1 116 ? 23.217 43.645 97.369 1.00 19.91 116 THR B N 1
ATOM 4086 C CA . THR B 1 116 ? 24.126 43.109 98.378 1.00 22.19 116 THR B CA 1
ATOM 4087 C C . THR B 1 116 ? 24.418 44.103 99.490 1.00 22.52 116 THR B C 1
ATOM 4088 O O . THR B 1 116 ? 24.388 45.317 99.281 1.00 24.80 116 THR B O 1
ATOM 4092 N N . GLY B 1 117 ? 24.696 43.571 100.675 1.00 20.69 117 GLY B N 1
ATOM 4093 C CA . GLY B 1 117 ? 25.011 44.411 101.817 1.00 19.87 117 GLY B CA 1
ATOM 4094 C C . GLY B 1 117 ? 26.503 44.368 102.073 1.00 18.90 117 GLY B C 1
ATOM 4095 O O . GLY B 1 117 ? 27.218 43.601 101.436 1.00 18.96 117 GLY B O 1
ATOM 4096 N N . GLY B 1 118 ? 26.977 45.192 103.003 1.00 18.29 118 GLY B N 1
ATOM 4097 C CA . GLY B 1 118 ? 28.393 45.216 103.310 1.00 17.11 118 GLY B CA 1
ATOM 4098 C C . GLY B 1 118 ? 28.598 45.437 104.792 1.00 17.93 118 GLY B C 1
ATOM 4099 O O . GLY B 1 118 ? 27.847 46.184 105.418 1.00 17.58 118 GLY B O 1
ATOM 4100 N N . THR B 1 119 ? 29.617 44.792 105.349 1.00 16.79 119 THR B N 1
ATOM 4101 C CA . THR B 1 119 ? 29.913 44.891 106.774 1.00 17.55 119 THR B CA 1
ATOM 4102 C C . THR B 1 119 ? 30.242 46.312 107.232 1.00 17.19 119 THR B C 1
ATOM 4103 O O . THR B 1 119 ? 29.840 46.723 108.323 1.00 16.20 119 THR B O 1
ATOM 4107 N N . ILE B 1 120 ? 30.950 47.070 106.398 1.00 15.47 120 ILE B N 1
ATOM 4108 C CA . ILE B 1 120 ? 31.290 48.449 106.744 1.00 15.34 120 ILE B CA 1
ATOM 4109 C C . ILE B 1 120 ? 30.001 49.275 106.872 1.00 16.03 120 ILE B C 1
ATOM 4110 O O . ILE B 1 120 ? 29.844 50.052 107.814 1.00 14.28 120 ILE B O 1
ATOM 4115 N N . ASP B 1 121 ? 29.082 49.108 105.924 1.00 14.16 121 ASP B N 1
ATOM 4116 C CA . ASP B 1 121 ? 27.814 49.835 105.975 1.00 15.82 121 ASP B CA 1
ATOM 4117 C C . ASP B 1 121 ? 27.040 49.466 107.244 1.00 14.93 121 ASP B C 1
ATOM 4118 O O . ASP B 1 121 ? 26.508 50.328 107.934 1.00 17.43 121 ASP B O 1
ATOM 4123 N N . LYS B 1 122 ? 26.973 48.176 107.543 1.00 13.61 122 LYS B N 1
ATOM 4124 C CA . LYS B 1 122 ? 26.241 47.729 108.718 1.00 14.23 122 LYS B CA 1
ATOM 4125 C C . LYS B 1 122 ? 26.784 48.329 110.007 1.00 14.88 122 LYS B C 1
ATOM 4126 O O . LYS B 1 122 ? 26.029 48.891 110.805 1.00 13.40 122 LYS B O 1
ATOM 4132 N N . LEU B 1 123 ? 28.095 48.232 110.201 1.00 13.82 123 LEU B N 1
ATOM 4133 C CA . LEU B 1 123 ? 28.712 48.745 111.423 1.00 14.44 123 LEU B CA 1
ATOM 4134 C C . LEU B 1 123 ? 28.605 50.263 111.587 1.00 15.06 123 LEU B C 1
ATOM 4135 O O . LEU B 1 123 ? 28.594 50.775 112.707 1.00 13.59 123 LEU B O 1
ATOM 4140 N N . GLU B 1 124 ? 28.513 50.989 110.479 1.00 13.65 124 GLU B N 1
ATOM 4141 C CA . GLU B 1 124 ? 28.386 52.436 110.572 1.00 14.04 124 GLU B CA 1
ATOM 4142 C C . GLU B 1 124 ? 27.051 52.828 111.207 1.00 14.04 124 GLU B C 1
ATOM 4143 O O . GLU B 1 124 ? 26.869 53.974 111.620 1.00 14.79 124 GLU B O 1
ATOM 4149 N N . SER B 1 125 ? 26.117 51.882 111.298 1.00 12.41 125 SER B N 1
ATOM 4150 C CA . SER B 1 125 ? 24.828 52.187 111.918 1.00 14.00 125 SER B CA 1
ATOM 4151 C C . SER B 1 125 ? 25.029 52.448 113.425 1.00 14.31 125 SER B C 1
ATOM 4152 O O . SER B 1 125 ? 24.222 53.125 114.058 1.00 13.94 125 SER B O 1
ATOM 4155 N N . VAL B 1 126 ? 26.114 51.916 113.988 1.00 14.68 126 VAL B N 1
ATOM 4156 C CA . VAL B 1 126 ? 26.442 52.142 115.403 1.00 14.00 126 VAL B CA 1
ATOM 4157 C C . VAL B 1 126 ? 26.985 53.576 115.415 1.00 15.69 126 VAL B C 1
ATOM 4158 O O . VAL B 1 126 ? 28.034 53.842 114.838 1.00 15.11 126 VAL B O 1
ATOM 4162 N N . PRO B 1 127 ? 26.290 54.515 116.086 1.00 15.08 127 PRO B N 1
ATOM 4163 C CA . PRO B 1 127 ? 26.782 55.897 116.093 1.00 15.65 127 PRO B CA 1
ATOM 4164 C C . PRO B 1 127 ? 28.222 56.112 116.527 1.00 15.22 127 PRO B C 1
ATOM 4165 O O . PRO B 1 127 ? 28.611 55.758 117.641 1.00 15.13 127 PRO B O 1
ATOM 4169 N N . GLY B 1 128 ? 29.004 56.697 115.619 1.00 15.47 128 GLY B N 1
ATOM 4170 C CA . GLY B 1 128 ? 30.400 56.991 115.888 1.00 15.56 128 GLY B CA 1
ATOM 4171 C C . GLY B 1 128 ? 31.391 56.011 115.285 1.00 16.32 128 GLY B C 1
ATOM 4172 O O . GLY B 1 128 ? 32.559 56.345 115.058 1.00 14.60 128 GLY B O 1
ATOM 4173 N N . TRP B 1 129 ? 30.935 54.794 115.028 1.00 15.31 129 TRP B N 1
ATOM 4174 C CA . TRP B 1 129 ? 31.812 53.770 114.476 1.00 14.59 129 TRP B CA 1
ATOM 4175 C C . TRP B 1 129 ? 32.228 54.102 113.049 1.00 15.69 129 TRP B C 1
ATOM 4176 O O . TRP B 1 129 ? 31.395 54.477 112.220 1.00 15.29 129 TRP B O 1
ATOM 4187 N N . ARG B 1 130 ? 33.524 53.963 112.775 1.00 15.15 130 ARG B N 1
ATOM 4188 C CA . ARG B 1 130 ? 34.071 54.209 111.445 1.00 15.13 130 ARG B CA 1
ATOM 4189 C C . ARG B 1 130 ? 35.141 53.160 111.173 1.00 14.90 130 ARG B C 1
ATOM 4190 O O . ARG B 1 130 ? 35.802 52.694 112.102 1.00 14.25 130 ARG B O 1
ATOM 4198 N N . GLY B 1 131 ? 35.303 52.808 109.899 1.00 14.59 131 GLY B N 1
ATOM 4199 C CA . GLY B 1 131 ? 36.290 51.818 109.495 1.00 15.25 131 GLY B CA 1
ATOM 4200 C C . GLY B 1 131 ? 37.572 52.414 108.930 1.00 16.13 131 GLY B C 1
ATOM 4201 O O . GLY B 1 131 ? 38.518 51.679 108.636 1.00 17.24 131 GLY B O 1
ATOM 4202 N N . GLU B 1 132 ? 37.616 53.736 108.764 1.00 16.62 132 GLU B N 1
ATOM 4203 C CA . GLU B 1 132 ? 38.830 54.386 108.260 1.00 16.83 132 GLU B CA 1
ATOM 4204 C C . GLU B 1 132 ? 39.791 54.533 109.434 1.00 18.10 132 GLU B C 1
ATOM 4205 O O . GLU B 1 132 ? 39.398 54.994 110.510 1.00 17.10 132 GLU B O 1
ATOM 4211 N N . MET B 1 133 ? 41.047 54.144 109.233 1.00 18.86 133 MET B N 1
ATOM 4212 C CA . MET B 1 133 ? 42.049 54.245 110.289 1.00 19.28 133 MET B CA 1
ATOM 4213 C C . MET B 1 133 ? 43.434 54.102 109.672 1.00 19.39 133 MET B C 1
ATOM 4214 O O . MET B 1 133 ? 43.574 53.559 108.579 1.00 19.72 133 MET B O 1
ATOM 4219 N N . THR B 1 134 ? 44.450 54.596 110.369 1.00 19.96 134 THR B N 1
ATOM 4220 C CA . THR B 1 134 ? 45.818 54.498 109.874 1.00 21.42 134 THR B CA 1
ATOM 4221 C C . THR B 1 134 ? 46.348 53.080 110.085 1.00 20.63 134 THR B C 1
ATOM 4222 O O . THR B 1 134 ? 45.773 52.294 110.842 1.00 19.44 134 THR B O 1
ATOM 4226 N N . GLU B 1 135 ? 47.441 52.754 109.409 1.00 20.89 135 GLU B N 1
ATOM 4227 C CA . GLU B 1 135 ? 48.033 51.432 109.567 1.00 21.83 135 GLU B CA 1
ATOM 4228 C C . GLU B 1 135 ? 48.436 51.267 111.031 1.00 20.95 135 GLU B C 1
ATOM 4229 O O . GLU B 1 135 ? 48.286 50.194 111.617 1.00 19.30 135 GLU B O 1
ATOM 4235 N N . ALA B 1 136 ? 48.941 52.340 111.629 1.00 22.02 136 ALA B N 1
ATOM 4236 C CA . ALA B 1 136 ? 49.360 52.291 113.028 1.00 21.95 136 ALA B CA 1
ATOM 4237 C C . ALA B 1 136 ? 48.188 51.998 113.963 1.00 21.26 136 ALA B C 1
ATOM 4238 O O . ALA B 1 136 ? 48.318 51.230 114.919 1.00 20.67 136 ALA B O 1
ATOM 4240 N N . GLU B 1 137 ? 47.042 52.614 113.693 1.00 21.61 137 GLU B N 1
ATOM 4241 C CA . GLU B 1 137 ? 45.863 52.393 114.520 1.00 20.78 137 GLU B CA 1
ATOM 4242 C C . GLU B 1 137 ? 45.366 50.969 114.326 1.00 18.55 137 GLU B C 1
ATOM 4243 O O . GLU B 1 137 ? 44.935 50.312 115.272 1.00 18.78 137 GLU B O 1
ATOM 4249 N N . PHE B 1 138 ? 45.440 50.493 113.090 1.00 17.23 138 PHE B N 1
ATOM 4250 C CA . PHE B 1 138 ? 44.990 49.142 112.764 1.00 16.00 138 PHE B CA 1
ATOM 4251 C C . PHE B 1 138 ? 45.765 48.117 113.600 1.00 17.72 138 PHE B C 1
ATOM 4252 O O . PHE B 1 138 ? 45.181 47.232 114.231 1.00 16.69 138 PHE B O 1
ATOM 4260 N N . LEU B 1 139 ? 47.087 48.252 113.611 1.00 18.19 139 LEU B N 1
ATOM 4261 C CA . LEU B 1 139 ? 47.938 47.325 114.352 1.00 19.58 139 LEU B CA 1
ATOM 4262 C C . LEU B 1 139 ? 47.779 47.448 115.860 1.00 19.19 139 LEU B C 1
ATOM 4263 O O . LEU B 1 139 ? 47.802 46.447 116.571 1.00 20.75 139 LEU B O 1
ATOM 4268 N N . GLU B 1 140 ? 47.612 48.675 116.343 1.00 20.46 140 GLU B N 1
ATOM 4269 C CA . GLU B 1 140 ? 47.450 48.922 117.774 1.00 21.46 140 GLU B CA 1
ATOM 4270 C C . GLU B 1 140 ? 46.154 48.279 118.275 1.00 21.55 140 GLU B C 1
ATOM 4271 O O . GLU B 1 140 ? 46.124 47.648 119.336 1.00 18.95 140 GLU B O 1
ATOM 4277 N N . ARG B 1 141 ? 45.082 48.434 117.505 1.00 19.60 141 ARG B N 1
ATOM 4278 C CA . ARG B 1 141 ? 43.803 47.853 117.885 1.00 19.18 141 ARG B CA 1
ATOM 4279 C C . ARG B 1 141 ? 43.839 46.334 117.763 1.00 17.79 141 ARG B C 1
ATOM 4280 O O . ARG B 1 141 ? 43.249 45.622 118.579 1.00 18.90 141 ARG B O 1
ATOM 4288 N N . ALA B 1 142 ? 44.532 45.836 116.745 1.00 16.56 142 ALA B N 1
ATOM 4289 C CA . ALA B 1 142 ? 44.637 44.395 116.552 1.00 17.93 142 ALA B CA 1
ATOM 4290 C C . ALA B 1 142 ? 45.325 43.764 117.768 1.00 19.87 142 ALA B C 1
ATOM 4291 O O . ALA B 1 142 ? 44.938 42.695 118.238 1.00 17.67 142 ALA B O 1
ATOM 4293 N N . ARG B 1 143 ? 46.347 44.445 118.275 1.00 20.86 143 ARG B N 1
ATOM 4294 C CA . ARG B 1 143 ? 47.103 43.954 119.422 1.00 24.33 143 ARG B CA 1
ATOM 4295 C C . ARG B 1 143 ? 46.351 44.110 120.743 1.00 23.77 143 ARG B C 1
ATOM 4296 O O . ARG B 1 143 ? 46.322 43.188 121.560 1.00 26.31 143 ARG B O 1
ATOM 4304 N N . ARG B 1 144 ? 45.727 45.264 120.942 1.00 24.23 144 ARG B N 1
ATOM 4305 C CA . ARG B 1 144 ? 45.009 45.537 122.188 1.00 25.44 144 ARG B CA 1
ATOM 4306 C C . ARG B 1 144 ? 43.615 44.927 122.300 1.00 25.89 144 ARG B C 1
ATOM 4307 O O . ARG B 1 144 ? 43.256 44.380 123.346 1.00 22.99 144 ARG B O 1
ATOM 4315 N N . VAL B 1 145 ? 42.831 45.015 121.228 1.00 23.21 145 VAL B N 1
ATOM 4316 C CA . VAL B 1 145 ? 41.470 44.485 121.236 1.00 21.62 145 VAL B CA 1
ATOM 4317 C C . VAL B 1 145 ? 41.390 43.075 120.648 1.00 20.93 145 VAL B C 1
ATOM 4318 O O . VAL B 1 145 ? 40.648 42.228 121.147 1.00 21.92 145 VAL B O 1
ATOM 4322 N N . GLY B 1 146 ? 42.143 42.825 119.581 1.00 18.19 146 GLY B N 1
ATOM 4323 C CA . GLY B 1 146 ? 42.126 41.505 118.971 1.00 19.52 146 GLY B CA 1
ATOM 4324 C C . GLY B 1 146 ? 41.097 41.393 117.863 1.00 17.45 146 GLY B C 1
ATOM 4325 O O . GLY B 1 146 ? 41.063 40.411 117.130 1.00 18.33 146 GLY B O 1
ATOM 4326 N N . LEU B 1 147 ? 40.253 42.410 117.749 1.00 16.99 147 LEU B N 1
ATOM 4327 C CA . LEU B 1 147 ? 39.223 42.449 116.720 1.00 16.01 147 LEU B CA 1
ATOM 4328 C C . LEU B 1 147 ? 39.217 43.844 116.103 1.00 15.02 147 LEU B C 1
ATOM 4329 O O . LEU B 1 147 ? 39.013 44.836 116.796 1.00 15.95 147 LEU B O 1
ATOM 4334 N N . VAL B 1 148 ? 39.470 43.907 114.800 1.00 15.20 148 VAL B N 1
ATOM 4335 C CA . VAL B 1 148 ? 39.474 45.170 114.087 1.00 16.18 148 VAL B CA 1
ATOM 4336 C C . VAL B 1 148 ? 38.960 44.944 112.669 1.00 16.43 148 VAL B C 1
ATOM 4337 O O . VAL B 1 148 ? 39.337 43.985 111.990 1.00 16.52 148 VAL B O 1
ATOM 4341 N N . ILE B 1 149 ? 38.052 45.816 112.248 1.00 14.85 149 ILE B N 1
ATOM 4342 C CA . ILE B 1 149 ? 37.461 45.738 110.920 1.00 16.32 149 ILE B CA 1
ATOM 4343 C C . ILE B 1 149 ? 37.621 47.111 110.284 1.00 17.38 149 ILE B C 1
ATOM 4344 O O . ILE B 1 149 ? 37.034 48.096 110.740 1.00 17.78 149 ILE B O 1
ATOM 4349 N N . ALA B 1 150 ? 38.436 47.176 109.234 1.00 16.04 150 ALA B N 1
ATOM 4350 C CA . ALA B 1 150 ? 38.704 48.438 108.567 1.00 16.39 150 ALA B CA 1
ATOM 4351 C C . ALA B 1 150 ? 38.131 48.487 107.156 1.00 17.91 150 ALA B C 1
ATOM 4352 O O . ALA B 1 150 ? 37.905 47.454 106.530 1.00 16.18 150 ALA B O 1
ATOM 4354 N N . ALA B 1 151 ? 37.883 49.698 106.668 1.00 18.87 151 ALA B N 1
ATOM 4355 C CA . ALA B 1 151 ? 37.349 49.869 105.323 1.00 23.18 151 ALA B CA 1
ATOM 4356 C C . ALA B 1 151 ? 38.476 49.563 104.344 1.00 26.12 151 ALA B C 1
ATOM 4357 O O . ALA B 1 151 ? 39.615 49.963 104.566 1.00 27.37 151 ALA B O 1
ATOM 4359 N N . GLN B 1 152 ? 38.169 48.837 103.276 1.00 31.28 152 GLN B N 1
ATOM 4360 C CA . GLN B 1 152 ? 39.187 48.499 102.290 1.00 36.40 152 GLN B CA 1
ATOM 4361 C C . GLN B 1 152 ? 39.718 49.769 101.635 1.00 38.59 152 GLN B C 1
ATOM 4362 O O . GLN B 1 152 ? 38.973 50.724 101.417 1.00 38.78 152 GLN B O 1
ATOM 4368 N N . SER B 1 153 ? 41.011 49.773 101.335 1.00 40.91 153 SER B N 1
ATOM 4369 C CA . SER B 1 153 ? 41.657 50.917 100.701 1.00 42.64 153 SER B CA 1
ATOM 4370 C C . SER B 1 153 ? 42.446 50.451 99.479 1.00 42.58 153 SER B C 1
ATOM 4371 O O . SER B 1 153 ? 42.945 49.325 99.443 1.00 41.27 153 SER B O 1
ATOM 4374 N N . PRO B 1 154 ? 42.577 51.318 98.463 1.00 43.82 154 PRO B N 1
ATOM 4375 C CA . PRO B 1 154 ? 43.313 50.974 97.243 1.00 43.22 154 PRO B CA 1
ATOM 4376 C C . PRO B 1 154 ? 44.785 50.680 97.519 1.00 42.42 154 PRO B C 1
ATOM 4377 O O . PRO B 1 154 ? 45.531 50.297 96.620 1.00 42.51 154 PRO B O 1
ATOM 4381 N N . ASP B 1 155 ? 45.189 50.857 98.772 1.00 40.45 155 ASP B N 1
ATOM 4382 C CA . ASP B 1 155 ? 46.565 50.623 99.189 1.00 39.90 155 ASP B CA 1
ATOM 4383 C C . ASP B 1 155 ? 46.947 49.146 99.107 1.00 35.99 155 ASP B C 1
ATOM 4384 O O . ASP B 1 155 ? 48.088 48.807 98.789 1.00 35.53 155 ASP B O 1
ATOM 4389 N N . LEU B 1 156 ? 45.993 48.269 99.401 1.00 32.63 156 LEU B N 1
ATOM 4390 C CA . LEU B 1 156 ? 46.252 46.835 99.366 1.00 30.97 156 LEU B CA 1
ATOM 4391 C C . LEU B 1 156 ? 45.877 46.219 98.030 1.00 27.75 156 LEU B C 1
ATOM 4392 O O . LEU B 1 156 ? 44.767 46.408 97.539 1.00 26.92 156 LEU B O 1
ATOM 4397 N N . ALA B 1 157 ? 46.819 45.481 97.452 1.00 25.91 157 ALA B N 1
ATOM 4398 C CA . ALA B 1 157 ? 46.614 44.816 96.169 1.00 23.92 157 ALA B CA 1
ATOM 4399 C C . ALA B 1 157 ? 45.973 45.734 95.130 1.00 22.03 157 ALA B C 1
ATOM 4400 O O . ALA B 1 157 ? 44.942 45.403 94.540 1.00 20.94 157 ALA B O 1
ATOM 4402 N N . PRO B 1 158 ? 46.579 46.907 94.888 1.00 21.80 158 PRO B N 1
ATOM 4403 C CA . PRO B 1 158 ? 46.030 47.844 93.903 1.00 22.74 158 PRO B CA 1
ATOM 4404 C C . PRO B 1 158 ? 45.970 47.256 92.489 1.00 22.11 158 PRO B C 1
ATOM 4405 O O . PRO B 1 158 ? 45.148 47.669 91.674 1.00 22.72 158 PRO B O 1
ATOM 4409 N N . LEU B 1 159 ? 46.837 46.294 92.196 1.00 20.02 159 LEU B N 1
ATOM 4410 C CA . LEU B 1 159 ? 46.823 45.678 90.873 1.00 22.02 159 LEU B CA 1
ATOM 4411 C C . LEU B 1 159 ? 45.527 44.898 90.690 1.00 23.03 159 LEU B C 1
ATOM 4412 O O . LEU B 1 159 ? 44.983 44.836 89.591 1.00 24.64 159 LEU B O 1
ATOM 4417 N N . ASP B 1 160 ? 45.031 44.305 91.772 1.00 22.31 160 ASP B N 1
ATOM 4418 C CA . ASP B 1 160 ? 43.782 43.553 91.708 1.00 22.44 160 ASP B CA 1
ATOM 4419 C C . ASP B 1 160 ? 42.603 44.462 91.375 1.00 23.31 160 ASP B C 1
ATOM 4420 O O . ASP B 1 160 ? 41.752 44.121 90.553 1.00 23.54 160 ASP B O 1
ATOM 4425 N N . GLY B 1 161 ? 42.543 45.614 92.035 1.00 22.48 161 GLY B N 1
ATOM 4426 C CA . GLY B 1 161 ? 41.454 46.533 91.778 1.00 21.54 161 GLY B CA 1
ATOM 4427 C C . GLY B 1 161 ? 41.471 47.004 90.338 1.00 20.45 161 GLY B C 1
ATOM 4428 O O . GLY B 1 161 ? 40.424 47.143 89.708 1.00 21.31 161 GLY B O 1
ATOM 4429 N N . LYS B 1 162 ? 42.665 47.243 89.811 1.00 21.60 162 LYS B N 1
ATOM 4430 C CA . LYS B 1 162 ? 42.798 47.704 88.437 1.00 22.59 162 LYS B CA 1
ATOM 4431 C C . LYS B 1 162 ? 42.385 46.588 87.478 1.00 22.35 162 LYS B C 1
ATOM 4432 O O . LYS B 1 162 ? 41.607 46.817 86.555 1.00 22.47 162 LYS B O 1
ATOM 4438 N N . LEU B 1 163 ? 42.890 45.379 87.708 1.00 21.55 163 LEU B N 1
ATOM 4439 C CA . LEU B 1 163 ? 42.543 44.249 86.852 1.00 21.10 163 LEU B CA 1
ATOM 4440 C C . LEU B 1 163 ? 41.063 43.910 86.916 1.00 21.77 163 LEU B C 1
ATOM 4441 O O . LEU B 1 163 ? 40.452 43.581 85.900 1.00 20.24 163 LEU B O 1
ATOM 4446 N N . TYR B 1 164 ? 40.480 43.978 88.109 1.00 21.43 164 TYR B N 1
ATOM 4447 C CA . TYR B 1 164 ? 39.068 43.660 88.244 1.00 21.43 164 TYR B CA 1
ATOM 4448 C C . TYR B 1 164 ? 38.195 44.624 87.467 1.00 20.40 164 TYR B C 1
ATOM 4449 O O . TYR B 1 164 ? 37.219 44.216 86.843 1.00 20.40 164 TYR B O 1
ATOM 4458 N N . ALA B 1 165 ? 38.529 45.909 87.533 1.00 21.74 165 ALA B N 1
ATOM 4459 C CA . ALA B 1 165 ? 37.754 46.924 86.831 1.00 23.91 165 ALA B CA 1
ATOM 4460 C C . ALA B 1 165 ? 37.778 46.678 85.324 1.00 23.25 165 ALA B C 1
ATOM 4461 O O . ALA B 1 165 ? 36.798 46.934 84.630 1.00 23.79 165 ALA B O 1
ATOM 4463 N N . LEU B 1 166 ? 38.903 46.177 84.826 1.00 22.21 166 LEU B N 1
ATOM 4464 C CA . LEU B 1 166 ? 39.047 45.901 83.398 1.00 20.95 166 LEU B CA 1
ATOM 4465 C C . LEU B 1 166 ? 38.279 44.635 83.038 1.00 19.71 166 LEU B C 1
ATOM 4466 O O . LEU B 1 166 ? 37.572 44.593 82.033 1.00 19.91 166 LEU B O 1
ATOM 4471 N N . ARG B 1 167 ? 38.404 43.603 83.871 1.00 20.51 167 ARG B N 1
ATOM 4472 C CA . ARG B 1 167 ? 37.696 42.348 83.632 1.00 19.73 167 ARG B CA 1
ATOM 4473 C C . ARG B 1 167 ? 36.194 42.604 83.604 1.00 20.17 167 ARG B C 1
ATOM 4474 O O . ARG B 1 167 ? 35.461 41.997 82.825 1.00 18.97 167 ARG B O 1
ATOM 4482 N N . ASP B 1 168 ? 35.741 43.517 84.459 1.00 21.27 168 ASP B N 1
ATOM 4483 C CA . ASP B 1 168 ? 34.317 43.822 84.556 1.00 24.53 168 ASP B CA 1
ATOM 4484 C C . ASP B 1 168 ? 33.728 44.467 83.302 1.00 24.25 168 ASP B C 1
ATOM 4485 O O . ASP B 1 168 ? 32.513 44.459 83.118 1.00 26.27 168 ASP B O 1
ATOM 4490 N N . VAL B 1 169 ? 34.575 45.022 82.440 1.00 24.88 169 VAL B N 1
ATOM 4491 C CA . VAL B 1 169 ? 34.082 45.640 81.210 1.00 25.07 169 VAL B CA 1
ATOM 4492 C C . VAL B 1 169 ? 34.556 44.912 79.947 1.00 24.81 169 VAL B C 1
ATOM 4493 O O . VAL B 1 169 ? 34.355 45.394 78.827 1.00 23.35 169 VAL B O 1
ATOM 4497 N N . THR B 1 170 ? 35.176 43.748 80.131 1.00 22.81 170 THR B N 1
ATOM 4498 C CA . THR B 1 170 ? 35.671 42.962 79.003 1.00 21.93 170 THR B CA 1
ATOM 4499 C C . THR B 1 170 ? 35.178 41.520 79.012 1.00 20.77 170 THR B C 1
ATOM 4500 O O . THR B 1 170 ? 35.697 40.683 78.279 1.00 19.57 170 THR B O 1
ATOM 4504 N N . ALA B 1 171 ? 34.177 41.229 79.840 1.00 20.40 171 ALA B N 1
ATOM 4505 C CA . ALA B 1 171 ? 33.632 39.879 79.934 1.00 18.55 171 ALA B CA 1
ATOM 4506 C C . ALA B 1 171 ? 34.694 38.860 80.346 1.00 17.08 171 ALA B C 1
ATOM 4507 O O . ALA B 1 171 ? 34.724 37.736 79.843 1.00 18.56 171 ALA B O 1
ATOM 4509 N N . THR B 1 172 ? 35.571 39.247 81.264 1.00 17.99 172 THR B N 1
ATOM 4510 C CA . THR B 1 172 ? 36.599 38.319 81.722 1.00 18.31 172 THR B CA 1
ATOM 4511 C C . THR B 1 172 ? 36.588 38.131 83.240 1.00 20.44 172 THR B C 1
ATOM 4512 O O . THR B 1 172 ? 37.608 37.816 83.849 1.00 20.43 172 THR B O 1
ATOM 4516 N N . VAL B 1 173 ? 35.419 38.310 83.845 1.00 20.44 173 VAL B N 1
ATOM 4517 C CA . VAL B 1 173 ? 35.286 38.127 85.286 1.00 23.82 173 VAL B CA 1
ATOM 4518 C C . VAL B 1 173 ? 35.107 36.651 85.656 1.00 24.23 173 VAL B C 1
ATOM 4519 O O . VAL B 1 173 ? 35.853 36.107 86.470 1.00 25.52 173 VAL B O 1
ATOM 4523 N N . GLU B 1 174 ? 34.120 36.015 85.033 1.00 25.79 174 GLU B N 1
ATOM 4524 C CA . GLU B 1 174 ? 33.748 34.627 85.313 1.00 26.89 174 GLU B CA 1
ATOM 4525 C C . GLU B 1 174 ? 34.748 33.507 85.025 1.00 25.75 174 GLU B C 1
ATOM 4526 O O . GLU B 1 174 ? 34.395 32.501 84.411 1.00 24.68 174 GLU B O 1
ATOM 4532 N N . SER B 1 175 ? 35.984 33.673 85.480 1.00 23.27 175 SER B N 1
ATOM 4533 C CA . SER B 1 175 ? 37.014 32.651 85.303 1.00 22.41 175 SER B CA 1
ATOM 4534 C C . SER B 1 175 ? 37.546 32.301 86.693 1.00 20.78 175 SER B C 1
ATOM 4535 O O . SER B 1 175 ? 38.041 33.170 87.403 1.00 21.05 175 SER B O 1
ATOM 4538 N N . VAL B 1 176 ? 37.442 31.032 87.082 1.00 21.65 176 VAL B N 1
ATOM 4539 C CA . VAL B 1 176 ? 37.899 30.617 88.405 1.00 21.72 176 VAL B CA 1
ATOM 4540 C C . VAL B 1 176 ? 39.310 31.092 88.772 1.00 20.34 176 VAL B C 1
ATOM 4541 O O . VAL B 1 176 ? 39.517 31.661 89.848 1.00 20.04 176 VAL B O 1
ATOM 4545 N N . PRO B 1 177 ? 40.300 30.871 87.892 1.00 18.85 177 PRO B N 1
ATOM 4546 C CA . PRO B 1 177 ? 41.647 31.329 88.247 1.00 19.27 177 PRO B CA 1
ATOM 4547 C C . PRO B 1 177 ? 41.700 32.830 88.527 1.00 17.71 177 PRO B C 1
ATOM 4548 O O . PRO B 1 177 ? 42.410 33.272 89.427 1.00 18.90 177 PRO B O 1
ATOM 4552 N N . LEU B 1 178 ? 40.948 33.615 87.759 1.00 16.89 178 LEU B N 1
ATOM 4553 C CA . LEU B 1 178 ? 40.944 35.060 87.955 1.00 17.07 178 LEU B CA 1
ATOM 4554 C C . LEU B 1 178 ? 40.178 35.459 89.216 1.00 16.98 178 LEU B C 1
ATOM 4555 O O . LEU B 1 178 ? 40.589 36.372 89.929 1.00 18.93 178 LEU B O 1
ATOM 4560 N N . ILE B 1 179 ? 39.074 34.772 89.499 1.00 16.41 179 ILE B N 1
ATOM 4561 C CA . ILE B 1 179 ? 38.285 35.077 90.696 1.00 17.16 179 ILE B CA 1
ATOM 4562 C C . ILE B 1 179 ? 39.065 34.674 91.945 1.00 16.92 179 ILE B C 1
ATOM 4563 O O . ILE B 1 179 ? 39.157 35.436 92.905 1.00 16.97 179 ILE B O 1
ATOM 4568 N N . ALA B 1 180 ? 39.623 33.467 91.924 1.00 17.49 180 ALA B N 1
ATOM 4569 C CA . ALA B 1 180 ? 40.391 32.955 93.054 1.00 16.76 180 ALA B CA 1
ATOM 4570 C C . ALA B 1 180 ? 41.628 33.799 93.361 1.00 17.26 180 ALA B C 1
ATOM 4571 O O . ALA B 1 180 ? 41.921 34.086 94.525 1.00 15.82 180 ALA B O 1
ATOM 4573 N N . SER B 1 181 ? 42.362 34.191 92.323 1.00 17.26 181 SER B N 1
ATOM 4574 C CA . SER B 1 181 ? 43.557 34.997 92.539 1.00 16.83 181 SER B CA 1
ATOM 4575 C C . SER B 1 181 ? 43.201 36.382 93.088 1.00 18.72 181 SER B C 1
ATOM 4576 O O . SER B 1 181 ? 43.940 36.949 93.898 1.00 18.06 181 SER B O 1
ATOM 4579 N N . SER B 1 182 ? 42.070 36.918 92.644 1.00 17.69 182 SER B N 1
ATOM 4580 C CA . SER B 1 182 ? 41.601 38.224 93.104 1.00 19.31 182 SER B CA 1
ATOM 4581 C C . SER B 1 182 ? 41.303 38.184 94.606 1.00 19.96 182 SER B C 1
ATOM 4582 O O . SER B 1 182 ? 41.792 39.010 95.375 1.00 17.10 182 SER B O 1
ATOM 4585 N N . ILE B 1 183 ? 40.496 37.217 95.026 1.00 18.63 183 ILE B N 1
ATOM 4586 C CA . ILE B 1 183 ? 40.160 37.094 96.440 1.00 18.38 183 ILE B CA 1
ATOM 4587 C C . ILE B 1 183 ? 41.399 36.840 97.290 1.00 17.52 183 ILE B C 1
ATOM 4588 O O . ILE B 1 183 ? 41.618 37.512 98.296 1.00 18.22 183 ILE B O 1
ATOM 4593 N N . MET B 1 184 ? 42.219 35.878 96.880 1.00 16.65 184 MET B N 1
ATOM 4594 C CA . MET B 1 184 ? 43.412 35.542 97.643 1.00 19.06 184 MET B CA 1
ATOM 4595 C C . MET B 1 184 ? 44.493 36.616 97.660 1.00 17.70 184 MET B C 1
ATOM 4596 O O . MET B 1 184 ? 45.238 36.708 98.632 1.00 18.61 184 MET B O 1
ATOM 4601 N N . SER B 1 185 ? 44.584 37.439 96.614 1.00 17.57 185 SER B N 1
ATOM 4602 C CA . SER B 1 185 ? 45.606 38.481 96.617 1.00 17.33 185 SER B CA 1
ATOM 4603 C C . SER B 1 185 ? 45.318 39.455 97.757 1.00 18.39 185 SER B C 1
ATOM 4604 O O . SER B 1 185 ? 46.237 39.924 98.435 1.00 17.45 185 SER B O 1
ATOM 4607 N N . LYS B 1 186 ? 44.040 39.753 97.973 1.00 18.25 186 LYS B N 1
ATOM 4608 C CA . LYS B 1 186 ? 43.658 40.660 99.050 1.00 19.92 186 LYS B CA 1
ATOM 4609 C C . LYS B 1 186 ? 43.910 40.012 100.410 1.00 18.70 186 LYS B C 1
ATOM 4610 O O . LYS B 1 186 ? 44.321 40.683 101.358 1.00 18.16 186 LYS B O 1
ATOM 4616 N N . LYS B 1 187 ? 43.675 38.705 100.508 1.00 17.73 187 LYS B N 1
ATOM 4617 C CA . LYS B 1 187 ? 43.918 38.007 101.769 1.00 19.10 187 LYS B CA 1
ATOM 4618 C C . LYS B 1 187 ? 45.416 37.940 102.058 1.00 18.98 187 LYS B C 1
ATOM 4619 O O . LYS B 1 187 ? 45.842 38.116 103.200 1.00 18.70 187 LYS B O 1
ATOM 4625 N N . LEU B 1 188 ? 46.225 37.704 101.030 1.00 17.13 188 LEU B N 1
ATOM 4626 C CA . LEU B 1 188 ? 47.668 37.641 101.250 1.00 17.79 188 LEU B CA 1
ATOM 4627 C C . LEU B 1 188 ? 48.192 39.008 101.693 1.00 18.55 188 LEU B C 1
ATOM 4628 O O . LEU B 1 188 ? 49.046 39.099 102.575 1.00 18.21 188 LEU B O 1
ATOM 4633 N N . ALA B 1 189 ? 47.671 40.073 101.090 1.00 18.95 189 ALA B N 1
ATOM 4634 C CA . ALA B 1 189 ? 48.111 41.421 101.437 1.00 19.75 189 ALA B CA 1
ATOM 4635 C C . ALA B 1 189 ? 47.706 41.806 102.860 1.00 20.09 189 ALA B C 1
ATOM 4636 O O . ALA B 1 189 ? 48.401 42.592 103.508 1.00 20.66 189 ALA B O 1
ATOM 4638 N N . ALA B 1 190 ? 46.594 41.244 103.335 1.00 19.11 190 ALA B N 1
ATOM 4639 C CA . ALA B 1 190 ? 46.072 41.530 104.678 1.00 20.84 190 ALA B CA 1
ATOM 4640 C C . ALA B 1 190 ? 46.811 40.809 105.810 1.00 21.02 190 ALA B C 1
ATOM 4641 O O . ALA B 1 190 ? 46.622 41.129 106.983 1.00 22.35 190 ALA B O 1
ATOM 4643 N N . GLY B 1 191 ? 47.615 39.810 105.465 1.00 20.06 191 GLY B N 1
ATOM 4644 C CA . GLY B 1 191 ? 48.427 39.129 106.464 1.00 18.41 191 GLY B CA 1
ATOM 4645 C C . GLY B 1 191 ? 47.950 38.058 107.427 1.00 18.79 191 GLY B C 1
ATOM 4646 O O . GLY B 1 191 ? 48.727 37.658 108.287 1.00 19.81 191 GLY B O 1
ATOM 4647 N N . ALA B 1 192 ? 46.720 37.572 107.315 1.00 18.60 192 ALA B N 1
ATOM 4648 C CA . ALA B 1 192 ? 46.268 36.523 108.235 1.00 19.22 192 ALA B CA 1
ATOM 4649 C C . ALA B 1 192 ? 46.971 35.204 107.889 1.00 20.86 192 ALA B C 1
ATOM 4650 O O . ALA B 1 192 ? 47.326 34.972 106.731 1.00 20.56 192 ALA B O 1
ATOM 4652 N N . ARG B 1 193 ? 47.177 34.343 108.883 1.00 21.06 193 ARG B N 1
ATOM 4653 C CA . ARG B 1 193 ? 47.826 33.060 108.624 1.00 21.96 193 ARG B CA 1
ATOM 4654 C C . ARG B 1 193 ? 46.834 31.989 108.203 1.00 20.59 193 ARG B C 1
ATOM 4655 O O . ARG B 1 193 ? 47.127 31.175 107.325 1.00 21.26 193 ARG B O 1
ATOM 4663 N N . SER B 1 194 ? 45.668 31.981 108.842 1.00 20.15 194 SER B N 1
ATOM 4664 C CA . SER B 1 194 ? 44.625 31.003 108.529 1.00 19.79 194 SER B CA 1
ATOM 4665 C C . SER B 1 194 ? 43.397 31.727 107.996 1.00 19.27 194 SER B C 1
ATOM 4666 O O . SER B 1 194 ? 42.945 32.707 108.578 1.00 17.95 194 SER B O 1
ATOM 4669 N N . ILE B 1 195 ? 42.859 31.232 106.889 1.00 18.94 195 ILE B N 1
ATOM 4670 C CA . ILE B 1 195 ? 41.703 31.859 106.262 1.00 18.08 195 ILE B CA 1
ATOM 4671 C C . ILE B 1 195 ? 40.581 30.860 106.025 1.00 17.96 195 ILE B C 1
ATOM 4672 O O . ILE B 1 195 ? 40.791 29.840 105.370 1.00 15.68 195 ILE B O 1
ATOM 4677 N N . VAL B 1 196 ? 39.396 31.157 106.552 1.00 16.29 196 VAL B N 1
ATOM 4678 C CA . VAL B 1 196 ? 38.250 30.284 106.349 1.00 17.13 196 VAL B CA 1
ATOM 4679 C C . VAL B 1 196 ? 37.363 30.934 105.292 1.00 17.20 196 VAL B C 1
ATOM 4680 O O . VAL B 1 196 ? 37.025 32.115 105.384 1.00 16.87 196 VAL B O 1
ATOM 4686 N N . LEU B 1 197 ? 37.004 30.159 104.278 1.00 15.30 197 LEU B N 1
ATOM 4687 C CA . LEU B 1 197 ? 36.183 30.675 103.196 1.00 18.07 197 LEU B CA 1
ATOM 4688 C C . LEU B 1 197 ? 34.740 30.202 103.296 1.00 18.40 197 LEU B C 1
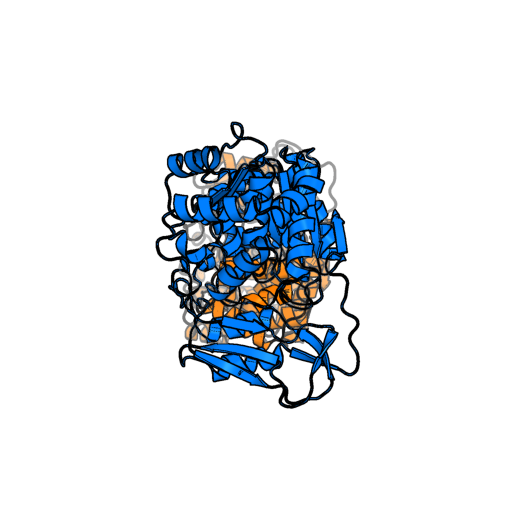ATOM 4689 O O . LEU B 1 197 ? 34.479 29.011 103.466 1.00 21.56 197 LEU B O 1
ATOM 4694 N N . ASP B 1 198 ? 33.815 31.153 103.210 1.00 18.95 198 ASP B N 1
ATOM 4695 C CA . ASP B 1 198 ? 32.380 30.876 103.242 1.00 20.31 198 ASP B CA 1
ATOM 4696 C C . ASP B 1 198 ? 31.980 31.039 101.779 1.00 20.24 198 ASP B C 1
ATOM 4697 O O . ASP B 1 198 ? 31.853 32.162 101.289 1.00 19.55 198 ASP B O 1
ATOM 4702 N N . VAL B 1 199 ? 31.790 29.921 101.088 1.00 17.63 199 VAL B N 1
ATOM 4703 C CA . VAL B 1 199 ? 31.455 29.942 99.668 1.00 18.14 199 VAL B CA 1
ATOM 4704 C C . VAL B 1 199 ? 30.008 29.559 99.371 1.00 19.70 199 VAL B C 1
ATOM 4705 O O . VAL B 1 199 ? 29.568 28.463 99.705 1.00 19.26 199 VAL B O 1
ATOM 4709 N N . LYS B 1 200 ? 29.269 30.474 98.755 1.00 21.37 200 LYS B N 1
ATOM 4710 C CA . LYS B 1 200 ? 27.886 30.202 98.383 1.00 24.82 200 LYS B CA 1
ATOM 4711 C C . LYS B 1 200 ? 27.866 30.025 96.873 1.00 25.48 200 LYS B C 1
ATOM 4712 O O . LYS B 1 200 ? 28.657 30.647 96.174 1.00 25.48 200 LYS B O 1
ATOM 4718 N N . VAL B 1 201 ? 26.972 29.178 96.371 1.00 29.10 201 VAL B N 1
ATOM 4719 C CA . VAL B 1 201 ? 26.891 28.935 94.932 1.00 31.31 201 VAL B CA 1
ATOM 4720 C C . VAL B 1 201 ? 26.344 30.149 94.187 1.00 32.64 201 VAL B C 1
ATOM 4721 O O . VAL B 1 201 ? 25.557 30.921 94.734 1.00 33.23 201 VAL B O 1
ATOM 4725 N N . GLY B 1 202 ? 26.770 30.310 92.937 1.00 34.32 202 GLY B N 1
ATOM 4726 C CA . GLY B 1 202 ? 26.307 31.428 92.135 1.00 36.06 202 GLY B CA 1
ATOM 4727 C C . GLY B 1 202 ? 24.888 31.204 91.653 1.00 37.00 202 GLY B C 1
ATOM 4728 O O . GLY B 1 202 ? 24.234 30.239 92.052 1.00 37.34 202 GLY B O 1
ATOM 4729 N N . ARG B 1 203 ? 24.411 32.086 90.780 1.00 38.68 203 ARG B N 1
ATOM 4730 C CA . ARG B 1 203 ? 23.052 31.982 90.257 1.00 39.60 203 ARG B CA 1
ATOM 4731 C C . ARG B 1 203 ? 22.992 31.115 88.998 1.00 39.54 203 ARG B C 1
ATOM 4732 O O . ARG B 1 203 ? 23.808 31.272 88.088 1.00 39.81 203 ARG B O 1
ATOM 4740 N N . GLY B 1 204 ? 22.026 30.198 88.961 1.00 39.29 204 GLY B N 1
ATOM 4741 C CA . GLY B 1 204 ? 21.865 29.310 87.819 1.00 38.04 204 GLY B CA 1
ATOM 4742 C C . GLY B 1 204 ? 21.530 27.883 88.229 1.00 37.59 204 GLY B C 1
ATOM 4743 O O . GLY B 1 204 ? 21.180 27.631 89.381 1.00 38.23 204 GLY B O 1
ATOM 4744 N N . ALA B 1 205 ? 21.628 26.946 87.288 1.00 36.36 205 ALA B N 1
ATOM 4745 C CA . ALA B 1 205 ? 21.342 25.543 87.581 1.00 34.89 205 ALA B CA 1
ATOM 4746 C C . ALA B 1 205 ? 22.297 25.073 88.680 1.00 34.02 205 ALA B C 1
ATOM 4747 O O . ALA B 1 205 ? 23.498 25.328 88.612 1.00 32.65 205 ALA B O 1
ATOM 4749 N N . PHE B 1 206 ? 21.763 24.383 89.684 1.00 32.85 206 PHE B N 1
ATOM 4750 C CA . PHE B 1 206 ? 22.577 23.918 90.806 1.00 31.67 206 PHE B CA 1
ATOM 4751 C C . PHE B 1 206 ? 23.769 23.032 90.444 1.00 31.36 206 PHE B C 1
ATOM 4752 O O . PHE B 1 206 ? 24.841 23.168 91.035 1.00 31.75 206 PHE B O 1
ATOM 4760 N N . MET B 1 207 ? 23.606 22.126 89.488 1.00 30.77 207 MET B N 1
ATOM 4761 C CA . MET B 1 207 ? 24.730 21.269 89.136 1.00 31.38 207 MET B CA 1
ATOM 4762 C C . MET B 1 207 ? 25.909 22.080 88.601 1.00 31.03 207 MET B C 1
ATOM 4763 O O . MET B 1 207 ? 27.062 21.779 88.914 1.00 29.00 207 MET B O 1
ATOM 4768 N N . LYS B 1 208 ? 25.629 23.116 87.813 1.00 29.79 208 LYS B N 1
ATOM 4769 C CA . LYS B 1 208 ? 26.712 23.927 87.267 1.00 29.87 208 LYS B CA 1
ATOM 4770 C C . LYS B 1 208 ? 27.291 24.912 88.282 1.00 27.82 208 LYS B C 1
ATOM 4771 O O . LYS B 1 208 ? 28.511 25.053 88.382 1.00 27.90 208 LYS B O 1
ATOM 4777 N N . THR B 1 209 ? 26.427 25.588 89.036 1.00 26.06 209 THR B N 1
ATOM 4778 C CA . THR B 1 209 ? 26.896 26.555 90.022 1.00 25.35 209 THR B CA 1
ATOM 4779 C C . THR B 1 209 ? 27.635 25.876 91.174 1.00 24.27 209 THR B C 1
ATOM 4780 O O . THR B 1 209 ? 28.564 26.448 91.742 1.00 23.78 209 THR B O 1
ATOM 4784 N N . LEU B 1 210 ? 27.222 24.663 91.529 1.00 21.75 210 LEU B N 1
ATOM 4785 C CA . LEU B 1 210 ? 27.903 23.946 92.601 1.00 19.52 210 LEU B CA 1
ATOM 4786 C C . LEU B 1 210 ? 29.268 23.519 92.072 1.00 19.61 210 LEU B C 1
ATOM 4787 O O . LEU B 1 210 ? 30.273 23.597 92.781 1.00 16.77 210 LEU B O 1
ATOM 4792 N N . GLU B 1 211 ? 29.300 23.066 90.819 1.00 18.87 211 GLU B N 1
ATOM 4793 C CA . GLU B 1 211 ? 30.553 22.650 90.196 1.00 21.41 211 GLU B CA 1
ATOM 4794 C C . GLU B 1 211 ? 31.551 23.798 90.260 1.00 20.63 211 GLU B C 1
ATOM 4795 O O . GLU B 1 211 ? 32.722 23.597 90.577 1.00 20.24 211 GLU B O 1
ATOM 4801 N N . GLU B 1 212 ? 31.073 24.999 89.950 1.00 20.62 212 GLU B N 1
ATOM 4802 C CA . GLU B 1 212 ? 31.923 26.184 89.952 1.00 22.55 212 GLU B CA 1
ATOM 4803 C C . GLU B 1 212 ? 32.365 26.561 91.359 1.00 21.33 212 GLU B C 1
ATOM 4804 O O . GLU B 1 212 ? 33.524 26.925 91.566 1.00 20.17 212 GLU B O 1
ATOM 4810 N N . ALA B 1 213 ? 31.449 26.482 92.324 1.00 18.09 213 ALA B N 1
ATOM 4811 C CA . ALA B 1 213 ? 31.789 26.812 93.704 1.00 16.61 213 ALA B CA 1
ATOM 4812 C C . ALA B 1 213 ? 32.845 25.836 94.229 1.00 16.54 213 ALA B C 1
ATOM 4813 O O . ALA B 1 213 ? 33.771 26.232 94.938 1.00 13.85 213 ALA B O 1
ATOM 4815 N N . ARG B 1 214 ? 32.704 24.562 93.874 1.00 15.00 214 ARG B N 1
ATOM 4816 C CA . ARG B 1 214 ? 33.653 23.545 94.310 1.00 16.25 214 ARG B CA 1
ATOM 4817 C C . ARG B 1 214 ? 35.030 23.776 93.690 1.00 17.35 214 ARG B C 1
ATOM 4818 O O . ARG B 1 214 ? 36.054 23.585 94.341 1.00 16.03 214 ARG B O 1
ATOM 4826 N N . LEU B 1 215 ? 35.049 24.171 92.421 1.00 17.04 215 LEU B N 1
ATOM 4827 C CA . LEU B 1 215 ? 36.311 24.428 91.746 1.00 17.52 215 LEU B CA 1
ATOM 4828 C C . LEU B 1 215 ? 36.959 25.675 92.339 1.00 17.01 215 LEU B C 1
ATOM 4829 O O . LEU B 1 215 ? 38.171 25.713 92.524 1.00 17.83 215 LEU B O 1
ATOM 4834 N N . LEU B 1 216 ? 36.150 26.691 92.635 1.00 16.03 216 LEU B N 1
ATOM 4835 C CA . LEU B 1 216 ? 36.671 27.922 93.220 1.00 16.92 216 LEU B CA 1
ATOM 4836 C C . LEU B 1 216 ? 37.302 27.618 94.577 1.00 17.45 216 LEU B C 1
ATOM 4837 O O . LEU B 1 216 ? 38.418 28.046 94.860 1.00 17.10 216 LEU B O 1
ATOM 4842 N N . ALA B 1 217 ? 36.592 26.867 95.416 1.00 16.82 217 ALA B N 1
ATOM 4843 C CA . ALA B 1 217 ? 37.115 26.518 96.737 1.00 16.89 217 ALA B CA 1
ATOM 4844 C C . ALA B 1 217 ? 38.439 25.763 96.611 1.00 17.32 217 ALA B C 1
ATOM 4845 O O . ALA B 1 217 ? 39.427 26.109 97.255 1.00 17.28 217 ALA B O 1
ATOM 4847 N N . LYS B 1 218 ? 38.454 24.728 95.777 1.00 17.79 218 LYS B N 1
ATOM 4848 C CA . LYS B 1 218 ? 39.659 23.931 95.570 1.00 20.13 218 LYS B CA 1
ATOM 4849 C C . LYS B 1 218 ? 40.823 24.810 95.112 1.00 19.18 218 LYS B C 1
ATOM 4850 O O . LYS B 1 218 ? 41.960 24.641 95.561 1.00 17.99 218 LYS B O 1
ATOM 4856 N N . THR B 1 219 ? 40.525 25.749 94.220 1.00 17.01 219 THR B N 1
ATOM 4857 C CA . THR B 1 219 ? 41.545 26.650 93.687 1.00 18.24 219 THR B CA 1
ATOM 4858 C C . THR B 1 219 ? 42.105 27.593 94.740 1.00 17.98 219 THR B C 1
ATOM 4859 O O . THR B 1 219 ? 43.319 27.785 94.823 1.00 18.14 219 THR B O 1
ATOM 4863 N N . MET B 1 220 ? 41.231 28.184 95.547 1.00 18.27 220 MET B N 1
ATOM 4864 C CA . MET B 1 220 ? 41.692 29.095 96.583 1.00 18.78 220 MET B CA 1
ATOM 4865 C C . MET B 1 220 ? 42.505 28.350 97.642 1.00 19.40 220 MET B C 1
ATOM 4866 O O . MET B 1 220 ? 43.476 28.886 98.173 1.00 19.51 220 MET B O 1
ATOM 4871 N N . VAL B 1 221 ? 42.113 27.115 97.946 1.00 17.29 221 VAL B N 1
ATOM 4872 C CA . VAL B 1 221 ? 42.856 26.320 98.912 1.00 17.89 221 VAL B CA 1
ATOM 4873 C C . VAL B 1 221 ? 44.244 26.023 98.340 1.00 17.79 221 VAL B C 1
ATOM 4874 O O . VAL B 1 221 ? 45.238 26.052 99.065 1.00 19.64 221 VAL B O 1
ATOM 4878 N N . ALA B 1 222 ? 44.312 25.757 97.035 1.00 17.23 222 ALA B N 1
ATOM 4879 C CA . ALA B 1 222 ? 45.590 25.470 96.378 1.00 17.57 222 ALA B CA 1
ATOM 4880 C C . ALA B 1 222 ? 46.515 26.690 96.427 1.00 18.68 222 ALA B C 1
ATOM 4881 O O . ALA B 1 222 ? 47.709 26.564 96.714 1.00 18.60 222 ALA B O 1
ATOM 4883 N N . ILE B 1 223 ? 45.965 27.867 96.139 1.00 18.39 223 ILE B N 1
ATOM 4884 C CA . ILE B 1 223 ? 46.748 29.102 96.178 1.00 18.90 223 ILE B CA 1
ATOM 4885 C C . ILE B 1 223 ? 47.294 29.293 97.588 1.00 21.22 223 ILE B C 1
ATOM 4886 O O . ILE B 1 223 ? 48.469 29.618 97.779 1.00 19.60 223 ILE B O 1
ATOM 4891 N N . GLY B 1 224 ? 46.422 29.095 98.573 1.00 22.46 224 GLY B N 1
ATOM 4892 C CA . GLY B 1 224 ? 46.824 29.231 99.961 1.00 24.39 224 GLY B CA 1
ATOM 4893 C C . GLY B 1 224 ? 47.970 28.300 100.299 1.00 26.29 224 GLY B C 1
ATOM 4894 O O . GLY B 1 224 ? 48.959 28.719 100.905 1.00 28.24 224 GLY B O 1
ATOM 4895 N N . GLN B 1 225 ? 47.842 27.034 99.912 1.00 27.55 225 GLN B N 1
ATOM 4896 C CA . GLN B 1 225 ? 48.891 26.050 100.167 1.00 29.53 225 GLN B CA 1
ATOM 4897 C C . GLN B 1 225 ? 50.195 26.523 99.534 1.00 28.44 225 GLN B C 1
ATOM 4898 O O . GLN B 1 225 ? 51.249 26.498 100.165 1.00 29.02 225 GLN B O 1
ATOM 4904 N N . GLY B 1 226 ? 50.114 26.957 98.280 1.00 27.31 226 GLY B N 1
ATOM 4905 C CA . GLY B 1 226 ? 51.299 27.420 97.580 1.00 25.06 226 GLY B CA 1
ATOM 4906 C C . GLY B 1 226 ? 51.909 28.683 98.159 1.00 23.02 226 GLY B C 1
ATOM 4907 O O . GLY B 1 226 ? 53.114 28.906 98.039 1.00 25.26 226 GLY B O 1
ATOM 4908 N N . ALA B 1 227 ? 51.081 29.514 98.785 1.00 21.23 227 ALA B N 1
ATOM 4909 C CA . ALA B 1 227 ? 51.547 30.768 99.376 1.00 20.74 227 ALA B CA 1
ATOM 4910 C C . ALA B 1 227 ? 51.998 30.627 100.824 1.00 20.53 227 ALA B C 1
ATOM 4911 O O . ALA B 1 227 ? 52.501 31.581 101.417 1.00 22.93 227 ALA B O 1
ATOM 4913 N N . GLY B 1 228 ? 51.809 29.446 101.398 1.00 19.06 228 GLY B N 1
ATOM 4914 C CA . GLY B 1 228 ? 52.207 29.240 102.779 1.00 19.69 228 GLY B CA 1
ATOM 4915 C C . GLY B 1 228 ? 51.145 29.647 103.783 1.00 19.10 228 GLY B C 1
ATOM 4916 O O . GLY B 1 228 ? 51.456 29.924 104.936 1.00 18.54 228 GLY B O 1
ATOM 4917 N N . ARG B 1 229 ? 49.887 29.689 103.350 1.00 19.32 229 ARG B N 1
ATOM 4918 C CA . ARG B 1 229 ? 48.789 30.041 104.246 1.00 20.73 229 ARG B CA 1
ATOM 4919 C C . ARG B 1 229 ? 47.865 28.833 104.411 1.00 22.91 229 ARG B C 1
ATOM 4920 O O . ARG B 1 229 ? 47.783 27.979 103.527 1.00 24.35 229 ARG B O 1
ATOM 4928 N N . ARG B 1 230 ? 47.178 28.773 105.546 1.00 21.95 230 ARG B N 1
ATOM 4929 C CA . ARG B 1 230 ? 46.262 27.680 105.853 1.00 22.82 230 ARG B CA 1
ATOM 4930 C C . ARG B 1 230 ? 44.859 28.101 105.435 1.00 21.30 230 ARG B C 1
ATOM 4931 O O . ARG B 1 230 ? 44.328 29.084 105.944 1.00 20.96 230 ARG B O 1
ATOM 4939 N N . VAL B 1 231 ? 44.262 27.355 104.512 1.00 20.83 231 VAL B N 1
ATOM 4940 C CA . VAL B 1 231 ? 42.935 27.692 104.016 1.00 20.76 231 VAL B CA 1
ATOM 4941 C C . VAL B 1 231 ? 41.979 26.510 104.065 1.00 20.52 231 VAL B C 1
ATOM 4942 O O . VAL B 1 231 ? 42.365 25.375 103.786 1.00 19.62 231 VAL B O 1
ATOM 4946 N N . ARG B 1 232 ? 40.732 26.789 104.425 1.00 18.55 232 ARG B N 1
ATOM 4947 C CA . ARG B 1 232 ? 39.696 25.763 104.480 1.00 19.34 232 ARG B CA 1
ATOM 4948 C C . ARG B 1 232 ? 38.412 26.419 103.993 1.00 19.91 232 ARG B C 1
ATOM 4949 O O . ARG B 1 232 ? 38.078 27.526 104.410 1.00 16.55 232 ARG B O 1
ATOM 4957 N N . ALA B 1 233 ? 37.701 25.748 103.097 1.00 18.35 233 ALA B N 1
ATOM 4958 C CA . ALA B 1 233 ? 36.463 26.305 102.581 1.00 18.86 233 ALA B CA 1
ATOM 4959 C C . ALA B 1 233 ? 35.240 25.507 103.019 1.00 19.18 233 ALA B C 1
ATOM 4960 O O . ALA B 1 233 ? 35.273 24.276 103.093 1.00 19.16 233 ALA B O 1
ATOM 4962 N N . LEU B 1 234 ? 34.177 26.230 103.352 1.00 18.00 234 LEU B N 1
ATOM 4963 C CA . LEU B 1 234 ? 32.912 25.619 103.725 1.00 18.51 234 LEU B CA 1
ATOM 4964 C C . LEU B 1 234 ? 31.916 26.166 102.708 1.00 19.53 234 LEU B C 1
ATOM 4965 O O . LEU B 1 234 ? 31.770 27.386 102.577 1.00 18.64 234 LEU B O 1
ATOM 4970 N N . LEU B 1 235 ? 31.269 25.273 101.962 1.00 17.36 235 LEU B N 1
ATOM 4971 C CA . LEU B 1 235 ? 30.276 25.686 100.977 1.00 17.95 235 LEU B CA 1
ATOM 4972 C C . LEU B 1 235 ? 28.942 25.699 101.709 1.00 19.36 235 LEU B C 1
ATOM 4973 O O . LEU B 1 235 ? 28.509 24.679 102.234 1.00 19.02 235 LEU B O 1
ATOM 4978 N N . THR B 1 236 ? 28.303 26.862 101.760 1.00 20.90 236 THR B N 1
ATOM 4979 C CA . THR B 1 236 ? 27.038 26.995 102.470 1.00 23.18 236 THR B CA 1
ATOM 4980 C C . THR B 1 236 ? 25.842 27.146 101.540 1.00 24.78 236 THR B C 1
ATOM 4981 O O . THR B 1 236 ? 25.963 27.679 100.436 1.00 24.56 236 THR B O 1
ATOM 4985 N N . SER B 1 237 ? 24.684 26.666 101.985 1.00 25.42 237 SER B N 1
ATOM 4986 C CA . SER B 1 237 ? 23.478 26.767 101.177 1.00 26.56 237 SER B CA 1
ATOM 4987 C C . SER B 1 237 ? 22.840 28.135 101.385 1.00 25.35 237 SER B C 1
ATOM 4988 O O . SER B 1 237 ? 23.212 28.877 102.297 1.00 25.32 237 SER B O 1
ATOM 4991 N N . MET B 1 238 ? 21.890 28.479 100.529 1.00 23.60 238 MET B N 1
ATOM 4992 C CA . MET B 1 238 ? 21.210 29.757 100.680 1.00 24.43 238 MET B CA 1
ATOM 4993 C C . MET B 1 238 ? 19.757 29.657 100.238 1.00 23.69 238 MET B C 1
ATOM 4994 O O . MET B 1 238 ? 19.345 30.273 99.254 1.00 22.51 238 MET B O 1
ATOM 4999 N N . GLU B 1 239 ? 18.986 28.857 100.969 1.00 21.42 239 GLU B N 1
ATOM 5000 C CA . GLU B 1 239 ? 17.571 28.695 100.670 1.00 22.59 239 GLU B CA 1
ATOM 5001 C C . GLU B 1 239 ? 16.810 29.879 101.259 1.00 21.91 239 GLU B C 1
ATOM 5002 O O . GLU B 1 239 ? 15.622 30.058 101.002 1.00 21.16 239 GLU B O 1
ATOM 5008 N N . ALA B 1 240 ? 17.514 30.672 102.061 1.00 21.75 240 ALA B N 1
ATOM 5009 C CA . ALA B 1 240 ? 16.961 31.864 102.693 1.00 20.71 240 ALA B CA 1
ATOM 5010 C C . ALA B 1 240 ? 18.102 32.629 103.355 1.00 22.36 240 ALA B C 1
ATOM 5011 O O . ALA B 1 240 ? 19.159 32.062 103.630 1.00 22.61 240 ALA B O 1
ATOM 5013 N N . PRO B 1 241 ? 17.914 33.934 103.601 1.00 22.55 241 PRO B N 1
ATOM 5014 C CA . PRO B 1 241 ? 18.996 34.686 104.245 1.00 23.70 241 PRO B CA 1
ATOM 5015 C C . PRO B 1 241 ? 19.313 34.047 105.594 1.00 23.90 241 PRO B C 1
ATOM 5016 O O . PRO B 1 241 ? 18.476 33.347 106.168 1.00 21.24 241 PRO B O 1
ATOM 5020 N N . LEU B 1 242 ? 20.520 34.282 106.099 1.00 23.91 242 LEU B N 1
ATOM 5021 C CA . LEU B 1 242 ? 20.919 33.725 107.382 1.00 24.85 242 LEU B CA 1
ATOM 5022 C C . LEU B 1 242 ? 20.348 34.618 108.480 1.00 24.88 242 LEU B C 1
ATOM 5023 O O . LEU B 1 242 ? 20.592 35.818 108.495 1.00 26.68 242 LEU B O 1
ATOM 5028 N N . GLY B 1 243 ? 19.595 34.036 109.403 1.00 21.82 243 GLY B N 1
ATOM 5029 C CA . GLY B 1 243 ? 19.009 34.847 110.451 1.00 22.06 243 GLY B CA 1
ATOM 5030 C C . GLY B 1 243 ? 17.720 35.453 109.926 1.00 23.03 243 GLY B C 1
ATOM 5031 O O . GLY B 1 243 ? 17.191 35.006 108.907 1.00 24.49 243 GLY B O 1
ATOM 5032 N N . ARG B 1 244 ? 17.213 36.480 110.596 1.00 20.22 244 ARG B N 1
ATOM 5033 C CA . ARG B 1 244 ? 15.964 37.094 110.164 1.00 19.58 244 ARG B CA 1
ATOM 5034 C C . ARG B 1 244 ? 16.111 38.519 109.653 1.00 18.93 244 ARG B C 1
ATOM 5035 O O . ARG B 1 244 ? 15.309 38.986 108.841 1.00 16.64 244 ARG B O 1
ATOM 5043 N N . ALA B 1 245 ? 17.138 39.213 110.125 1.00 17.72 245 ALA B N 1
ATOM 5044 C CA . ALA B 1 245 ? 17.328 40.602 109.744 1.00 16.77 245 ALA B CA 1
ATOM 5045 C C . ALA B 1 245 ? 18.149 40.839 108.489 1.00 16.12 245 ALA B C 1
ATOM 5046 O O . ALA B 1 245 ? 19.202 40.232 108.292 1.00 16.79 245 ALA B O 1
ATOM 5048 N N . VAL B 1 246 ? 17.647 41.736 107.646 1.00 14.54 246 VAL B N 1
ATOM 5049 C CA . VAL B 1 246 ? 18.333 42.123 106.424 1.00 14.16 246 VAL B CA 1
ATOM 5050 C C . VAL B 1 246 ? 18.260 43.645 106.346 1.00 14.47 246 VAL B C 1
ATOM 5051 O O . VAL B 1 246 ? 17.178 44.227 106.280 1.00 15.02 246 VAL B O 1
ATOM 5055 N N . GLY B 1 247 ? 19.425 44.278 106.369 1.00 15.03 247 GLY B N 1
ATOM 5056 C CA . GLY B 1 247 ? 19.496 45.725 106.329 1.00 14.51 247 GLY B CA 1
ATOM 5057 C C . GLY B 1 247 ? 20.813 46.150 106.947 1.00 16.33 247 GLY B C 1
ATOM 5058 O O . GLY B 1 247 ? 21.862 45.579 106.635 1.00 16.49 247 GLY B O 1
ATOM 5059 N N . ASN B 1 248 ? 20.770 47.135 107.840 1.00 16.26 248 ASN B N 1
ATOM 5060 C CA . ASN B 1 248 ? 21.985 47.609 108.480 1.00 13.77 248 ASN B CA 1
ATOM 5061 C C . ASN B 1 248 ? 21.833 47.693 109.996 1.00 14.62 248 ASN B C 1
ATOM 5062 O O . ASN B 1 248 ? 22.324 46.818 110.706 1.00 15.18 248 ASN B O 1
ATOM 5067 N N . ALA B 1 249 ? 21.162 48.723 110.504 1.00 13.05 249 ALA B N 1
ATOM 5068 C CA . ALA B 1 249 ? 20.964 48.812 111.945 1.00 14.00 249 ALA B CA 1
ATOM 5069 C C . ALA B 1 249 ? 20.265 47.539 112.428 1.00 15.02 249 ALA B C 1
ATOM 5070 O O . ALA B 1 249 ? 20.587 47.006 113.491 1.00 15.53 249 ALA B O 1
ATOM 5072 N N . ILE B 1 250 ? 19.313 47.052 111.636 1.00 14.22 250 ILE B N 1
ATOM 5073 C CA . ILE B 1 250 ? 18.556 45.863 112.015 1.00 14.64 250 ILE B CA 1
ATOM 5074 C C . ILE B 1 250 ? 19.438 44.617 112.106 1.00 15.57 250 ILE B C 1
ATOM 5075 O O . ILE B 1 250 ? 19.187 43.734 112.927 1.00 14.45 250 ILE B O 1
ATOM 5080 N N . GLU B 1 251 ? 20.487 44.562 111.289 1.00 13.93 251 GLU B N 1
ATOM 5081 C CA . GLU B 1 251 ? 21.398 43.423 111.315 1.00 13.99 251 GLU B CA 1
ATOM 5082 C C . GLU B 1 251 ? 22.354 43.499 112.503 1.00 15.44 251 GLU B C 1
ATOM 5083 O O . GLU B 1 251 ? 22.745 42.472 113.054 1.00 14.37 251 GLU B O 1
ATOM 5089 N N . VAL B 1 252 ? 22.735 44.710 112.898 1.00 14.49 252 VAL B N 1
ATOM 5090 C CA . VAL B 1 252 ? 23.622 44.854 114.051 1.00 15.58 252 VAL B CA 1
ATOM 5091 C C . VAL B 1 252 ? 22.827 44.454 115.290 1.00 15.06 252 VAL B C 1
ATOM 5092 O O . VAL B 1 252 ? 23.352 43.807 116.192 1.00 14.67 252 VAL B O 1
ATOM 5096 N N . ARG B 1 253 ? 21.550 44.828 115.325 1.00 15.57 253 ARG B N 1
ATOM 5097 C CA . ARG B 1 253 ? 20.704 44.458 116.457 1.00 16.25 253 ARG B CA 1
ATOM 5098 C C . ARG B 1 253 ? 20.663 42.943 116.610 1.00 16.97 253 ARG B C 1
ATOM 5099 O O . ARG B 1 253 ? 20.766 42.418 117.717 1.00 17.18 253 ARG B O 1
ATOM 5107 N N . GLU B 1 254 ? 20.503 42.241 115.491 1.00 15.30 254 GLU B N 1
ATOM 5108 C CA . GLU B 1 254 ? 20.435 40.786 115.525 1.00 17.60 254 GLU B CA 1
ATOM 5109 C C . GLU B 1 254 ? 21.763 40.153 115.932 1.00 17.41 254 GLU B C 1
ATOM 5110 O O . GLU B 1 254 ? 21.784 39.170 116.678 1.00 16.42 254 GLU B O 1
ATOM 5116 N N . ALA B 1 255 ? 22.868 40.712 115.444 1.00 16.85 255 ALA B N 1
ATOM 5117 C CA . ALA B 1 255 ? 24.187 40.188 115.792 1.00 19.10 255 ALA B CA 1
ATOM 5118 C C . ALA B 1 255 ? 24.367 40.292 117.309 1.00 18.60 255 ALA B C 1
ATOM 5119 O O . ALA B 1 255 ? 24.853 39.359 117.959 1.00 17.31 255 ALA B O 1
ATOM 5121 N N . ILE B 1 256 ? 23.973 41.432 117.866 1.00 17.49 256 ILE B N 1
ATOM 5122 C CA . ILE B 1 256 ? 24.078 41.645 119.305 1.00 18.28 256 ILE B CA 1
ATOM 5123 C C . ILE B 1 256 ? 23.238 40.606 120.046 1.00 20.11 256 ILE B C 1
ATOM 5124 O O . ILE B 1 256 ? 23.699 39.997 121.015 1.00 19.54 256 ILE B O 1
ATOM 5129 N N . GLU B 1 257 ? 22.014 40.387 119.576 1.00 20.80 257 GLU B N 1
ATOM 5130 C CA . GLU B 1 257 ? 21.134 39.410 120.212 1.00 24.48 257 GLU B CA 1
ATOM 5131 C C . GLU B 1 257 ? 21.734 38.012 120.144 1.00 23.33 257 GLU B C 1
ATOM 5132 O O . GLU B 1 257 ? 21.647 37.241 121.103 1.00 23.80 257 GLU B O 1
ATOM 5138 N N . ALA B 1 258 ? 22.354 37.692 119.012 1.00 22.09 258 ALA B N 1
ATOM 5139 C CA . ALA B 1 258 ? 22.993 36.393 118.823 1.00 21.08 258 ALA B CA 1
ATOM 5140 C C . ALA B 1 258 ? 24.158 36.228 119.795 1.00 20.89 258 ALA B C 1
ATOM 5141 O O . ALA B 1 258 ? 24.406 35.131 120.304 1.00 22.08 258 ALA B O 1
ATOM 5143 N N . LEU B 1 259 ? 24.880 37.318 120.036 1.00 19.14 259 LEU B N 1
ATOM 5144 C CA . LEU B 1 259 ? 26.021 37.291 120.947 1.00 21.09 259 LEU B CA 1
ATOM 5145 C C . LEU B 1 259 ? 25.562 37.228 122.403 1.00 22.56 259 LEU B C 1
ATOM 5146 O O . LEU B 1 259 ? 26.336 36.863 123.287 1.00 23.07 259 LEU B O 1
ATOM 5151 N N . LYS B 1 260 ? 24.305 37.588 122.648 1.00 24.86 260 LYS B N 1
ATOM 5152 C CA . LYS B 1 260 ? 23.759 37.530 124.005 1.00 27.34 260 LYS B CA 1
ATOM 5153 C C . LYS B 1 260 ? 23.116 36.166 124.246 1.00 29.06 260 LYS B C 1
ATOM 5154 O O . LYS B 1 260 ? 22.559 35.914 125.312 1.00 31.07 260 LYS B O 1
ATOM 5160 N N . GLY B 1 261 ? 23.192 35.294 123.246 1.00 29.67 261 GLY B N 1
ATOM 5161 C CA . GLY B 1 261 ? 22.616 33.966 123.368 1.00 32.42 261 GLY B CA 1
ATOM 5162 C C . GLY B 1 261 ? 21.120 33.915 123.107 1.00 35.39 261 GLY B C 1
ATOM 5163 O O . GLY B 1 261 ? 20.440 32.996 123.565 1.00 35.40 261 GLY B O 1
ATOM 5164 N N . GLU B 1 262 ? 20.603 34.891 122.367 1.00 35.74 262 GLU B N 1
ATOM 5165 C CA . GLU B 1 262 ? 19.174 34.946 122.062 1.00 38.00 262 GLU B CA 1
ATOM 5166 C C . GLU B 1 262 ? 18.934 35.086 120.562 1.00 37.49 262 GLU B C 1
ATOM 5167 O O . GLU B 1 262 ? 17.836 35.443 120.137 1.00 37.65 262 GLU B O 1
ATOM 5173 N N . GLY B 1 263 ? 19.960 34.812 119.765 1.00 37.01 263 GLY B N 1
ATOM 5174 C CA . GLY B 1 263 ? 19.827 34.949 118.325 1.00 35.07 263 GLY B CA 1
ATOM 5175 C C . GLY B 1 263 ? 19.231 33.741 117.634 1.00 33.94 263 GLY B C 1
ATOM 5176 O O . GLY B 1 263 ? 18.975 32.720 118.275 1.00 35.31 263 GLY B O 1
ATOM 5177 N N . PRO B 1 264 ? 18.990 33.830 116.318 1.00 30.96 264 PRO B N 1
ATOM 5178 C CA . PRO B 1 264 ? 18.419 32.728 115.540 1.00 30.04 264 PRO B CA 1
ATOM 5179 C C . PRO B 1 264 ? 19.386 31.550 115.456 1.00 28.13 264 PRO B C 1
ATOM 5180 O O . PRO B 1 264 ? 20.598 31.738 115.319 1.00 27.47 264 PRO B O 1
ATOM 5184 N N . GLY B 1 265 ? 18.841 30.340 115.533 1.00 27.51 265 GLY B N 1
ATOM 5185 C CA . GLY B 1 265 ? 19.658 29.139 115.487 1.00 25.08 265 GLY B CA 1
ATOM 5186 C C . GLY B 1 265 ? 20.530 28.937 114.257 1.00 23.84 265 GLY B C 1
ATOM 5187 O O . GLY B 1 265 ? 21.670 28.484 114.372 1.00 23.38 265 GLY B O 1
ATOM 5188 N N . ASP B 1 266 ? 20.007 29.262 113.080 1.00 23.66 266 ASP B N 1
ATOM 5189 C CA . ASP B 1 266 ? 20.766 29.080 111.845 1.00 23.84 266 ASP B CA 1
ATOM 5190 C C . ASP B 1 266 ? 22.017 29.949 111.795 1.00 22.82 266 ASP B C 1
ATOM 5191 O O . ASP B 1 266 ? 23.096 29.479 111.431 1.00 22.04 266 ASP B O 1
ATOM 5196 N N . LEU B 1 267 ? 21.870 31.215 112.162 1.00 21.44 267 LEU B N 1
ATOM 5197 C CA . LEU B 1 267 ? 22.997 32.141 112.165 1.00 21.58 267 LEU B CA 1
ATOM 5198 C C . LEU B 1 267 ? 24.090 31.605 113.084 1.00 22.45 267 LEU B C 1
ATOM 5199 O O . LEU B 1 267 ? 25.268 31.562 112.720 1.00 20.10 267 LEU B O 1
ATOM 5204 N N . LEU B 1 268 ? 23.681 31.186 114.278 1.00 22.37 268 LEU B N 1
ATOM 5205 C CA . LEU B 1 268 ? 24.602 30.656 115.272 1.00 23.95 268 LEU B CA 1
ATOM 5206 C C . LEU B 1 268 ? 25.336 29.413 114.780 1.00 22.62 268 LEU B C 1
ATOM 5207 O O . LEU B 1 268 ? 26.546 29.283 114.965 1.00 20.78 268 LEU B O 1
ATOM 5212 N N . GLU B 1 269 ? 24.601 28.497 114.160 1.00 21.14 269 GLU B N 1
ATOM 5213 C CA . GLU B 1 269 ? 25.200 27.262 113.667 1.00 21.20 269 GLU B CA 1
ATOM 5214 C C . GLU B 1 269 ? 26.294 27.530 112.640 1.00 19.88 269 GLU B C 1
ATOM 5215 O O . GLU B 1 269 ? 27.386 26.966 112.725 1.00 17.90 269 GLU B O 1
ATOM 5221 N N . VAL B 1 270 ? 26.002 28.387 111.667 1.00 18.04 270 VAL B N 1
ATOM 5222 C CA . VAL B 1 270 ? 26.982 28.705 110.635 1.00 18.05 270 VAL B CA 1
ATOM 5223 C C . VAL B 1 270 ? 28.167 29.474 111.218 1.00 17.40 270 VAL B C 1
ATOM 5224 O O . VAL B 1 270 ? 29.314 29.225 110.858 1.00 17.91 270 VAL B O 1
ATOM 5228 N N . ALA B 1 271 ? 27.895 30.405 112.123 1.00 16.20 271 ALA B N 1
ATOM 5229 C CA . ALA B 1 271 ? 28.977 31.180 112.723 1.00 17.60 271 ALA B CA 1
ATOM 5230 C C . ALA B 1 271 ? 29.931 30.249 113.472 1.00 17.31 271 ALA B C 1
ATOM 5231 O O . ALA B 1 271 ? 31.149 30.361 113.344 1.00 17.65 271 ALA B O 1
ATOM 5233 N N . LEU B 1 272 ? 29.378 29.333 114.261 1.00 17.05 272 LEU B N 1
ATOM 5234 C CA . LEU B 1 272 ? 30.222 28.402 115.005 1.00 18.57 272 LEU B CA 1
ATOM 5235 C C . LEU B 1 272 ? 30.969 27.455 114.076 1.00 17.19 272 LEU B C 1
ATOM 5236 O O . LEU B 1 272 ? 32.113 27.099 114.342 1.00 18.58 272 LEU B O 1
ATOM 5241 N N . ALA B 1 273 ? 30.331 27.044 112.984 1.00 17.74 273 ALA B N 1
ATOM 5242 C CA . ALA B 1 273 ? 30.993 26.150 112.039 1.00 17.27 273 ALA B CA 1
ATOM 5243 C C . ALA B 1 273 ? 32.240 26.827 111.465 1.00 17.63 273 ALA B C 1
ATOM 5244 O O . ALA B 1 273 ? 33.307 26.219 111.389 1.00 15.79 273 ALA B O 1
ATOM 5246 N N . LEU B 1 274 ? 32.107 28.090 111.067 1.00 17.44 274 LEU B N 1
ATOM 5247 C CA . LEU B 1 274 ? 33.237 28.826 110.503 1.00 16.13 274 LEU B CA 1
ATOM 5248 C C . LEU B 1 274 ? 34.307 29.111 111.558 1.00 16.01 274 LEU B C 1
ATOM 5249 O O . LEU B 1 274 ? 35.502 28.973 111.290 1.00 15.57 274 LEU B O 1
ATOM 5254 N N . ALA B 1 275 ? 33.880 29.497 112.760 1.00 14.37 275 ALA B N 1
ATOM 5255 C CA . ALA B 1 275 ? 34.830 29.795 113.829 1.00 16.30 275 ALA B CA 1
ATOM 5256 C C . ALA B 1 275 ? 35.611 28.533 114.186 1.00 16.34 275 ALA B C 1
ATOM 5257 O O . ALA B 1 275 ? 36.825 28.570 114.404 1.00 16.68 275 ALA B O 1
ATOM 5259 N N . GLU B 1 276 ? 34.910 27.408 114.246 1.00 18.08 276 GLU B N 1
ATOM 5260 C CA . GLU B 1 276 ? 35.566 26.158 114.588 1.00 18.98 276 GLU B CA 1
ATOM 5261 C C . GLU B 1 276 ? 36.607 25.753 113.553 1.00 20.39 276 GLU B C 1
ATOM 5262 O O . GLU B 1 276 ? 37.680 25.262 113.918 1.00 20.29 276 GLU B O 1
ATOM 5268 N N . GLU B 1 277 ? 36.314 25.965 112.271 1.00 19.95 277 GLU B N 1
ATOM 5269 C CA . GLU B 1 277 ? 37.278 25.622 111.226 1.00 22.06 277 GLU B CA 1
ATOM 5270 C C . GLU B 1 277 ? 38.536 26.473 111.386 1.00 20.77 277 GLU B C 1
ATOM 5271 O O . GLU B 1 277 ? 39.655 25.979 111.243 1.00 20.81 277 GLU B O 1
ATOM 5277 N N . ALA B 1 278 ? 38.350 27.759 111.675 1.00 19.28 278 ALA B N 1
ATOM 5278 C CA . ALA B 1 278 ? 39.481 28.666 111.854 1.00 17.91 278 ALA B CA 1
ATOM 5279 C C . ALA B 1 278 ? 40.341 28.234 113.039 1.00 17.77 278 ALA B C 1
ATOM 5280 O O . ALA B 1 278 ? 41.570 28.290 112.979 1.00 19.49 278 ALA B O 1
ATOM 5282 N N . LEU B 1 279 ? 39.694 27.820 114.125 1.00 19.14 279 LEU B N 1
ATOM 5283 C CA . LEU B 1 279 ? 40.425 27.377 115.305 1.00 20.19 279 LEU B CA 1
ATOM 5284 C C . LEU B 1 279 ? 41.237 26.134 114.972 1.00 20.65 279 LEU B C 1
ATOM 5285 O O . LEU B 1 279 ? 42.398 26.025 115.375 1.00 21.89 279 LEU B O 1
ATOM 5290 N N . ARG B 1 280 ? 40.636 25.206 114.230 1.00 20.68 280 ARG B N 1
ATOM 5291 C CA . ARG B 1 280 ? 41.332 23.983 113.828 1.00 23.24 280 ARG B CA 1
ATOM 5292 C C . ARG B 1 280 ? 42.551 24.311 112.970 1.00 22.18 280 ARG B C 1
ATOM 5293 O O . ARG B 1 280 ? 43.634 23.762 113.183 1.00 21.14 280 ARG B O 1
ATOM 5301 N N . LEU B 1 281 ? 42.375 25.198 111.993 1.00 21.02 281 LEU B N 1
ATOM 5302 C CA . LEU B 1 281 ? 43.484 25.591 111.124 1.00 23.14 281 LEU B CA 1
ATOM 5303 C C . LEU B 1 281 ? 44.652 26.136 111.941 1.00 23.81 281 LEU B C 1
ATOM 5304 O O . LEU B 1 281 ? 45.816 25.935 111.588 1.00 25.93 281 LEU B O 1
ATOM 5309 N N . GLU B 1 282 ? 44.339 26.823 113.034 1.00 22.97 282 GLU B N 1
ATOM 5310 C CA . GLU B 1 282 ? 45.362 27.400 113.899 1.00 26.15 282 GLU B CA 1
ATOM 5311 C C . GLU B 1 282 ? 45.859 26.437 114.972 1.00 27.47 282 GLU B C 1
ATOM 5312 O O . GLU B 1 282 ? 46.680 26.807 115.813 1.00 27.21 282 GLU B O 1
ATOM 5318 N N . GLY B 1 283 ? 45.359 25.205 114.937 1.00 27.78 283 GLY B N 1
ATOM 5319 C CA . GLY B 1 283 ? 45.774 24.210 115.909 1.00 28.41 283 GLY B CA 1
ATOM 5320 C C . GLY B 1 283 ? 45.254 24.468 117.311 1.00 28.89 283 GLY B C 1
ATOM 5321 O O . GLY B 1 283 ? 45.841 24.006 118.289 1.00 30.05 283 GLY B O 1
ATOM 5322 N N . LEU B 1 284 ? 44.154 25.210 117.414 1.00 26.57 284 LEU B N 1
ATOM 5323 C CA . LEU B 1 284 ? 43.552 25.516 118.703 1.00 26.68 284 LEU B CA 1
ATOM 5324 C C . LEU B 1 284 ? 42.335 24.619 118.915 1.00 27.53 284 LEU B C 1
ATOM 5325 O O . LEU B 1 284 ? 41.845 23.999 117.972 1.00 27.83 284 LEU B O 1
ATOM 5330 N N . ASP B 1 285 ? 41.853 24.549 120.151 1.00 27.39 285 ASP B N 1
ATOM 5331 C CA . ASP B 1 285 ? 40.700 23.714 120.465 1.00 28.75 285 ASP B CA 1
ATOM 5332 C C . ASP B 1 285 ? 39.401 24.336 119.962 1.00 26.74 285 ASP B C 1
ATOM 5333 O O . ASP B 1 285 ? 39.009 25.408 120.406 1.00 24.24 285 ASP B O 1
ATOM 5338 N N . PRO B 1 286 ? 38.711 23.654 119.033 1.00 27.73 286 PRO B N 1
ATOM 5339 C CA . PRO B 1 286 ? 37.449 24.139 118.460 1.00 27.28 286 PRO B CA 1
ATOM 5340 C C . PRO B 1 286 ? 36.376 24.454 119.505 1.00 27.84 286 PRO B C 1
ATOM 5341 O O . PRO B 1 286 ? 35.549 25.343 119.302 1.00 26.43 286 PRO B O 1
ATOM 5345 N N . ALA B 1 287 ? 36.396 23.724 120.621 1.00 26.29 287 ALA B N 1
ATOM 5346 C CA . ALA B 1 287 ? 35.425 23.925 121.692 1.00 24.32 287 ALA B CA 1
ATOM 5347 C C . ALA B 1 287 ? 35.438 25.340 122.265 1.00 23.60 287 ALA B C 1
ATOM 5348 O O . ALA B 1 287 ? 34.464 25.775 122.885 1.00 24.83 287 ALA B O 1
ATOM 5350 N N . LEU B 1 288 ? 36.536 26.062 122.063 1.00 23.73 288 LEU B N 1
ATOM 5351 C CA . LEU B 1 288 ? 36.643 27.421 122.577 1.00 23.29 288 LEU B CA 1
ATOM 5352 C C . LEU B 1 288 ? 35.608 28.360 121.957 1.00 21.71 288 LEU B C 1
ATOM 5353 O O . LEU B 1 288 ? 35.177 29.317 122.590 1.00 20.28 288 LEU B O 1
ATOM 5358 N N . ALA B 1 289 ? 35.212 28.082 120.720 1.00 21.80 289 ALA B N 1
ATOM 5359 C CA . ALA B 1 289 ? 34.236 28.927 120.036 1.00 21.66 289 ALA B CA 1
ATOM 5360 C C . ALA B 1 289 ? 32.909 28.986 120.790 1.00 21.68 289 ALA B C 1
ATOM 5361 O O . ALA B 1 289 ? 32.440 30.065 121.158 1.00 20.51 289 ALA B O 1
ATOM 5363 N N . ARG B 1 290 ? 32.297 27.831 121.025 1.00 22.17 290 ARG B N 1
ATOM 5364 C CA . ARG B 1 290 ? 31.025 27.806 121.733 1.00 23.83 290 ARG B CA 1
ATOM 5365 C C . ARG B 1 290 ? 31.172 28.400 123.133 1.00 23.60 290 ARG B C 1
ATOM 5366 O O . ARG B 1 290 ? 30.264 29.058 123.626 1.00 23.72 290 ARG B O 1
ATOM 5374 N N . LYS B 1 291 ? 32.320 28.172 123.764 1.00 25.43 291 LYS B N 1
ATOM 5375 C CA . LYS B 1 291 ? 32.575 28.699 125.105 1.00 26.50 291 LYS B CA 1
ATOM 5376 C C . LYS B 1 291 ? 32.609 30.221 125.108 1.00 25.98 291 LYS B C 1
ATOM 5377 O O . LYS B 1 291 ? 32.074 30.862 126.009 1.00 24.56 291 LYS B O 1
ATOM 5383 N N . ALA B 1 292 ? 33.248 30.800 124.097 1.00 23.99 292 ALA B N 1
ATOM 5384 C CA . ALA B 1 292 ? 33.344 32.251 123.998 1.00 24.28 292 ALA B CA 1
ATOM 5385 C C . ALA B 1 292 ? 31.953 32.837 123.803 1.00 23.47 292 ALA B C 1
ATOM 5386 O O . ALA B 1 292 ? 31.615 33.883 124.355 1.00 22.72 292 ALA B O 1
ATOM 5388 N N . LEU B 1 293 ? 31.139 32.143 123.019 1.00 22.37 293 LEU B N 1
ATOM 5389 C CA . LEU B 1 293 ? 29.791 32.597 122.743 1.00 23.39 293 LEU B CA 1
ATOM 5390 C C . LEU B 1 293 ? 28.864 32.510 123.956 1.00 24.75 293 LEU B C 1
ATOM 5391 O O . LEU B 1 293 ? 28.312 33.514 124.403 1.00 24.78 293 LEU B O 1
ATOM 5396 N N . GLU B 1 294 ? 28.705 31.306 124.492 1.00 27.38 294 GLU B N 1
ATOM 5397 C CA . GLU B 1 294 ? 27.808 31.090 125.622 1.00 29.20 294 GLU B CA 1
ATOM 5398 C C . GLU B 1 294 ? 28.230 31.750 126.930 1.00 29.53 294 GLU B C 1
ATOM 5399 O O . GLU B 1 294 ? 27.384 32.064 127.769 1.00 30.91 294 GLU B O 1
ATOM 5405 N N . GLY B 1 295 ? 29.529 31.963 127.102 1.00 28.40 295 GLY B N 1
ATOM 5406 C CA . GLY B 1 295 ? 30.016 32.585 128.320 1.00 29.13 295 GLY B CA 1
ATOM 5407 C C . GLY B 1 295 ? 29.924 34.100 128.308 1.00 28.24 295 GLY B C 1
ATOM 5408 O O . GLY B 1 295 ? 30.079 34.742 129.347 1.00 28.32 295 GLY B O 1
ATOM 5409 N N . GLY B 1 296 ? 29.690 34.676 127.130 1.00 26.05 296 GLY B N 1
ATOM 5410 C CA . GLY B 1 296 ? 29.574 36.121 127.023 1.00 23.55 296 GLY B CA 1
ATOM 5411 C C . GLY B 1 296 ? 30.836 36.858 126.602 1.00 21.53 296 GLY B C 1
ATOM 5412 O O . GLY B 1 296 ? 30.811 38.072 126.396 1.00 20.71 296 GLY B O 1
ATOM 5413 N N . ALA B 1 297 ? 31.944 36.137 126.467 1.00 19.93 297 ALA B N 1
ATOM 5414 C CA . ALA B 1 297 ? 33.199 36.776 126.076 1.00 20.31 297 ALA B CA 1
ATOM 5415 C C . ALA B 1 297 ? 33.115 37.405 124.679 1.00 18.74 297 ALA B C 1
ATOM 5416 O O . ALA B 1 297 ? 33.698 38.459 124.432 1.00 19.10 297 ALA B O 1
ATOM 5418 N N . ALA B 1 298 ? 32.387 36.766 123.772 1.00 19.10 298 ALA B N 1
ATOM 5419 C CA . ALA B 1 298 ? 32.262 37.300 122.414 1.00 17.62 298 ALA B CA 1
ATOM 5420 C C . ALA B 1 298 ? 31.497 38.625 122.427 1.00 17.93 298 ALA B C 1
ATOM 5421 O O . ALA B 1 298 ? 31.845 39.557 121.695 1.00 16.81 298 ALA B O 1
ATOM 5423 N N . LEU B 1 299 ? 30.464 38.720 123.265 1.00 18.19 299 LEU B N 1
ATOM 5424 C CA . LEU B 1 299 ? 29.686 39.955 123.359 1.00 19.05 299 LEU B CA 1
ATOM 5425 C C . LEU B 1 299 ? 30.559 41.084 123.905 1.00 20.23 299 LEU B C 1
ATOM 5426 O O . LEU B 1 299 ? 30.529 42.208 123.397 1.00 17.92 299 LEU B O 1
ATOM 5431 N N . GLU B 1 300 ? 31.342 40.790 124.941 1.00 20.26 300 GLU B N 1
ATOM 5432 C CA . GLU B 1 300 ? 32.225 41.803 125.513 1.00 20.85 300 GLU B CA 1
ATOM 5433 C C . GLU B 1 300 ? 33.263 42.227 124.477 1.00 19.64 300 GLU B C 1
ATOM 5434 O O . GLU B 1 300 ? 33.608 43.409 124.377 1.00 19.78 300 GLU B O 1
ATOM 5440 N N . LYS B 1 301 ? 33.756 41.264 123.703 1.00 17.12 301 LYS B N 1
ATOM 5441 C CA . LYS B 1 301 ? 34.748 41.551 122.671 1.00 16.99 301 LYS B CA 1
ATOM 5442 C C . LYS B 1 301 ? 34.159 42.467 121.594 1.00 15.76 301 LYS B C 1
ATOM 5443 O O . LYS B 1 301 ? 34.809 43.411 121.146 1.00 15.77 301 LYS B O 1
ATOM 5449 N N . PHE B 1 302 ? 32.931 42.179 121.177 1.00 15.58 302 PHE B N 1
ATOM 5450 C CA . PHE B 1 302 ? 32.267 42.991 120.158 1.00 15.33 302 PHE B CA 1
ATOM 5451 C C . PHE B 1 302 ? 32.099 44.420 120.691 1.00 16.22 302 PHE B C 1
ATOM 5452 O O . PHE B 1 302 ? 32.342 45.402 119.984 1.00 16.37 302 PHE B O 1
ATOM 5460 N N . ARG B 1 303 ? 31.709 44.532 121.956 1.00 15.73 303 ARG B N 1
ATOM 5461 C CA . ARG B 1 303 ? 31.508 45.837 122.572 1.00 16.14 303 ARG B CA 1
ATOM 5462 C C . ARG B 1 303 ? 32.811 46.639 122.626 1.00 16.55 303 ARG B C 1
ATOM 5463 O O . ARG B 1 303 ? 32.812 47.840 122.368 1.00 17.23 303 ARG B O 1
ATOM 5471 N N . ALA B 1 304 ? 33.916 45.973 122.961 1.00 17.33 304 ALA B N 1
ATOM 5472 C CA . ALA B 1 304 ? 35.222 46.635 123.035 1.00 18.18 304 ALA B CA 1
ATOM 5473 C C . ALA B 1 304 ? 35.660 47.100 121.645 1.00 17.23 304 ALA B C 1
ATOM 5474 O O . ALA B 1 304 ? 36.259 48.168 121.489 1.00 16.94 304 ALA B O 1
ATOM 5476 N N . PHE B 1 305 ? 35.362 46.281 120.640 1.00 16.12 305 PHE B N 1
ATOM 5477 C CA . PHE B 1 305 ? 35.697 46.597 119.253 1.00 16.72 305 PHE B CA 1
ATOM 5478 C C . PHE B 1 305 ? 34.898 47.823 118.783 1.00 16.21 305 PHE B C 1
ATOM 5479 O O . PHE B 1 305 ? 35.447 48.718 118.134 1.00 16.01 305 PHE B O 1
ATOM 5487 N N . LEU B 1 306 ? 33.612 47.886 119.126 1.00 15.68 306 LEU B N 1
ATOM 5488 C CA . LEU B 1 306 ? 32.795 49.034 118.733 1.00 15.91 306 LEU B CA 1
ATOM 5489 C C . LEU B 1 306 ? 33.373 50.314 119.319 1.00 17.81 306 LEU B C 1
ATOM 5490 O O . LEU B 1 306 ? 33.505 51.331 118.638 1.00 17.84 306 LEU B O 1
ATOM 5495 N N . GLU B 1 307 ? 33.720 50.248 120.597 1.00 18.85 307 GLU B N 1
ATOM 5496 C CA . GLU B 1 307 ? 34.270 51.396 121.304 1.00 20.20 307 GLU B CA 1
ATOM 5497 C C . GLU B 1 307 ? 35.628 51.816 120.761 1.00 18.44 307 GLU B C 1
ATOM 5498 O O . GLU B 1 307 ? 35.908 53.006 120.615 1.00 18.04 307 GLU B O 1
ATOM 5504 N N . ALA B 1 308 ? 36.474 50.838 120.466 1.00 16.85 308 ALA B N 1
ATOM 5505 C CA . ALA B 1 308 ? 37.801 51.123 119.953 1.00 17.99 308 ALA B CA 1
ATOM 5506 C C . ALA B 1 308 ? 37.758 51.883 118.630 1.00 19.65 308 ALA B C 1
ATOM 5507 O O . ALA B 1 308 ? 38.666 52.669 118.342 1.00 18.42 308 ALA B O 1
ATOM 5509 N N . GLN B 1 309 ? 36.710 51.677 117.831 1.00 16.66 309 GLN B N 1
ATOM 5510 C CA . GLN B 1 309 ? 36.634 52.367 116.545 1.00 17.63 309 GLN B CA 1
ATOM 5511 C C . GLN B 1 309 ? 35.682 53.564 116.498 1.00 18.06 309 GLN B C 1
ATOM 5512 O O . GLN B 1 309 ? 35.205 53.952 115.427 1.00 18.34 309 GLN B O 1
ATOM 5518 N N . GLY B 1 310 ? 35.421 54.152 117.665 1.00 17.00 310 GLY B N 1
ATOM 5519 C CA . GLY B 1 310 ? 34.586 55.340 117.728 1.00 17.70 310 GLY B CA 1
ATOM 5520 C C . GLY B 1 310 ? 33.111 55.189 118.024 1.00 18.20 310 GLY B C 1
ATOM 5521 O O . GLY B 1 310 ? 32.433 56.189 118.267 1.00 18.36 310 GLY B O 1
ATOM 5522 N N . GLY B 1 311 ? 32.608 53.960 118.011 1.00 18.90 311 GLY B N 1
ATOM 5523 C CA . GLY B 1 311 ? 31.195 53.750 118.268 1.00 20.12 311 GLY B CA 1
ATOM 5524 C C . GLY B 1 311 ? 30.786 53.861 119.728 1.00 20.92 311 GLY B C 1
ATOM 5525 O O . GLY B 1 311 ? 31.610 53.725 120.633 1.00 21.75 311 GLY B O 1
ATOM 5526 N N . ASP B 1 312 ? 29.503 54.120 119.954 1.00 21.74 312 ASP B N 1
ATOM 5527 C CA . ASP B 1 312 ? 28.964 54.227 121.308 1.00 22.22 312 ASP B CA 1
ATOM 5528 C C . ASP B 1 312 ? 28.668 52.802 121.770 1.00 22.61 312 ASP B C 1
ATOM 5529 O O . ASP B 1 312 ? 27.688 52.196 121.335 1.00 22.45 312 ASP B O 1
ATOM 5534 N N . PRO B 1 313 ? 29.510 52.247 122.660 1.00 23.37 313 PRO B N 1
ATOM 5535 C CA . PRO B 1 313 ? 29.309 50.880 123.152 1.00 23.96 313 PRO B CA 1
ATOM 5536 C C . PRO B 1 313 ? 27.959 50.646 123.817 1.00 24.97 313 PRO B C 1
ATOM 5537 O O . PRO B 1 313 ? 27.508 49.504 123.938 1.00 24.97 313 PRO B O 1
ATOM 5541 N N . ARG B 1 314 ? 27.310 51.726 124.239 1.00 23.82 314 ARG B N 1
ATOM 5542 C CA . ARG B 1 314 ? 26.007 51.612 124.881 1.00 26.39 314 ARG B CA 1
ATOM 5543 C C . ARG B 1 314 ? 24.973 51.062 123.898 1.00 25.29 314 ARG B C 1
ATOM 5544 O O . ARG B 1 314 ? 23.896 50.626 124.297 1.00 23.12 314 ARG B O 1
ATOM 5552 N N . ALA B 1 315 ? 25.309 51.084 122.610 1.00 23.79 315 ALA B N 1
ATOM 5553 C CA . ALA B 1 315 ? 24.408 50.571 121.585 1.00 23.55 315 ALA B CA 1
ATOM 5554 C C . ALA B 1 315 ? 24.119 49.102 121.867 1.00 23.06 315 ALA B C 1
ATOM 5555 O O . ALA B 1 315 ? 23.072 48.582 121.481 1.00 23.44 315 ALA B O 1
ATOM 5557 N N . VAL B 1 316 ? 25.050 48.433 122.542 1.00 23.21 316 VAL B N 1
ATOM 5558 C CA . VAL B 1 316 ? 24.872 47.021 122.866 1.00 25.68 316 VAL B CA 1
ATOM 5559 C C . VAL B 1 316 ? 23.704 46.802 123.833 1.00 27.54 316 VAL B C 1
ATOM 5560 O O . VAL B 1 316 ? 23.008 45.792 123.748 1.00 27.58 316 VAL B O 1
ATOM 5564 N N . GLU B 1 317 ? 23.486 47.750 124.740 1.00 29.27 317 GLU B N 1
ATOM 5565 C CA . GLU B 1 317 ? 22.401 47.635 125.715 1.00 31.51 317 GLU B CA 1
ATOM 5566 C C . GLU B 1 317 ? 21.166 48.475 125.388 1.00 31.40 317 GLU B C 1
ATOM 5567 O O . GLU B 1 317 ? 20.076 48.196 125.887 1.00 33.19 317 GLU B O 1
ATOM 5573 N N . ASP B 1 318 ? 21.334 49.501 124.558 1.00 30.19 318 ASP B N 1
ATOM 5574 C CA . ASP B 1 318 ? 20.227 50.391 124.203 1.00 29.09 318 ASP B CA 1
ATOM 5575 C C . ASP B 1 318 ? 20.032 50.526 122.693 1.00 27.32 318 ASP B C 1
ATOM 5576 O O . ASP B 1 318 ? 20.722 51.304 122.032 1.00 24.70 318 ASP B O 1
ATOM 5581 N N . PHE B 1 319 ? 19.077 49.773 122.154 1.00 25.25 319 PHE B N 1
ATOM 5582 C CA . PHE B 1 319 ? 18.810 49.797 120.720 1.00 24.55 319 PHE B CA 1
ATOM 5583 C C . PHE B 1 319 ? 18.205 51.097 120.199 1.00 25.47 319 PHE B C 1
ATOM 5584 O O . PHE B 1 319 ? 17.981 51.241 118.993 1.00 25.82 319 PHE B O 1
ATOM 5592 N N . SER B 1 320 ? 17.932 52.045 121.091 1.00 23.80 320 SER B N 1
ATOM 5593 C CA . SER B 1 320 ? 17.396 53.318 120.640 1.00 26.20 320 SER B CA 1
ATOM 5594 C C . SER B 1 320 ? 18.528 54.018 119.887 1.00 24.66 320 SER B C 1
ATOM 5595 O O . SER B 1 320 ? 18.303 54.998 119.181 1.00 24.74 320 SER B O 1
ATOM 5598 N N . LEU B 1 321 ? 19.746 53.497 120.040 1.00 23.79 321 LEU B N 1
ATOM 5599 C CA . LEU B 1 321 ? 20.919 54.047 119.360 1.00 23.22 321 LEU B CA 1
ATOM 5600 C C . LEU B 1 321 ? 21.046 53.428 117.965 1.00 21.98 321 LEU B C 1
ATOM 5601 O O . LEU B 1 321 ? 21.853 53.875 117.148 1.00 21.68 321 LEU B O 1
ATOM 5606 N N . LEU B 1 322 ? 20.243 52.394 117.719 1.00 20.25 322 LEU B N 1
ATOM 5607 C CA . LEU B 1 322 ? 20.199 51.690 116.438 1.00 20.56 322 LEU B CA 1
ATOM 5608 C C . LEU B 1 322 ? 18.733 51.734 116.000 1.00 21.55 322 LEU B C 1
ATOM 5609 O O . LEU B 1 322 ? 18.100 50.699 115.797 1.00 21.32 322 LEU B O 1
ATOM 5614 N N . PRO B 1 323 ? 18.183 52.946 115.833 1.00 23.36 323 PRO B N 1
ATOM 5615 C CA . PRO B 1 323 ? 16.786 53.133 115.434 1.00 23.65 323 PRO B CA 1
ATOM 5616 C C . PRO B 1 323 ? 16.354 52.559 114.090 1.00 23.05 323 PRO B C 1
ATOM 5617 O O . PRO B 1 323 ? 17.097 52.595 113.107 1.00 22.58 323 PRO B O 1
ATOM 5621 N N . LEU B 1 324 ? 15.135 52.027 114.066 1.00 20.94 324 LEU B N 1
ATOM 5622 C CA . LEU B 1 324 ? 14.566 51.465 112.855 1.00 20.33 324 LEU B CA 1
ATOM 5623 C C . LEU B 1 324 ? 13.481 52.418 112.356 1.00 22.22 324 LEU B C 1
ATOM 5624 O O . LEU B 1 324 ? 12.965 53.237 113.117 1.00 22.29 324 LEU B O 1
ATOM 5629 N N . ALA B 1 325 ? 13.148 52.312 111.076 1.00 20.02 325 ALA B N 1
ATOM 5630 C CA . ALA B 1 325 ? 12.133 53.167 110.477 1.00 21.47 325 ALA B CA 1
ATOM 5631 C C . ALA B 1 325 ? 10.724 52.656 110.788 1.00 21.65 325 ALA B C 1
ATOM 5632 O O . ALA B 1 325 ? 10.537 51.873 111.713 1.00 22.07 325 ALA B O 1
ATOM 5634 N N . GLU B 1 326 ? 9.740 53.098 110.010 1.00 24.00 326 GLU B N 1
ATOM 5635 C CA . GLU B 1 326 ? 8.346 52.711 110.227 1.00 25.99 326 GLU B CA 1
ATOM 5636 C C . GLU B 1 326 ? 8.087 51.244 109.904 1.00 25.22 326 GLU B C 1
ATOM 5637 O O . GLU B 1 326 ? 8.445 50.770 108.833 1.00 23.89 326 GLU B O 1
ATOM 5643 N N . GLU B 1 327 ? 7.435 50.542 110.824 1.00 24.56 327 GLU B N 1
ATOM 5644 C CA . GLU B 1 327 ? 7.143 49.122 110.644 1.00 27.37 327 GLU B CA 1
ATOM 5645 C C . GLU B 1 327 ? 5.861 48.852 109.854 1.00 27.91 327 GLU B C 1
ATOM 5646 O O . GLU B 1 327 ? 4.830 49.494 110.069 1.00 29.09 327 GLU B O 1
ATOM 5652 N N . HIS B 1 328 ? 5.942 47.896 108.935 1.00 26.49 328 HIS B N 1
ATOM 5653 C CA . HIS B 1 328 ? 4.805 47.501 108.109 1.00 27.65 328 HIS B CA 1
ATOM 5654 C C . HIS B 1 328 ? 4.848 45.989 107.933 1.00 26.24 328 HIS B C 1
ATOM 5655 O O . HIS B 1 328 ? 5.832 45.437 107.447 1.00 25.11 328 HIS B O 1
ATOM 5662 N N . PRO B 1 329 ? 3.780 45.293 108.333 1.00 27.38 329 PRO B N 1
ATOM 5663 C CA . PRO B 1 329 ? 3.792 43.838 108.180 1.00 26.79 329 PRO B CA 1
ATOM 5664 C C . PRO B 1 329 ? 3.383 43.348 106.797 1.00 27.91 329 PRO B C 1
ATOM 5665 O O . PRO B 1 329 ? 2.434 43.857 106.198 1.00 27.18 329 PRO B O 1
ATOM 5669 N N . LEU B 1 330 ? 4.119 42.362 106.293 1.00 25.05 330 LEU B N 1
ATOM 5670 C CA . LEU B 1 330 ? 3.825 41.750 105.001 1.00 24.62 330 LEU B CA 1
ATOM 5671 C C . LEU B 1 330 ? 3.076 40.469 105.353 1.00 24.34 330 LEU B C 1
ATOM 5672 O O . LEU B 1 330 ? 3.673 39.525 105.873 1.00 22.03 330 LEU B O 1
ATOM 5677 N N . ARG B 1 331 ? 1.774 40.442 105.083 1.00 22.39 331 ARG B N 1
ATOM 5678 C CA . ARG B 1 331 ? 0.962 39.278 105.415 1.00 22.79 331 ARG B CA 1
ATOM 5679 C C . ARG B 1 331 ? 0.734 38.318 104.249 1.00 21.53 331 ARG B C 1
ATOM 5680 O O . ARG B 1 331 ? 0.555 38.727 103.103 1.00 22.02 331 ARG B O 1
ATOM 5688 N N . ALA B 1 332 ? 0.755 37.030 104.563 1.00 20.18 332 ALA B N 1
ATOM 5689 C CA . ALA B 1 332 ? 0.572 35.984 103.566 1.00 21.99 332 ALA B CA 1
ATOM 5690 C C . ALA B 1 332 ? -0.811 36.031 102.930 1.00 23.49 332 ALA B C 1
ATOM 5691 O O . ALA B 1 332 ? -1.814 36.182 103.628 1.00 23.52 332 ALA B O 1
ATOM 5693 N N . GLU B 1 333 ? -0.848 35.909 101.605 1.00 24.88 333 GLU B N 1
ATOM 5694 C CA . GLU B 1 333 ? -2.101 35.907 100.846 1.00 29.17 333 GLU B CA 1
ATOM 5695 C C . GLU B 1 333 ? -2.291 34.488 100.319 1.00 30.41 333 GLU B C 1
ATOM 5696 O O . GLU B 1 333 ? -2.842 34.269 99.236 1.00 30.39 333 GLU B O 1
ATOM 5702 N N . ARG B 1 334 ? -1.824 33.532 101.113 1.00 29.10 334 ARG B N 1
ATOM 5703 C CA . ARG B 1 334 ? -1.883 32.117 100.780 1.00 30.13 334 ARG B CA 1
ATOM 5704 C C . ARG B 1 334 ? -1.443 31.348 102.023 1.00 28.16 334 ARG B C 1
ATOM 5705 O O . ARG B 1 334 ? -0.977 31.941 102.994 1.00 26.61 334 ARG B O 1
ATOM 5713 N N . GLU B 1 335 ? -1.608 30.031 101.998 1.00 27.33 335 GLU B N 1
ATOM 5714 C CA . GLU B 1 335 ? -1.187 29.198 103.116 1.00 27.95 335 GLU B CA 1
ATOM 5715 C C . GLU B 1 335 ? -0.264 28.109 102.593 1.00 26.72 335 GLU B C 1
ATOM 5716 O O . GLU B 1 335 ? -0.236 27.837 101.391 1.00 28.54 335 GLU B O 1
ATOM 5722 N N . GLY B 1 336 ? 0.488 27.495 103.500 1.00 26.89 336 GLY B N 1
ATOM 5723 C CA . GLY B 1 336 ? 1.406 26.439 103.117 1.00 25.61 336 GLY B CA 1
ATOM 5724 C C . GLY B 1 336 ? 2.643 26.403 103.994 1.00 23.86 336 GLY B C 1
ATOM 5725 O O . GLY B 1 336 ? 2.621 26.848 105.139 1.00 24.20 336 GLY B O 1
ATOM 5726 N N . VAL B 1 337 ? 3.725 25.861 103.452 1.00 20.66 337 VAL B N 1
ATOM 5727 C CA . VAL B 1 337 ? 4.984 25.763 104.178 1.00 18.97 337 VAL B CA 1
ATOM 5728 C C . VAL B 1 337 ? 6.038 26.517 103.377 1.00 17.65 337 VAL B C 1
ATOM 5729 O O . VAL B 1 337 ? 6.125 26.352 102.167 1.00 18.15 337 VAL B O 1
ATOM 5733 N N . VAL B 1 338 ? 6.830 27.354 104.039 1.00 18.32 338 VAL B N 1
ATOM 5734 C CA . VAL B 1 338 ? 7.869 28.090 103.323 1.00 18.31 338 VAL B CA 1
ATOM 5735 C C . VAL B 1 338 ? 8.953 27.135 102.825 1.00 16.84 338 VAL B C 1
ATOM 5736 O O . VAL B 1 338 ? 9.498 26.351 103.598 1.00 18.61 338 VAL B O 1
ATOM 5740 N N . ARG B 1 339 ? 9.258 27.208 101.532 1.00 18.85 339 ARG B N 1
ATOM 5741 C CA . ARG B 1 339 ? 10.287 26.360 100.931 1.00 21.06 339 ARG B CA 1
ATOM 5742 C C . ARG B 1 339 ? 11.544 27.178 100.638 1.00 22.55 339 ARG B C 1
ATOM 5743 O O . ARG B 1 339 ? 12.661 26.662 100.658 1.00 22.89 339 ARG B O 1
ATOM 5751 N N . GLU B 1 340 ? 11.360 28.465 100.370 1.00 24.50 340 GLU B N 1
ATOM 5752 C CA . GLU B 1 340 ? 12.494 29.326 100.069 1.00 24.70 340 GLU B CA 1
ATOM 5753 C C . GLU B 1 340 ? 12.163 30.800 100.227 1.00 22.53 340 GLU B C 1
ATOM 5754 O O . GLU B 1 340 ? 11.016 31.210 100.071 1.00 21.26 340 GLU B O 1
ATOM 5760 N N . VAL B 1 341 ? 13.184 31.584 100.556 1.00 20.50 341 VAL B N 1
ATOM 5761 C CA . VAL B 1 341 ? 13.050 33.033 100.662 1.00 20.90 341 VAL B CA 1
ATOM 5762 C C . VAL B 1 341 ? 14.266 33.531 99.893 1.00 20.79 341 VAL B C 1
ATOM 5763 O O . VAL B 1 341 ? 15.376 33.572 100.422 1.00 22.03 341 VAL B O 1
ATOM 5767 N N . ASP B 1 342 ? 14.041 33.869 98.628 1.00 19.17 342 ASP B N 1
ATOM 5768 C CA . ASP B 1 342 ? 15.092 34.325 97.723 1.00 21.27 342 ASP B CA 1
ATOM 5769 C C . ASP B 1 342 ? 15.860 35.514 98.293 1.00 19.31 342 ASP B C 1
ATOM 5770 O O . ASP B 1 342 ? 15.346 36.625 98.331 1.00 17.08 342 ASP B O 1
ATOM 5775 N N . ALA B 1 343 ? 17.101 35.276 98.717 1.00 19.25 343 ALA B N 1
ATOM 5776 C CA . ALA B 1 343 ? 17.919 36.327 99.305 1.00 18.34 343 ALA B CA 1
ATOM 5777 C C . ALA B 1 343 ? 18.205 37.477 98.347 1.00 19.03 343 ALA B C 1
ATOM 5778 O O . ALA B 1 343 ? 18.401 38.614 98.777 1.00 18.89 343 ALA B O 1
ATOM 5780 N N . TYR B 1 344 ? 18.244 37.185 97.053 1.00 17.85 344 TYR B N 1
ATOM 5781 C CA . TYR B 1 344 ? 18.505 38.223 96.067 1.00 20.07 344 TYR B CA 1
ATOM 5782 C C . TYR B 1 344 ? 17.319 39.177 96.020 1.00 18.97 344 TYR B C 1
ATOM 5783 O O . TYR B 1 344 ? 17.485 40.399 96.022 1.00 18.07 344 TYR B O 1
ATOM 5792 N N . LYS B 1 345 ? 16.117 38.616 95.995 1.00 18.31 345 LYS B N 1
ATOM 5793 C CA . LYS B 1 345 ? 14.918 39.440 95.954 1.00 17.89 345 LYS B CA 1
ATOM 5794 C C . LYS B 1 345 ? 14.720 40.199 97.256 1.00 17.65 345 LYS B C 1
ATOM 5795 O O . LYS B 1 345 ? 14.193 41.314 97.247 1.00 17.32 345 LYS B O 1
ATOM 5801 N N . VAL B 1 346 ? 15.134 39.612 98.376 1.00 15.26 346 VAL B N 1
ATOM 5802 C CA . VAL B 1 346 ? 15.016 40.319 99.647 1.00 14.72 346 VAL B CA 1
ATOM 5803 C C . VAL B 1 346 ? 15.973 41.512 99.557 1.00 17.04 346 VAL B C 1
ATOM 5804 O O . VAL B 1 346 ? 15.664 42.607 100.026 1.00 17.43 346 VAL B O 1
ATOM 5808 N N . GLY B 1 347 ? 17.129 41.291 98.934 1.00 16.64 347 GLY B N 1
ATOM 5809 C CA . GLY B 1 347 ? 18.104 42.360 98.780 1.00 16.88 347 GLY B CA 1
ATOM 5810 C C . GLY B 1 347 ? 17.561 43.492 97.921 1.00 18.47 347 GLY B C 1
ATOM 5811 O O . GLY B 1 347 ? 17.840 44.664 98.178 1.00 17.74 347 GLY B O 1
ATOM 5812 N N . LEU B 1 348 ? 16.791 43.147 96.893 1.00 17.98 348 LEU B N 1
ATOM 5813 C CA . LEU B 1 348 ? 16.204 44.157 96.015 1.00 18.45 348 LEU B CA 1
ATOM 5814 C C . LEU B 1 348 ? 15.165 44.953 96.788 1.00 18.48 348 LEU B C 1
ATOM 5815 O O . LEU B 1 348 ? 14.954 46.142 96.526 1.00 19.31 348 LEU B O 1
ATOM 5820 N N . ALA B 1 349 ? 14.516 44.289 97.742 1.00 17.22 349 ALA B N 1
ATOM 5821 C CA . ALA B 1 349 ? 13.510 44.937 98.570 1.00 18.21 349 ALA B CA 1
ATOM 5822 C C . ALA B 1 349 ? 14.191 45.985 99.440 1.00 18.72 349 ALA B C 1
ATOM 5823 O O . ALA B 1 349 ? 13.728 47.123 99.528 1.00 17.87 349 ALA B O 1
ATOM 5825 N N . VAL B 1 350 ? 15.292 45.600 100.083 1.00 15.69 350 VAL B N 1
ATOM 5826 C CA . VAL B 1 350 ? 16.022 46.531 100.935 1.00 16.25 350 VAL B CA 1
ATOM 5827 C C . VAL B 1 350 ? 16.563 47.682 100.096 1.00 16.32 350 VAL B C 1
ATOM 5828 O O . VAL B 1 350 ? 16.572 48.832 100.542 1.00 17.00 350 VAL B O 1
ATOM 5832 N N . LEU B 1 351 ? 16.998 47.380 98.876 1.00 16.46 351 LEU B N 1
ATOM 5833 C CA . LEU B 1 351 ? 17.500 48.413 97.971 1.00 17.54 351 LEU B CA 1
ATOM 5834 C C . LEU B 1 351 ? 16.392 49.417 97.646 1.00 18.16 351 LEU B C 1
ATOM 5835 O O . LEU B 1 351 ? 16.619 50.628 97.633 1.00 17.93 351 LEU B O 1
ATOM 5840 N N . ALA B 1 352 ? 15.190 48.909 97.386 1.00 18.71 352 ALA B N 1
ATOM 5841 C CA . ALA B 1 352 ? 14.046 49.764 97.064 1.00 18.96 352 ALA B CA 1
ATOM 5842 C C . ALA B 1 352 ? 13.718 50.705 98.222 1.00 18.51 352 ALA B C 1
ATOM 5843 O O . ALA B 1 352 ? 13.312 51.851 98.013 1.00 19.65 352 ALA B O 1
ATOM 5845 N N . LEU B 1 353 ? 13.893 50.217 99.443 1.00 18.20 353 LEU B N 1
ATOM 5846 C CA . LEU B 1 353 ? 13.615 51.008 100.637 1.00 17.71 353 LEU B CA 1
ATOM 5847 C C . LEU B 1 353 ? 14.692 52.060 100.900 1.00 18.35 353 LEU B C 1
ATOM 5848 O O . LEU B 1 353 ? 14.491 52.956 101.717 1.00 18.39 353 LEU B O 1
ATOM 5853 N N . GLY B 1 354 ? 15.829 51.938 100.219 1.00 18.87 354 GLY B N 1
ATOM 5854 C CA . GLY B 1 354 ? 16.923 52.885 100.401 1.00 20.34 354 GLY B CA 1
ATOM 5855 C C . GLY B 1 354 ? 18.021 52.364 101.319 1.00 20.65 354 GLY B C 1
ATOM 5856 O O . GLY B 1 354 ? 18.924 53.113 101.709 1.00 19.37 354 GLY B O 1
ATOM 5857 N N . GLY B 1 355 ? 17.943 51.076 101.654 1.00 18.78 355 GLY B N 1
ATOM 5858 C CA . GLY B 1 355 ? 18.924 50.449 102.525 1.00 18.31 355 GLY B CA 1
ATOM 5859 C C . GLY B 1 355 ? 20.138 49.942 101.774 1.00 20.20 355 GLY B C 1
ATOM 5860 O O . GLY B 1 355 ? 21.084 49.417 102.365 1.00 21.15 355 GLY B O 1
ATOM 5861 N N . GLY B 1 356 ? 20.099 50.088 100.456 1.00 19.70 356 GLY B N 1
ATOM 5862 C CA . GLY B 1 356 ? 21.205 49.674 99.616 1.00 21.06 356 GLY B CA 1
ATOM 5863 C C . GLY B 1 356 ? 21.484 50.806 98.646 1.00 21.58 356 GLY B C 1
ATOM 5864 O O . GLY B 1 356 ? 20.682 51.736 98.546 1.00 21.36 356 GLY B O 1
ATOM 5865 N N . ARG B 1 357 ? 22.604 50.744 97.936 1.00 21.53 357 ARG B N 1
ATOM 5866 C CA . ARG B 1 357 ? 22.941 51.799 96.988 1.00 22.90 357 ARG B CA 1
ATOM 5867 C C . ARG B 1 357 ? 22.914 51.313 95.541 1.00 24.33 357 ARG B C 1
ATOM 5868 O O . ARG B 1 357 ? 23.336 50.199 95.237 1.00 23.17 357 ARG B O 1
ATOM 5876 N N . LYS B 1 358 ? 22.404 52.164 94.657 1.00 26.38 358 LYS B N 1
ATOM 5877 C CA . LYS B 1 358 ? 22.323 51.853 93.235 1.00 29.11 358 LYS B CA 1
ATOM 5878 C C . LYS B 1 358 ? 23.706 51.939 92.608 1.00 28.76 358 LYS B C 1
ATOM 5879 O O . LYS B 1 358 ? 24.041 51.171 91.708 1.00 28.73 358 LYS B O 1
ATOM 5885 N N . ARG B 1 359 ? 24.501 52.894 93.080 1.00 27.53 359 ARG B N 1
ATOM 5886 C CA . ARG B 1 359 ? 25.840 53.098 92.547 1.00 29.03 359 ARG B CA 1
ATOM 5887 C C . ARG B 1 359 ? 26.885 53.231 93.644 1.00 27.37 359 ARG B C 1
ATOM 5888 O O . ARG B 1 359 ? 26.597 53.694 94.746 1.00 25.78 359 ARG B O 1
ATOM 5896 N N . LYS B 1 360 ? 28.105 52.825 93.324 1.00 28.43 360 LYS B N 1
ATOM 5897 C CA . LYS B 1 360 ? 29.214 52.889 94.265 1.00 31.05 360 LYS B CA 1
ATOM 5898 C C . LYS B 1 360 ? 29.360 54.289 94.852 1.00 30.86 360 LYS B C 1
ATOM 5899 O O . LYS B 1 360 ? 29.324 55.281 94.127 1.00 32.41 360 LYS B O 1
ATOM 5905 N N . GLY B 1 361 ? 29.500 54.364 96.172 1.00 30.20 361 GLY B N 1
ATOM 5906 C CA . GLY B 1 361 ? 29.681 55.648 96.826 1.00 28.56 361 GLY B CA 1
ATOM 5907 C C . GLY B 1 361 ? 28.460 56.404 97.324 1.00 28.39 361 GLY B C 1
ATOM 5908 O O . GLY B 1 361 ? 28.608 57.319 98.134 1.00 30.53 361 GLY B O 1
ATOM 5909 N N . GLU B 1 362 ? 27.265 56.051 96.858 1.00 27.09 362 GLU B N 1
ATOM 5910 C CA . GLU B 1 362 ? 26.059 56.749 97.296 1.00 26.66 362 GLU B CA 1
ATOM 5911 C C . GLU B 1 362 ? 25.720 56.380 98.740 1.00 26.12 362 GLU B C 1
ATOM 5912 O O . GLU B 1 362 ? 25.977 55.261 99.177 1.00 24.69 362 GLU B O 1
ATOM 5918 N N . PRO B 1 363 ? 25.137 57.321 99.499 1.00 25.81 363 PRO B N 1
ATOM 5919 C CA . PRO B 1 363 ? 24.779 57.042 100.894 1.00 24.87 363 PRO B CA 1
ATOM 5920 C C . PRO B 1 363 ? 23.556 56.136 100.994 1.00 23.67 363 PRO B C 1
ATOM 5921 O O . PRO B 1 363 ? 22.753 56.057 100.061 1.00 23.55 363 PRO B O 1
ATOM 5925 N N . ILE B 1 364 ? 23.416 55.457 102.126 1.00 21.39 364 ILE B N 1
ATOM 5926 C CA . ILE B 1 364 ? 22.271 54.585 102.345 1.00 19.20 364 ILE B CA 1
ATOM 5927 C C . ILE B 1 364 ? 21.574 54.993 103.636 1.00 17.86 364 ILE B C 1
ATOM 5928 O O . ILE B 1 364 ? 22.109 55.779 104.421 1.00 17.25 364 ILE B O 1
ATOM 5933 N N . ASP B 1 365 ? 20.383 54.444 103.839 1.00 16.27 365 ASP B N 1
ATOM 5934 C CA . ASP B 1 365 ? 19.564 54.701 105.022 1.00 14.70 365 ASP B CA 1
ATOM 5935 C C . ASP B 1 365 ? 19.750 53.482 105.931 1.00 15.33 365 ASP B C 1
ATOM 5936 O O . ASP B 1 365 ? 19.345 52.375 105.569 1.00 16.33 365 ASP B O 1
ATOM 5941 N N . HIS B 1 366 ? 20.351 53.681 107.104 1.00 13.69 366 HIS B N 1
ATOM 5942 C CA . HIS B 1 366 ? 20.616 52.574 108.032 1.00 14.96 366 HIS B CA 1
ATOM 5943 C C . HIS B 1 366 ? 19.400 52.022 108.760 1.00 14.24 366 HIS B C 1
ATOM 5944 O O . HIS B 1 366 ? 19.465 50.931 109.323 1.00 15.02 366 HIS B O 1
ATOM 5951 N N . GLY B 1 367 ? 18.302 52.769 108.759 1.00 14.57 367 GLY B N 1
ATOM 5952 C CA . GLY B 1 367 ? 17.126 52.333 109.495 1.00 14.55 367 GLY B CA 1
ATOM 5953 C C . GLY B 1 367 ? 16.079 51.501 108.786 1.00 15.27 367 GLY B C 1
ATOM 5954 O O . GLY B 1 367 ? 15.160 50.994 109.434 1.00 16.66 367 GLY B O 1
ATOM 5955 N N . VAL B 1 368 ? 16.202 51.350 107.473 1.00 14.83 368 VAL B N 1
ATOM 5956 C CA . VAL B 1 368 ? 15.226 50.564 106.738 1.00 14.09 368 VAL B CA 1
ATOM 5957 C C . VAL B 1 368 ? 15.692 49.120 106.627 1.00 16.11 368 VAL B C 1
ATOM 5958 O O . VAL B 1 368 ? 16.866 48.817 106.826 1.00 15.09 368 VAL B O 1
ATOM 5962 N N . GLY B 1 369 ? 14.766 48.222 106.319 1.00 14.22 369 GLY B N 1
ATOM 5963 C CA . GLY B 1 369 ? 15.152 46.836 106.209 1.00 15.58 369 GLY B CA 1
ATOM 5964 C C . GLY B 1 369 ? 13.996 45.874 106.307 1.00 15.99 369 GLY B C 1
ATOM 5965 O O . GLY B 1 369 ? 12.827 46.268 106.278 1.00 14.80 369 GLY B O 1
ATOM 5966 N N . VAL B 1 370 ? 14.335 44.598 106.433 1.00 15.70 370 VAL B N 1
ATOM 5967 C CA . VAL B 1 370 ? 13.332 43.549 106.518 1.00 16.77 370 VAL B CA 1
ATOM 5968 C C . VAL B 1 370 ? 13.660 42.607 107.661 1.00 17.14 370 VAL B C 1
ATOM 5969 O O . VAL B 1 370 ? 14.830 42.349 107.947 1.00 17.36 370 VAL B O 1
ATOM 5973 N N . TYR B 1 371 ? 12.625 42.116 108.333 1.00 16.05 371 TYR B N 1
ATOM 5974 C CA . TYR B 1 371 ? 12.809 41.158 109.409 1.00 16.28 371 TYR B CA 1
ATOM 5975 C C . TYR B 1 371 ? 11.933 39.960 109.041 1.00 17.11 371 TYR B C 1
ATOM 5976 O O . TYR B 1 371 ? 10.705 40.055 109.076 1.00 15.78 371 TYR B O 1
ATOM 5985 N N . LEU B 1 372 ? 12.568 38.846 108.680 1.00 16.59 372 LEU B N 1
ATOM 5986 C CA . LEU B 1 372 ? 11.857 37.638 108.269 1.00 18.74 372 LEU B CA 1
ATOM 5987 C C . LEU B 1 372 ? 11.288 36.851 109.441 1.00 19.94 372 LEU B C 1
ATOM 5988 O O . LEU B 1 372 ? 12.037 36.343 110.276 1.00 19.39 372 LEU B O 1
ATOM 5993 N N . LEU B 1 373 ? 9.961 36.739 109.486 1.00 18.77 373 LEU B N 1
ATOM 5994 C CA . LEU B 1 373 ? 9.293 36.013 110.564 1.00 19.63 373 LEU B CA 1
ATOM 5995 C C . LEU B 1 373 ? 9.099 34.541 110.209 1.00 20.17 373 LEU B C 1
ATOM 5996 O O . LEU B 1 373 ? 9.025 33.689 111.093 1.00 20.36 373 LEU B O 1
ATOM 6001 N N . LYS B 1 374 ? 9.015 34.251 108.915 1.00 19.12 374 LYS B N 1
ATOM 6002 C CA . LYS B 1 374 ? 8.845 32.880 108.445 1.00 19.59 374 LYS B CA 1
ATOM 6003 C C . LYS B 1 374 ? 10.058 32.468 107.615 1.00 20.27 374 LYS B C 1
ATOM 6004 O O . LYS B 1 374 ? 10.469 33.189 106.703 1.00 20.87 374 LYS B O 1
ATOM 6010 N N . LYS B 1 375 ? 10.623 31.308 107.940 1.00 20.04 375 LYS B N 1
ATOM 6011 C CA . LYS B 1 375 ? 11.796 30.778 107.245 1.00 21.27 375 LYS B CA 1
ATOM 6012 C C . LYS B 1 375 ? 11.466 29.393 106.686 1.00 21.66 375 LYS B C 1
ATOM 6013 O O . LYS B 1 375 ? 10.447 28.805 107.050 1.00 19.95 375 LYS B O 1
ATOM 6019 N N . PRO B 1 376 ? 12.329 28.850 105.804 1.00 21.83 376 PRO B N 1
ATOM 6020 C CA . PRO B 1 376 ? 12.093 27.527 105.219 1.00 23.17 376 PRO B CA 1
ATOM 6021 C C . PRO B 1 376 ? 11.732 26.484 106.266 1.00 23.71 376 PRO B C 1
ATOM 6022 O O . PRO B 1 376 ? 12.445 26.310 107.257 1.00 24.30 376 PRO B O 1
ATOM 6026 N N . GLY B 1 377 ? 10.620 25.793 106.040 1.00 22.98 377 GLY B N 1
ATOM 6027 C CA . GLY B 1 377 ? 10.184 24.774 106.976 1.00 23.28 377 GLY B CA 1
ATOM 6028 C C . GLY B 1 377 ? 9.036 25.237 107.851 1.00 23.42 377 GLY B C 1
ATOM 6029 O O . GLY B 1 377 ? 8.319 24.417 108.426 1.00 22.89 377 GLY B O 1
ATOM 6030 N N . ASP B 1 378 ? 8.856 26.550 107.958 1.00 23.68 378 ASP B N 1
ATOM 6031 C CA . ASP B 1 378 ? 7.780 27.096 108.781 1.00 23.71 378 ASP B CA 1
ATOM 6032 C C . ASP B 1 378 ? 6.413 27.029 108.104 1.00 23.34 378 ASP B C 1
ATOM 6033 O O . ASP B 1 378 ? 6.288 27.257 106.899 1.00 20.86 378 ASP B O 1
ATOM 6038 N N . ARG B 1 379 ? 5.386 26.718 108.890 1.00 22.94 379 ARG B N 1
ATOM 6039 C CA . ARG B 1 379 ? 4.027 26.657 108.370 1.00 24.36 379 ARG B CA 1
ATOM 6040 C C . ARG B 1 379 ? 3.478 28.080 108.354 1.00 24.41 379 ARG B C 1
ATOM 6041 O O . ARG B 1 379 ? 3.731 28.858 109.278 1.00 23.72 379 ARG B O 1
ATOM 6049 N N . VAL B 1 380 ? 2.740 28.417 107.300 1.00 23.51 380 VAL B N 1
ATOM 6050 C CA . VAL B 1 380 ? 2.156 29.745 107.154 1.00 24.71 380 VAL B CA 1
ATOM 6051 C C . VAL B 1 380 ? 0.653 29.668 106.910 1.00 26.04 380 VAL B C 1
ATOM 6052 O O . VAL B 1 380 ? 0.194 28.951 106.017 1.00 24.68 380 VAL B O 1
ATOM 6056 N N . GLU B 1 381 ? -0.107 30.408 107.708 1.00 26.06 381 GLU B N 1
ATOM 6057 C CA . GLU B 1 381 ? -1.555 30.451 107.550 1.00 28.31 381 GLU B CA 1
ATOM 6058 C C . GLU B 1 381 ? -1.911 31.777 106.893 1.00 27.01 381 GLU B C 1
ATOM 6059 O O . GLU B 1 381 ? -1.243 32.789 107.121 1.00 24.63 381 GLU B O 1
ATOM 6065 N N . ARG B 1 382 ? -2.947 31.764 106.060 1.00 25.66 382 ARG B N 1
ATOM 6066 C CA . ARG B 1 382 ? -3.401 32.967 105.370 1.00 26.25 382 ARG B CA 1
ATOM 6067 C C . ARG B 1 382 ? -3.553 34.117 106.363 1.00 26.75 382 ARG B C 1
ATOM 6068 O O . ARG B 1 382 ? -4.095 33.933 107.450 1.00 27.28 382 ARG B O 1
ATOM 6076 N N . GLY B 1 383 ? -3.072 35.298 105.984 1.00 27.71 383 GLY B N 1
ATOM 6077 C CA . GLY B 1 383 ? -3.174 36.456 106.856 1.00 27.92 383 GLY B CA 1
ATOM 6078 C C . GLY B 1 383 ? -2.068 36.588 107.888 1.00 28.41 383 GLY B C 1
ATOM 6079 O O . GLY B 1 383 ? -1.948 37.621 108.546 1.00 30.19 383 GLY B O 1
ATOM 6080 N N . GLU B 1 384 ? -1.256 35.548 108.036 1.00 26.93 384 GLU B N 1
ATOM 6081 C CA . GLU B 1 384 ? -0.165 35.560 109.001 1.00 26.72 384 GLU B CA 1
ATOM 6082 C C . GLU B 1 384 ? 0.995 36.408 108.475 1.00 25.41 384 GLU B C 1
ATOM 6083 O O . GLU B 1 384 ? 1.251 36.449 107.273 1.00 21.42 384 GLU B O 1
ATOM 6089 N N . ALA B 1 385 ? 1.688 37.093 109.377 1.00 25.31 385 ALA B N 1
ATOM 6090 C CA . ALA B 1 385 ? 2.805 37.941 108.974 1.00 24.60 385 ALA B CA 1
ATOM 6091 C C . ALA B 1 385 ? 4.024 37.124 108.557 1.00 21.72 385 ALA B C 1
ATOM 6092 O O . ALA B 1 385 ? 4.573 36.358 109.349 1.00 23.84 385 ALA B O 1
ATOM 6094 N N . LEU B 1 386 ? 4.435 37.289 107.305 1.00 19.38 386 LEU B N 1
ATOM 6095 C CA . LEU B 1 386 ? 5.604 36.597 106.770 1.00 18.99 386 LEU B CA 1
ATOM 6096 C C . LEU B 1 386 ? 6.878 37.343 107.172 1.00 19.20 386 LEU B C 1
ATOM 6097 O O . LEU B 1 386 ? 7.926 36.741 107.417 1.00 16.91 386 LEU B O 1
ATOM 6102 N N . ALA B 1 387 ? 6.779 38.663 107.223 1.00 18.51 387 ALA B N 1
ATOM 6103 C CA . ALA B 1 387 ? 7.936 39.482 107.561 1.00 19.26 387 ALA B CA 1
ATOM 6104 C C . ALA B 1 387 ? 7.512 40.893 107.925 1.00 21.70 387 ALA B C 1
ATOM 6105 O O . ALA B 1 387 ? 6.390 41.317 107.631 1.00 19.54 387 ALA B O 1
ATOM 6107 N N . LEU B 1 388 ? 8.419 41.612 108.572 1.00 20.64 388 LEU B N 1
ATOM 6108 C CA . LEU B 1 388 ? 8.171 42.990 108.955 1.00 21.52 388 LEU B CA 1
ATOM 6109 C C . LEU B 1 388 ? 9.048 43.849 108.055 1.00 22.97 388 LEU B C 1
ATOM 6110 O O . LEU B 1 388 ? 10.207 43.516 107.803 1.00 22.82 388 LEU B O 1
ATOM 6115 N N . VAL B 1 389 ? 8.489 44.945 107.559 1.00 21.26 389 VAL B N 1
ATOM 6116 C CA . VAL B 1 389 ? 9.218 45.837 106.676 1.00 21.32 389 VAL B CA 1
ATOM 6117 C C . VAL B 1 389 ? 9.384 47.202 107.337 1.00 21.03 389 VAL B C 1
ATOM 6118 O O . VAL B 1 389 ? 8.411 47.796 107.788 1.00 21.15 389 VAL B O 1
ATOM 6122 N N . TYR B 1 390 ? 10.621 47.689 107.394 1.00 19.79 390 TYR B N 1
ATOM 6123 C CA . TYR B 1 390 ? 10.905 48.990 107.991 1.00 18.25 390 TYR B CA 1
ATOM 6124 C C . TYR B 1 390 ? 11.198 49.945 106.860 1.00 20.04 390 TYR B C 1
ATOM 6125 O O . TYR B 1 390 ? 12.176 49.786 106.125 1.00 17.45 390 TYR B O 1
ATOM 6134 N N . HIS B 1 391 ? 10.331 50.942 106.716 1.00 19.34 391 HIS B N 1
ATOM 6135 C CA . HIS B 1 391 ? 10.455 51.874 105.619 1.00 18.62 391 HIS B CA 1
ATOM 6136 C C . HIS B 1 391 ? 10.343 53.321 106.050 1.00 19.44 391 HIS B C 1
ATOM 6137 O O . HIS B 1 391 ? 9.887 53.637 107.152 1.00 20.12 391 HIS B O 1
ATOM 6144 N N . ARG B 1 392 ? 10.760 54.201 105.156 1.00 22.01 392 ARG B N 1
ATOM 6145 C CA . ARG B 1 392 ? 10.675 55.620 105.422 1.00 27.01 392 ARG B CA 1
ATOM 6146 C C . ARG B 1 392 ? 9.788 56.229 104.344 1.00 29.18 392 ARG B C 1
ATOM 6147 O O . ARG B 1 392 ? 10.116 57.244 103.730 1.00 29.83 392 ARG B O 1
ATOM 6155 N N . ARG B 1 393 ? 8.658 55.563 104.119 1.00 30.79 393 ARG B N 1
ATOM 6156 C CA . ARG B 1 393 ? 7.663 55.982 103.142 1.00 33.13 393 ARG B CA 1
ATOM 6157 C C . ARG B 1 393 ? 8.230 56.215 101.749 1.00 33.32 393 ARG B C 1
ATOM 6158 O O . ARG B 1 393 ? 7.831 57.150 101.054 1.00 34.82 393 ARG B O 1
ATOM 6166 N N . ARG B 1 394 ? 9.157 55.354 101.343 1.00 31.66 394 ARG B N 1
ATOM 6167 C CA . ARG B 1 394 ? 9.764 55.441 100.022 1.00 31.31 394 ARG B CA 1
ATOM 6168 C C . ARG B 1 394 ? 10.017 54.029 99.504 1.00 29.76 394 ARG B C 1
ATOM 6169 O O . ARG B 1 394 ? 10.620 53.211 100.197 1.00 27.44 394 ARG B O 1
ATOM 6177 N N . GLY B 1 395 ? 9.541 53.751 98.293 1.00 27.58 395 GLY B N 1
ATOM 6178 C CA . GLY B 1 395 ? 9.725 52.441 97.692 1.00 26.06 395 GLY B CA 1
ATOM 6179 C C . GLY B 1 395 ? 9.039 51.279 98.392 1.00 26.43 395 GLY B C 1
ATOM 6180 O O . GLY B 1 395 ? 9.337 50.118 98.091 1.00 26.73 395 GLY B O 1
ATOM 6181 N N . LEU B 1 396 ? 8.118 51.571 99.309 1.00 24.72 396 LEU B N 1
ATOM 6182 C CA . LEU B 1 396 ? 7.420 50.521 100.049 1.00 24.18 396 LEU B CA 1
ATOM 6183 C C . LEU B 1 396 ? 6.637 49.552 99.172 1.00 25.47 396 LEU B C 1
ATOM 6184 O O . LEU B 1 396 ? 6.691 48.338 99.374 1.00 23.16 396 LEU B O 1
ATOM 6189 N N . GLU B 1 397 ? 5.901 50.088 98.207 1.00 27.28 397 GLU B N 1
ATOM 6190 C CA . GLU B 1 397 ? 5.109 49.251 97.321 1.00 30.32 397 GLU B CA 1
ATOM 6191 C C . GLU B 1 397 ? 6.022 48.299 96.561 1.00 27.83 397 GLU B C 1
ATOM 6192 O O . GLU B 1 397 ? 5.758 47.099 96.493 1.00 27.65 397 GLU B O 1
ATOM 6198 N N . GLU B 1 398 ? 7.102 48.842 96.006 1.00 27.20 398 GLU B N 1
ATOM 6199 C CA . GLU B 1 398 ? 8.064 48.052 95.246 1.00 28.02 398 GLU B CA 1
ATOM 6200 C C . GLU B 1 398 ? 8.717 47.002 96.136 1.00 26.62 398 GLU B C 1
ATOM 6201 O O . GLU B 1 398 ? 8.897 45.853 95.725 1.00 25.79 398 GLU B O 1
ATOM 6207 N N . ALA B 1 399 ? 9.067 47.405 97.354 1.00 23.34 399 ALA B N 1
ATOM 6208 C CA . ALA B 1 399 ? 9.715 46.503 98.300 1.00 22.68 399 ALA B CA 1
ATOM 6209 C C . ALA B 1 399 ? 8.824 45.316 98.638 1.00 22.78 399 ALA B C 1
ATOM 6210 O O . ALA B 1 399 ? 9.289 44.174 98.674 1.00 20.04 399 ALA B O 1
ATOM 6212 N N . LEU B 1 400 ? 7.546 45.589 98.896 1.00 20.17 400 LEU B N 1
ATOM 6213 C CA . LEU B 1 400 ? 6.598 44.538 99.236 1.00 21.89 400 LEU B CA 1
ATOM 6214 C C . LEU B 1 400 ? 6.447 43.580 98.060 1.00 22.07 400 LEU B C 1
ATOM 6215 O O . LEU B 1 400 ? 6.230 42.383 98.248 1.00 22.15 400 LEU B O 1
ATOM 6220 N N . GLY B 1 401 ? 6.563 44.119 96.850 1.00 20.56 401 GLY B N 1
ATOM 6221 C CA . GLY B 1 401 ? 6.455 43.297 95.656 1.00 21.79 401 GLY B CA 1
ATOM 6222 C C . GLY B 1 401 ? 7.602 42.308 95.570 1.00 22.14 401 GLY B C 1
ATOM 6223 O O . GLY B 1 401 ? 7.391 41.121 95.293 1.00 21.37 401 GLY B O 1
ATOM 6224 N N . HIS B 1 402 ? 8.820 42.794 95.809 1.00 21.12 402 HIS B N 1
ATOM 6225 C CA . HIS B 1 402 ? 10.007 41.944 95.771 1.00 21.07 402 HIS B CA 1
ATOM 6226 C C . HIS B 1 402 ? 9.935 40.879 96.857 1.00 20.87 402 HIS B C 1
ATOM 6227 O O . HIS B 1 402 ? 10.308 39.725 96.629 1.00 19.01 402 HIS B O 1
ATOM 6234 N N . LEU B 1 403 ? 9.463 41.272 98.038 1.00 19.69 403 LEU B N 1
ATOM 6235 C CA . LEU B 1 403 ? 9.345 40.348 99.160 1.00 22.41 403 LEU B CA 1
ATOM 6236 C C . LEU B 1 403 ? 8.338 39.229 98.940 1.00 23.53 403 LEU B C 1
ATOM 6237 O O . LEU B 1 403 ? 8.583 38.087 99.330 1.00 22.72 403 LEU B O 1
ATOM 6242 N N . ARG B 1 404 ? 7.193 39.551 98.344 1.00 23.00 404 ARG B N 1
ATOM 6243 C CA . ARG B 1 404 ? 6.201 38.514 98.090 1.00 25.84 404 ARG B CA 1
ATOM 6244 C C . ARG B 1 404 ? 6.770 37.518 97.089 1.00 25.85 404 ARG B C 1
ATOM 6245 O O . ARG B 1 404 ? 6.564 36.311 97.223 1.00 26.48 404 ARG B O 1
ATOM 6253 N N . GLU B 1 405 ? 7.487 38.025 96.088 1.00 24.83 405 GLU B N 1
ATOM 6254 C CA . GLU B 1 405 ? 8.097 37.162 95.081 1.00 25.59 405 GLU B CA 1
ATOM 6255 C C . GLU B 1 405 ? 9.196 36.311 95.706 1.00 24.32 405 GLU B C 1
ATOM 6256 O O . GLU B 1 405 ? 9.399 35.161 95.316 1.00 23.74 405 GLU B O 1
ATOM 6262 N N . ALA B 1 406 ? 9.904 36.886 96.673 1.00 21.37 406 ALA B N 1
ATOM 6263 C CA . ALA B 1 406 ? 10.990 36.183 97.349 1.00 20.69 406 ALA B CA 1
ATOM 6264 C C . ALA B 1 406 ? 10.483 34.915 98.020 1.00 19.09 406 ALA B C 1
ATOM 6265 O O . ALA B 1 406 ? 11.145 33.881 97.986 1.00 18.37 406 ALA B O 1
ATOM 6267 N N . TYR B 1 407 ? 9.305 35.002 98.629 1.00 19.37 407 TYR B N 1
ATOM 6268 C CA . TYR B 1 407 ? 8.721 33.863 99.321 1.00 18.95 407 TYR B CA 1
ATOM 6269 C C . TYR B 1 407 ? 8.110 32.810 98.412 1.00 21.06 407 TYR B C 1
ATOM 6270 O O . TYR B 1 407 ? 7.230 33.101 97.606 1.00 20.99 407 TYR B O 1
ATOM 6279 N N . ALA B 1 408 ? 8.584 31.580 98.561 1.00 21.01 408 ALA B N 1
ATOM 6280 C CA . ALA B 1 408 ? 8.070 30.463 97.786 1.00 22.04 408 ALA B CA 1
ATOM 6281 C C . ALA B 1 408 ? 7.480 29.481 98.790 1.00 22.16 408 ALA B C 1
ATOM 6282 O O . ALA B 1 408 ? 8.197 28.950 99.632 1.00 22.43 408 ALA B O 1
ATOM 6284 N N . LEU B 1 409 ? 6.170 29.267 98.717 1.00 23.27 409 LEU B N 1
ATOM 6285 C CA . LEU B 1 409 ? 5.492 28.343 99.619 1.00 25.99 409 LEU B CA 1
ATOM 6286 C C . LEU B 1 409 ? 5.034 27.102 98.870 1.00 26.83 409 LEU B C 1
ATOM 6287 O O . LEU B 1 409 ? 4.857 27.134 97.651 1.00 26.09 409 LEU B O 1
ATOM 6292 N N . GLY B 1 410 ? 4.837 26.017 99.614 1.00 25.67 410 GLY B N 1
ATOM 6293 C CA . GLY B 1 410 ? 4.386 24.773 99.020 1.00 26.28 410 GLY B CA 1
ATOM 6294 C C . GLY B 1 410 ? 3.638 23.944 100.043 1.00 26.60 410 GLY B C 1
ATOM 6295 O O . GLY B 1 410 ? 3.380 24.408 101.150 1.00 25.34 410 GLY B O 1
ATOM 6296 N N . GLU B 1 411 ? 3.284 22.717 99.676 1.00 27.58 411 GLU B N 1
ATOM 6297 C CA . GLU B 1 411 ? 2.569 21.828 100.584 1.00 28.36 411 GLU B CA 1
ATOM 6298 C C . GLU B 1 411 ? 3.509 21.265 101.639 1.00 26.51 411 GLU B C 1
ATOM 6299 O O . GLU B 1 411 ? 3.088 20.926 102.750 1.00 24.88 411 GLU B O 1
ATOM 6305 N N . GLU B 1 412 ? 4.786 21.163 101.288 1.00 25.01 412 GLU B N 1
ATOM 6306 C CA . GLU B 1 412 ? 5.790 20.640 102.207 1.00 24.24 412 GLU B CA 1
ATOM 6307 C C . GLU B 1 412 ? 7.156 21.237 101.900 1.00 22.67 412 GLU B C 1
ATOM 6308 O O . GLU B 1 412 ? 7.369 21.810 100.835 1.00 22.08 412 GLU B O 1
ATOM 6314 N N . ALA B 1 413 ? 8.078 21.097 102.843 1.00 21.86 413 ALA B N 1
ATOM 6315 C CA . ALA B 1 413 ? 9.427 21.616 102.663 1.00 22.08 413 ALA B CA 1
ATOM 6316 C C . ALA B 1 413 ? 10.422 20.679 103.326 1.00 22.03 413 ALA B C 1
ATOM 6317 O O . ALA B 1 413 ? 10.100 20.016 104.309 1.00 23.19 413 ALA B O 1
ATOM 6319 N N . HIS B 1 414 ? 11.630 20.620 102.774 1.00 23.33 414 HIS B N 1
ATOM 6320 C CA . HIS B 1 414 ? 12.688 19.774 103.317 1.00 24.76 414 HIS B CA 1
ATOM 6321 C C . HIS B 1 414 ? 13.996 20.552 103.180 1.00 23.22 414 HIS B C 1
ATOM 6322 O O . HIS B 1 414 ? 14.791 20.293 102.278 1.00 22.84 414 HIS B O 1
ATOM 6329 N N . PRO B 1 415 ? 14.224 21.530 104.073 1.00 23.79 415 PRO B N 1
ATOM 6330 C CA . PRO B 1 415 ? 15.433 22.359 104.055 1.00 24.38 415 PRO B CA 1
ATOM 6331 C C . PRO B 1 415 ? 16.740 21.572 104.059 1.00 23.94 415 PRO B C 1
ATOM 6332 O O . PRO B 1 415 ? 16.905 20.622 104.823 1.00 22.66 415 PRO B O 1
ATOM 6336 N N . ALA B 1 416 ? 17.665 21.980 103.195 1.00 23.98 416 ALA B N 1
ATOM 6337 C CA . ALA B 1 416 ? 18.969 21.335 103.106 1.00 23.16 416 ALA B CA 1
ATOM 6338 C C . ALA B 1 416 ? 19.838 21.824 104.258 1.00 22.55 416 ALA B C 1
ATOM 6339 O O . ALA B 1 416 ? 19.561 22.863 104.854 1.00 22.58 416 ALA B O 1
ATOM 6341 N N . PRO B 1 417 ? 20.895 21.072 104.599 1.00 21.58 417 PRO B N 1
ATOM 6342 C CA . PRO B 1 417 ? 21.772 21.498 105.692 1.00 20.62 417 PRO B CA 1
ATOM 6343 C C . PRO B 1 417 ? 22.276 22.909 105.402 1.00 20.09 417 PRO B C 1
ATOM 6344 O O . PRO B 1 417 ? 22.358 23.316 104.241 1.00 19.14 417 PRO B O 1
ATOM 6348 N N . LEU B 1 418 ? 22.595 23.660 106.449 1.00 19.31 418 LEU B N 1
ATOM 6349 C CA . LEU B 1 418 ? 23.089 25.018 106.262 1.00 20.10 418 LEU B CA 1
ATOM 6350 C C . LEU B 1 418 ? 24.489 25.026 105.647 1.00 19.07 418 LEU B C 1
ATOM 6351 O O . LEU B 1 418 ? 24.859 25.972 104.951 1.00 20.85 418 LEU B O 1
ATOM 6356 N N . VAL B 1 419 ? 25.261 23.976 105.911 1.00 18.62 419 VAL B N 1
ATOM 6357 C CA . VAL B 1 419 ? 26.609 23.844 105.352 1.00 19.66 419 VAL B CA 1
ATOM 6358 C C . VAL B 1 419 ? 26.599 22.574 104.509 1.00 19.81 419 VAL B C 1
ATOM 6359 O O . VAL B 1 419 ? 26.400 21.470 105.025 1.00 19.78 419 VAL B O 1
ATOM 6363 N N . LEU B 1 420 ? 26.813 22.736 103.210 1.00 17.37 420 LEU B N 1
ATOM 6364 C CA . LEU B 1 420 ? 26.766 21.609 102.284 1.00 18.37 420 LEU B CA 1
ATOM 6365 C C . LEU B 1 420 ? 27.958 20.660 102.309 1.00 17.05 420 LEU B C 1
ATOM 6366 O O . LEU B 1 420 ? 27.787 19.442 102.253 1.00 17.38 420 LEU B O 1
ATOM 6371 N N . GLU B 1 421 ? 29.160 21.213 102.387 1.00 16.18 421 GLU B N 1
ATOM 6372 C CA . GLU B 1 421 ? 30.368 20.392 102.394 1.00 17.65 421 GLU B CA 1
ATOM 6373 C C . GLU B 1 421 ? 31.567 21.237 102.761 1.00 17.58 421 GLU B C 1
ATOM 6374 O O . GLU B 1 421 ? 31.471 22.459 102.867 1.00 17.91 421 GLU B O 1
ATOM 6380 N N . ALA B 1 422 ? 32.699 20.573 102.954 1.00 17.95 422 ALA B N 1
ATOM 6381 C CA . ALA B 1 422 ? 33.940 21.255 103.294 1.00 20.45 422 ALA B CA 1
ATOM 6382 C C . ALA B 1 422 ? 34.996 20.890 102.265 1.00 21.43 422 ALA B C 1
ATOM 6383 O O . ALA B 1 422 ? 34.987 19.785 101.722 1.00 22.91 422 ALA B O 1
ATOM 6385 N N . ILE B 1 423 ? 35.890 21.834 101.991 1.00 25.24 423 ILE B N 1
ATOM 6386 C CA . ILE B 1 423 ? 37.014 21.644 101.083 1.00 27.37 423 ILE B CA 1
ATOM 6387 C C . ILE B 1 423 ? 38.242 22.434 101.540 1.00 30.33 423 ILE B C 1
ATOM 6388 O O . ILE B 1 423 ? 38.185 23.633 101.778 1.00 32.70 423 ILE B O 1
#

Sequence (846 aa):
MNPVAFIREKREGKKHRREDLEAFLLGYLRDEVPDYQVSAWLMAAFLRGLDPEETLWLTETMARSGKVLDLSGLPHPVDKHSSGGVGDKVSLVVGPILAASGCTFAKMSGRGLAHTGGTIDKLESVPGWRGEMTEAEFLERARRVGLVIAAQSPDLAPLDGKLYALRDVTATVESVPLIASSIMSKKLAAGARSIVLDVKVGRGAFMKTLEEARLLAKTMVAIGQGAGRRVRALLTSMEAPLGRAVGNAIEVREAIEALKGEGPGDLLEVALALAEEALRLEGLDPALARKALEGGAALEKFRAFLEAQGGDPRAVEDFSLLPLAEEHPLRAEREGVVREVDAYKVGLAVLALGGGRKRKGEPIDHGVGVYLLKKPGDRVERGEALALVYHRRRGLEEALGHLREAYALGEEAHPAPLVLEAIMNPVAFIREKREGKKHRREDLEAFLLGYLRDEVPDYQVSAWLMAAFLRGLDPEETLWLTETMARSGKVLDLSGLPHPVDKHSSGGVGDKVSLVVGPILAASGCTFAKMSGRGLAHTGGTIDKLESVPGWRGEMTEAEFLERARRVGLVIAAQSPDLAPLDGKLYALRDVTATVESVPLIASSIMSKKLAAGARSIVLDVKVGRGAFMKTLEEARLLAKTMVAIGQGAGRRVRALLTSMEAPLGRAVGNAIEVREAIEALKGEGPGDLLEVALALAEEALRLEGLDPALARKALEGGAALEKFRAFLEAQGGDPRAVEDFSLLPLAEEHPLRAEREGVVREVDAYKVGLAVLALGGGRKRKGEPIDHGVGVYLLKKPGDRVERGEALALVYHRRRGLEEALGHLREAYALGEEAHPAPLVLEAI

CATH classification: 1.20.970.10 (+2 more: 3.40.1030.10, 3.90.1170.30)

Radius of gyration: 36.31 Å; Cα contacts (8 Å, |Δi|>4): 1913; chains: 2; bounding box: 88×43×107 Å

B-factor: mean 28.4, std 9.71, range [10.81, 70.24]

Foldseek 3Di:
DDLVVLLVCLLVLHADDLVVVLVNLVCVVVVVDDLVSVLSSLVSCQVSHYDLVRLLSLLQSLQPPFAFDACVVAWQEEEEEEQFFQEADLCLQLQLLLLLLGAQDQAEWEAGAALHGIQQQQLPLFPFFAQDDDSVLSNVCSRVLSGHYHYPLCRGRVSLVVSCVSCVVSVSAPGLSNVLSSVSSSVRRGHHQEYEYEAEDDPDHSHHHPVSSVSSQVSNQSSQVVSNHHYKYWYFYPLDGFFFWDFHLRSNLQSLCQLVVNHDPRSVVVSLVRSLVSCVSSVHHSVSSVVCRPVNSSSVSSLVNCVSRGGDSCCSVDVVSSAAADKDFQWAQDWFFWAGFASSLQSNLNVQQF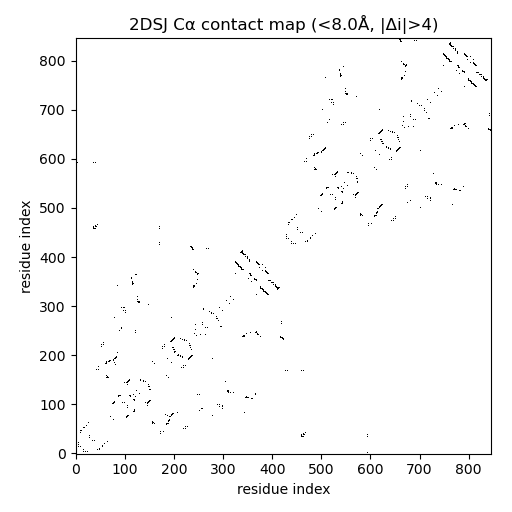RHHNDPPDRTDRRWHKGAPHHGQHTHDGRDGRIMTGHPPGSNVVSSVSRNVRTDGDHGYDDDGGTDDMD/DDLVVLLVCLLVLHADDLVVLLCNLLCVVVVNHDLVSVLSSLVSCQVSHYDLVRLLSLLQSLLPSFAAAACPVAWQFEEEAEAADQEADLCLQLQLLLLLLGAAYQAEWEAGAALHGTPQQQLPLQPFFHQDDDSVLSNVCSRVLSGHYHHDDCRGSVSLVVSCVSCVVSVNQPGLSNVLSSVSSRVRRHHHQEYEYEYEFYDDDCVVSVVSSVSNQVSNCSSCVVVNGHYKYFYFYPLDGFFFWDFHLRNNLQSLCQLVVNTDPRSVVVSLVRSLVSCVSSVHHSVSSVVCRPVNSSNVSSLVNCVSRTGDSCCSVDVVSSAAADKDFQFAQDWAFWAGQASSLQSNLNVQQFRHHNDPPDDGDRRWTKGAPHHGFHTHDGGHGRIMTTHDPTSNVVSSVSRVVRTDGDNGYDDDDRTDDMD

Nearest PDB structures (foldseek):
  2dsj-assembly1_B  TM=9.837E-01  e=3.315E-78  Thermus thermophilus HB8
  5ey3-assembly1_B  TM=9.599E-01  e=7.419E-41  Salmonella enterica subsp. enterica serovar Typhimurium str. LT2
  1uou-assembly1_A-2  TM=8.577E-01  e=3.947E-38  Homo sapiens
  2wk5-assembly4_D  TM=8.679E-01  e=1.325E-37  Homo sapiens
  2wk5-assembly1_A  TM=8.610E-01  e=1.254E-37  Homo sapiens

Solvent-accessible surface area: 33987 Å² total; per-residue (Å²): 123,93,41,26,35,2,0,88,31,4,11,83,38,125,103,4,141,124,97,22,0,74,64,10,0,44,3,5,50,139,111,113,14,50,58,54,15,0,0,0,0,0,0,0,2,35,44,112,26,16,47,95,80,3,2,26,32,0,0,36,11,2,6,175,22,35,52,101,17,107,3,100,57,13,79,54,9,1,1,10,38,31,6,35,11,24,32,31,4,0,6,1,0,0,0,1,0,0,7,26,8,45,5,1,0,2,15,15,12,36,107,6,64,32,33,40,33,8,17,1,3,1,0,58,13,2,53,37,12,138,1,85,37,80,113,71,70,4,70,86,38,1,154,139,8,10,2,0,2,4,2,91,17,105,68,7,1,46,0,5,41,59,4,102,58,9,5,74,50,0,1,0,28,92,8,26,27,3,20,0,1,10,13,0,0,50,10,8,1,2,16,2,91,0,0,0,1,0,0,10,15,20,222,47,69,72,48,32,51,64,131,76,0,108,97,1,0,142,25,0,37,47,4,0,138,46,18,63,67,100,13,82,0,5,0,1,15,22,64,14,17,13,0,74,1,20,6,4,2,7,9,0,58,10,0,0,54,0,1,75,56,121,24,26,55,37,0,39,94,0,0,4,20,0,0,39,18,1,0,123,36,10,70,40,88,39,68,53,0,112,143,4,4,125,66,29,40,0,36,123,59,1,77,40,0,0,98,22,6,40,3,26,25,142,0,1,106,64,45,80,36,0,81,39,16,77,99,60,48,2,122,2,110,112,104,13,8,0,107,72,0,47,7,80,30,0,5,32,0,11,28,22,1,22,6,17,15,156,167,170,76,46,124,25,37,50,5,0,0,0,67,0,59,40,26,27,32,52,174,6,126,162,33,69,21,1,0,30,1,23,16,114,188,162,40,43,157,97,1,36,30,29,0,79,118,1,6,29,23,14,160,104,23,132,76,44,91,42,41,63,50,37,56,116,89,44,30,21,2,0,96,33,3,16,77,37,120,96,3,133,89,89,20,0,53,65,9,0,65,3,11,49,134,118,111,12,52,60,53,13,0,0,0,0,1,0,0,2,35,44,114,27,17,48,106,84,3,5,29,34,2,0,45,4,5,6,183,25,32,120,85,15,96,4,103,58,12,80,55,10,1,2,10,32,42,12,47,17,22,31,28,4,0,4,1,0,0,0,1,0,1,10,28,10,44,4,2,0,2,15,28,9,28,100,6,84,33,50,40,30,7,19,0,4,1,0,28,12,0,54,49,2,111,1,96,39,81,89,73,71,6,55,83,37,2,160,148,8,11,1,0,2,3,22,96,37,114,74,24,3,36,0,8,43,60,6,102,59,11,8,77,50,0,2,0,39,95,11,16,30,5,39,0,0,11,17,0,0,56,16,20,0,7,9,4,80,0,0,1,0,2,1,24,27,42,158,53,58,114,143,110,7,24,106,88,6,110,89,14,0,134,21,0,20,43,4,0,131,48,28,58,78,98,15,83,0,7,0,2,21,38,61,15,13,20,0,72,1,23,6,5,1,6,9,0,52,7,0,0,58,0,2,98,58,117,24,25,56,32,0,44,96,3,0,6,26,1,0,40,30,1,0,125,39,8,69,42,80,33,57,70,0,115,150,7,5,129,67,20,42,0,35,128,49,1,76,40,0,0,102,19,7,50,5,30,20,144,0,6,115,60,45,82,40,0,82,44,16,86,98,60,59,2,135,3,100,88,131,10,11,0,116,70,0,31,3,30,65,0,5,65,0,10,20,9,2,4,6,16,16,145,176,192,68,68,126,30,37,54,4,0,0,0,61,0,59,31,26,28,39,50,157,2,119,168,28,59,28,0,0,31,0,21,9,130,197,142,28,40,159,102,0,34,32,38,0,77,112,1,5,38,32,13,150,102,19,142,71,41,95,50,39,58,50,43,52

InterPro domains:
  IPR000053 Thymidine/pyrimidine-nucleoside phosphorylase [PIRSF000478] (1-416)
  IPR000053 Thymidine/pyrimidine-nucleoside phosphorylase [PTHR10515] (3-422)
  IPR000312 Glycosyl transferase, family 3 [PF00591] (76-283)
  IPR013102 Pyrimidine nucleoside phosphorylase, C-terminal [PF07831] (337-408)
  IPR013102 Pyrimidine nucleoside phosphorylase, C-terminal [SM00941] (337-410)
  IPR017459 Glycosyl transferase family 3, N-terminal domain [PF02885] (6-66)
  IPR017872 Pyrimidine-nucleoside phosphorylase, conserved site [PS00647] (109-124)
  IPR018090 Pyrimidine-nucleoside phosphorylase, bacterial/eukaryotic [TIGR02644] (4-408)
  IPR035902 Nucleoside phosphorylase/phosphoribosyltransferase catalytic domain superfamily [G3DSA:3.40.1030.10] (68-326)
  IPR035902 Nucleoside phosphorylase/phosphoribosyltransferase catalytic domain superfamily [SSF52418] (76-321)
  IPR036320 Glycosyl transferase family 3, N-terminal domain superfamily [SSF47648] (1-69)
  IPR036566 Pyrimidine nucleoside phosphorylase-like, C-terminal domain superfamily [G3DSA:3.90.1170.30] (327-415)
  IPR036566 Pyrimidine nucleoside phosphorylase-like, C-terminal domain superfamily [SSF54680] (328-420)